Protein AF-0000000085089807 (afdb_homodimer)

Solvent-accessible surface area (backbone atoms only — not comparable to full-atom values): 51813 Å² total; per-residue (Å²): 133,79,83,72,76,74,77,79,70,80,79,82,80,72,66,80,73,72,80,72,83,68,50,27,50,45,32,58,74,70,72,46,91,51,75,65,42,81,77,52,21,71,64,30,60,76,62,73,46,77,43,44,55,76,74,77,85,78,81,83,79,72,80,76,75,83,69,82,76,78,83,87,69,85,78,72,75,79,70,80,77,78,80,74,77,82,75,76,74,80,78,74,82,78,73,84,77,73,84,73,80,85,75,74,84,70,79,74,81,76,72,76,78,72,74,70,67,74,74,74,84,68,57,71,64,60,76,78,73,49,58,75,27,42,49,63,43,50,52,50,46,66,38,41,42,56,39,34,45,59,60,40,26,51,79,35,36,54,64,66,62,46,70,92,52,68,52,70,60,37,45,52,37,48,29,40,26,29,31,59,74,58,55,45,90,76,22,37,68,59,46,51,50,49,44,51,51,50,51,52,52,59,71,70,48,82,82,60,70,48,52,69,54,33,49,39,48,48,53,23,49,50,54,53,42,37,53,21,56,66,41,86,48,65,68,35,40,52,51,34,61,71,44,46,63,55,53,52,51,48,50,52,51,34,65,74,47,44,81,73,72,58,52,73,68,68,48,58,84,57,61,62,66,69,53,51,49,76,63,45,98,88,35,75,53,60,66,62,52,36,43,47,39,52,24,48,39,36,39,54,51,48,51,39,48,51,53,49,53,50,52,53,51,50,52,52,52,49,48,51,49,40,53,71,63,41,83,82,71,89,68,77,74,80,73,83,78,72,89,74,30,71,88,37,68,90,46,96,50,52,43,74,51,22,24,50,54,74,65,35,87,43,54,59,46,31,38,48,28,65,73,71,46,78,72,37,74,33,47,54,78,45,55,62,67,44,74,72,70,57,55,58,76,36,52,37,68,50,50,48,32,53,44,18,52,71,63,20,51,66,53,48,33,50,55,23,44,77,67,74,30,74,65,79,59,70,85,80,74,106,138,80,78,71,77,76,80,81,80,78,78,77,78,72,67,83,70,71,82,71,83,68,48,26,48,45,31,56,72,67,73,46,92,52,77,68,42,82,80,51,22,70,64,32,61,76,64,74,47,78,44,41,56,72,74,75,88,74,84,82,78,76,79,78,75,84,69,82,77,78,80,86,67,85,80,70,73,78,69,79,76,77,80,76,77,82,74,76,71,78,76,72,82,78,74,81,77,72,82,73,80,83,73,74,82,72,74,76,83,74,70,76,76,71,73,71,66,73,73,74,82,68,56,71,65,62,76,79,73,49,58,74,27,43,48,65,43,51,53,50,46,65,39,40,43,55,39,34,46,57,59,41,25,54,79,34,38,55,64,67,60,46,69,93,54,68,54,70,61,37,44,52,38,48,29,40,26,29,32,60,74,58,54,46,90,75,22,37,70,59,46,52,50,49,44,51,52,52,50,52,52,58,70,69,47,83,83,62,70,47,51,68,54,33,48,38,48,49,53,24,49,50,55,53,40,36,52,20,57,66,41,87,49,65,68,35,39,51,50,34,61,70,44,46,62,55,54,51,51,47,50,51,51,33,64,74,46,44,82,73,70,58,54,72,67,67,47,59,85,58,60,61,66,69,53,52,48,75,62,44,97,89,34,75,52,60,67,62,52,35,44,46,39,51,24,46,39,37,39,54,53,48,50,38,47,52,53,48,53,49,50,54,52,51,51,54,52,49,49,51,50,41,53,71,62,40,84,79,70,89,69,79,76,78,72,83,78,74,90,76,34,69,82,41,67,92,45,94,55,51,46,73,51,23,23,51,53,74,65,35,88,44,53,58,46,30,38,48,27,65,74,72,45,78,71,37,75,33,47,63,78,46,54,63,68,43,74,73,69,56,54,58,76,36,52,36,70,49,49,48,34,53,44,19,52,72,62,22,50,66,54,47,33,50,55,25,45,76,67,73,31,74,65,78,59,70,86,78,75,108

Secondary structure (DSSP, 8-state):
---------------------PPPHHHHHTT------SSS-HHHHHHT-----------------------------------------------------S-S--------------------THHHHS-GGGHHHHHHHHTHHHHHHHHS-BTTB-TTTTTT---HHHHHHHHHHHHHHT--TTTHHHHHHHHHHHHHHHHHSPPP--HHHHHHHHHHHHHHHHHHHT-S-HHHHHHHHHHHHHHHHHHHHHHHH-PPP-HHHHTTT--HHHHHSPP-SSS--HHHHHHHHHHHHHHHHHHHHHHHHHHHHHHHHHHHHHHHH-SSS----------SSTT-TT-S-EEEE-HHHHT--SHHHHHHHHHHS--EEEETT--HHHHHH--GGG--HHHHHHHHHHH-HHHHHHHHHHTT-----SGGG-/---------------------PPPHHHHHTT------SSS-HHHHHHT-----------------------------------------------------S-STT------------------THHHHS-GGGHHHHHHHHTHHHHHHHHS-BTTB-TTTTTT---HHHHHHHHHHHHHHT--TTTHHHHHHHHHHHHHHHHHSPPP--HHHHHHHHHHHHHHHHHHHT-S-HHHHHHHHHHHHHHHHHHHHHHHH-----HHHHTTT--HHHHHSPP-SSS--HHHHHHHHHHHHHHHHHHHHHHHHHHHHHHHHHHHHHHHH-SSS----------SSTT-TT-S-EEEE-HHHHT--SHHHHHHHHHHS--EEEETT--HHHHHH--GGG--HHHHHHHHHHH-HHHHHHHHHHTT-----SGGG-

Radius of gyration: 38.04 Å; Cα contacts (8 Å, |Δi|>4): 770; chains: 2; bounding box: 127×103×102 Å

InterPro domains:
  IPR001138 Zn(2)Cys(6) fungal-type DNA-binding domain [PF00172] (23-54)
  IPR001138 Zn(2)Cys(6) fungal-type DNA-binding domain [PS00463] (23-51)
  IPR001138 Zn(2)Cys(6) fungal-type DNA-binding domain [PS50048] (23-53)
  IPR001138 Zn(2)Cys(6) fungal-type DNA-binding domain [SM00066] (18-62)
  IPR001138 Zn(2)Cys(6) fungal-type DNA-binding domain [cd00067] (21-54)
  IPR036864 Zn(2)-C6 fungal-type DNA-binding domain superfamily [G3DSA:4.10.240.10] (19-65)
  IPR036864 Zn(2)-C6 fungal-type DNA-binding domain superfamily [SSF57701] (19-56)

Sequence (860 aa):
MSAIQAPVAYKERNGPAIPRRKSCRACAKAKRRCDLILPVCSRCSQRRLNCEYPLLLEASRLPFSLGSAPDFNTFDILQPVATATLYQQPPPPIPYVSVIPSSSYRKSHRTSKKLLSPPLSVKPLFTSGMSSRLQITLDVLQNAHRTMVLENQTPWCHPLLYKNGLPRVMQDAYACCSLYMNRNATNSKTVLSIIENRVAELLAADQSSDAWDCLARLQALILHQTIRIFDDDASALVAAEVTMPALRTTLTHFVENVSLEDTLLCISGLPINRLIEDPSASSPDYWHNWIFEESARRTLFLSYLLIRIWEVSQHMNNQQNIQTAKSQRTVEKKQLTCDGRLGLSNSWWYWYLSAHLWEAPTRYDFALAYAEKNRFVIKDLDFSEFLALGQPEDVDLLGKMALSALMGNEALQEWCFERGGETLTGPASLMSAIQAPVAYKERNGPAIPRRKSCRACAKAKRRCDLILPVCSRCSQRRLNCEYPLLLEASRLPFSLGSAPDFNTFDILQPVATATLYQQPPPPIPYVSVIPSSSYRKSHRTSKKLLSPPLSVKPLFTSGMSSRLQITLDVLQNAHRTMVLENQTPWCHPLLYKNGLPRVMQDAYACCSLYMNRNATNSKTVLSIIENRVAELLAADQSSDAWDCLARLQALILHQTIRIFDDDASALVAAEVTMPALRTTLTHFVENVSLEDTLLCISGLPINRLIEDPSASSPDYWHNWIFEESARRTLFLSYLLIRIWEVSQHMNNQQNIQTAKSQRTVEKKQLTCDGRLGLSNSWWYWYLSAHLWEAPTRYDFALAYAEKNRFVIKDLDFSEFLALGQPEDVDLLGKMALSALMGNEALQEWCFERGGETLTGPASL

Foldseek 3Di:
DDPPPDPDPPDPPPPPPPPPFAFFPVCVVVVHDFPNDPPAGPVCVVVVHDGHGDPDDDPDPPPPPPDDPDPPPDPPDPPPPPPDPPPPDDPDDPDPPDPPDPPDDPDDPPPPPPVPDPPDLCQLPCPPPPDLLQVLVLLLLLCVLVCCQVPVAGPLAFNCLQVVHQDPLLVLLNVLSVLLVPDDPVCPVVSVVSLVVSVVVLLPDDQDLDLVSLLNSLVSVSSSLSCLSNDSDPVSNVVSVVCLVVSVVSLVSNVVRDDADDLLVVCVPPDLVLLQDDDDPVRDNSLNSVSSRQSSLLSSVVSLVVSVVSVVSVLVVVVVVCVVVPPDDPPPSPPPDDPLLSPCVVHPGKHKQFPQCRVQPHSNSNSCCSVPPDIDIQHSNDCPVCLV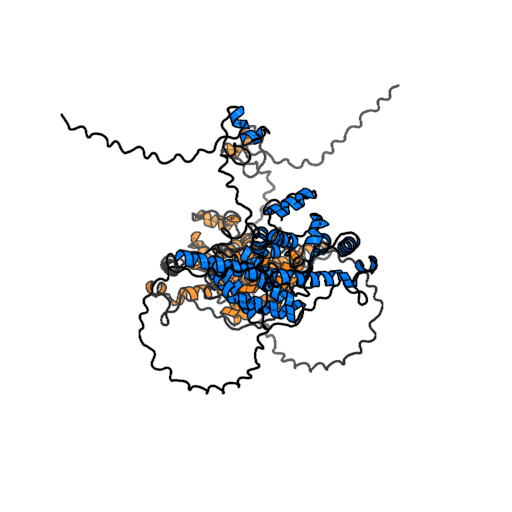DNAPNRGDSSNSSSVSNVPNLVVVQVSNVVRPHDRPDDDPVD/DCPVPDDPPPPPPPDPPPPPFAFFPVCVVVVHDFPNDPPAGPVCVVVVHDGHGPDPDDPDPPPPPPDDPPPPPDPDDPPPPPPDPPPPDDPDDPDPPDPPDPPDPPDDPPPPPPVPPPPDLCQLPCPPPPDLLQVLVLLLLLCVLVCCQVPVAGPLAFNCLQVVHQDPLLVLLNVLSVLLVPDDPVCPVVSVVSLVVSVVVLLPDDQDLDLSSLLNSLVSVSSSLSCLSNDSDPVSNVVSVVCLVVSVVSLVSNVVRHDADDLLVVCVPPDLVLLQDDDDPVRDNSLSSNSSRQSSLLSSVVSLVVSVVSVVSVLVVVVVVCVVVPPDDPPPSPPPDDPLLSPCPPHPGKHKQFPQCRVQPHSNSNSVCSVPPDIDIQHSLDCPVCLVDNAPNRGDSSNVSSVSNVPNLVVVQVSNVVRPHDRPDDDPVD

pLDDT: mean 73.2, std 28.27, range [19.7, 98.81]

Structure (mmCIF, N/CA/C/O backbone):
data_AF-0000000085089807-model_v1
#
loop_
_entity.id
_entity.type
_entity.pdbx_description
1 polymer 'C6 finger domain protein, putative'
#
loop_
_atom_site.group_PDB
_atom_site.id
_atom_site.type_symbol
_atom_site.label_atom_id
_atom_site.label_alt_id
_atom_site.label_comp_id
_atom_site.label_asym_id
_atom_site.label_entity_id
_atom_site.label_seq_id
_atom_site.pdbx_PDB_ins_code
_atom_site.Cartn_x
_atom_site.Cartn_y
_atom_site.Cartn_z
_atom_site.occupancy
_atom_site.B_iso_or_equiv
_atom_site.auth_seq_id
_atom_site.auth_comp_id
_atom_site.auth_asym_id
_atom_site.auth_atom_id
_atom_site.pdbx_PDB_model_num
ATOM 1 N N . MET A 1 1 ? 62.125 33.594 -47.469 1 24.92 1 MET A N 1
ATOM 2 C CA . MET A 1 1 ? 61.844 32.344 -48.188 1 24.92 1 MET A CA 1
ATOM 3 C C . MET A 1 1 ? 61.312 31.281 -47.281 1 24.92 1 MET A C 1
ATOM 5 O O . MET A 1 1 ? 62.062 30.531 -46.656 1 24.92 1 MET A O 1
ATOM 9 N N . SER A 1 2 ? 60.344 31.594 -46.469 1 25.78 2 SER A N 1
ATOM 10 C CA . SER A 1 2 ? 60.031 30.953 -45.188 1 25.78 2 SER A CA 1
ATOM 11 C C . SER A 1 2 ? 59.594 29.516 -45.406 1 25.78 2 SER A C 1
ATOM 13 O O . SER A 1 2 ? 59.031 29.172 -46.438 1 25.78 2 SER A O 1
ATOM 15 N N . ALA A 1 3 ? 60.219 28.594 -44.625 1 27.31 3 ALA A N 1
ATOM 16 C CA . ALA A 1 3 ? 60.312 27.141 -44.469 1 27.31 3 ALA A CA 1
ATOM 17 C C . ALA A 1 3 ? 58.906 26.547 -44.281 1 27.31 3 ALA A C 1
ATOM 19 O O . ALA A 1 3 ? 58.281 26.781 -43.25 1 27.31 3 ALA A O 1
ATOM 20 N N . ILE A 1 4 ? 58.094 26.594 -45.344 1 27.23 4 ILE A N 1
ATOM 21 C CA . ILE A 1 4 ? 56.688 26.203 -45.438 1 27.23 4 ILE A CA 1
ATOM 22 C C . ILE A 1 4 ? 56.469 24.797 -44.906 1 27.23 4 ILE A C 1
ATOM 24 O O . ILE A 1 4 ? 57.125 23.859 -45.375 1 27.23 4 ILE A O 1
ATOM 28 N N . GLN A 1 5 ? 56.156 24.734 -43.594 1 25.27 5 GLN A N 1
ATOM 29 C CA . GLN A 1 5 ? 56.062 23.562 -42.75 1 25.27 5 GLN A CA 1
ATOM 30 C C . GLN A 1 5 ? 55.25 22.469 -43.406 1 25.27 5 GLN A C 1
ATOM 32 O O . GLN A 1 5 ? 54.125 22.719 -43.875 1 25.27 5 GLN A O 1
ATOM 37 N N . ALA A 1 6 ? 55.906 21.516 -44 1 28.19 6 ALA A N 1
ATOM 38 C CA . ALA A 1 6 ? 55.438 20.406 -44.781 1 28.19 6 ALA A CA 1
ATOM 39 C C . ALA A 1 6 ? 54.312 19.656 -44.094 1 28.19 6 ALA A C 1
ATOM 41 O O . ALA A 1 6 ? 54.438 19.344 -42.875 1 28.19 6 ALA A O 1
ATOM 42 N N . PRO A 1 7 ? 53.031 19.844 -44.469 1 27.28 7 PRO A N 1
ATOM 43 C CA . PRO A 1 7 ? 51.844 19.328 -43.75 1 27.28 7 PRO A CA 1
ATOM 44 C C . PRO A 1 7 ? 51.938 17.828 -43.469 1 27.28 7 PRO A C 1
ATOM 46 O O . PRO A 1 7 ? 52.625 17.094 -44.188 1 27.28 7 PRO A O 1
ATOM 49 N N . VAL A 1 8 ? 51.906 17.359 -42.25 1 26.11 8 VAL A N 1
ATOM 50 C CA . VAL A 1 8 ? 52.062 16.062 -41.625 1 26.11 8 VAL A CA 1
ATOM 51 C C . VAL A 1 8 ? 51.125 15.047 -42.312 1 26.11 8 VAL A C 1
ATOM 53 O O . VAL A 1 8 ? 49.938 15.266 -42.406 1 26.11 8 VAL A O 1
ATOM 56 N N . ALA A 1 9 ? 51.5 14.281 -43.219 1 26.11 9 ALA A N 1
ATOM 57 C CA . ALA A 1 9 ? 50.875 13.25 -44.062 1 26.11 9 ALA A CA 1
ATOM 58 C C . ALA A 1 9 ? 50.188 12.195 -43.188 1 26.11 9 ALA A C 1
ATOM 60 O O . ALA A 1 9 ? 49.625 11.219 -43.688 1 26.11 9 ALA A O 1
ATOM 61 N N . TYR A 1 10 ? 49.625 12.453 -42 1 23.88 10 TYR A N 1
ATOM 62 C CA . TYR A 1 10 ? 49.406 11.211 -41.281 1 23.88 10 TYR A CA 1
ATOM 63 C C . TYR A 1 10 ? 48.75 10.164 -42.188 1 23.88 10 TYR A C 1
ATOM 65 O O . TYR A 1 10 ? 48.031 10.5 -43.125 1 23.88 10 TYR A O 1
ATOM 73 N N . LYS A 1 11 ? 49.094 8.805 -42.031 1 26.81 11 LYS A N 1
ATOM 74 C CA . LYS A 1 11 ? 49 7.391 -42.375 1 26.81 11 LYS A CA 1
ATOM 75 C C . LYS A 1 11 ? 47.531 6.918 -42.406 1 26.81 11 LYS A C 1
ATOM 77 O O . LYS A 1 11 ? 46.781 7.137 -41.438 1 26.81 11 LYS A O 1
ATOM 82 N N . GLU A 1 12 ? 47 6.645 -43.594 1 27.39 12 GLU A N 1
ATOM 83 C CA . GLU A 1 12 ? 45.719 6.113 -44 1 27.39 12 GLU A CA 1
ATOM 84 C C . GLU A 1 12 ? 45.375 4.84 -43.25 1 27.39 12 GLU A C 1
ATOM 86 O O . GLU A 1 12 ? 46.094 3.852 -43.312 1 27.39 12 GLU A O 1
ATOM 91 N N . ARG A 1 13 ? 45.062 4.875 -41.906 1 29.19 13 ARG A N 1
ATOM 92 C CA . ARG A 1 13 ? 44.781 3.686 -41.094 1 29.19 13 ARG A CA 1
ATOM 93 C C . ARG A 1 13 ? 43.781 2.777 -41.844 1 29.19 13 ARG A C 1
ATOM 95 O O . ARG A 1 13 ? 42.656 3.186 -42.156 1 29.19 13 ARG A O 1
ATOM 102 N N . ASN A 1 14 ? 44.219 1.908 -42.781 1 28.78 14 ASN A N 1
ATOM 103 C CA . ASN A 1 14 ? 43.562 0.88 -43.562 1 28.78 14 ASN A CA 1
ATOM 104 C C . ASN A 1 14 ? 42.688 -0.011 -42.719 1 28.78 14 ASN A C 1
ATOM 106 O O . ASN A 1 14 ? 42.688 -1.235 -42.844 1 28.78 14 ASN A O 1
ATOM 110 N N . GLY A 1 15 ? 42.344 0.353 -41.531 1 29.91 15 GLY A N 1
ATOM 111 C CA . GLY A 1 15 ? 41.719 -0.741 -40.812 1 29.91 15 GLY A CA 1
ATOM 112 C C . GLY A 1 15 ? 40.562 -1.372 -41.531 1 29.91 15 GLY A C 1
ATOM 113 O O . GLY A 1 15 ? 40.031 -0.786 -42.5 1 29.91 15 GLY A O 1
ATOM 114 N N . PRO A 1 16 ? 40.438 -2.756 -41.562 1 31.47 16 PRO A N 1
ATOM 115 C CA . PRO A 1 16 ? 39.469 -3.564 -42.312 1 31.47 16 PRO A CA 1
ATOM 116 C C . PRO A 1 16 ? 38.062 -3.01 -42.25 1 31.47 16 PRO A C 1
ATOM 118 O O . PRO A 1 16 ? 37.594 -2.58 -41.188 1 31.47 16 PRO A O 1
ATOM 121 N N . ALA A 1 17 ? 37.625 -2.348 -43.281 1 34.19 17 ALA A N 1
ATOM 122 C CA . ALA A 1 17 ? 36.281 -1.758 -43.469 1 34.19 17 ALA A CA 1
ATOM 123 C C . ALA A 1 17 ? 35.188 -2.709 -43 1 34.19 17 ALA A C 1
ATOM 125 O O . ALA A 1 17 ? 35.219 -3.895 -43.344 1 34.19 17 ALA A O 1
ATOM 126 N N . ILE A 1 18 ? 34.719 -2.574 -41.875 1 37.28 18 ILE A N 1
ATOM 127 C CA . ILE A 1 18 ? 33.562 -3.33 -41.375 1 37.28 18 ILE A CA 1
ATOM 128 C C . ILE A 1 18 ? 32.531 -3.52 -42.469 1 37.28 18 ILE A C 1
ATOM 130 O O . ILE A 1 18 ? 32.094 -2.547 -43.094 1 37.28 18 ILE A O 1
ATOM 134 N N . PRO A 1 19 ? 32.406 -4.734 -43.031 1 39.84 19 PRO A N 1
ATOM 135 C CA . PRO A 1 19 ? 31.531 -4.977 -44.156 1 39.84 19 PRO A CA 1
ATOM 136 C C . PRO A 1 19 ? 30.172 -4.281 -44 1 39.84 19 PRO A C 1
ATOM 138 O O . PRO A 1 19 ? 29.594 -4.277 -42.906 1 39.84 19 PRO A O 1
ATOM 141 N N . ARG A 1 20 ? 29.922 -3.24 -44.75 1 48.91 20 ARG A N 1
ATOM 142 C CA . ARG A 1 20 ? 28.672 -2.469 -44.812 1 48.91 20 ARG A CA 1
ATOM 143 C C . ARG A 1 20 ? 27.469 -3.377 -45.031 1 48.91 20 ARG A C 1
ATOM 145 O O . ARG A 1 20 ? 27.531 -4.305 -45.844 1 48.91 20 ARG A O 1
ATOM 152 N N . ARG A 1 21 ? 26.641 -3.443 -44.25 1 54.5 21 ARG A N 1
ATOM 153 C CA . ARG A 1 21 ? 25.391 -4.172 -44.406 1 54.5 21 ARG A CA 1
ATOM 154 C C . ARG A 1 21 ? 24.703 -3.812 -45.719 1 54.5 21 ARG A C 1
ATOM 156 O O . ARG A 1 21 ? 24.547 -2.635 -46.031 1 54.5 21 ARG A O 1
ATOM 163 N N . LYS A 1 22 ? 24.609 -4.75 -46.594 1 65.31 22 LYS A N 1
ATOM 164 C CA . LYS A 1 22 ? 24.062 -4.625 -47.938 1 65.31 22 LYS A CA 1
ATOM 165 C C . LYS A 1 22 ? 22.547 -4.406 -47.906 1 65.31 22 LYS A C 1
ATOM 167 O O . LYS A 1 22 ? 21.875 -4.82 -46.938 1 65.31 22 LYS A O 1
ATOM 172 N N . SER A 1 23 ? 21.969 -3.643 -48.781 1 74.94 23 SER A N 1
ATOM 173 C CA . SER A 1 23 ? 20.562 -3.322 -48.969 1 74.94 23 SER A CA 1
ATOM 174 C C . SER A 1 23 ? 19.734 -4.582 -49.219 1 74.94 23 SER A C 1
ATOM 176 O O . SER A 1 23 ? 20.266 -5.59 -49.688 1 74.94 23 SER A O 1
ATOM 178 N N . CYS A 1 24 ? 18.453 -4.664 -48.875 1 75.31 24 CYS A N 1
ATOM 179 C CA . CYS A 1 24 ? 17.578 -5.793 -49.156 1 75.31 24 CYS A CA 1
ATOM 180 C C . CYS A 1 24 ? 17.422 -6 -50.656 1 75.31 24 CYS A C 1
ATOM 182 O O . CYS A 1 24 ? 17.609 -5.07 -51.438 1 75.31 24 CYS A O 1
ATOM 184 N N . ARG A 1 25 ? 17.172 -7.125 -51.156 1 78.88 25 ARG A N 1
ATOM 185 C CA . ARG A 1 25 ? 17.125 -7.527 -52.531 1 78.88 25 ARG A CA 1
ATOM 186 C C . ARG A 1 25 ? 16.078 -6.719 -53.312 1 78.88 25 ARG A C 1
ATOM 188 O O . ARG A 1 25 ? 16.281 -6.355 -54.469 1 78.88 25 ARG A O 1
ATOM 195 N N . ALA A 1 26 ? 14.984 -6.355 -52.656 1 81.62 26 ALA A N 1
ATOM 196 C CA . ALA A 1 26 ? 13.898 -5.645 -53.312 1 81.62 26 ALA A CA 1
ATOM 197 C C . ALA A 1 26 ? 14.273 -4.188 -53.562 1 81.62 26 ALA A C 1
ATOM 199 O O . ALA A 1 26 ? 14.008 -3.652 -54.656 1 81.62 26 ALA A O 1
ATOM 200 N N . CYS A 1 27 ? 14.906 -3.686 -52.625 1 78.94 27 CYS A N 1
ATOM 201 C CA . CYS A 1 27 ? 15.328 -2.297 -52.781 1 78.94 27 CYS A CA 1
ATOM 202 C C . CYS A 1 27 ? 16.5 -2.188 -53.781 1 78.94 27 CYS A C 1
ATOM 204 O O . CYS A 1 27 ? 16.547 -1.261 -54.594 1 78.94 27 CYS A O 1
ATOM 206 N N . ALA A 1 28 ? 17.391 -3.197 -53.719 1 78.94 28 ALA A N 1
ATOM 207 C CA . ALA A 1 28 ? 18.516 -3.252 -54.656 1 78.94 28 ALA A CA 1
ATOM 208 C C . ALA A 1 28 ? 18.031 -3.373 -56.094 1 78.94 28 ALA A C 1
ATOM 210 O O . ALA A 1 28 ? 18.547 -2.709 -57 1 78.94 28 ALA A O 1
ATOM 211 N N . LYS A 1 29 ? 16.969 -4.176 -56.312 1 78 29 LYS A N 1
ATOM 212 C CA . LYS A 1 29 ? 16.406 -4.387 -57.625 1 78 29 LYS A CA 1
ATOM 213 C C . LYS A 1 29 ? 15.703 -3.129 -58.156 1 78 29 LYS A C 1
ATOM 215 O O . LYS A 1 29 ? 15.781 -2.803 -59.344 1 78 29 LYS A O 1
ATOM 220 N N . ALA A 1 30 ? 15.078 -2.432 -57.312 1 77.44 30 ALA A N 1
ATOM 221 C CA . ALA A 1 30 ? 14.312 -1.242 -57.656 1 77.44 30 ALA A CA 1
ATOM 222 C C . ALA A 1 30 ? 15.188 0.004 -57.656 1 77.44 30 ALA A C 1
ATOM 224 O O . ALA A 1 30 ? 14.727 1.106 -57.938 1 77.44 30 ALA A O 1
ATOM 225 N N . LYS A 1 31 ? 16.547 -0.191 -57.25 1 74.81 31 LYS A N 1
ATOM 226 C CA . LYS A 1 31 ? 17.547 0.876 -57.188 1 74.81 31 LYS A CA 1
ATOM 227 C C . LYS A 1 31 ? 17.109 1.997 -56.25 1 74.81 31 LYS A C 1
ATOM 229 O O . LYS A 1 31 ? 17.266 3.178 -56.562 1 74.81 31 LYS A O 1
ATOM 234 N N . ARG A 1 32 ? 16.422 1.646 -55.156 1 74.62 32 ARG A N 1
ATOM 235 C CA . ARG A 1 32 ? 15.984 2.609 -54.156 1 74.62 32 ARG A CA 1
ATOM 236 C C . ARG A 1 32 ? 16.875 2.547 -52.906 1 74.62 32 ARG A C 1
ATOM 238 O O . ARG A 1 32 ? 17.484 1.512 -52.625 1 74.62 32 ARG A O 1
ATOM 245 N N . ARG A 1 33 ? 17.031 3.518 -52.188 1 76.88 33 ARG A N 1
ATOM 246 C CA . ARG A 1 33 ? 17.828 3.605 -50.969 1 76.88 33 ARG A CA 1
ATOM 247 C C . ARG A 1 33 ? 17.188 2.809 -49.844 1 76.88 33 ARG A C 1
ATOM 249 O O . ARG A 1 33 ? 16.109 3.172 -49.344 1 76.88 33 ARG A O 1
ATOM 256 N N . CYS A 1 34 ? 17.719 1.622 -49.406 1 72.69 34 CYS A N 1
ATOM 257 C CA . CYS A 1 34 ? 17.266 0.752 -48.312 1 72.69 34 CYS A CA 1
ATOM 258 C C . CYS A 1 34 ? 17.703 1.293 -46.969 1 72.69 34 CYS A C 1
ATOM 260 O O . CYS A 1 34 ? 18.844 1.755 -46.812 1 72.69 34 CYS A O 1
ATOM 262 N N . ASP A 1 35 ? 16.922 1.563 -46.125 1 76.19 35 ASP A N 1
ATOM 263 C CA . ASP A 1 35 ? 17.281 2.082 -44.812 1 76.19 35 ASP A CA 1
ATOM 264 C C . ASP A 1 35 ? 17.891 0.981 -43.938 1 76.19 35 ASP A C 1
ATOM 266 O O . ASP A 1 35 ? 18.156 1.201 -42.75 1 76.19 35 ASP A O 1
ATOM 270 N N . LEU A 1 36 ? 18.047 -0.282 -44.281 1 72.44 36 LEU A N 1
ATOM 271 C CA . LEU A 1 36 ? 18.75 -1.438 -43.75 1 72.44 36 LEU A CA 1
ATOM 272 C C . LEU A 1 36 ? 18.141 -1.867 -42.406 1 72.44 36 LEU A C 1
ATOM 274 O O . LEU A 1 36 ? 18.797 -2.549 -41.625 1 72.44 36 LEU A O 1
ATOM 278 N N . ILE A 1 37 ? 16.891 -1.407 -42.344 1 72.5 37 ILE A N 1
ATOM 279 C CA . ILE A 1 37 ? 16.172 -1.831 -41.125 1 72.5 37 ILE A CA 1
ATOM 280 C C . ILE A 1 37 ? 15.789 -3.305 -41.25 1 72.5 37 ILE A C 1
ATOM 282 O O . ILE A 1 37 ? 15.344 -3.754 -42.312 1 72.5 37 ILE A O 1
ATOM 286 N N . LEU A 1 38 ? 16.125 -4.168 -40.281 1 70.88 38 LEU A N 1
ATOM 287 C CA . LEU A 1 38 ? 15.734 -5.574 -40.219 1 70.88 38 LEU A CA 1
ATOM 288 C C . LEU A 1 38 ? 14.414 -5.75 -39.469 1 70.88 38 LEU A C 1
ATOM 290 O O . LEU A 1 38 ? 14.086 -4.969 -38.594 1 70.88 38 LEU A O 1
ATOM 294 N N . PRO A 1 39 ? 13.602 -6.703 -40.094 1 72.19 39 PRO A N 1
ATOM 295 C CA . PRO A 1 39 ? 13.875 -7.645 -41.156 1 72.19 39 PRO A CA 1
ATOM 296 C C . PRO A 1 39 ? 13.438 -7.117 -42.531 1 72.19 39 PRO A C 1
ATOM 298 O O . PRO A 1 39 ? 13.867 -7.633 -43.562 1 72.19 39 PRO A O 1
ATOM 301 N N . VAL A 1 40 ? 12.531 -6.109 -42.438 1 79.62 40 VAL A N 1
ATOM 302 C CA . VAL A 1 40 ? 12.008 -5.527 -43.688 1 79.62 40 VAL A CA 1
ATOM 303 C C . VAL A 1 40 ? 12.281 -4.023 -43.688 1 79.62 40 VAL A C 1
ATOM 305 O O . VAL A 1 40 ? 11.984 -3.32 -42.719 1 79.62 40 VAL A O 1
ATOM 308 N N . CYS A 1 41 ? 12.828 -3.557 -44.625 1 75.94 41 CYS A N 1
ATOM 309 C CA . CYS A 1 41 ? 13.125 -2.133 -44.719 1 75.94 41 CYS A CA 1
ATOM 310 C C . CYS A 1 41 ? 11.852 -1.318 -44.906 1 75.94 41 CYS A C 1
ATOM 312 O O . CYS A 1 41 ? 10.836 -1.842 -45.375 1 75.94 41 CYS A O 1
ATOM 314 N N . SER A 1 42 ? 11.844 -0.085 -44.406 1 78.31 42 SER A N 1
ATOM 315 C CA . SER A 1 42 ? 10.672 0.786 -44.406 1 78.31 42 SER A CA 1
ATOM 316 C C . SER A 1 42 ? 10.086 0.93 -45.812 1 78.31 42 SER A C 1
ATOM 318 O O . SER A 1 42 ? 8.875 1.059 -45.969 1 78.31 42 SER A O 1
ATOM 320 N N . ARG A 1 43 ? 10.945 0.729 -46.75 1 77.62 43 ARG A N 1
ATOM 321 C CA . ARG A 1 43 ? 10.508 0.951 -48.125 1 77.62 43 ARG A CA 1
ATOM 322 C C . ARG A 1 43 ? 9.797 -0.275 -48.656 1 77.62 43 ARG A C 1
ATOM 324 O O . ARG A 1 43 ? 8.766 -0.15 -49.344 1 77.62 43 ARG A O 1
ATOM 331 N N . CYS A 1 44 ? 10.289 -1.444 -48.438 1 75.62 44 CYS A N 1
ATOM 332 C CA . CYS A 1 44 ? 9.664 -2.691 -48.844 1 75.62 44 CYS A CA 1
ATOM 333 C C . CYS A 1 44 ? 8.352 -2.922 -48.125 1 75.62 44 CYS A C 1
ATOM 335 O O . CYS A 1 44 ? 7.383 -3.406 -48.688 1 75.62 44 CYS A O 1
ATOM 337 N N . SER A 1 45 ? 8.281 -2.418 -46.844 1 76.5 45 SER A N 1
ATOM 338 C CA . SER A 1 45 ? 7.086 -2.512 -46.031 1 76.5 45 SER A CA 1
ATOM 339 C C . SER A 1 45 ? 5.953 -1.651 -46.562 1 76.5 45 SER A C 1
ATOM 341 O O . SER A 1 45 ? 4.805 -2.092 -46.625 1 76.5 45 SER A O 1
ATOM 343 N N . GLN A 1 46 ? 6.246 -0.537 -46.969 1 76.44 46 GLN A N 1
ATOM 344 C CA . GLN A 1 46 ? 5.242 0.391 -47.5 1 76.44 46 GLN A CA 1
ATOM 345 C C . GLN A 1 46 ? 4.684 -0.083 -48.844 1 76.44 46 GLN A C 1
ATOM 347 O O . GLN A 1 46 ? 3.506 0.119 -49.125 1 76.44 46 GLN A O 1
ATOM 352 N N . ARG A 1 47 ? 5.598 -0.843 -49.5 1 77.75 47 ARG A N 1
ATOM 353 C CA . ARG A 1 47 ? 5.203 -1.203 -50.844 1 77.75 47 ARG A CA 1
ATOM 354 C C . ARG A 1 47 ? 4.906 -2.695 -50.969 1 77.75 47 ARG A C 1
ATOM 356 O O . ARG A 1 47 ? 4.703 -3.215 -52.062 1 77.75 47 ARG A O 1
ATOM 363 N N . ARG A 1 48 ? 4.891 -3.383 -49.875 1 71.56 48 ARG A N 1
ATOM 364 C CA . ARG A 1 48 ? 4.559 -4.797 -49.75 1 71.56 48 ARG A CA 1
ATOM 365 C C . ARG A 1 48 ? 5.395 -5.648 -50.688 1 71.56 48 ARG A C 1
ATOM 367 O O . ARG A 1 48 ? 4.855 -6.492 -51.406 1 71.56 48 ARG A O 1
ATOM 374 N N . LEU A 1 49 ? 6.676 -5.246 -50.719 1 77.69 49 LEU A N 1
ATOM 375 C CA . LEU A 1 49 ? 7.602 -6.031 -51.531 1 77.69 49 LEU A CA 1
ATOM 376 C C . LEU A 1 49 ? 8.32 -7.078 -50.656 1 77.69 49 LEU A C 1
ATOM 378 O O . LEU A 1 49 ? 8.438 -6.918 -49.469 1 77.69 49 LEU A O 1
ATOM 382 N N . ASN A 1 50 ? 8.734 -8.203 -51.281 1 74.62 50 ASN A N 1
ATOM 383 C CA . ASN A 1 50 ? 9.531 -9.227 -50.594 1 74.62 50 ASN A CA 1
ATOM 384 C C . ASN A 1 50 ? 10.938 -8.727 -50.312 1 74.62 50 ASN A C 1
ATOM 386 O O . ASN A 1 50 ? 11.797 -8.703 -51.188 1 74.62 50 ASN A O 1
ATOM 390 N N . CYS A 1 51 ? 11.219 -8.266 -49 1 72.38 51 CYS A N 1
ATOM 391 C CA . CYS A 1 51 ? 12.477 -7.68 -48.531 1 72.38 51 CYS A CA 1
ATOM 392 C C . CYS A 1 51 ? 13.469 -8.766 -48.125 1 72.38 51 CYS A C 1
ATOM 394 O O . CYS A 1 51 ? 13.25 -9.469 -47.125 1 72.38 51 CYS A O 1
ATOM 396 N N . GLU A 1 52 ? 14.312 -9.211 -48.875 1 74.56 52 GLU A N 1
ATOM 397 C CA . GLU A 1 52 ? 15.336 -10.227 -48.594 1 74.56 52 GLU A CA 1
ATOM 398 C C . GLU A 1 52 ? 16.734 -9.609 -48.594 1 74.56 52 GLU A C 1
ATOM 400 O O . GLU A 1 52 ? 17.156 -9.008 -49.594 1 74.56 52 GLU A O 1
ATOM 405 N N . TYR A 1 53 ? 17.344 -9.578 -47.406 1 72.5 53 TYR A N 1
ATOM 406 C CA . TYR A 1 53 ? 18.719 -9.094 -47.344 1 72.5 53 TYR A CA 1
ATOM 407 C C . TYR A 1 53 ? 19.703 -10.188 -47.781 1 72.5 53 TYR A C 1
ATOM 409 O O . TYR A 1 53 ? 19.516 -11.359 -47.438 1 72.5 53 TYR A O 1
ATOM 417 N N . PRO A 1 54 ? 20.625 -9.977 -48.594 1 56.91 54 PRO A N 1
ATOM 418 C CA . PRO A 1 54 ? 21.562 -11.016 -49 1 56.91 54 PRO A CA 1
ATOM 419 C C . PRO A 1 54 ? 22.344 -11.609 -47.844 1 56.91 54 PRO A C 1
ATOM 421 O O . PRO A 1 54 ? 22.781 -10.867 -46.938 1 56.91 54 PRO A O 1
ATOM 424 N N . LEU A 1 55 ? 22.125 -12.891 -47.406 1 47.16 55 LEU A N 1
ATOM 425 C CA . LEU A 1 55 ? 22.906 -13.68 -46.469 1 47.16 55 LEU A CA 1
ATOM 426 C C . LEU A 1 55 ? 24.391 -13.523 -46.719 1 47.16 55 LEU A C 1
ATOM 428 O O . LEU A 1 55 ? 24.828 -13.57 -47.875 1 47.16 55 LEU A O 1
ATOM 432 N N . LEU A 1 56 ? 25.109 -12.844 -45.875 1 39.56 56 LEU A N 1
ATOM 433 C CA . LEU A 1 56 ? 26.547 -12.969 -46.031 1 39.56 56 LEU A CA 1
ATOM 434 C C . LEU A 1 56 ? 26.953 -14.422 -46.25 1 39.56 56 LEU A C 1
ATOM 436 O O . LEU A 1 56 ? 26.25 -15.344 -45.812 1 39.56 56 LEU A O 1
ATOM 440 N N . LEU A 1 57 ? 28.047 -14.758 -46.812 1 29.64 57 LEU A N 1
ATOM 441 C CA . LEU A 1 57 ? 28.641 -15.992 -47.281 1 29.64 57 LEU A CA 1
ATOM 442 C C . LEU A 1 57 ? 28.625 -17.062 -46.219 1 29.64 57 LEU A C 1
ATOM 444 O O . LEU A 1 57 ? 28.594 -16.75 -45.031 1 29.64 57 LEU A O 1
ATOM 448 N N . GLU A 1 58 ? 28.953 -18.391 -46.656 1 29.88 58 GLU A N 1
ATOM 449 C CA . GLU A 1 58 ? 29.016 -19.859 -46.656 1 29.88 58 GLU A CA 1
ATOM 450 C C . GLU A 1 58 ? 30.125 -20.375 -45.75 1 29.88 58 GLU A C 1
ATOM 452 O O . GLU A 1 58 ? 31.234 -20.625 -46.219 1 29.88 58 GLU A O 1
ATOM 457 N N . ALA A 1 59 ? 30.625 -19.844 -44.625 1 25.45 59 ALA A N 1
ATOM 458 C CA . ALA A 1 59 ? 31.859 -20.531 -44.281 1 25.45 59 ALA A CA 1
ATOM 459 C C . ALA A 1 59 ? 31.672 -22.047 -44.25 1 25.45 59 ALA A C 1
ATOM 461 O O . ALA A 1 59 ? 30.547 -22.516 -44.062 1 25.45 59 ALA A O 1
ATOM 462 N N . SER A 1 60 ? 32.812 -22.938 -44.406 1 24.41 60 SER A N 1
ATOM 463 C CA . SER A 1 60 ? 33.156 -24.328 -44.719 1 24.41 60 SER A CA 1
ATOM 464 C C . SER A 1 60 ? 32.562 -25.281 -43.688 1 24.41 60 SER A C 1
ATOM 466 O O . SER A 1 60 ? 32.75 -25.078 -42.469 1 24.41 60 SER A O 1
ATOM 468 N N . ARG A 1 61 ? 31.641 -26.125 -44.062 1 26.41 61 ARG A N 1
ATOM 469 C CA . ARG A 1 61 ? 31.047 -27.344 -43.562 1 26.41 61 ARG A CA 1
ATOM 470 C C . ARG A 1 61 ? 32.094 -28.344 -43.125 1 26.41 61 ARG A C 1
ATOM 472 O O . ARG A 1 61 ? 32.625 -29.078 -43.969 1 26.41 61 ARG A O 1
ATOM 479 N N . LEU A 1 62 ? 33.188 -28.016 -42.281 1 24.05 62 LEU A N 1
ATOM 480 C CA . LEU A 1 62 ? 34.094 -29.125 -42.031 1 24.05 62 LEU A CA 1
ATOM 481 C C . LEU A 1 62 ? 33.312 -30.375 -41.594 1 24.05 62 LEU A C 1
ATOM 483 O O . LEU A 1 62 ? 32.312 -30.266 -40.906 1 24.05 62 LEU A O 1
ATOM 487 N N . PRO A 1 63 ? 33.5 -31.578 -42.188 1 25.48 63 PRO A N 1
ATOM 488 C CA . PRO A 1 63 ? 32.844 -32.875 -42.094 1 25.48 63 PRO A CA 1
ATOM 489 C C . PRO A 1 63 ? 32.875 -33.469 -40.656 1 25.48 63 PRO A C 1
ATOM 491 O O . PRO A 1 63 ? 33.969 -33.75 -40.156 1 25.48 63 PRO A O 1
ATOM 494 N N . PHE A 1 64 ? 32.375 -32.781 -39.594 1 21.41 64 PHE A N 1
ATOM 495 C CA . PHE A 1 64 ? 32.625 -33.344 -38.281 1 21.41 64 PHE A CA 1
ATOM 496 C C . PHE A 1 64 ? 32.219 -34.812 -38.188 1 21.41 64 PHE A C 1
ATOM 498 O O . PHE A 1 64 ? 31.062 -35.125 -38.375 1 21.41 64 PHE A O 1
ATOM 505 N N . SER A 1 65 ? 33.156 -35.719 -38.5 1 21.95 65 SER A N 1
ATOM 506 C CA . SER A 1 65 ? 33.125 -37.188 -38.375 1 21.95 65 SER A CA 1
ATOM 507 C C . SER A 1 65 ? 32.531 -37.625 -37.031 1 21.95 65 SER A C 1
ATOM 509 O O . SER A 1 65 ? 32.906 -37.094 -36 1 21.95 65 SER A O 1
ATOM 511 N N . LEU A 1 66 ? 31.297 -38.156 -37.031 1 22.47 66 LEU A N 1
ATOM 512 C CA . LEU A 1 66 ? 30.406 -38.812 -36.094 1 22.47 66 LEU A CA 1
ATOM 513 C C . LEU A 1 66 ? 31.156 -39.875 -35.281 1 22.47 66 LEU A C 1
ATOM 515 O O . LEU A 1 66 ? 31.203 -41.031 -35.688 1 22.47 66 LEU A O 1
ATOM 519 N N . GLY A 1 67 ? 32.5 -39.562 -34.969 1 21.34 67 GLY A N 1
ATOM 520 C CA . GLY A 1 67 ? 33.219 -40.688 -34.406 1 21.34 67 GLY A CA 1
ATOM 521 C C . GLY A 1 67 ? 32.438 -41.344 -33.281 1 21.34 67 GLY A C 1
ATOM 522 O O . GLY A 1 67 ? 31.5 -40.781 -32.75 1 21.34 67 GLY A O 1
ATOM 523 N N . SER A 1 68 ? 32.875 -42.625 -32.844 1 22.7 68 SER A N 1
ATOM 524 C CA . SER A 1 68 ? 32.531 -43.844 -32.125 1 22.7 68 SER A CA 1
ATOM 525 C C . SER A 1 68 ? 32.344 -43.562 -30.641 1 22.7 68 SER A C 1
ATOM 527 O O . SER A 1 68 ? 33.312 -43.25 -29.938 1 22.7 68 SER A O 1
ATOM 529 N N . ALA A 1 69 ? 31.359 -42.781 -30.25 1 21.58 69 ALA A N 1
ATOM 530 C CA . ALA A 1 69 ? 31.25 -42.438 -28.844 1 21.58 69 ALA A CA 1
ATOM 531 C C . ALA A 1 69 ? 31.312 -43.688 -27.969 1 21.58 69 ALA A C 1
ATOM 533 O O . ALA A 1 69 ? 30.578 -44.656 -28.203 1 21.58 69 ALA A O 1
ATOM 534 N N . PRO A 1 70 ? 32.438 -43.938 -27.234 1 23.58 70 PRO A N 1
ATOM 535 C CA . PRO A 1 70 ? 32.688 -45.156 -26.469 1 23.58 70 PRO A CA 1
ATOM 536 C C . PRO A 1 70 ? 31.562 -45.531 -25.5 1 23.58 70 PRO A C 1
ATOM 538 O O . PRO A 1 70 ? 30.797 -44.656 -25.109 1 23.58 70 PRO A O 1
ATOM 541 N N . ASP A 1 71 ? 31.188 -46.812 -25.266 1 22.16 71 ASP A N 1
ATOM 542 C CA . ASP A 1 71 ? 30.203 -47.688 -24.641 1 22.16 71 ASP A CA 1
ATOM 543 C C . ASP A 1 71 ? 30.25 -47.562 -23.125 1 22.16 71 ASP A C 1
ATOM 545 O O . ASP A 1 71 ? 30.969 -48.344 -22.469 1 22.16 71 ASP A O 1
ATOM 549 N N . PHE A 1 72 ? 30.5 -46.344 -22.5 1 20.02 72 PHE A N 1
ATOM 550 C CA . PHE A 1 72 ? 30.891 -46.281 -21.109 1 20.02 72 PHE A CA 1
ATOM 551 C C . PHE A 1 72 ? 29.859 -46.969 -20.219 1 20.02 72 PHE A C 1
ATOM 553 O O . PHE A 1 72 ? 28.766 -46.438 -20.016 1 20.02 72 PHE A O 1
ATOM 560 N N . ASN A 1 73 ? 29.719 -48.344 -20.203 1 20.11 73 ASN A N 1
ATOM 561 C CA . ASN A 1 73 ? 28.875 -49.312 -19.516 1 20.11 73 ASN A CA 1
ATOM 562 C C . ASN A 1 73 ? 28.891 -49.094 -18 1 20.11 73 ASN A C 1
ATOM 564 O O . ASN A 1 73 ? 27.875 -49.281 -17.328 1 20.11 73 ASN A O 1
ATOM 568 N N . THR A 1 74 ? 30.109 -49.031 -17.312 1 21.47 74 THR A N 1
ATOM 569 C CA . THR A 1 74 ? 30.312 -49.812 -16.094 1 21.47 74 THR A CA 1
ATOM 570 C C . THR A 1 74 ? 29.734 -49.094 -14.883 1 21.47 74 THR A C 1
ATOM 572 O O . THR A 1 74 ? 30.312 -48.094 -14.422 1 21.47 74 THR A O 1
ATOM 575 N N . PHE A 1 75 ? 28.484 -48.844 -14.773 1 20.34 75 PHE A N 1
ATOM 576 C CA . PHE A 1 75 ? 27.766 -48.031 -13.812 1 20.34 75 PHE A CA 1
ATOM 577 C C . PHE A 1 75 ? 27.875 -48.594 -12.414 1 20.34 75 PHE A C 1
ATOM 579 O O . PHE A 1 75 ? 26.859 -48.938 -11.789 1 20.34 75 PHE A O 1
ATOM 586 N N . ASP A 1 76 ? 29 -49.344 -12 1 20.22 76 ASP A N 1
ATOM 587 C CA . ASP A 1 76 ? 28.859 -50.281 -10.891 1 20.22 76 ASP A CA 1
ATOM 588 C C . ASP A 1 76 ? 28.609 -49.531 -9.578 1 20.22 76 ASP A C 1
ATOM 590 O O . ASP A 1 76 ? 27.859 -50.031 -8.719 1 20.22 76 ASP A O 1
ATOM 594 N N . ILE A 1 77 ? 29.438 -48.5 -9.188 1 20.09 77 ILE A N 1
ATOM 595 C CA . ILE A 1 77 ? 30.094 -48.562 -7.891 1 20.09 77 ILE A CA 1
ATOM 596 C C . ILE A 1 77 ? 29.156 -48.125 -6.789 1 20.09 77 ILE A C 1
ATOM 598 O O . ILE A 1 77 ? 29.578 -47.844 -5.668 1 20.09 77 ILE A O 1
ATOM 602 N N . LEU A 1 78 ? 27.891 -47.75 -7.004 1 21.02 78 LEU A N 1
ATOM 603 C CA . LEU A 1 78 ? 27.391 -46.875 -5.945 1 21.02 78 LEU A CA 1
ATOM 604 C C . LEU A 1 78 ? 27.234 -47.656 -4.637 1 21.02 78 LEU A C 1
ATOM 606 O O . LEU A 1 78 ? 26.375 -48.531 -4.523 1 21.02 78 LEU A O 1
ATOM 610 N N . GLN A 1 79 ? 28.375 -48.094 -4.012 1 21.06 79 GLN A N 1
ATOM 611 C CA . GLN A 1 79 ? 28.141 -48.844 -2.779 1 21.06 79 GLN A CA 1
ATOM 612 C C . GLN A 1 79 ? 27.391 -48 -1.759 1 21.06 79 GLN A C 1
ATOM 614 O O . GLN A 1 79 ? 27.547 -46.781 -1.717 1 21.06 79 GLN A O 1
ATOM 619 N N . PRO A 1 80 ? 26.328 -48.5 -1.16 1 22.5 80 PRO A N 1
ATOM 620 C CA . PRO A 1 80 ? 25.406 -48 -0.147 1 22.5 80 PRO A CA 1
ATOM 621 C C . PRO A 1 80 ? 26.109 -47.562 1.138 1 22.5 80 PRO A C 1
ATOM 623 O O . PRO A 1 80 ? 26.766 -48.375 1.783 1 22.5 80 PRO A O 1
ATOM 626 N N . VAL A 1 81 ? 27 -46.5 1.097 1 20.88 81 VAL A N 1
ATOM 627 C CA . VAL A 1 81 ? 27.719 -46.25 2.336 1 20.88 81 VAL A CA 1
ATOM 628 C C . VAL A 1 81 ? 26.734 -46.156 3.5 1 20.88 81 VAL A C 1
ATOM 630 O O . VAL A 1 81 ? 25.766 -45.406 3.443 1 20.88 81 VAL A O 1
ATOM 633 N N . ALA A 1 82 ? 26.703 -47.156 4.402 1 21.78 82 ALA A N 1
ATOM 634 C CA . ALA A 1 82 ? 26.047 -47.469 5.676 1 21.78 82 ALA A CA 1
ATOM 635 C C . ALA A 1 82 ? 26.281 -46.344 6.691 1 21.78 82 ALA A C 1
ATOM 637 O O . ALA A 1 82 ? 27.422 -46.125 7.137 1 21.78 82 ALA A O 1
ATOM 638 N N . THR A 1 83 ? 25.844 -45.125 6.426 1 20.25 83 THR A N 1
ATOM 639 C CA . THR A 1 83 ? 26.062 -44 7.336 1 20.25 83 THR A CA 1
ATOM 640 C C . THR A 1 83 ? 25.719 -44.406 8.766 1 20.25 83 THR A C 1
ATOM 642 O O . THR A 1 83 ? 24.578 -44.812 9.055 1 20.25 83 THR A O 1
ATOM 645 N N . ALA A 1 84 ? 26.703 -44.938 9.516 1 19.7 84 ALA A N 1
ATOM 646 C CA . ALA A 1 84 ? 26.766 -45.281 10.93 1 19.7 84 ALA A CA 1
ATOM 647 C C . ALA A 1 84 ? 26.234 -44.156 11.812 1 19.7 84 ALA A C 1
ATOM 649 O O . ALA A 1 84 ? 26.312 -43 11.445 1 19.7 84 ALA A O 1
ATOM 650 N N . THR A 1 85 ? 25.422 -44.562 12.836 1 21.8 85 THR A N 1
ATOM 651 C CA . THR A 1 85 ? 24.547 -44.094 13.898 1 21.8 85 THR A CA 1
ATOM 652 C C . THR A 1 85 ? 25.312 -43.281 14.93 1 21.8 85 THR A C 1
ATOM 654 O O . THR A 1 85 ? 24.812 -43.031 16.031 1 21.8 85 THR A O 1
ATOM 657 N N . LEU A 1 86 ? 26.562 -42.719 14.594 1 19.92 86 LEU A N 1
ATOM 658 C CA . LEU A 1 86 ? 27.297 -42.375 15.805 1 19.92 86 LEU A CA 1
ATOM 659 C C . LEU A 1 86 ? 26.484 -41.375 16.641 1 19.92 86 LEU A C 1
ATOM 661 O O . LEU A 1 86 ? 26.109 -40.281 16.141 1 19.92 86 LEU A O 1
ATOM 665 N N . TYR A 1 87 ? 25.828 -41.812 17.75 1 20.2 87 TYR A N 1
ATOM 666 C CA . TYR A 1 87 ? 25.047 -41.25 18.859 1 20.2 87 TYR A CA 1
ATOM 667 C C . TYR A 1 87 ? 25.859 -40.219 19.641 1 20.2 87 TYR A C 1
ATOM 669 O O . TYR A 1 87 ? 26.516 -40.562 20.641 1 20.2 87 TYR A O 1
ATOM 677 N N . GLN A 1 88 ? 26.859 -39.531 18.922 1 21.22 88 GLN A N 1
ATOM 678 C CA . GLN A 1 88 ? 27.766 -38.875 19.875 1 21.22 88 GLN A CA 1
ATOM 679 C C . GLN A 1 88 ? 26.984 -38 20.859 1 21.22 88 GLN A C 1
ATOM 681 O O . GLN A 1 88 ? 25.953 -37.438 20.531 1 21.22 88 GLN A O 1
ATOM 686 N N . GLN A 1 89 ? 27.406 -38.156 22.172 1 22.2 89 GLN A N 1
ATOM 687 C CA . GLN A 1 89 ? 27 -37.719 23.5 1 22.2 89 GLN A CA 1
ATOM 688 C C . GLN A 1 89 ? 26.859 -36.188 23.578 1 22.2 89 GLN A C 1
ATOM 690 O O . GLN A 1 89 ? 27.547 -35.469 22.875 1 22.2 89 GLN A O 1
ATOM 695 N N . PRO A 1 90 ? 25.75 -35.75 24.172 1 24.47 90 PRO A N 1
ATOM 696 C CA . PRO A 1 90 ? 25.297 -34.375 24.297 1 24.47 90 PRO A CA 1
ATOM 697 C C . PRO A 1 90 ? 26.328 -33.469 24.969 1 24.47 90 PRO A C 1
ATOM 699 O O . PRO A 1 90 ? 26.828 -33.781 26.047 1 24.47 90 PRO A O 1
ATOM 702 N N . PRO A 1 91 ? 27.359 -32.906 24.188 1 25.94 91 PRO A N 1
ATOM 703 C CA . PRO A 1 91 ? 28.438 -32.25 24.953 1 25.94 91 PRO A CA 1
ATOM 704 C C . PRO A 1 91 ? 27.906 -31.422 26.125 1 25.94 91 PRO A C 1
ATOM 706 O O . PRO A 1 91 ? 26.766 -30.953 26.094 1 25.94 91 PRO A O 1
ATOM 709 N N . PRO A 1 92 ? 28.594 -31.516 27.266 1 25.73 92 PRO A N 1
ATOM 710 C CA . PRO A 1 92 ? 28.188 -31 28.578 1 25.73 92 PRO A CA 1
ATOM 711 C C . PRO A 1 92 ? 27.875 -29.5 28.547 1 25.73 92 PRO A C 1
ATOM 713 O O . PRO A 1 92 ? 28.297 -28.797 27.625 1 25.73 92 PRO A O 1
ATOM 716 N N . PRO A 1 93 ? 27.094 -29.047 29.5 1 23.47 93 PRO A N 1
ATOM 717 C CA . PRO A 1 93 ? 26.469 -27.734 29.703 1 23.47 93 PRO A CA 1
ATOM 718 C C . PRO A 1 93 ? 27.5 -26.609 29.844 1 23.47 93 PRO A C 1
ATOM 720 O O . PRO A 1 93 ? 28.453 -26.719 30.625 1 23.47 93 PRO A O 1
ATOM 723 N N . ILE A 1 94 ? 28 -26.031 28.719 1 25.64 94 ILE A N 1
ATOM 724 C CA . ILE A 1 94 ? 29.062 -25.031 28.812 1 25.64 94 ILE A CA 1
ATOM 725 C C . ILE A 1 94 ? 28.766 -24.062 29.938 1 25.64 94 ILE A C 1
ATOM 727 O O . ILE A 1 94 ? 27.656 -23.516 30.031 1 25.64 94 ILE A O 1
ATOM 731 N N . PRO A 1 95 ? 29.578 -24.078 31 1 23.33 95 PRO A N 1
ATOM 732 C CA . PRO A 1 95 ? 29.406 -23.297 32.219 1 23.33 95 PRO A CA 1
ATOM 733 C C . PRO A 1 95 ? 29.203 -21.797 31.953 1 23.33 95 PRO A C 1
ATOM 735 O O . PRO A 1 95 ? 29.578 -21.312 30.891 1 23.33 95 PRO A O 1
ATOM 738 N N . TYR A 1 96 ? 28.391 -21.125 32.812 1 21.78 96 TYR A N 1
ATOM 739 C CA . TYR A 1 96 ? 27.859 -19.766 32.938 1 21.78 96 TYR A CA 1
ATOM 740 C C . TYR A 1 96 ? 28.984 -18.75 33.031 1 21.78 96 TYR A C 1
ATOM 742 O O . TYR A 1 96 ? 29.703 -18.719 34.031 1 21.78 96 TYR A O 1
ATOM 750 N N . VAL A 1 97 ? 29.859 -18.625 31.938 1 23.72 97 VAL A N 1
ATOM 751 C CA . VAL A 1 97 ? 31 -17.719 32.062 1 23.72 97 VAL A CA 1
ATOM 752 C C . VAL A 1 97 ? 30.547 -16.391 32.656 1 23.72 97 VAL A C 1
ATOM 754 O O . VAL A 1 97 ? 29.531 -15.828 32.25 1 23.72 97 VAL A O 1
ATOM 757 N N . SER A 1 98 ? 31.109 -16.062 33.781 1 23.81 98 SER A N 1
ATOM 758 C CA . SER A 1 98 ? 31.062 -14.922 34.719 1 23.81 98 SER A CA 1
ATOM 759 C C . SER A 1 98 ? 31.188 -13.602 33.969 1 23.81 98 SER A C 1
ATOM 761 O O . SER A 1 98 ? 31.797 -13.539 32.875 1 23.81 98 SER A O 1
ATOM 763 N N . VAL A 1 99 ? 30.359 -12.648 34.344 1 24.23 99 VAL A N 1
ATOM 764 C CA . VAL A 1 99 ? 30.031 -11.273 33.969 1 24.23 99 VAL A CA 1
ATOM 765 C C . VAL A 1 99 ? 31.312 -10.422 33.969 1 24.23 99 VAL A C 1
ATOM 767 O O . VAL A 1 99 ? 31.906 -10.211 35.031 1 24.23 99 VAL A O 1
ATOM 770 N N . ILE A 1 100 ? 32.281 -10.711 33 1 25.78 100 ILE A N 1
ATOM 771 C CA . ILE A 1 100 ? 33.531 -9.953 33.125 1 25.78 100 ILE A CA 1
ATOM 772 C C . ILE A 1 100 ? 33.219 -8.461 33.125 1 25.78 100 ILE A C 1
ATOM 774 O O . ILE A 1 100 ? 32.375 -7.98 32.406 1 25.78 100 ILE A O 1
ATOM 778 N N . PRO A 1 101 ? 33.812 -7.711 34.094 1 25.86 101 PRO A N 1
ATOM 779 C CA . PRO A 1 101 ? 33.688 -6.301 34.469 1 25.86 101 PRO A CA 1
ATOM 780 C C . PRO A 1 101 ? 34.031 -5.355 33.344 1 25.86 101 PRO A C 1
ATOM 782 O O . PRO A 1 101 ? 34.844 -5.715 32.469 1 25.86 101 PRO A O 1
ATOM 785 N N . SER A 1 102 ? 33.094 -4.434 32.875 1 23.64 102 SER A N 1
ATOM 786 C CA . SER A 1 102 ? 32.906 -3.479 31.797 1 23.64 102 SER A CA 1
ATOM 787 C C . SER A 1 102 ? 34.094 -2.52 31.688 1 23.64 102 SER A C 1
ATOM 789 O O . SER A 1 102 ? 34.031 -1.521 30.969 1 23.64 102 SER A O 1
ATOM 791 N N . SER A 1 103 ? 35.125 -2.66 32.5 1 23.33 103 SER A N 1
ATOM 792 C CA . SER A 1 103 ? 35.938 -1.452 32.656 1 23.33 103 SER A CA 1
ATOM 793 C C . SER A 1 103 ? 36.594 -1.068 31.312 1 23.33 103 SER A C 1
ATOM 795 O O . SER A 1 103 ? 36.656 0.112 30.969 1 23.33 103 SER A O 1
ATOM 797 N N . SER A 1 104 ? 37.531 -1.911 30.797 1 23.17 104 SER A N 1
ATOM 798 C CA . SER A 1 104 ? 38.781 -1.394 30.234 1 23.17 104 SER A CA 1
ATOM 799 C C . SER A 1 104 ? 38.594 -0.933 28.797 1 23.17 104 SER A C 1
ATOM 801 O O . SER A 1 104 ? 39.562 -0.521 28.141 1 23.17 104 SER A O 1
ATOM 803 N N . TYR A 1 105 ? 37.688 -1.386 27.969 1 20.45 105 TYR A N 1
ATOM 804 C CA . TYR A 1 105 ? 38 -1.552 26.562 1 20.45 105 TYR A CA 1
ATOM 805 C C . TYR A 1 105 ? 38 -0.211 25.844 1 20.45 105 TYR A C 1
ATOM 807 O O . TYR A 1 105 ? 37.031 0.13 25.156 1 20.45 105 TYR A O 1
ATOM 815 N N . ARG A 1 106 ? 38.469 0.917 26.406 1 21.73 106 ARG A N 1
ATOM 816 C CA . ARG A 1 106 ? 38.438 2.199 25.703 1 21.73 106 ARG A CA 1
ATOM 817 C C . ARG A 1 106 ? 39.375 2.189 24.5 1 21.73 106 ARG A C 1
ATOM 819 O O . ARG A 1 106 ? 39.781 3.246 24.016 1 21.73 106 ARG A O 1
ATOM 826 N N . LYS A 1 107 ? 40.219 1.141 24.25 1 23.28 107 LYS A N 1
ATOM 827 C CA . LYS A 1 107 ? 41.312 1.475 23.359 1 23.28 107 LYS A CA 1
ATOM 828 C C . LYS A 1 107 ? 40.781 1.975 22.016 1 23.28 107 LYS A C 1
ATOM 830 O O . LYS A 1 107 ? 39.75 1.529 21.531 1 23.28 107 LYS A O 1
ATOM 835 N N . SER A 1 108 ? 41.469 3.068 21.344 1 24.73 108 SER A N 1
ATOM 836 C CA . SER A 1 108 ? 41.375 4.078 20.297 1 24.73 108 SER A CA 1
ATOM 837 C C . SER A 1 108 ? 41.406 3.438 18.906 1 24.73 108 SER A C 1
ATOM 839 O O . SER A 1 108 ? 41.562 4.133 17.906 1 24.73 108 SER A O 1
ATOM 841 N N . HIS A 1 109 ? 41.062 2.209 18.656 1 23 109 HIS A N 1
ATOM 842 C CA . HIS A 1 109 ? 41.406 1.735 17.328 1 23 109 HIS A CA 1
ATOM 843 C C . HIS A 1 109 ? 40.875 2.662 16.25 1 23 109 HIS A C 1
ATOM 845 O O . HIS A 1 109 ? 39.656 2.896 16.172 1 23 109 HIS A O 1
ATOM 851 N N . ARG A 1 110 ? 41.656 3.646 15.719 1 24.69 110 ARG A N 1
ATOM 852 C CA . ARG A 1 110 ? 41.562 4.492 14.531 1 24.69 110 ARG A CA 1
ATOM 853 C C . ARG A 1 110 ? 41.312 3.654 13.281 1 24.69 110 ARG A C 1
ATOM 855 O O . ARG A 1 110 ? 42.219 3.033 12.734 1 24.69 110 ARG A O 1
ATOM 862 N N . THR A 1 111 ? 40.438 2.801 13.258 1 25.58 111 THR A N 1
ATOM 863 C CA . THR A 1 111 ? 40.219 1.985 12.062 1 25.58 111 THR A CA 1
ATOM 864 C C . THR A 1 111 ? 40.125 2.865 10.82 1 25.58 111 THR A C 1
ATOM 866 O O . THR A 1 111 ? 39.375 3.848 10.812 1 25.58 111 THR A O 1
ATOM 869 N N . SER A 1 112 ? 41.094 2.926 9.961 1 27.67 112 SER A N 1
ATOM 870 C CA . SER A 1 112 ? 41.188 3.514 8.633 1 27.67 112 SER A CA 1
ATOM 871 C C . SER A 1 112 ? 39.938 3.246 7.824 1 27.67 112 SER A C 1
ATOM 873 O O . SER A 1 112 ? 39.469 2.104 7.742 1 27.67 112 SER A O 1
ATOM 875 N N . LYS A 1 113 ? 39.125 4.234 7.602 1 27.81 113 LYS A N 1
ATOM 876 C CA . LYS A 1 113 ? 37.938 4.277 6.758 1 27.81 113 LYS A CA 1
ATOM 877 C C . LYS A 1 113 ? 38.25 3.789 5.344 1 27.81 113 LYS A C 1
ATOM 879 O O . LYS A 1 113 ? 38.594 4.586 4.469 1 27.81 113 LYS A O 1
ATOM 884 N N . LYS A 1 114 ? 39.031 2.74 5.145 1 28.81 114 LYS A N 1
ATOM 885 C CA . LYS A 1 114 ? 39 2.309 3.75 1 28.81 114 LYS A CA 1
ATOM 886 C C . LYS A 1 114 ? 37.562 2.348 3.197 1 28.81 114 LYS A C 1
ATOM 888 O O . LYS A 1 114 ? 36.688 1.718 3.75 1 28.81 114 LYS A O 1
ATOM 893 N N . LEU A 1 115 ? 37.188 3.412 2.537 1 25.98 115 LEU A N 1
ATOM 894 C CA . LEU A 1 115 ? 36.031 3.656 1.674 1 25.98 115 LEU A CA 1
ATOM 895 C C . LEU A 1 115 ? 35.656 2.398 0.895 1 25.98 115 LEU A C 1
ATOM 897 O O . LEU A 1 115 ? 36.406 1.962 0.018 1 25.98 115 LEU A O 1
ATOM 901 N N . LEU A 1 116 ? 35.344 1.361 1.507 1 28.03 116 LEU A N 1
ATOM 902 C CA . LEU A 1 116 ? 34.781 0.263 0.719 1 28.03 116 LEU A CA 1
ATOM 903 C C . LEU A 1 116 ? 33.938 0.79 -0.417 1 28.03 116 LEU A C 1
ATOM 905 O O . LEU A 1 116 ? 33.031 1.613 -0.191 1 28.03 116 LEU A O 1
ATOM 909 N N . SER A 1 117 ? 34.531 0.958 -1.603 1 30.3 117 SER A N 1
ATOM 910 C CA . SER A 1 117 ? 33.875 1.274 -2.855 1 30.3 117 SER A CA 1
ATOM 911 C C . SER A 1 117 ? 32.469 0.651 -2.904 1 30.3 117 SER A C 1
ATOM 913 O O . SER A 1 117 ? 32.281 -0.468 -2.426 1 30.3 117 SER A O 1
ATOM 915 N N . PRO A 1 118 ? 31.5 1.488 -2.895 1 33.09 118 PRO A N 1
ATOM 916 C CA . PRO A 1 118 ? 30.156 0.888 -3.002 1 33.09 118 PRO A CA 1
ATOM 917 C C . PRO A 1 118 ? 30.125 -0.281 -3.982 1 33.09 118 PRO A C 1
ATOM 919 O O . PRO A 1 118 ? 30.812 -0.258 -5.008 1 33.09 118 PRO A O 1
ATOM 922 N N . PRO A 1 119 ? 30.031 -1.488 -3.557 1 33.31 119 PRO A N 1
ATOM 923 C CA . PRO A 1 119 ? 30.016 -2.529 -4.586 1 33.31 119 PRO A CA 1
ATOM 924 C C . PRO A 1 119 ? 29.266 -2.111 -5.844 1 33.31 119 PRO A C 1
ATOM 926 O O . PRO A 1 119 ? 28.391 -1.243 -5.785 1 33.31 119 PRO A O 1
ATOM 929 N N . LEU A 1 120 ? 29.844 -2.232 -7.023 1 32.84 120 LEU A N 1
ATOM 930 C CA . LEU A 1 120 ? 29.25 -2.094 -8.344 1 32.84 120 LEU A CA 1
ATOM 931 C C . LEU A 1 120 ? 27.781 -2.523 -8.328 1 32.84 120 LEU A C 1
ATOM 933 O O . LEU A 1 120 ? 27.406 -3.434 -7.59 1 32.84 120 LEU A O 1
ATOM 937 N N . SER A 1 121 ? 26.844 -1.661 -8.57 1 36.59 121 SER A N 1
ATOM 938 C CA . SER A 1 121 ? 25.422 -1.839 -8.789 1 36.59 121 SER A CA 1
ATOM 939 C C . SER A 1 121 ? 25.125 -3.17 -9.477 1 36.59 121 SER A C 1
ATOM 941 O O . SER A 1 121 ? 25.359 -3.318 -10.68 1 36.59 121 SER A O 1
ATOM 943 N N . VAL A 1 122 ? 25.531 -4.277 -8.984 1 34.28 122 VAL A N 1
ATOM 944 C CA . VAL A 1 122 ? 25.234 -5.559 -9.617 1 34.28 122 VAL A CA 1
ATOM 945 C C . VAL A 1 122 ? 23.719 -5.68 -9.844 1 34.28 122 VAL A C 1
ATOM 947 O O . VAL A 1 122 ? 22.953 -5.844 -8.891 1 34.28 122 VAL A O 1
ATOM 950 N N . LYS A 1 123 ? 23.109 -4.891 -10.734 1 43.75 123 LYS A N 1
ATOM 951 C CA . LYS A 1 123 ? 21.797 -5.34 -11.188 1 43.75 123 LYS A CA 1
ATOM 952 C C . LYS A 1 123 ? 21.766 -6.859 -11.336 1 43.75 123 LYS A C 1
ATOM 954 O O . LYS A 1 123 ? 22.688 -7.453 -11.914 1 43.75 123 LYS A O 1
ATOM 959 N N . PRO A 1 124 ? 21.125 -7.52 -10.516 1 46.88 124 PRO A N 1
ATOM 960 C CA . PRO A 1 124 ? 21.109 -8.953 -10.836 1 46.88 124 PRO A CA 1
ATOM 961 C C . PRO A 1 124 ? 21.078 -9.219 -12.336 1 46.88 124 PRO A C 1
ATOM 963 O O . PRO A 1 124 ? 20.391 -8.516 -13.078 1 46.88 124 PRO A O 1
ATOM 966 N N . LEU A 1 125 ? 22.141 -9.57 -12.969 1 46.97 125 LEU A N 1
ATOM 967 C CA . LEU A 1 125 ? 22.453 -9.945 -14.336 1 46.97 125 LEU A CA 1
ATOM 968 C C . LEU A 1 125 ? 21.344 -10.789 -14.938 1 46.97 125 LEU A C 1
ATOM 970 O O . LEU A 1 125 ? 21.562 -11.938 -15.344 1 46.97 125 LEU A O 1
ATOM 974 N N . PHE A 1 126 ? 20.047 -10.703 -14.359 1 52.91 126 PHE A N 1
ATOM 975 C CA . PHE A 1 126 ? 19.141 -11.539 -15.125 1 52.91 126 PHE A CA 1
ATOM 976 C C . PHE A 1 126 ? 19.156 -11.148 -16.594 1 52.91 126 PHE A C 1
ATOM 978 O O . PHE A 1 126 ? 18.734 -11.93 -17.453 1 52.91 126 PHE A O 1
ATOM 985 N N . THR A 1 127 ? 19.422 -9.906 -16.906 1 47.56 127 THR A N 1
ATOM 986 C CA . THR A 1 127 ? 19.188 -9.422 -18.266 1 47.56 127 THR A CA 1
ATOM 987 C C . THR A 1 127 ? 20.094 -10.156 -19.25 1 47.56 127 THR A C 1
ATOM 989 O O . THR A 1 127 ? 19.688 -10.438 -20.375 1 47.56 127 THR A O 1
ATOM 992 N N . SER A 1 128 ? 21.422 -10.109 -19.016 1 46.38 128 SER A N 1
ATOM 993 C CA . SER A 1 128 ? 22.25 -10.367 -20.188 1 46.38 128 SER A CA 1
ATOM 994 C C . SER A 1 128 ? 22.484 -11.859 -20.375 1 46.38 128 SER A C 1
ATOM 996 O O . SER A 1 128 ? 22.594 -12.344 -21.516 1 46.38 128 SER A O 1
ATOM 998 N N . GLY A 1 129 ? 22.672 -12.672 -19.312 1 48.84 129 GLY A N 1
ATOM 999 C CA . GLY A 1 129 ? 23.172 -14.023 -19.531 1 48.84 129 GLY A CA 1
ATOM 1000 C C . GLY A 1 129 ? 22.094 -15.086 -19.359 1 48.84 129 GLY A C 1
ATOM 1001 O O . GLY A 1 129 ? 22.359 -16.266 -19.562 1 48.84 129 GLY A O 1
ATOM 1002 N N . MET A 1 130 ? 21.047 -14.672 -18.719 1 55.16 130 MET A N 1
ATOM 1003 C CA . MET A 1 130 ? 20.094 -15.773 -18.531 1 55.16 130 MET A CA 1
ATOM 1004 C C . MET A 1 130 ? 19.438 -16.156 -19.844 1 55.16 130 MET A C 1
ATOM 1006 O O . MET A 1 130 ? 19.25 -15.312 -20.719 1 55.16 130 MET A O 1
ATOM 1010 N N . SER A 1 131 ? 19.328 -17.516 -20.016 1 64.19 131 SER A N 1
ATOM 1011 C CA . SER A 1 131 ? 18.781 -18.219 -21.188 1 64.19 131 SER A CA 1
ATOM 1012 C C . SER A 1 131 ? 17.453 -17.609 -21.625 1 64.19 131 SER A C 1
ATOM 1014 O O . SER A 1 131 ? 16.672 -17.125 -20.797 1 64.19 131 SER A O 1
ATOM 1016 N N . SER A 1 132 ? 17.344 -17.078 -22.828 1 76.38 132 SER A N 1
ATOM 1017 C CA . SER A 1 132 ? 16.109 -16.734 -23.5 1 76.38 132 SER A CA 1
ATOM 1018 C C . SER A 1 132 ? 14.953 -17.625 -23.047 1 76.38 132 SER A C 1
ATOM 1020 O O . SER A 1 132 ? 13.789 -17.234 -23.125 1 76.38 132 SER A O 1
ATOM 1022 N N . ARG A 1 133 ? 15.32 -18.703 -22.328 1 82.12 133 ARG A N 1
ATOM 1023 C CA . ARG A 1 133 ? 14.328 -19.688 -21.938 1 82.12 133 ARG A CA 1
ATOM 1024 C C . ARG A 1 133 ? 13.57 -19.234 -20.688 1 82.12 133 ARG A C 1
ATOM 1026 O O . ARG A 1 133 ? 12.461 -19.703 -20.438 1 82.12 133 ARG A O 1
ATOM 1033 N N . LEU A 1 134 ? 14.117 -18.266 -19.984 1 86.94 134 LEU A N 1
ATOM 1034 C CA . LEU A 1 134 ? 13.484 -17.859 -18.734 1 86.94 134 LEU A CA 1
ATOM 1035 C C . LEU A 1 134 ? 12.859 -16.469 -18.859 1 86.94 134 LEU A C 1
ATOM 1037 O O . LEU A 1 134 ? 12.352 -15.93 -17.891 1 86.94 134 LEU A O 1
ATOM 1041 N N . GLN A 1 135 ? 12.789 -16 -20.047 1 88.38 135 GLN A N 1
ATOM 1042 C CA . GLN A 1 135 ? 12.352 -14.625 -20.234 1 88.38 135 GLN A CA 1
ATOM 1043 C C . GLN A 1 135 ? 10.914 -14.43 -19.766 1 88.38 135 GLN A C 1
ATOM 1045 O O . GLN A 1 135 ? 10.617 -13.477 -19.047 1 88.38 135 GLN A O 1
ATOM 1050 N N . ILE A 1 136 ? 10.008 -15.344 -20.141 1 92.31 136 ILE A N 1
ATOM 1051 C CA . ILE A 1 136 ? 8.609 -15.242 -19.734 1 92.31 136 ILE A CA 1
ATOM 1052 C C . ILE A 1 136 ? 8.5 -15.32 -18.219 1 92.31 136 ILE A C 1
ATOM 1054 O O . ILE A 1 136 ? 7.805 -14.516 -17.594 1 92.31 136 ILE A O 1
ATOM 1058 N N . THR A 1 137 ? 9.203 -16.219 -17.688 1 93.38 137 THR A N 1
ATOM 1059 C CA . THR A 1 137 ? 9.172 -16.422 -16.25 1 93.38 137 THR A CA 1
ATOM 1060 C C . THR A 1 137 ? 9.688 -15.188 -15.508 1 93.38 137 THR A C 1
ATOM 1062 O O . THR A 1 137 ? 9.078 -14.734 -14.547 1 93.38 137 THR A O 1
ATOM 1065 N N . LEU A 1 138 ? 10.75 -14.664 -15.969 1 93 138 LEU A N 1
ATOM 1066 C CA . LEU A 1 138 ? 11.344 -13.492 -15.328 1 93 138 LEU A CA 1
ATOM 1067 C C . LEU A 1 138 ? 10.414 -12.289 -15.438 1 93 138 LEU A C 1
ATOM 1069 O O . LEU A 1 138 ? 10.266 -11.523 -14.477 1 93 138 LEU A O 1
ATOM 1073 N N . ASP A 1 139 ? 9.789 -12.188 -16.516 1 93.94 139 ASP A N 1
ATOM 1074 C CA . ASP A 1 139 ? 8.844 -11.094 -16.719 1 93.94 139 ASP A CA 1
ATOM 1075 C C . ASP A 1 139 ? 7.668 -11.211 -15.75 1 93.94 139 ASP A C 1
ATOM 1077 O O . ASP A 1 139 ? 7.238 -10.211 -15.164 1 93.94 139 ASP A O 1
ATOM 1081 N N . VAL A 1 140 ? 7.188 -12.383 -15.625 1 96.75 140 VAL A N 1
ATOM 1082 C CA . VAL A 1 140 ? 6.055 -12.625 -14.742 1 96.75 140 VAL A CA 1
ATOM 1083 C C . VAL A 1 140 ? 6.461 -12.352 -13.289 1 96.75 140 VAL A C 1
ATOM 1085 O O . VAL A 1 140 ? 5.727 -11.688 -12.555 1 96.75 140 VAL A O 1
ATOM 1088 N N . LEU A 1 141 ? 7.59 -12.797 -12.891 1 96.62 141 LEU A N 1
ATOM 1089 C CA . LEU A 1 141 ? 8.047 -12.625 -11.516 1 96.62 141 LEU A CA 1
ATOM 1090 C C . LEU A 1 141 ? 8.336 -11.164 -11.219 1 96.62 141 LEU A C 1
ATOM 1092 O O . LEU A 1 141 ? 8.016 -10.672 -10.133 1 96.62 141 LEU A O 1
ATOM 1096 N N . GLN A 1 142 ? 8.883 -10.5 -12.172 1 95.69 142 GLN A N 1
ATOM 1097 C CA . GLN A 1 142 ? 9.211 -9.086 -12.016 1 95.69 142 GLN A CA 1
ATOM 1098 C C . GLN A 1 142 ? 7.945 -8.25 -11.844 1 95.69 142 GLN A C 1
ATOM 1100 O O . GLN A 1 142 ? 7.965 -7.223 -11.164 1 95.69 142 GLN A O 1
ATOM 1105 N N . ASN A 1 143 ? 6.891 -8.734 -12.391 1 97.5 143 ASN A N 1
ATOM 1106 C CA . ASN A 1 143 ? 5.656 -7.957 -12.359 1 97.5 143 ASN A CA 1
ATOM 1107 C C . ASN A 1 143 ? 4.625 -8.578 -11.422 1 97.5 143 ASN A C 1
ATOM 1109 O O . ASN A 1 143 ? 3.453 -8.203 -11.445 1 97.5 143 ASN A O 1
ATOM 1113 N N . ALA A 1 144 ? 5.059 -9.461 -10.648 1 98.31 144 ALA A N 1
ATOM 1114 C CA . ALA A 1 144 ? 4.145 -10.172 -9.758 1 98.31 144 ALA A CA 1
ATOM 1115 C C . ALA A 1 144 ? 3.432 -9.211 -8.82 1 98.31 144 ALA A C 1
ATOM 1117 O O . ALA A 1 144 ? 2.234 -9.359 -8.555 1 98.31 144 ALA A O 1
ATOM 1118 N N . HIS A 1 145 ? 4.164 -8.172 -8.297 1 98.31 145 HIS A N 1
ATOM 1119 C CA . HIS A 1 145 ? 3.561 -7.215 -7.375 1 98.31 145 HIS A CA 1
ATOM 1120 C C . HIS A 1 145 ? 2.434 -6.438 -8.047 1 98.31 145 HIS A C 1
ATOM 1122 O O . HIS A 1 145 ? 1.376 -6.227 -7.449 1 98.31 145 HIS A O 1
ATOM 1128 N N . ARG A 1 146 ? 2.637 -6.09 -9.289 1 98.06 146 ARG A N 1
ATOM 1129 C CA . ARG A 1 146 ? 1.642 -5.332 -10.039 1 98.06 146 ARG A CA 1
ATOM 1130 C C . ARG A 1 146 ? 0.423 -6.191 -10.359 1 98.06 146 ARG A C 1
ATOM 1132 O O . ARG A 1 146 ? -0.716 -5.754 -10.18 1 98.06 146 ARG A O 1
ATOM 1139 N N . THR A 1 147 ? 0.696 -7.383 -10.836 1 98 147 THR A N 1
ATOM 1140 C CA . THR A 1 147 ? -0.388 -8.289 -11.188 1 98 147 THR A CA 1
ATOM 1141 C C . THR A 1 147 ? -1.226 -8.641 -9.961 1 98 147 THR A C 1
ATOM 1143 O O . THR A 1 147 ? -2.455 -8.703 -10.039 1 98 147 THR A O 1
ATOM 1146 N N . MET A 1 148 ? -0.582 -8.875 -8.844 1 98.44 148 MET A N 1
ATOM 1147 C CA . MET A 1 148 ? -1.292 -9.211 -7.613 1 98.44 148 MET A CA 1
ATOM 1148 C C . MET A 1 148 ? -2.248 -8.086 -7.215 1 98.44 148 MET A C 1
ATOM 1150 O O . MET A 1 148 ? -3.408 -8.336 -6.887 1 98.44 148 MET A O 1
ATOM 1154 N N . VAL A 1 149 ? -1.771 -6.855 -7.324 1 98.25 149 VAL A N 1
ATOM 1155 C CA . VAL A 1 149 ? -2.559 -5.73 -6.832 1 98.25 149 VAL A CA 1
ATOM 1156 C C . VAL A 1 149 ? -3.633 -5.363 -7.852 1 98.25 149 VAL A C 1
ATOM 1158 O O . VAL A 1 149 ? -4.801 -5.195 -7.5 1 98.25 149 VAL A O 1
ATOM 1161 N N . LEU A 1 150 ? -3.352 -5.309 -9.109 1 97.56 150 LEU A N 1
ATOM 1162 C CA . LEU A 1 150 ? -4.262 -4.785 -10.125 1 97.56 150 LEU A CA 1
ATOM 1163 C C . LEU A 1 150 ? -5.281 -5.84 -10.539 1 97.56 150 LEU A C 1
ATOM 1165 O O . LEU A 1 150 ? -6.391 -5.508 -10.953 1 97.56 150 LEU A O 1
ATOM 1169 N N . GLU A 1 151 ? -4.891 -7.16 -10.305 1 96.56 151 GLU A N 1
ATOM 1170 C CA . GLU A 1 151 ? -5.762 -8.203 -10.828 1 96.56 151 GLU A CA 1
ATOM 1171 C C . GLU A 1 151 ? -6.191 -9.164 -9.719 1 96.56 151 GLU A C 1
ATOM 1173 O O . GLU A 1 151 ? -6.996 -10.07 -9.953 1 96.56 151 GLU A O 1
ATOM 1178 N N . ASN A 1 152 ? -5.68 -9.039 -8.594 1 96.44 152 ASN A N 1
ATOM 1179 C CA . ASN A 1 152 ? -6.004 -9.891 -7.449 1 96.44 152 ASN A CA 1
ATOM 1180 C C . ASN A 1 152 ? -5.641 -11.344 -7.711 1 96.44 152 ASN A C 1
ATOM 1182 O O . ASN A 1 152 ? -6.383 -12.258 -7.336 1 96.44 152 ASN A O 1
ATOM 1186 N N . GLN A 1 153 ? -4.551 -11.516 -8.453 1 97.06 153 GLN A N 1
ATOM 1187 C CA . GLN A 1 153 ? -4.145 -12.875 -8.773 1 97.06 153 GLN A CA 1
ATOM 1188 C C . GLN A 1 153 ? -2.697 -12.914 -9.258 1 97.06 153 GLN A C 1
ATOM 1190 O O . GLN A 1 153 ? -2.113 -11.875 -9.57 1 97.06 153 GLN A O 1
ATOM 1195 N N . THR A 1 154 ? -2.154 -14.031 -9.258 1 98 154 THR A N 1
ATOM 1196 C CA . THR A 1 154 ? -0.935 -14.43 -9.945 1 98 154 THR A CA 1
ATOM 1197 C C . THR A 1 154 ? -1.117 -15.789 -10.617 1 98 154 THR A C 1
ATOM 1199 O O . THR A 1 154 ? -2.135 -16.453 -10.414 1 98 154 THR A O 1
ATOM 1202 N N . PRO A 1 155 ? -0.154 -16.188 -11.406 1 98.06 155 PRO A N 1
ATOM 1203 C CA . PRO A 1 155 ? -0.282 -17.516 -12.008 1 98.06 155 PRO A CA 1
ATOM 1204 C C . PRO A 1 155 ? -0.374 -18.625 -10.969 1 98.06 155 PRO A C 1
ATOM 1206 O O . PRO A 1 155 ? -0.816 -19.734 -11.273 1 98.06 155 PRO A O 1
ATOM 1209 N N . TRP A 1 156 ? -0.043 -18.375 -9.672 1 98.38 156 TRP A N 1
ATOM 1210 C CA . TRP A 1 156 ? -0.036 -19.422 -8.656 1 98.38 156 TRP A CA 1
ATOM 1211 C C . TRP A 1 156 ? -1.053 -19.125 -7.559 1 98.38 156 TRP A C 1
ATOM 1213 O O . TRP A 1 156 ? -1.232 -19.922 -6.637 1 98.38 156 TRP A O 1
ATOM 1223 N N . CYS A 1 157 ? -1.687 -17.984 -7.648 1 98.5 157 CYS A N 1
ATOM 1224 C CA . CYS A 1 157 ? -2.711 -17.578 -6.688 1 98.5 157 CYS A CA 1
ATOM 1225 C C . CYS A 1 157 ? -4.004 -17.203 -7.398 1 98.5 157 CYS A C 1
ATOM 1227 O O . CYS A 1 157 ? -4.086 -16.141 -8.023 1 98.5 157 CYS A O 1
ATOM 1229 N N . HIS A 1 158 ? -4.992 -18.016 -7.277 1 98.44 158 HIS A N 1
ATOM 1230 C CA . HIS A 1 158 ? -6.273 -17.797 -7.938 1 98.44 158 HIS A CA 1
ATOM 1231 C C . HIS A 1 158 ? -7 -16.594 -7.359 1 98.44 158 HIS A C 1
ATOM 1233 O O . HIS A 1 158 ? -6.969 -16.359 -6.148 1 98.44 158 HIS A O 1
ATOM 1239 N N . PRO A 1 159 ? -7.715 -15.836 -8.188 1 97.06 159 PRO A N 1
ATOM 1240 C CA . PRO A 1 159 ? -8.352 -14.609 -7.707 1 97.06 159 PRO A CA 1
ATOM 1241 C C . PRO A 1 159 ? -9.453 -14.883 -6.688 1 97.06 159 PRO A C 1
ATOM 1243 O O . PRO A 1 159 ? -9.789 -14 -5.887 1 97.06 159 PRO A O 1
ATOM 1246 N N . LEU A 1 160 ? -9.984 -16.109 -6.68 1 97 160 LEU A N 1
ATOM 1247 C CA . LEU A 1 160 ? -11.078 -16.422 -5.766 1 97 160 LEU A CA 1
ATOM 1248 C C . LEU A 1 160 ? -10.578 -17.266 -4.594 1 97 160 LEU A C 1
ATOM 1250 O O . LEU A 1 160 ? -11.375 -17.734 -3.775 1 97 160 LEU A O 1
ATOM 1254 N N . LEU A 1 161 ? -9.289 -17.453 -4.492 1 97.94 161 LEU A N 1
ATOM 1255 C CA . LEU A 1 161 ? -8.719 -18.281 -3.428 1 97.94 161 LEU A CA 1
ATOM 1256 C C . LEU A 1 161 ? -9.109 -17.734 -2.057 1 97.94 161 LEU A C 1
ATOM 1258 O O . LEU A 1 161 ? -9.57 -18.5 -1.198 1 97.94 161 LEU A O 1
ATOM 1262 N N . TYR A 1 162 ? -9.031 -16.453 -1.854 1 97.06 162 TYR A N 1
ATOM 1263 C CA . TYR A 1 162 ? -9.289 -15.828 -0.559 1 97.06 162 TYR A CA 1
ATOM 1264 C C . TYR A 1 162 ? -10.578 -15.008 -0.592 1 97.06 162 TYR A C 1
ATOM 1266 O O . TYR A 1 162 ? -10.656 -13.938 0.017 1 97.06 162 TYR A O 1
ATOM 1274 N N . LYS A 1 163 ? -11.531 -15.445 -1.331 1 92.5 163 LYS A N 1
ATOM 1275 C CA . LYS A 1 163 ? -12.797 -14.742 -1.47 1 92.5 163 LYS A CA 1
ATOM 1276 C C . LYS A 1 163 ? -13.477 -14.547 -0.115 1 92.5 163 LYS A C 1
ATOM 1278 O O . LYS A 1 163 ? -14.211 -13.586 0.087 1 92.5 163 LYS A O 1
ATOM 1283 N N . ASN A 1 164 ? -13.227 -15.445 0.854 1 91.06 164 ASN A N 1
ATOM 1284 C CA . ASN A 1 164 ? -13.844 -15.383 2.174 1 91.06 164 ASN A CA 1
ATOM 1285 C C . ASN A 1 164 ? -13.023 -14.547 3.143 1 91.06 164 ASN A C 1
ATOM 1287 O O . ASN A 1 164 ? -13.32 -14.492 4.336 1 91.06 164 ASN A O 1
ATOM 1291 N N . GLY A 1 165 ? -11.977 -13.914 2.621 1 93.31 165 GLY A N 1
ATOM 1292 C CA . GLY A 1 165 ? -11.133 -13.078 3.457 1 93.31 165 GLY A CA 1
ATOM 1293 C C . GLY A 1 165 ? -9.648 -13.305 3.223 1 93.31 165 GLY A C 1
ATOM 1294 O O . GLY A 1 165 ? -9.172 -14.445 3.281 1 93.31 165 GLY A O 1
ATOM 1295 N N . LEU A 1 166 ? -9.031 -12.32 3.002 1 96.75 166 LEU A N 1
ATOM 1296 C CA . LEU A 1 166 ? -7.59 -12.367 2.797 1 96.75 166 LEU A CA 1
ATOM 1297 C C . LEU A 1 166 ? -6.855 -12.477 4.129 1 96.75 166 LEU A C 1
ATOM 1299 O O . LEU A 1 166 ? -7.035 -11.641 5.016 1 96.75 166 LEU A O 1
ATOM 1303 N N . PRO A 1 167 ? -6.062 -13.547 4.312 1 96.94 167 PRO A N 1
ATOM 1304 C CA . PRO A 1 167 ? -5.32 -13.688 5.566 1 96.94 167 PRO A CA 1
ATOM 1305 C C . PRO A 1 167 ? -4.414 -12.492 5.852 1 96.94 167 PRO A C 1
ATOM 1307 O O . PRO A 1 167 ? -3.953 -11.828 4.922 1 96.94 167 PRO A O 1
ATOM 1310 N N . ARG A 1 168 ? -4.09 -12.242 7.102 1 96.44 168 ARG A N 1
ATOM 1311 C CA . ARG A 1 168 ? -3.357 -11.062 7.539 1 96.44 168 ARG A CA 1
ATOM 1312 C C . ARG A 1 168 ? -2.008 -10.961 6.836 1 96.44 168 ARG A C 1
ATOM 1314 O O . ARG A 1 168 ? -1.61 -9.875 6.395 1 96.44 168 ARG A O 1
ATOM 1321 N N . VAL A 1 169 ? -1.295 -12.078 6.719 1 97.69 169 VAL A N 1
ATOM 1322 C CA . VAL A 1 169 ? 0.027 -12.086 6.102 1 97.69 169 VAL A CA 1
ATOM 1323 C C . VAL A 1 169 ? -0.091 -11.703 4.629 1 97.69 169 VAL A C 1
ATOM 1325 O O . VAL A 1 169 ? 0.78 -11.023 4.086 1 97.69 169 VAL A O 1
ATOM 1328 N N . MET A 1 170 ? -1.186 -12.125 3.99 1 98.31 170 MET A N 1
ATOM 1329 C CA . MET A 1 170 ? -1.401 -11.789 2.584 1 98.31 170 MET A CA 1
ATOM 1330 C C . MET A 1 170 ? -1.852 -10.336 2.434 1 98.31 170 MET A C 1
ATOM 1332 O O . MET A 1 170 ? -1.532 -9.688 1.439 1 98.31 170 MET A O 1
ATOM 1336 N N . GLN A 1 171 ? -2.611 -9.844 3.441 1 98.31 171 GLN A N 1
ATOM 1337 C CA . GLN A 1 171 ? -2.947 -8.422 3.434 1 98.31 171 GLN A CA 1
ATOM 1338 C C . GLN A 1 171 ? -1.689 -7.559 3.441 1 98.31 171 GLN A C 1
ATOM 1340 O O . GLN A 1 171 ? -1.585 -6.594 2.68 1 98.31 171 GLN A O 1
ATOM 1345 N N . ASP A 1 172 ? -0.801 -7.918 4.27 1 98.25 172 ASP A N 1
ATOM 1346 C CA . ASP A 1 172 ? 0.451 -7.176 4.375 1 98.25 172 ASP A CA 1
ATOM 1347 C C . ASP A 1 172 ? 1.257 -7.277 3.08 1 98.25 172 ASP A C 1
ATOM 1349 O O . ASP A 1 172 ? 1.819 -6.285 2.615 1 98.25 172 ASP A O 1
ATOM 1353 N N . ALA A 1 173 ? 1.339 -8.484 2.539 1 98.75 173 ALA A N 1
ATOM 1354 C CA . ALA A 1 173 ? 2.064 -8.664 1.284 1 98.75 173 ALA A CA 1
ATOM 1355 C C . ALA A 1 173 ? 1.417 -7.859 0.16 1 98.75 173 ALA A C 1
ATOM 1357 O O . ALA A 1 173 ? 2.111 -7.223 -0.639 1 98.75 173 ALA A O 1
ATOM 1358 N N . TYR A 1 174 ? 0.1 -7.945 0.123 1 98.69 174 TYR A N 1
ATOM 1359 C CA . TYR A 1 174 ? -0.684 -7.18 -0.84 1 98.69 174 TYR A CA 1
ATOM 1360 C C . TYR A 1 174 ? -0.4 -5.688 -0.712 1 98.69 174 TYR A C 1
ATOM 1362 O O . TYR A 1 174 ? -0.18 -5.004 -1.714 1 98.69 174 TYR A O 1
ATOM 1370 N N . ALA A 1 175 ? -0.364 -5.23 0.476 1 98.75 175 ALA A N 1
ATOM 1371 C CA . ALA A 1 175 ? -0.073 -3.824 0.751 1 98.75 175 ALA A CA 1
ATOM 1372 C C . ALA A 1 175 ? 1.354 -3.471 0.344 1 98.75 175 ALA A C 1
ATOM 1374 O O . ALA A 1 175 ? 1.601 -2.395 -0.207 1 98.75 175 ALA A O 1
ATOM 1375 N N . CYS A 1 176 ? 2.258 -4.301 0.611 1 98.69 176 CYS A N 1
ATOM 1376 C CA . CYS A 1 176 ? 3.648 -4.074 0.238 1 98.69 176 CYS A CA 1
ATOM 1377 C C . CYS A 1 176 ? 3.803 -4.008 -1.277 1 98.69 176 CYS A C 1
ATOM 1379 O O . CYS A 1 176 ? 4.566 -3.189 -1.793 1 98.69 176 CYS A O 1
ATOM 1381 N N . CYS A 1 177 ? 3.094 -4.918 -1.948 1 98.81 177 CYS A N 1
ATOM 1382 C CA . CYS A 1 177 ? 3.088 -4.855 -3.406 1 98.81 177 CYS A CA 1
ATOM 1383 C C . CYS A 1 177 ? 2.6 -3.494 -3.891 1 98.81 177 CYS A C 1
ATOM 1385 O O . CYS A 1 177 ? 3.199 -2.898 -4.789 1 98.81 177 CYS A O 1
ATOM 1387 N N . SER A 1 178 ? 1.585 -3.033 -3.285 1 98.75 178 SER A N 1
ATOM 1388 C CA . SER A 1 178 ? 1.027 -1.731 -3.641 1 98.75 178 SER A CA 1
ATOM 1389 C C . SER A 1 178 ? 2.018 -0.608 -3.352 1 98.75 178 SER A C 1
ATOM 1391 O O . SER A 1 178 ? 2.168 0.315 -4.152 1 98.75 178 SER A O 1
ATOM 1393 N N . LEU A 1 179 ? 2.633 -0.624 -2.174 1 98.62 179 LEU A N 1
ATOM 1394 C CA . LEU A 1 179 ? 3.654 0.354 -1.818 1 98.62 179 LEU A CA 1
ATOM 1395 C C . LEU A 1 179 ? 4.754 0.397 -2.873 1 98.62 179 LEU A C 1
ATOM 1397 O O . LEU A 1 179 ? 5.121 1.473 -3.35 1 98.62 179 LEU A O 1
ATOM 1401 N N . TYR A 1 180 ? 5.199 -0.758 -3.232 1 98.38 180 TYR A N 1
ATOM 1402 C CA . TYR A 1 180 ? 6.293 -0.843 -4.195 1 98.38 180 TYR A CA 1
ATOM 1403 C C . TYR A 1 180 ? 5.883 -0.246 -5.539 1 98.38 180 TYR A C 1
ATOM 1405 O O . TYR A 1 180 ? 6.703 0.359 -6.23 1 98.38 180 TYR A O 1
ATOM 1413 N N . MET A 1 181 ? 4.648 -0.426 -5.953 1 98 181 MET A N 1
ATOM 1414 C CA . MET A 1 181 ? 4.129 0.115 -7.203 1 98 181 MET A CA 1
ATOM 1415 C C . MET A 1 181 ? 4.172 1.64 -7.199 1 98 181 MET A C 1
ATOM 1417 O O . MET A 1 181 ? 4.27 2.266 -8.258 1 98 181 MET A O 1
ATOM 1421 N N . ASN A 1 182 ? 4.094 2.242 -6 1 97.75 182 ASN A N 1
ATOM 1422 C CA . ASN A 1 182 ? 4.027 3.695 -5.887 1 97.75 182 ASN A CA 1
ATOM 1423 C C . ASN A 1 182 ? 5.375 4.289 -5.484 1 97.75 182 ASN A C 1
ATOM 1425 O O . ASN A 1 182 ? 5.461 5.473 -5.152 1 97.75 182 ASN A O 1
ATOM 1429 N N . ARG A 1 183 ? 6.391 3.488 -5.504 1 97 183 ARG A N 1
ATOM 1430 C CA . ARG A 1 183 ? 7.73 3.93 -5.133 1 97 183 ARG A CA 1
ATOM 1431 C C . ARG A 1 183 ? 8.258 4.969 -6.113 1 97 183 ARG A C 1
ATOM 1433 O O . ARG A 1 183 ? 8.094 4.824 -7.328 1 97 183 ARG A O 1
ATOM 1440 N N . ASN A 1 184 ? 8.836 6.016 -5.66 1 95.62 184 ASN A N 1
ATOM 1441 C CA . ASN A 1 184 ? 9.492 7.059 -6.441 1 95.62 184 ASN A CA 1
ATOM 1442 C C . ASN A 1 184 ? 10.75 7.566 -5.754 1 95.62 184 ASN A C 1
ATOM 1444 O O . ASN A 1 184 ? 11.203 6.984 -4.766 1 95.62 184 ASN A O 1
ATOM 1448 N N . ALA A 1 185 ? 11.398 8.539 -6.223 1 94.25 185 ALA A N 1
ATOM 1449 C CA . ALA A 1 185 ? 12.672 9.031 -5.707 1 94.25 185 ALA A CA 1
ATOM 1450 C C . ALA A 1 185 ? 12.508 9.609 -4.305 1 94.25 185 ALA A C 1
ATOM 1452 O O . ALA A 1 185 ? 13.398 9.453 -3.457 1 94.25 185 ALA A O 1
ATOM 1453 N N . THR A 1 186 ? 11.359 10.141 -3.98 1 94.62 186 THR A N 1
ATOM 1454 C CA . THR A 1 186 ? 11.125 10.836 -2.721 1 94.62 186 THR A CA 1
ATOM 1455 C C . THR A 1 186 ? 10.797 9.844 -1.607 1 94.62 186 THR A C 1
ATOM 1457 O O . THR A 1 186 ? 11.242 10.016 -0.469 1 94.62 186 THR A O 1
ATOM 1460 N N . ASN A 1 187 ? 10.094 8.766 -1.958 1 96.06 187 ASN A N 1
ATOM 1461 C CA . ASN A 1 187 ? 9.562 7.914 -0.898 1 96.06 187 ASN A CA 1
ATOM 1462 C C . ASN A 1 187 ? 10.281 6.566 -0.857 1 96.06 187 ASN A C 1
ATOM 1464 O O . ASN A 1 187 ? 9.922 5.691 -0.064 1 96.06 187 ASN A O 1
ATOM 1468 N N . SER A 1 188 ? 11.281 6.363 -1.62 1 95 188 SER A N 1
ATOM 1469 C CA . SER A 1 188 ? 11.945 5.074 -1.799 1 95 188 SER A CA 1
ATOM 1470 C C . SER A 1 188 ? 12.43 4.512 -0.466 1 95 188 SER A C 1
ATOM 1472 O O . SER A 1 188 ? 12.164 3.35 -0.146 1 95 188 SER A O 1
ATOM 1474 N N . LYS A 1 189 ? 13.062 5.324 0.313 1 94 189 LYS A N 1
ATOM 1475 C CA . LYS A 1 189 ? 13.594 4.867 1.596 1 94 189 LYS A CA 1
ATOM 1476 C C . LYS A 1 189 ? 12.469 4.43 2.531 1 94 189 LYS A C 1
ATOM 1478 O O . LYS A 1 189 ? 12.562 3.383 3.172 1 94 189 LYS A O 1
ATOM 1483 N N . THR A 1 190 ? 11.422 5.211 2.535 1 96.44 190 THR A N 1
ATOM 1484 C CA . THR A 1 190 ? 10.289 4.91 3.4 1 96.44 190 THR A CA 1
ATOM 1485 C C . THR A 1 190 ? 9.586 3.629 2.955 1 96.44 190 THR A C 1
ATOM 1487 O O . THR A 1 190 ? 9.312 2.75 3.773 1 96.44 190 THR A O 1
ATOM 1490 N N . VAL A 1 191 ? 9.336 3.477 1.704 1 96.62 191 VAL A N 1
ATOM 1491 C CA . VAL A 1 191 ? 8.641 2.322 1.138 1 96.62 191 VAL A CA 1
ATOM 1492 C C . VAL A 1 191 ? 9.438 1.052 1.424 1 96.62 191 VAL A C 1
ATOM 1494 O O . VAL A 1 191 ? 8.891 0.07 1.933 1 96.62 191 VAL A O 1
ATOM 1497 N N . LEU A 1 192 ? 10.703 1.091 1.162 1 95.12 192 LEU A N 1
ATOM 1498 C CA . LEU A 1 192 ? 11.531 -0.092 1.353 1 95.12 192 LEU A CA 1
ATOM 1499 C C . LEU A 1 192 ? 11.656 -0.441 2.832 1 95.12 192 LEU A C 1
ATOM 1501 O O . LEU A 1 192 ? 11.664 -1.618 3.199 1 95.12 192 LEU A O 1
ATOM 1505 N N . SER A 1 193 ? 11.719 0.571 3.631 1 95.69 193 SER A N 1
ATOM 1506 C CA . SER A 1 193 ? 11.773 0.33 5.07 1 95.69 193 SER A CA 1
ATOM 1507 C C . SER A 1 193 ? 10.508 -0.351 5.566 1 95.69 193 SER A C 1
ATOM 1509 O O . SER A 1 193 ? 10.57 -1.263 6.395 1 95.69 193 SER A O 1
ATOM 1511 N N . ILE A 1 194 ? 9.391 0.08 5.09 1 97.44 194 ILE A N 1
ATOM 1512 C CA . ILE A 1 194 ? 8.125 -0.517 5.5 1 97.44 194 ILE A CA 1
ATOM 1513 C C . ILE A 1 194 ? 8.07 -1.975 5.051 1 97.44 194 ILE A C 1
ATOM 1515 O O . ILE A 1 194 ? 7.668 -2.854 5.816 1 97.44 194 ILE A O 1
ATOM 1519 N N . ILE A 1 195 ? 8.453 -2.246 3.861 1 97.06 195 ILE A N 1
ATOM 1520 C CA . ILE A 1 195 ? 8.438 -3.602 3.322 1 97.06 195 ILE A CA 1
ATOM 1521 C C . ILE A 1 195 ? 9.344 -4.5 4.16 1 97.06 195 ILE A C 1
ATOM 1523 O O . ILE A 1 195 ? 8.961 -5.605 4.539 1 97.06 195 ILE A O 1
ATOM 1527 N N . GLU A 1 196 ? 10.531 -4.004 4.488 1 96.25 196 GLU A N 1
ATOM 1528 C CA . GLU A 1 196 ? 11.469 -4.793 5.281 1 96.25 196 GLU A CA 1
ATOM 1529 C C . GLU A 1 196 ? 10.922 -5.062 6.68 1 96.25 196 GLU A C 1
ATOM 1531 O O . GLU A 1 196 ? 11.117 -6.148 7.23 1 96.25 196 GLU A O 1
ATOM 1536 N N . ASN A 1 197 ? 10.281 -4.086 7.207 1 96.75 197 ASN A N 1
ATOM 1537 C CA . ASN A 1 197 ? 9.672 -4.273 8.516 1 96.75 197 ASN A CA 1
ATOM 1538 C C . ASN A 1 197 ? 8.578 -5.34 8.477 1 96.75 197 ASN A C 1
ATOM 1540 O O . ASN A 1 197 ? 8.461 -6.145 9.406 1 96.75 197 ASN A O 1
ATOM 1544 N N . ARG A 1 198 ? 7.828 -5.375 7.43 1 97.56 198 ARG A N 1
ATOM 1545 C CA . ARG A 1 198 ? 6.766 -6.363 7.297 1 97.56 198 ARG A CA 1
ATOM 1546 C C . ARG A 1 198 ? 7.34 -7.77 7.137 1 97.56 198 ARG A C 1
ATOM 1548 O O . ARG A 1 198 ? 6.801 -8.734 7.684 1 97.56 198 ARG A O 1
ATOM 1555 N N . VAL A 1 199 ? 8.391 -7.879 6.379 1 97.38 199 VAL A N 1
ATOM 1556 C CA . VAL A 1 199 ? 9.031 -9.18 6.195 1 97.38 199 VAL A CA 1
ATOM 1557 C C . VAL A 1 199 ? 9.602 -9.664 7.523 1 97.38 199 VAL A C 1
ATOM 1559 O O . VAL A 1 199 ? 9.469 -10.836 7.871 1 97.38 199 VAL A O 1
ATOM 1562 N N . ALA A 1 200 ? 10.242 -8.75 8.242 1 96.75 200 ALA A N 1
ATOM 1563 C CA . ALA A 1 200 ? 10.797 -9.109 9.539 1 96.75 200 ALA A CA 1
ATOM 1564 C C . ALA A 1 200 ? 9.711 -9.617 10.484 1 96.75 200 ALA A C 1
ATOM 1566 O O . ALA A 1 200 ? 9.914 -10.609 11.195 1 96.75 200 ALA A O 1
ATOM 1567 N N . GLU A 1 201 ? 8.562 -8.969 10.453 1 96.94 201 GLU A N 1
ATOM 1568 C CA . GLU A 1 201 ? 7.438 -9.398 11.273 1 96.94 201 GLU A CA 1
ATOM 1569 C C . GLU A 1 201 ? 6.934 -10.773 10.852 1 96.94 201 GLU A C 1
ATOM 1571 O O . GLU A 1 201 ? 6.617 -11.617 11.695 1 96.94 201 GLU A O 1
ATOM 1576 N N . LEU A 1 202 ? 6.867 -11 9.57 1 97.44 202 LEU A N 1
ATOM 1577 C CA . LEU A 1 202 ? 6.422 -12.281 9.016 1 97.44 202 LEU A CA 1
ATOM 1578 C C . LEU A 1 202 ? 7.348 -13.414 9.445 1 97.44 202 LEU A C 1
ATOM 1580 O O . LEU A 1 202 ? 6.879 -14.477 9.859 1 97.44 202 LEU A O 1
ATOM 1584 N N . LEU A 1 203 ? 8.602 -13.156 9.422 1 96.81 203 LEU A N 1
ATOM 1585 C CA . LEU A 1 203 ? 9.594 -14.188 9.727 1 96.81 203 LEU A CA 1
ATOM 1586 C C . LEU A 1 203 ? 9.68 -14.438 11.227 1 96.81 203 LEU A C 1
ATOM 1588 O O . LEU A 1 203 ? 10.062 -15.531 11.656 1 96.81 203 LEU A O 1
ATOM 1592 N N . ALA A 1 204 ? 9.32 -13.406 12.016 1 95.88 204 ALA A N 1
ATOM 1593 C CA . ALA A 1 204 ? 9.359 -13.531 13.469 1 95.88 204 ALA A CA 1
ATOM 1594 C C . ALA A 1 204 ? 8.141 -14.289 13.992 1 95.88 204 ALA A C 1
ATOM 1596 O O . ALA A 1 204 ? 8.172 -14.844 15.094 1 95.88 204 ALA A O 1
ATOM 1597 N N . ALA A 1 205 ? 7.09 -14.312 13.219 1 95.19 205 ALA A N 1
ATOM 1598 C CA . ALA A 1 205 ? 5.844 -14.953 13.648 1 95.19 205 ALA A CA 1
ATOM 1599 C C . ALA A 1 205 ? 5.965 -16.469 13.609 1 95.19 205 ALA A C 1
ATOM 1601 O O . ALA A 1 205 ? 6.652 -17.031 12.75 1 95.19 205 ALA A O 1
ATOM 1602 N N . ASP A 1 206 ? 5.184 -17.125 14.445 1 94.44 206 ASP A N 1
ATOM 1603 C CA . ASP A 1 206 ? 5.176 -18.578 14.477 1 94.44 206 ASP A CA 1
ATOM 1604 C C . ASP A 1 206 ? 4.492 -19.141 13.234 1 94.44 206 ASP A C 1
ATOM 1606 O O . ASP A 1 206 ? 3.562 -18.547 12.695 1 94.44 206 ASP A O 1
ATOM 1610 N N . GLN A 1 207 ? 4.977 -20.328 12.898 1 93.5 207 GLN A N 1
ATOM 1611 C CA . GLN A 1 207 ? 4.387 -20.984 11.742 1 93.5 207 GLN A CA 1
ATOM 1612 C C . GLN A 1 207 ? 3.209 -21.875 12.148 1 93.5 207 GLN A C 1
ATOM 1614 O O . GLN A 1 207 ? 3.338 -22.719 13.039 1 93.5 207 GLN A O 1
ATOM 1619 N N . SER A 1 208 ? 2.191 -21.625 11.547 1 95.06 208 SER A N 1
ATOM 1620 C CA . SER A 1 208 ? 0.988 -22.422 11.766 1 95.06 208 SER A CA 1
ATOM 1621 C C . SER A 1 208 ? 1.041 -23.734 10.992 1 95.06 208 SER A C 1
ATOM 1623 O O . SER A 1 208 ? 1.725 -23.828 9.969 1 95.06 208 SER A O 1
ATOM 1625 N N . SER A 1 209 ? 0.323 -24.766 11.453 1 95 209 SER A N 1
ATOM 1626 C CA . SER A 1 209 ? 0.206 -26.031 10.727 1 95 209 SER A CA 1
ATOM 1627 C C . SER A 1 209 ? -1.094 -26.094 9.93 1 95 209 SER A C 1
ATOM 1629 O O . SER A 1 209 ? -1.344 -27.062 9.211 1 95 209 SER A O 1
ATOM 1631 N N . ASP A 1 210 ? -1.846 -24.984 10.062 1 96.5 210 ASP A N 1
ATOM 1632 C CA . ASP A 1 210 ? -3.064 -24.906 9.266 1 96.5 210 ASP A CA 1
ATOM 1633 C C . ASP A 1 210 ? -2.742 -24.734 7.781 1 96.5 210 ASP A C 1
ATOM 1635 O O . ASP A 1 210 ? -1.904 -23.906 7.422 1 96.5 210 ASP A O 1
ATOM 1639 N N . ALA A 1 211 ? -3.391 -25.484 6.922 1 96.62 211 ALA A N 1
ATOM 1640 C CA . ALA A 1 211 ? -3.07 -25.531 5.496 1 96.62 211 ALA A CA 1
ATOM 1641 C C . ALA A 1 211 ? -3.227 -24.156 4.844 1 96.62 211 ALA A C 1
ATOM 1643 O O . ALA A 1 211 ? -2.396 -23.75 4.027 1 96.62 211 ALA A O 1
ATOM 1644 N N . TRP A 1 212 ? -4.309 -23.469 5.234 1 97 212 TRP A N 1
ATOM 1645 C CA . TRP A 1 212 ? -4.566 -22.156 4.648 1 97 212 TRP A CA 1
ATOM 1646 C C . TRP A 1 212 ? -3.504 -21.141 5.078 1 97 212 TRP A C 1
ATOM 1648 O O . TRP A 1 212 ? -3.02 -20.359 4.262 1 97 212 TRP A O 1
ATOM 1658 N N . ASP A 1 213 ? -3.119 -21.234 6.305 1 97.56 213 ASP A N 1
ATOM 1659 C CA . ASP A 1 213 ? -2.096 -20.328 6.832 1 97.56 213 ASP A CA 1
ATOM 1660 C C . ASP A 1 213 ? -0.735 -20.625 6.203 1 97.56 213 ASP A C 1
ATOM 1662 O O . ASP A 1 213 ? 0.034 -19.703 5.922 1 97.56 213 ASP A O 1
ATOM 1666 N N . CYS A 1 214 ? -0.5 -21.859 5.996 1 98.19 214 CYS A N 1
ATOM 1667 C CA . CYS A 1 214 ? 0.758 -22.25 5.367 1 98.19 214 CYS A CA 1
ATOM 1668 C C . CYS A 1 214 ? 0.85 -21.719 3.945 1 98.19 214 CYS A C 1
ATOM 1670 O O . CYS A 1 214 ? 1.879 -21.156 3.551 1 98.19 214 CYS A O 1
ATOM 1672 N N . LEU A 1 215 ? -0.22 -21.875 3.234 1 98.5 215 LEU A N 1
ATOM 1673 C CA . LEU A 1 215 ? -0.246 -21.406 1.853 1 98.5 215 LEU A CA 1
ATOM 1674 C C . LEU A 1 215 ? -0.093 -19.891 1.787 1 98.5 215 LEU A C 1
ATOM 1676 O O . LEU A 1 215 ? 0.703 -19.375 0.999 1 98.5 215 LEU A O 1
ATOM 1680 N N . ALA A 1 216 ? -0.803 -19.219 2.658 1 98.56 216 ALA A N 1
ATOM 1681 C CA . ALA A 1 216 ? -0.762 -17.766 2.686 1 98.56 216 ALA A CA 1
ATOM 1682 C C . ALA A 1 216 ? 0.643 -17.266 3.004 1 98.56 216 ALA A C 1
ATOM 1684 O O . ALA A 1 216 ? 1.133 -16.328 2.367 1 98.56 216 ALA A O 1
ATOM 1685 N N . ARG A 1 217 ? 1.262 -17.875 3.959 1 98.5 217 ARG A N 1
ATOM 1686 C CA . ARG A 1 217 ? 2.607 -17.484 4.355 1 98.5 217 ARG A CA 1
ATOM 1687 C C . ARG A 1 217 ? 3.598 -17.672 3.215 1 98.5 217 ARG A C 1
ATOM 1689 O O . ARG A 1 217 ? 4.426 -16.797 2.949 1 98.5 217 ARG A O 1
ATOM 1696 N N . LEU A 1 218 ? 3.492 -18.781 2.604 1 98.56 218 LEU A N 1
ATOM 1697 C CA . LEU A 1 218 ? 4.391 -19.078 1.494 1 98.56 218 LEU A CA 1
ATOM 1698 C C . LEU A 1 218 ? 4.172 -18.109 0.339 1 98.56 218 LEU A C 1
ATOM 1700 O O . LEU A 1 218 ? 5.137 -17.578 -0.221 1 98.56 218 LEU A O 1
ATOM 1704 N N . GLN A 1 219 ? 2.92 -17.875 0.011 1 98.69 219 GLN A N 1
ATOM 1705 C CA . GLN A 1 219 ? 2.596 -16.953 -1.065 1 98.69 219 GLN A CA 1
ATOM 1706 C C . GLN A 1 219 ? 3.068 -15.539 -0.732 1 98.69 219 GLN A C 1
ATOM 1708 O O . GLN A 1 219 ? 3.586 -14.828 -1.598 1 98.69 219 GLN A O 1
ATOM 1713 N N . ALA A 1 220 ? 2.896 -15.148 0.508 1 98.69 220 ALA A N 1
ATOM 1714 C CA . ALA A 1 220 ? 3.363 -13.836 0.946 1 98.69 220 ALA A CA 1
ATOM 1715 C C . ALA A 1 220 ? 4.875 -13.711 0.789 1 98.69 220 ALA A C 1
ATOM 1717 O O . ALA A 1 220 ? 5.371 -12.703 0.284 1 98.69 220 ALA A O 1
ATOM 1718 N N . LEU A 1 221 ? 5.582 -14.719 1.177 1 98.44 221 LEU A N 1
ATOM 1719 C CA . LEU A 1 221 ? 7.039 -14.688 1.102 1 98.44 221 LEU A CA 1
ATOM 1720 C C . LEU A 1 221 ? 7.508 -14.617 -0.348 1 98.44 221 LEU A C 1
ATOM 1722 O O . LEU A 1 221 ? 8.492 -13.945 -0.656 1 98.44 221 LEU A O 1
ATOM 1726 N N . ILE A 1 222 ? 6.809 -15.32 -1.196 1 98.44 222 ILE A N 1
ATOM 1727 C CA . ILE A 1 222 ? 7.145 -15.289 -2.615 1 98.44 222 ILE A CA 1
ATOM 1728 C C . ILE A 1 222 ? 7.012 -13.859 -3.146 1 98.44 222 ILE A C 1
ATOM 1730 O O . ILE A 1 222 ? 7.898 -13.367 -3.846 1 98.44 222 ILE A O 1
ATOM 1734 N N . LEU A 1 223 ? 5.922 -13.195 -2.801 1 98.69 223 LEU A N 1
ATOM 1735 C CA . LEU A 1 223 ? 5.703 -11.828 -3.264 1 98.69 223 LEU A CA 1
ATOM 1736 C C . LEU A 1 223 ? 6.785 -10.898 -2.74 1 98.69 223 LEU A C 1
ATOM 1738 O O . LEU A 1 223 ? 7.324 -10.078 -3.49 1 98.69 223 LEU A O 1
ATOM 1742 N N . HIS A 1 224 ? 7.117 -11.031 -1.475 1 98.31 224 HIS A N 1
ATOM 1743 C CA . HIS A 1 224 ? 8.172 -10.203 -0.904 1 98.31 224 HIS A CA 1
ATOM 1744 C C . HIS A 1 224 ? 9.508 -10.469 -1.593 1 98.31 224 HIS A C 1
ATOM 1746 O O . HIS A 1 224 ? 10.242 -9.523 -1.918 1 98.31 224 HIS A O 1
ATOM 1752 N N . GLN A 1 225 ? 9.828 -11.711 -1.815 1 97.62 225 GLN A N 1
ATOM 1753 C CA . GLN A 1 225 ? 11.102 -12.078 -2.42 1 97.62 225 GLN A CA 1
ATOM 1754 C C . GLN A 1 225 ? 11.203 -11.562 -3.854 1 97.62 225 GLN A C 1
ATOM 1756 O O . GLN A 1 225 ? 12.273 -11.141 -4.293 1 97.62 225 GLN A O 1
ATOM 1761 N N . THR A 1 226 ? 10.086 -11.648 -4.559 1 97.38 226 THR A N 1
ATOM 1762 C CA . THR A 1 226 ? 10.117 -11.172 -5.938 1 97.38 226 THR A CA 1
ATOM 1763 C C . THR A 1 226 ? 10.367 -9.664 -5.98 1 97.38 226 THR A C 1
ATOM 1765 O O . THR A 1 226 ? 11.086 -9.18 -6.859 1 97.38 226 THR A O 1
ATOM 1768 N N . ILE A 1 227 ? 9.828 -8.922 -5.055 1 97.25 227 ILE A N 1
ATOM 1769 C CA . ILE A 1 227 ? 10.086 -7.484 -4.969 1 97.25 227 ILE A CA 1
ATOM 1770 C C . ILE A 1 227 ? 11.57 -7.242 -4.727 1 97.25 227 ILE A C 1
ATOM 1772 O O . ILE A 1 227 ? 12.188 -6.414 -5.398 1 97.25 227 ILE A O 1
ATOM 1776 N N . ARG A 1 228 ? 12.148 -7.996 -3.852 1 95.88 228 ARG A N 1
ATOM 1777 C CA . ARG A 1 228 ? 13.523 -7.793 -3.422 1 95.88 228 ARG A CA 1
ATOM 1778 C C . ARG A 1 228 ? 14.508 -8.203 -4.516 1 95.88 228 ARG A C 1
ATOM 1780 O O . ARG A 1 228 ? 15.469 -7.492 -4.797 1 95.88 228 ARG A O 1
ATOM 1787 N N . ILE A 1 229 ? 14.273 -9.312 -5.117 1 94 229 ILE A N 1
ATOM 1788 C CA . ILE A 1 229 ? 15.172 -9.898 -6.102 1 94 229 ILE A CA 1
ATOM 1789 C C . ILE A 1 229 ? 15.273 -8.977 -7.316 1 94 229 ILE A C 1
ATOM 1791 O O . ILE A 1 229 ? 16.344 -8.828 -7.898 1 94 229 ILE A O 1
ATOM 1795 N N . PHE A 1 230 ? 14.211 -8.328 -7.672 1 92.31 230 PHE A N 1
ATOM 1796 C CA . PHE A 1 230 ? 14.188 -7.594 -8.93 1 92.31 230 PHE A CA 1
ATOM 1797 C C . PHE A 1 230 ? 14.305 -6.094 -8.688 1 92.31 230 PHE A C 1
ATOM 1799 O O . PHE A 1 230 ? 14.18 -5.293 -9.617 1 92.31 230 PHE A O 1
ATOM 1806 N N . ASP A 1 231 ? 14.469 -5.723 -7.445 1 91.19 231 ASP A N 1
ATOM 1807 C CA . ASP A 1 231 ? 14.648 -4.312 -7.117 1 91.19 231 ASP A CA 1
ATOM 1808 C C . ASP A 1 231 ? 16.016 -3.809 -7.582 1 91.19 231 ASP A C 1
ATOM 1810 O O . ASP A 1 231 ? 16.969 -4.582 -7.668 1 91.19 231 ASP A O 1
ATOM 1814 N N . ASP A 1 232 ? 16.156 -2.553 -7.84 1 87.19 232 ASP A N 1
ATOM 1815 C CA . ASP A 1 232 ? 17.391 -1.958 -8.312 1 87.19 232 ASP A CA 1
ATOM 1816 C C . ASP A 1 232 ? 18.297 -1.562 -7.148 1 87.19 232 ASP A C 1
ATOM 1818 O O . ASP A 1 232 ? 19.469 -1.263 -7.344 1 87.19 232 ASP A O 1
ATOM 1822 N N . ASP A 1 233 ? 17.781 -1.619 -5.992 1 85.38 233 ASP A N 1
ATOM 1823 C CA . ASP A 1 233 ? 18.547 -1.271 -4.801 1 85.38 233 ASP A CA 1
ATOM 1824 C C . ASP A 1 233 ? 19.359 -2.465 -4.301 1 85.38 233 ASP A C 1
ATOM 1826 O O . ASP A 1 233 ? 18.797 -3.535 -4.043 1 85.38 233 ASP A O 1
ATOM 1830 N N . ALA A 1 234 ? 20.656 -2.299 -4.098 1 85.06 234 ALA A N 1
ATOM 1831 C CA . ALA A 1 234 ? 21.547 -3.363 -3.666 1 85.06 234 ALA A CA 1
ATOM 1832 C C . ALA A 1 234 ? 21.141 -3.908 -2.299 1 85.06 234 ALA A C 1
ATOM 1834 O O . ALA A 1 234 ? 21.297 -5.105 -2.033 1 85.06 234 ALA A O 1
ATOM 1835 N N . SER A 1 235 ? 20.672 -3.021 -1.505 1 88.5 235 SER A N 1
ATOM 1836 C CA . SER A 1 235 ? 20.281 -3.455 -0.168 1 88.5 235 SER A CA 1
ATOM 1837 C C . SER A 1 235 ? 19.125 -4.449 -0.227 1 88.5 235 SER A C 1
ATOM 1839 O O . SER A 1 235 ? 19.031 -5.344 0.616 1 88.5 235 SER A O 1
ATOM 1841 N N . ALA A 1 236 ? 18.328 -4.289 -1.236 1 89.88 236 ALA A N 1
ATOM 1842 C CA . ALA A 1 236 ? 17.219 -5.207 -1.411 1 89.88 236 ALA A CA 1
ATOM 1843 C C . ALA A 1 236 ? 17.703 -6.594 -1.815 1 89.88 236 ALA A C 1
ATOM 1845 O O . ALA A 1 236 ? 17.156 -7.605 -1.364 1 89.88 236 ALA A O 1
ATOM 1846 N N . LEU A 1 237 ? 18.672 -6.676 -2.607 1 88.12 237 LEU A N 1
ATOM 1847 C CA . LEU A 1 237 ? 19.234 -7.949 -3.041 1 88.12 237 LEU A CA 1
ATOM 1848 C C . LEU A 1 237 ? 19.875 -8.688 -1.873 1 88.12 237 LEU A C 1
ATOM 1850 O O . LEU A 1 237 ? 19.75 -9.906 -1.757 1 88.12 237 LEU A O 1
ATOM 1854 N N . VAL A 1 238 ? 20.562 -7.93 -1.073 1 90.69 238 VAL A N 1
ATOM 1855 C CA . VAL A 1 238 ? 21.172 -8.516 0.115 1 90.69 238 VAL A CA 1
ATOM 1856 C C . VAL A 1 238 ? 20.094 -9.078 1.032 1 90.69 238 VAL A C 1
ATOM 1858 O O . VAL A 1 238 ? 20.234 -10.172 1.573 1 90.69 238 VAL A O 1
ATOM 1861 N N . ALA A 1 239 ? 19.047 -8.312 1.16 1 93.19 239 ALA A N 1
ATOM 1862 C CA . ALA A 1 239 ? 17.938 -8.773 1.982 1 93.19 239 ALA A CA 1
ATOM 1863 C C . ALA A 1 239 ? 17.328 -10.062 1.431 1 93.19 239 ALA A C 1
ATOM 1865 O O . ALA A 1 239 ? 16.969 -10.961 2.193 1 93.19 239 ALA A O 1
ATOM 1866 N N . ALA A 1 240 ? 17.234 -10.18 0.12 1 93.5 240 ALA A N 1
ATOM 1867 C CA . ALA A 1 240 ? 16.734 -11.391 -0.522 1 93.5 240 ALA A CA 1
ATOM 1868 C C . ALA A 1 240 ? 17.625 -12.586 -0.203 1 93.5 240 ALA A C 1
ATOM 1870 O O . ALA A 1 240 ? 17.141 -13.68 0.085 1 93.5 240 ALA A O 1
ATOM 1871 N N . GLU A 1 241 ? 18.875 -12.375 -0.216 1 92.12 241 GLU A N 1
ATOM 1872 C CA . GLU A 1 241 ? 19.844 -13.43 0.058 1 92.12 241 GLU A CA 1
ATOM 1873 C C . GLU A 1 241 ? 19.734 -13.922 1.498 1 92.12 241 GLU A C 1
ATOM 1875 O O . GLU A 1 241 ? 19.703 -15.125 1.745 1 92.12 241 GLU A O 1
ATOM 1880 N N . VAL A 1 242 ? 19.578 -12.969 2.34 1 93.19 242 VAL A N 1
ATOM 1881 C CA . VAL A 1 242 ? 19.578 -13.289 3.766 1 93.19 242 VAL A CA 1
ATOM 1882 C C . VAL A 1 242 ? 18.281 -14.016 4.125 1 93.19 242 VAL A C 1
ATOM 1884 O O . VAL A 1 242 ? 18.266 -14.852 5.031 1 93.19 242 VAL A O 1
ATOM 1887 N N . THR A 1 243 ? 17.266 -13.82 3.357 1 95.12 243 THR A N 1
ATOM 1888 C CA . THR A 1 243 ? 15.977 -14.375 3.734 1 95.12 243 THR A CA 1
ATOM 1889 C C . THR A 1 243 ? 15.648 -15.609 2.896 1 95.12 243 THR A C 1
ATOM 1891 O O . THR A 1 243 ? 14.633 -16.266 3.123 1 95.12 243 THR A O 1
ATOM 1894 N N . MET A 1 244 ? 16.5 -16.016 1.955 1 95.25 244 MET A N 1
ATOM 1895 C CA . MET A 1 244 ? 16.25 -17.172 1.093 1 95.25 244 MET A CA 1
ATOM 1896 C C . MET A 1 244 ? 16.156 -18.453 1.911 1 95.25 244 MET A C 1
ATOM 1898 O O . MET A 1 244 ? 15.312 -19.297 1.649 1 95.25 244 MET A O 1
ATOM 1902 N N . PRO A 1 245 ? 16.984 -18.594 2.992 1 95.75 245 PRO A N 1
ATOM 1903 C CA . PRO A 1 245 ? 16.844 -19.781 3.836 1 95.75 245 PRO A CA 1
ATOM 1904 C C . PRO A 1 245 ? 15.477 -19.859 4.516 1 95.75 245 PRO A C 1
ATOM 1906 O O . PRO A 1 245 ? 14.93 -20.953 4.684 1 95.75 245 PRO A O 1
ATOM 1909 N N . ALA A 1 246 ? 14.961 -18.688 4.844 1 96.81 246 ALA A N 1
ATOM 1910 C CA . ALA A 1 246 ? 13.641 -18.656 5.465 1 96.81 246 ALA A CA 1
ATOM 1911 C C . ALA A 1 246 ? 12.562 -19.125 4.488 1 96.81 246 ALA A C 1
ATOM 1913 O O . ALA A 1 246 ? 11.609 -19.797 4.879 1 96.81 246 ALA A O 1
ATOM 1914 N N . LEU A 1 247 ? 12.664 -18.766 3.221 1 97.25 247 LEU A N 1
ATOM 1915 C CA . LEU A 1 247 ? 11.734 -19.234 2.201 1 97.25 247 LEU A CA 1
ATOM 1916 C C . LEU A 1 247 ? 11.805 -20.75 2.062 1 97.25 247 LEU A C 1
ATOM 1918 O O . LEU A 1 247 ? 10.773 -21.422 1.988 1 97.25 247 LEU A O 1
ATOM 1922 N N . ARG A 1 248 ? 13 -21.312 2.137 1 96.31 248 ARG A N 1
ATOM 1923 C CA . ARG A 1 248 ? 13.195 -22.766 2.039 1 96.31 248 ARG A CA 1
ATOM 1924 C C . ARG A 1 248 ? 12.57 -23.469 3.232 1 96.31 248 ARG A C 1
ATOM 1926 O O . ARG A 1 248 ? 11.922 -24.516 3.07 1 96.31 248 ARG A O 1
ATOM 1933 N N . THR A 1 249 ? 12.82 -22.875 4.367 1 96.94 249 THR A N 1
ATOM 1934 C CA . THR A 1 249 ? 12.266 -23.469 5.582 1 96.94 249 THR A CA 1
ATOM 1935 C C . THR A 1 249 ? 10.734 -23.438 5.547 1 96.94 249 THR A C 1
ATOM 1937 O O . THR A 1 249 ? 10.086 -24.406 5.941 1 96.94 249 THR A O 1
ATOM 1940 N N . THR A 1 250 ? 10.211 -22.344 5.082 1 97.56 250 THR A N 1
ATOM 1941 C CA . THR A 1 250 ? 8.766 -22.203 4.973 1 97.56 250 THR A CA 1
ATOM 1942 C C . THR A 1 250 ? 8.211 -23.203 3.955 1 97.56 250 THR A C 1
ATOM 1944 O O . THR A 1 250 ? 7.137 -23.781 4.16 1 97.56 250 THR A O 1
ATOM 1947 N N . LEU A 1 251 ? 8.922 -23.375 2.865 1 96.31 251 LEU A N 1
ATOM 1948 C CA . LEU A 1 251 ? 8.531 -24.344 1.844 1 96.31 251 LEU A CA 1
ATOM 1949 C C . LEU A 1 251 ? 8.531 -25.766 2.41 1 96.31 251 LEU A C 1
ATOM 1951 O O . LEU A 1 251 ? 7.598 -26.531 2.174 1 96.31 251 LEU A O 1
ATOM 1955 N N . THR A 1 252 ? 9.555 -26.109 3.172 1 95.5 252 THR A N 1
ATOM 1956 C CA . THR A 1 252 ? 9.625 -27.422 3.807 1 95.5 252 THR A CA 1
ATOM 1957 C C . THR A 1 252 ? 8.461 -27.609 4.77 1 95.5 252 THR A C 1
ATOM 1959 O O . THR A 1 252 ? 7.828 -28.672 4.773 1 95.5 252 THR A O 1
ATOM 1962 N N . HIS A 1 253 ? 8.211 -26.594 5.555 1 96.44 253 HIS A N 1
ATOM 1963 C CA . HIS A 1 253 ? 7.086 -26.641 6.477 1 96.44 253 HIS A CA 1
ATOM 1964 C C . HIS A 1 253 ? 5.77 -26.828 5.73 1 96.44 253 HIS A C 1
ATOM 1966 O O . HIS A 1 253 ? 4.902 -27.578 6.18 1 96.44 253 HIS A O 1
ATOM 1972 N N . PHE A 1 254 ? 5.652 -26.203 4.641 1 96.19 254 PHE A N 1
ATOM 1973 C CA . PHE A 1 254 ? 4.465 -26.312 3.803 1 96.19 254 PHE A CA 1
ATOM 1974 C C . PHE A 1 254 ? 4.277 -27.734 3.316 1 96.19 254 PHE A C 1
ATOM 1976 O O . PHE A 1 254 ? 3.186 -28.297 3.439 1 96.19 254 PHE A O 1
ATOM 1983 N N . VAL A 1 255 ? 5.297 -28.359 2.805 1 93.25 255 VAL A N 1
ATOM 1984 C CA . VAL A 1 255 ? 5.246 -29.703 2.248 1 93.25 255 VAL A CA 1
ATOM 1985 C C . VAL A 1 255 ? 4.914 -30.703 3.354 1 93.25 255 VAL A C 1
ATOM 1987 O O . VAL A 1 255 ? 4.172 -31.672 3.127 1 93.25 255 VAL A O 1
ATOM 1990 N N . GLU A 1 256 ? 5.348 -30.422 4.535 1 93.25 256 GLU A N 1
ATOM 1991 C CA . GLU A 1 256 ? 5.172 -31.344 5.652 1 93.25 256 GLU A CA 1
ATOM 1992 C C . GLU A 1 256 ? 3.766 -31.25 6.234 1 93.25 256 GLU A C 1
ATOM 1994 O O . GLU A 1 256 ? 3.254 -32.219 6.793 1 93.25 256 GLU A O 1
ATOM 1999 N N . ASN A 1 257 ? 3.115 -30.094 6.027 1 94.12 257 ASN A N 1
ATOM 2000 C CA . ASN A 1 257 ? 1.883 -29.891 6.777 1 94.12 257 ASN A CA 1
ATOM 2001 C C . ASN A 1 257 ? 0.672 -29.797 5.855 1 94.12 257 ASN A C 1
ATOM 2003 O O . ASN A 1 257 ? -0.47 -29.891 6.309 1 94.12 257 ASN A O 1
ATOM 2007 N N . VAL A 1 258 ? 0.888 -29.625 4.605 1 92.88 258 VAL A N 1
ATOM 2008 C CA . VAL A 1 258 ? -0.234 -29.453 3.689 1 92.88 258 VAL A CA 1
ATOM 2009 C C . VAL A 1 258 ? -0.419 -30.703 2.852 1 92.88 258 VAL A C 1
ATOM 2011 O O . VAL A 1 258 ? 0.44 -31.047 2.037 1 92.88 258 VAL A O 1
ATOM 2014 N N . SER A 1 259 ? -1.543 -31.359 3.145 1 89.75 259 SER A N 1
ATOM 2015 C CA . SER A 1 259 ? -1.932 -32.5 2.344 1 89.75 259 SER A CA 1
ATOM 2016 C C . SER A 1 259 ? -2.967 -32.125 1.29 1 89.75 259 SER A C 1
ATOM 2018 O O . SER A 1 259 ? -4.023 -31.594 1.618 1 89.75 259 SER A O 1
ATOM 2020 N N . LEU A 1 260 ? -2.586 -32.312 0.089 1 88 260 LEU A N 1
ATOM 2021 C CA . LEU A 1 260 ? -3.484 -31.953 -0.998 1 88 260 LEU A CA 1
ATOM 2022 C C . LEU A 1 260 ? -4.266 -33.156 -1.497 1 88 260 LEU A C 1
ATOM 2024 O O . LEU A 1 260 ? -3.68 -34.188 -1.833 1 88 260 LEU A O 1
ATOM 2028 N N . GLU A 1 261 ? -5.512 -33.031 -1.318 1 86.31 261 GLU A N 1
ATOM 2029 C CA . GLU A 1 261 ? -6.387 -34 -1.954 1 86.31 261 GLU A CA 1
ATOM 2030 C C . GLU A 1 261 ? -6.547 -33.719 -3.445 1 86.31 261 GLU A C 1
ATOM 2032 O O . GLU A 1 261 ? -5.941 -32.781 -3.969 1 86.31 261 GLU A O 1
ATOM 2037 N N . ASP A 1 262 ? -7.125 -34.625 -4.211 1 90.81 262 ASP A N 1
ATOM 2038 C CA . ASP A 1 262 ? -7.438 -34.406 -5.621 1 90.81 262 ASP A CA 1
ATOM 2039 C C . ASP A 1 262 ? -8.945 -34.375 -5.852 1 90.81 262 ASP A C 1
ATOM 2041 O O . ASP A 1 262 ? -9.547 -35.375 -6.219 1 90.81 262 ASP A O 1
ATOM 2045 N N . THR A 1 263 ? -9.406 -33.125 -5.715 1 92.12 263 THR A N 1
ATOM 2046 C CA . THR A 1 263 ? -10.844 -32.906 -5.852 1 92.12 263 THR A CA 1
ATOM 2047 C C . THR A 1 263 ? -11.328 -33.375 -7.23 1 92.12 263 THR A C 1
ATOM 2049 O O . THR A 1 263 ? -12.422 -33.906 -7.363 1 92.12 263 THR A O 1
ATOM 2052 N N . LEU A 1 264 ? -10.539 -33.094 -8.273 1 92.19 264 LEU A N 1
ATOM 2053 C CA . LEU A 1 264 ? -10.969 -33.469 -9.625 1 92.19 264 LEU A CA 1
ATOM 2054 C C . LEU A 1 264 ? -11.117 -34.969 -9.766 1 92.19 264 LEU A C 1
ATOM 2056 O O . LEU A 1 264 ? -11.992 -35.438 -10.5 1 92.19 264 LEU A O 1
ATOM 2060 N N . LEU A 1 265 ? -10.266 -35.688 -9.07 1 89.62 265 LEU A N 1
ATOM 2061 C CA . LEU A 1 265 ? -10.398 -37.125 -9.07 1 89.62 265 LEU A CA 1
ATOM 2062 C C . LEU A 1 265 ? -11.633 -37.562 -8.289 1 89.62 265 LEU A C 1
ATOM 2064 O O . LEU A 1 265 ? -12.32 -38.5 -8.68 1 89.62 265 LEU A O 1
ATOM 2068 N N . CYS A 1 266 ? -11.914 -36.844 -7.23 1 88.56 266 CYS A N 1
ATOM 2069 C CA . CYS A 1 266 ? -13.016 -37.188 -6.344 1 88.56 266 CYS A CA 1
ATOM 2070 C C . CYS A 1 266 ? -14.359 -36.938 -7.016 1 88.56 266 CYS A C 1
ATOM 2072 O O . CYS A 1 266 ? -15.344 -37.625 -6.742 1 88.56 266 CYS A O 1
ATOM 2074 N N . ILE A 1 267 ? -14.352 -36 -7.875 1 89.25 267 ILE A N 1
ATOM 2075 C CA . ILE A 1 267 ? -15.641 -35.625 -8.453 1 89.25 267 ILE A CA 1
ATOM 2076 C C . ILE A 1 267 ? -15.859 -36.375 -9.766 1 89.25 267 ILE A C 1
ATOM 2078 O O . ILE A 1 267 ? -16.875 -36.188 -10.438 1 89.25 267 ILE A O 1
ATOM 2082 N N . SER A 1 268 ? -14.867 -37.219 -9.898 1 88.06 268 SER A N 1
ATOM 2083 C CA . SER A 1 268 ? -15.016 -38 -11.109 1 88.06 268 SER A CA 1
ATOM 2084 C C . SER A 1 268 ? -16.297 -38.844 -11.07 1 88.06 268 SER A C 1
ATOM 2086 O O . SER A 1 268 ? -16.547 -39.562 -10.094 1 88.06 268 SER A O 1
ATOM 2088 N N . GLY A 1 269 ? -17.281 -38.625 -11.867 1 85.62 269 GLY A N 1
ATOM 2089 C CA . GLY A 1 269 ? -18.516 -39.406 -11.93 1 85.62 269 GLY A CA 1
ATOM 2090 C C . GLY A 1 269 ? -19.719 -38.656 -11.391 1 85.62 269 GLY A C 1
ATOM 2091 O O . GLY A 1 269 ? -20.844 -39.156 -11.492 1 85.62 269 GLY A O 1
ATOM 2092 N N . LEU A 1 270 ? -19.422 -37.688 -10.711 1 88.38 270 LEU A N 1
ATOM 2093 C CA . LEU A 1 270 ? -20.531 -36.875 -10.203 1 88.38 270 LEU A CA 1
ATOM 2094 C C . LEU A 1 270 ? -21.266 -36.188 -11.344 1 88.38 270 LEU A C 1
ATOM 2096 O O . LEU A 1 270 ? -20.641 -35.75 -12.305 1 88.38 270 LEU A O 1
ATOM 2100 N N . PRO A 1 271 ? -22.578 -36.156 -11.195 1 89.06 271 PRO A N 1
ATOM 2101 C CA . PRO A 1 271 ? -23.312 -35.375 -12.188 1 89.06 271 PRO A CA 1
ATOM 2102 C C . PRO A 1 271 ? -22.969 -33.906 -12.156 1 89.06 271 PRO A C 1
ATOM 2104 O O . PRO A 1 271 ? -22.672 -33.344 -11.094 1 89.06 271 PRO A O 1
ATOM 2107 N N . ILE A 1 272 ? -23.016 -33.25 -13.305 1 89.25 272 ILE A N 1
ATOM 2108 C CA . ILE A 1 272 ? -22.625 -31.875 -13.484 1 89.25 272 ILE A CA 1
ATOM 2109 C C . ILE A 1 272 ? -23.469 -30.969 -12.602 1 89.25 272 ILE A C 1
ATOM 2111 O O . ILE A 1 272 ? -23.016 -29.938 -12.117 1 89.25 272 ILE A O 1
ATOM 2115 N N . ASN A 1 273 ? -24.703 -31.359 -12.367 1 88.12 273 ASN A N 1
ATOM 2116 C CA . ASN A 1 273 ? -25.625 -30.578 -11.555 1 88.12 273 ASN A CA 1
ATOM 2117 C C . ASN A 1 273 ? -25.109 -30.406 -10.125 1 88.12 273 ASN A C 1
ATOM 2119 O O . ASN A 1 273 ? -25.344 -29.391 -9.492 1 88.12 273 ASN A O 1
ATOM 2123 N N . ARG A 1 274 ? -24.391 -31.406 -9.688 1 88.06 274 ARG A N 1
ATOM 2124 C CA . ARG A 1 274 ? -23.828 -31.344 -8.336 1 88.06 274 ARG A CA 1
ATOM 2125 C C . ARG A 1 274 ? -22.703 -30.328 -8.242 1 88.06 274 ARG A C 1
ATOM 2127 O O . ARG A 1 274 ? -22.453 -29.766 -7.176 1 88.06 274 ARG A O 1
ATOM 2134 N N . LEU A 1 275 ? -22.109 -30.031 -9.367 1 90.62 275 LEU A N 1
ATOM 2135 C CA . LEU A 1 275 ? -20.984 -29.109 -9.398 1 90.62 275 LEU A CA 1
ATOM 2136 C C . LEU A 1 275 ? -21.469 -27.672 -9.469 1 90.62 275 LEU A C 1
ATOM 2138 O O . LEU A 1 275 ? -20.781 -26.75 -9.031 1 90.62 275 LEU A O 1
ATOM 2142 N N . ILE A 1 276 ? -22.688 -27.547 -9.961 1 90.69 276 ILE A N 1
ATOM 2143 C CA . ILE A 1 276 ? -23.219 -26.203 -10.195 1 90.69 276 ILE A CA 1
ATOM 2144 C C . ILE A 1 276 ? -24.016 -25.75 -8.977 1 90.69 276 ILE A C 1
ATOM 2146 O O . ILE A 1 276 ? -24.125 -24.547 -8.711 1 90.69 276 ILE A O 1
ATOM 2150 N N . GLU A 1 277 ? -24.406 -26.609 -8.172 1 86.5 277 GLU A N 1
ATOM 2151 C CA . GLU A 1 277 ? -25.25 -26.297 -7.016 1 86.5 277 GLU A CA 1
ATOM 2152 C C . GLU A 1 277 ? -24.453 -25.562 -5.945 1 86.5 277 GLU A C 1
ATOM 2154 O O . GLU A 1 277 ? -23.25 -25.797 -5.773 1 86.5 277 GLU A O 1
ATOM 2159 N N . ASP A 1 278 ? -25.219 -24.703 -5.309 1 88.12 278 ASP A N 1
ATOM 2160 C CA . ASP A 1 278 ? -24.609 -23.969 -4.211 1 88.12 278 ASP A CA 1
ATOM 2161 C C . ASP A 1 278 ? -24.188 -24.906 -3.078 1 88.12 278 ASP A C 1
ATOM 2163 O O . ASP A 1 278 ? -24.922 -25.844 -2.75 1 88.12 278 ASP A O 1
ATOM 2167 N N . PRO A 1 279 ? -23.078 -24.516 -2.613 1 87.25 279 PRO A N 1
ATOM 2168 C CA . PRO A 1 279 ? -22.609 -25.359 -1.512 1 87.25 279 PRO A CA 1
ATOM 2169 C C . PRO A 1 279 ? -23.531 -25.328 -0.303 1 87.25 279 PRO A C 1
ATOM 2171 O O . PRO A 1 279 ? -24.156 -24.297 -0.025 1 87.25 279 PRO A O 1
ATOM 2174 N N . SER A 1 280 ? -23.766 -26.453 0.219 1 84.81 280 SER A N 1
ATOM 2175 C CA . SER A 1 280 ? -24.547 -26.641 1.432 1 84.81 280 SER A CA 1
ATOM 2176 C C . SER A 1 280 ? -23.844 -27.562 2.418 1 84.81 280 SER A C 1
ATOM 2178 O O . SER A 1 280 ? -22.719 -27.984 2.178 1 84.81 280 SER A O 1
ATOM 2180 N N . ALA A 1 281 ? -24.469 -27.688 3.543 1 79.31 281 ALA A N 1
ATOM 2181 C CA . ALA A 1 281 ? -23.906 -28.578 4.555 1 79.31 281 ALA A CA 1
ATOM 2182 C C . ALA A 1 281 ? -23.703 -29.984 3.996 1 79.31 281 ALA A C 1
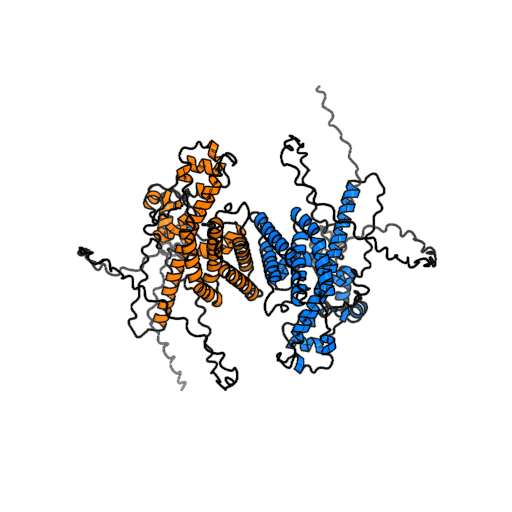ATOM 2184 O O . ALA A 1 281 ? -22.734 -30.672 4.352 1 79.31 281 ALA A O 1
ATOM 2185 N N . SER A 1 282 ? -24.484 -30.375 3.096 1 79.06 282 SER A N 1
ATOM 2186 C CA . SER A 1 282 ? -24.422 -31.734 2.564 1 79.06 282 SER A CA 1
ATOM 2187 C C . SER A 1 282 ? -23.656 -31.781 1.247 1 79.06 282 SER A C 1
ATOM 2189 O O . SER A 1 282 ? -23.297 -32.844 0.776 1 79.06 282 SER A O 1
ATOM 2191 N N . SER A 1 283 ? -23.328 -30.641 0.732 1 83.88 283 SER A N 1
ATOM 2192 C CA . SER A 1 283 ? -22.641 -30.578 -0.55 1 83.88 283 SER A CA 1
ATOM 2193 C C . SER A 1 283 ? -21.406 -29.672 -0.473 1 83.88 283 SER A C 1
ATOM 2195 O O . SER A 1 283 ? -21.531 -28.453 -0.461 1 83.88 283 SER A O 1
ATOM 2197 N N . PRO A 1 284 ? -20.281 -30.375 -0.492 1 87.81 284 PRO A N 1
ATOM 2198 C CA . PRO A 1 284 ? -19.047 -29.578 -0.402 1 87.81 284 PRO A CA 1
ATOM 2199 C C . PRO A 1 284 ? -18.875 -28.641 -1.592 1 87.81 284 PRO A C 1
ATOM 2201 O O . PRO A 1 284 ? -19.438 -28.875 -2.662 1 87.81 284 PRO A O 1
ATOM 2204 N N . ASP A 1 285 ? -18.141 -27.531 -1.396 1 92.5 285 ASP A N 1
ATOM 2205 C CA . ASP A 1 285 ? -17.797 -26.609 -2.469 1 92.5 285 ASP A CA 1
ATOM 2206 C C . ASP A 1 285 ? -16.609 -27.141 -3.285 1 92.5 285 ASP A C 1
ATOM 2208 O O . ASP A 1 285 ? -15.477 -26.719 -3.078 1 92.5 285 ASP A O 1
ATOM 2212 N N . TYR A 1 286 ? -16.859 -27.984 -4.227 1 93.88 286 TYR A N 1
ATOM 2213 C CA . TYR A 1 286 ? -15.836 -28.656 -5.004 1 93.88 286 TYR A CA 1
ATOM 2214 C C . TYR A 1 286 ? -14.977 -27.656 -5.762 1 93.88 286 TYR A C 1
ATOM 2216 O O . TYR A 1 286 ? -13.758 -27.844 -5.887 1 93.88 286 TYR A O 1
ATOM 2224 N N . TRP A 1 287 ? -15.602 -26.625 -6.25 1 95.69 287 TRP A N 1
ATOM 2225 C CA . TRP A 1 287 ? -14.852 -25.641 -7.02 1 95.69 287 TRP A CA 1
ATOM 2226 C C . TRP A 1 287 ? -13.844 -24.922 -6.137 1 95.69 287 TRP A C 1
ATOM 2228 O O . TRP A 1 287 ? -12.664 -24.828 -6.48 1 95.69 287 TRP A O 1
ATOM 2238 N N . HIS A 1 288 ? -14.266 -24.438 -4.996 1 95.69 288 HIS A N 1
ATOM 2239 C CA . HIS A 1 288 ? -13.367 -23.719 -4.105 1 95.69 288 HIS A CA 1
ATOM 2240 C C . HIS A 1 288 ? -12.297 -24.625 -3.531 1 95.69 288 HIS A C 1
ATOM 2242 O O . HIS A 1 288 ? -11.156 -24.203 -3.324 1 95.69 288 HIS A O 1
ATOM 2248 N N . ASN A 1 289 ? -12.703 -25.875 -3.281 1 95.12 289 ASN A N 1
ATOM 2249 C CA . ASN A 1 289 ? -11.703 -26.844 -2.844 1 95.12 289 ASN A CA 1
ATOM 2250 C C . ASN A 1 289 ? -10.617 -27.062 -3.898 1 95.12 289 ASN A C 1
ATOM 2252 O O . ASN A 1 289 ? -9.438 -27.125 -3.57 1 95.12 289 ASN A O 1
ATOM 2256 N N . TRP A 1 290 ? -11.062 -27.156 -5.074 1 96.81 290 TRP A N 1
ATOM 2257 C CA . TRP A 1 290 ? -10.102 -27.328 -6.16 1 96.81 290 TRP A CA 1
ATOM 2258 C C . TRP A 1 290 ? -9.211 -26.094 -6.293 1 96.81 290 TRP A C 1
ATOM 2260 O O . TRP A 1 290 ? -8 -26.219 -6.52 1 96.81 290 TRP A O 1
ATOM 2270 N N . ILE A 1 291 ? -9.758 -24.906 -6.188 1 97.62 291 ILE A N 1
ATOM 2271 C CA . ILE A 1 291 ? -9 -23.656 -6.262 1 97.62 291 ILE A CA 1
ATOM 2272 C C . ILE A 1 291 ? -7.887 -23.672 -5.215 1 97.62 291 ILE A C 1
ATOM 2274 O O . ILE A 1 291 ? -6.746 -23.312 -5.508 1 97.62 291 ILE A O 1
ATOM 2278 N N . PHE A 1 292 ? -8.289 -24.109 -4.051 1 97.81 292 PHE A N 1
ATOM 2279 C CA . PHE A 1 292 ? -7.289 -24.188 -2.988 1 97.81 292 PHE A CA 1
ATOM 2280 C C . PHE A 1 292 ? -6.184 -25.172 -3.35 1 97.81 292 PHE A C 1
ATOM 2282 O O . PHE A 1 292 ? -5 -24.844 -3.262 1 97.81 292 PHE A O 1
ATOM 2289 N N . GLU A 1 293 ? -6.555 -26.297 -3.729 1 97 293 GLU A N 1
ATOM 2290 C CA . GLU A 1 293 ? -5.598 -27.344 -4.023 1 97 293 GLU A CA 1
ATOM 2291 C C . GLU A 1 293 ? -4.664 -26.953 -5.164 1 97 293 GLU A C 1
ATOM 2293 O O . GLU A 1 293 ? -3.447 -27.109 -5.066 1 97 293 GLU A O 1
ATOM 2298 N N . GLU A 1 294 ? -5.312 -26.438 -6.188 1 97.75 294 GLU A N 1
ATOM 2299 C CA . GLU A 1 294 ? -4.512 -26.078 -7.359 1 97.75 294 GLU A CA 1
ATOM 2300 C C . GLU A 1 294 ? -3.611 -24.891 -7.078 1 97.75 294 GLU A C 1
ATOM 2302 O O . GLU A 1 294 ? -2.48 -24.828 -7.566 1 97.75 294 GLU A O 1
ATOM 2307 N N . SER A 1 295 ? -4.09 -23.891 -6.316 1 98.31 295 SER A N 1
ATOM 2308 C CA . SER A 1 295 ? -3.232 -22.781 -5.902 1 98.31 295 SER A CA 1
ATOM 2309 C C . SER A 1 295 ? -2.049 -23.281 -5.082 1 98.31 295 SER A C 1
ATOM 2311 O O . SER A 1 295 ? -0.933 -22.781 -5.223 1 98.31 295 SER A O 1
ATOM 2313 N N . ALA A 1 296 ? -2.311 -24.219 -4.246 1 97.69 296 ALA A N 1
ATOM 2314 C CA . ALA A 1 296 ? -1.248 -24.797 -3.432 1 97.69 296 ALA A CA 1
ATOM 2315 C C . ALA A 1 296 ? -0.216 -25.516 -4.305 1 97.69 296 ALA A C 1
ATOM 2317 O O . ALA A 1 296 ? 0.99 -25.328 -4.121 1 97.69 296 ALA A O 1
ATOM 2318 N N . ARG A 1 297 ? -0.657 -26.297 -5.234 1 95.81 297 ARG A N 1
ATOM 2319 C CA . ARG A 1 297 ? 0.243 -27.016 -6.137 1 95.81 297 ARG A CA 1
ATOM 2320 C C . ARG A 1 297 ? 1.093 -26.047 -6.945 1 95.81 297 ARG A C 1
ATOM 2322 O O . ARG A 1 297 ? 2.309 -26.219 -7.055 1 95.81 297 ARG A O 1
ATOM 2329 N N . ARG A 1 298 ? 0.452 -25.062 -7.453 1 96.88 298 ARG A N 1
ATOM 2330 C CA . ARG A 1 298 ? 1.131 -24.078 -8.281 1 96.88 298 ARG A CA 1
ATOM 2331 C C . ARG A 1 298 ? 2.137 -23.266 -7.461 1 96.88 298 ARG A C 1
ATOM 2333 O O . ARG A 1 298 ? 3.227 -22.953 -7.941 1 96.88 298 ARG A O 1
ATOM 2340 N N . THR A 1 299 ? 1.72 -22.938 -6.25 1 97.69 299 THR A N 1
ATOM 2341 C CA . THR A 1 299 ? 2.613 -22.203 -5.367 1 97.69 299 THR A CA 1
ATOM 2342 C C . THR A 1 299 ? 3.854 -23.031 -5.039 1 97.69 299 THR A C 1
ATOM 2344 O O . THR A 1 299 ? 4.965 -22.484 -4.98 1 97.69 299 THR A O 1
ATOM 2347 N N . LEU A 1 300 ? 3.664 -24.266 -4.809 1 94.56 300 LEU A N 1
ATOM 2348 C CA . LEU A 1 300 ? 4.781 -25.156 -4.547 1 94.56 300 LEU A CA 1
ATOM 2349 C C . LEU A 1 300 ? 5.762 -25.172 -5.715 1 94.56 300 LEU A C 1
ATOM 2351 O O . LEU A 1 300 ? 6.965 -24.984 -5.52 1 94.56 300 LEU A O 1
ATOM 2355 N N . PHE A 1 301 ? 5.25 -25.328 -6.848 1 93.62 301 PHE A N 1
ATOM 2356 C CA . PHE A 1 301 ? 6.07 -25.312 -8.055 1 93.62 301 PHE A CA 1
ATOM 2357 C C . PHE A 1 301 ? 6.828 -24 -8.18 1 93.62 301 PHE A C 1
ATOM 2359 O O . PHE A 1 301 ? 8.031 -23.984 -8.438 1 93.62 301 PHE A O 1
ATOM 2366 N N . LEU A 1 302 ? 6.094 -22.938 -8.031 1 95.44 302 LEU A N 1
ATOM 2367 C CA . LEU A 1 302 ? 6.688 -21.609 -8.195 1 95.44 302 LEU A CA 1
ATOM 2368 C C . LEU A 1 302 ? 7.789 -21.375 -7.164 1 95.44 302 LEU A C 1
ATOM 2370 O O . LEU A 1 302 ? 8.781 -20.703 -7.449 1 95.44 302 LEU A O 1
ATOM 2374 N N . SER A 1 303 ? 7.59 -21.844 -5.957 1 95.56 303 SER A N 1
ATOM 2375 C CA . SER A 1 303 ? 8.594 -21.688 -4.914 1 95.56 303 SER A CA 1
ATOM 2376 C C . SER A 1 303 ? 9.906 -22.359 -5.312 1 95.56 303 SER A C 1
ATOM 2378 O O . SER A 1 303 ? 10.977 -21.766 -5.207 1 95.56 303 SER A O 1
ATOM 2380 N N . TYR A 1 304 ? 9.781 -23.531 -5.773 1 91.81 304 TYR A N 1
ATOM 2381 C CA . TYR A 1 304 ? 10.977 -24.234 -6.219 1 91.81 304 TYR A CA 1
ATOM 2382 C C . TYR A 1 304 ? 11.625 -23.531 -7.398 1 91.81 304 TYR A C 1
ATOM 2384 O O . TYR A 1 304 ? 12.852 -23.391 -7.457 1 91.81 304 TYR A O 1
ATOM 2392 N N . LEU A 1 305 ? 10.797 -23.141 -8.289 1 91.38 305 LEU A N 1
ATOM 2393 C CA . LEU A 1 305 ? 11.289 -22.438 -9.461 1 91.38 305 LEU A CA 1
ATOM 2394 C C . LEU A 1 305 ? 12.039 -21.172 -9.07 1 91.38 305 LEU A C 1
ATOM 2396 O O . LEU A 1 305 ? 13.133 -20.906 -9.57 1 91.38 305 LEU A O 1
ATOM 2400 N N . LEU A 1 306 ? 11.453 -20.391 -8.172 1 93.81 306 LEU A N 1
ATOM 2401 C CA . LEU A 1 306 ? 12.062 -19.141 -7.719 1 93.81 306 LEU A CA 1
ATOM 2402 C C . LEU A 1 306 ? 13.398 -19.406 -7.031 1 93.81 306 LEU A C 1
ATOM 2404 O O . LEU A 1 306 ? 14.375 -18.688 -7.285 1 93.81 306 LEU A O 1
ATOM 2408 N N . ILE A 1 307 ? 13.445 -20.359 -6.195 1 92.5 307 ILE A N 1
ATOM 2409 C CA . ILE A 1 307 ? 14.664 -20.719 -5.477 1 92.5 307 ILE A CA 1
ATOM 2410 C C . ILE A 1 307 ? 15.75 -21.141 -6.473 1 92.5 307 ILE A C 1
ATOM 2412 O O . ILE A 1 307 ? 16.906 -20.719 -6.355 1 92.5 307 ILE A O 1
ATOM 2416 N N . ARG A 1 308 ? 15.383 -21.859 -7.469 1 88.38 308 ARG A N 1
ATOM 2417 C CA . ARG A 1 308 ? 16.344 -22.312 -8.469 1 88.38 308 ARG A CA 1
ATOM 2418 C C . ARG A 1 308 ? 16.859 -21.156 -9.305 1 88.38 308 ARG A C 1
ATOM 2420 O O . ARG A 1 308 ? 18.047 -21.109 -9.633 1 88.38 308 ARG A O 1
ATOM 2427 N N . ILE A 1 309 ? 15.953 -20.391 -9.719 1 86.81 309 ILE A N 1
ATOM 2428 C CA . ILE A 1 309 ? 16.359 -19.219 -10.492 1 86.81 309 ILE A CA 1
ATOM 2429 C C . ILE A 1 309 ? 17.344 -18.391 -9.68 1 86.81 309 ILE A C 1
ATOM 2431 O O . ILE A 1 309 ? 18.344 -17.906 -10.219 1 86.81 309 ILE A O 1
ATOM 2435 N N . TRP A 1 310 ? 17.078 -18.203 -8.438 1 89.56 310 TRP A N 1
ATOM 2436 C CA . TRP A 1 310 ? 17.953 -17.453 -7.547 1 89.56 310 TRP A CA 1
ATOM 2437 C C . TRP A 1 310 ? 19.328 -18.109 -7.473 1 89.56 310 TRP A C 1
ATOM 2439 O O . TRP A 1 310 ? 20.359 -17.438 -7.582 1 89.56 310 TRP A O 1
ATOM 2449 N N . GLU A 1 311 ? 19.391 -19.375 -7.371 1 85.88 311 GLU A N 1
ATOM 2450 C CA . GLU A 1 311 ? 20.641 -20.109 -7.266 1 85.88 311 GLU A CA 1
ATOM 2451 C C . GLU A 1 311 ? 21.469 -19.984 -8.547 1 85.88 311 GLU A C 1
ATOM 2453 O O . GLU A 1 311 ? 22.688 -19.781 -8.492 1 85.88 311 GLU A O 1
ATOM 2458 N N . VAL A 1 312 ? 20.812 -20.078 -9.594 1 80.81 312 VAL A N 1
ATOM 2459 C CA . VAL A 1 312 ? 21.484 -19.953 -10.875 1 80.81 312 VAL A CA 1
ATOM 2460 C C . VAL A 1 312 ? 22.047 -18.547 -11.023 1 80.81 312 VAL A C 1
ATOM 2462 O O . VAL A 1 312 ? 23.172 -18.359 -11.5 1 80.81 312 VAL A O 1
ATOM 2465 N N . SER A 1 313 ? 21.266 -17.609 -10.625 1 80.25 313 SER A N 1
ATOM 2466 C CA . SER A 1 313 ? 21.703 -16.219 -10.727 1 80.25 313 SER A CA 1
ATOM 2467 C C . SER A 1 313 ? 22.922 -15.945 -9.844 1 80.25 313 SER A C 1
ATOM 2469 O O . SER A 1 313 ? 23.828 -15.219 -10.234 1 80.25 313 SER A O 1
ATOM 2471 N N . GLN A 1 314 ? 22.938 -16.5 -8.727 1 81.5 314 GLN A N 1
ATOM 2472 C CA . GLN A 1 314 ? 24.062 -16.328 -7.816 1 81.5 314 GLN A CA 1
ATOM 2473 C C . GLN A 1 314 ? 25.328 -16.969 -8.367 1 81.5 314 GLN A C 1
ATOM 2475 O O . GLN A 1 314 ? 26.438 -16.422 -8.219 1 81.5 314 GLN A O 1
ATOM 2480 N N . HIS A 1 315 ? 25.141 -18.047 -8.922 1 76.94 315 HIS A N 1
ATOM 2481 C CA . HIS A 1 315 ? 26.281 -18.75 -9.516 1 76.94 315 HIS A CA 1
ATOM 2482 C C . HIS A 1 315 ? 26.875 -17.953 -10.664 1 76.94 315 HIS A C 1
ATOM 2484 O O . HIS A 1 315 ? 28.109 -17.844 -10.781 1 76.94 315 HIS A O 1
ATOM 2490 N N . MET A 1 316 ? 26.047 -17.438 -11.422 1 73.5 316 MET A N 1
ATOM 2491 C CA . MET A 1 316 ? 26.5 -16.641 -12.57 1 73.5 316 MET A CA 1
ATOM 2492 C C . MET A 1 316 ? 27.234 -15.383 -12.117 1 73.5 316 MET A C 1
ATOM 2494 O O . MET A 1 316 ? 28.234 -14.992 -12.711 1 73.5 316 MET A O 1
ATOM 2498 N N . ASN A 1 317 ? 26.719 -14.82 -11.133 1 72.44 317 ASN A N 1
ATOM 2499 C CA . ASN A 1 317 ? 27.344 -13.625 -10.594 1 72.44 317 ASN A CA 1
ATOM 2500 C C . ASN A 1 317 ? 28.703 -13.922 -9.984 1 72.44 317 ASN A C 1
ATOM 2502 O O . ASN A 1 317 ? 29.641 -13.133 -10.125 1 72.44 317 ASN A O 1
ATOM 2506 N N . ASN A 1 318 ? 28.797 -14.977 -9.328 1 71.5 318 ASN A N 1
ATOM 2507 C CA . ASN A 1 318 ? 30.078 -15.383 -8.742 1 71.5 318 ASN A CA 1
ATOM 2508 C C . ASN A 1 318 ? 31.109 -15.703 -9.82 1 71.5 318 ASN A C 1
ATOM 2510 O O . ASN A 1 318 ? 32.281 -15.375 -9.664 1 71.5 318 ASN A O 1
ATOM 2514 N N . GLN A 1 319 ? 30.688 -16.312 -10.812 1 65.5 319 GLN A N 1
ATOM 2515 C CA . GLN A 1 319 ? 31.594 -16.625 -11.906 1 65.5 319 GLN A CA 1
ATOM 2516 C C . GLN A 1 319 ? 32.094 -15.359 -12.586 1 65.5 319 GLN A C 1
ATOM 2518 O O . GLN A 1 319 ? 33.281 -15.266 -12.945 1 65.5 319 GLN A O 1
ATOM 2523 N N . GLN A 1 320 ? 31.25 -14.445 -12.688 1 62.72 320 GLN A N 1
ATOM 2524 C CA . GLN A 1 320 ? 31.641 -13.172 -13.289 1 62.72 320 GLN A CA 1
ATOM 2525 C C . GLN A 1 320 ? 32.656 -12.438 -12.406 1 62.72 320 GLN A C 1
ATOM 2527 O O . GLN A 1 320 ? 33.594 -11.844 -12.914 1 62.72 320 GLN A O 1
ATOM 2532 N N . ASN A 1 321 ? 32.406 -12.578 -11.172 1 60.69 321 ASN A N 1
ATOM 2533 C CA . ASN A 1 321 ? 33.344 -11.938 -10.234 1 60.69 321 ASN A CA 1
ATOM 2534 C C . ASN A 1 321 ? 34.688 -12.633 -10.211 1 60.69 321 ASN A C 1
ATOM 2536 O O . ASN A 1 321 ? 35.719 -11.984 -10.086 1 60.69 321 ASN A O 1
ATOM 2540 N N . ILE A 1 322 ? 34.625 -14 -10.273 1 57.41 322 ILE A N 1
ATOM 2541 C CA . ILE A 1 322 ? 35.844 -14.773 -10.312 1 57.41 322 ILE A CA 1
ATOM 2542 C C . ILE A 1 322 ? 36.594 -14.5 -11.617 1 57.41 322 ILE A C 1
ATOM 2544 O O . ILE A 1 322 ? 37.812 -14.359 -11.633 1 57.41 322 ILE A O 1
ATOM 2548 N N . GLN A 1 323 ? 35.844 -14.508 -12.648 1 54.34 323 GLN A N 1
ATOM 2549 C CA . GLN A 1 323 ? 36.469 -14.227 -13.922 1 54.34 323 GLN A CA 1
ATOM 2550 C C . GLN A 1 323 ? 37.094 -12.82 -13.938 1 54.34 323 GLN A C 1
ATOM 2552 O O . GLN A 1 323 ? 38.156 -12.609 -14.5 1 54.34 323 GLN A O 1
ATOM 2557 N N . THR A 1 324 ? 36.375 -11.875 -13.273 1 49.56 324 THR A N 1
ATOM 2558 C CA . THR A 1 324 ? 36.938 -10.539 -13.172 1 49.56 324 THR A CA 1
ATOM 2559 C C . THR A 1 324 ? 38.125 -10.539 -12.203 1 49.56 324 THR A C 1
ATOM 2561 O O . THR A 1 324 ? 39.062 -9.75 -12.359 1 49.56 324 THR A O 1
ATOM 2564 N N . ALA A 1 325 ? 37.906 -11.406 -11.273 1 43.69 325 ALA A N 1
ATOM 2565 C CA . ALA A 1 325 ? 39.062 -11.516 -10.367 1 43.69 325 ALA A CA 1
ATOM 2566 C C . ALA A 1 325 ? 40.094 -12.484 -10.922 1 43.69 325 ALA A C 1
ATOM 2568 O O . ALA A 1 325 ? 41.312 -12.305 -10.688 1 43.69 325 ALA A O 1
ATOM 2569 N N . LYS A 1 326 ? 39.812 -13.773 -11.305 1 46.69 326 LYS A N 1
ATOM 2570 C CA . LYS A 1 326 ? 40.75 -14.805 -11.734 1 46.69 326 LYS A CA 1
ATOM 2571 C C . LYS A 1 326 ? 41.219 -14.57 -13.172 1 46.69 326 LYS A C 1
ATOM 2573 O O . LYS A 1 326 ? 40.5 -14.859 -14.117 1 46.69 326 LYS A O 1
ATOM 2578 N N . SER A 1 327 ? 41.875 -13.672 -13.727 1 41.25 327 SER A N 1
ATOM 2579 C CA . SER A 1 327 ? 42.875 -14.047 -14.711 1 41.25 327 SER A CA 1
ATOM 2580 C C . SER A 1 327 ? 43.594 -15.328 -14.297 1 41.25 327 SER A C 1
ATOM 2582 O O . SER A 1 327 ? 44.25 -15.969 -15.125 1 41.25 327 SER A O 1
ATOM 2584 N N . GLN A 1 328 ? 44.188 -15.586 -12.914 1 37.81 328 GLN A N 1
ATOM 2585 C CA . GLN A 1 328 ? 45.219 -16.578 -12.672 1 37.81 328 GLN A CA 1
ATOM 2586 C C . GLN A 1 328 ? 44.625 -17.984 -12.555 1 37.81 328 GLN A C 1
ATOM 2588 O O . GLN A 1 328 ? 45.312 -18.969 -12.766 1 37.81 328 GLN A O 1
ATOM 2593 N N . ARG A 1 329 ? 43.844 -18.594 -11.266 1 35.84 329 ARG A N 1
ATOM 2594 C CA . ARG A 1 329 ? 43.781 -20.016 -10.945 1 35.84 329 ARG A CA 1
ATOM 2595 C C . ARG A 1 329 ? 42.5 -20.641 -11.523 1 35.84 329 ARG A C 1
ATOM 2597 O O . ARG A 1 329 ? 41.469 -20 -11.57 1 35.84 329 ARG A O 1
ATOM 2604 N N . THR A 1 330 ? 42.531 -21.766 -12.273 1 37.62 330 THR A N 1
ATOM 2605 C CA . THR A 1 330 ? 41.594 -22.703 -12.867 1 37.62 330 THR A CA 1
ATOM 2606 C C . THR A 1 330 ? 40.438 -22.984 -11.914 1 37.62 330 THR A C 1
ATOM 2608 O O . THR A 1 330 ? 40.562 -23.844 -11.023 1 37.62 330 THR A O 1
ATOM 2611 N N . VAL A 1 331 ? 39.812 -22.078 -11.328 1 39.72 331 VAL A N 1
ATOM 2612 C CA . VAL A 1 331 ? 38.75 -22.5 -10.414 1 39.72 331 VAL A CA 1
ATOM 2613 C C . VAL A 1 331 ? 37.719 -23.328 -11.164 1 39.72 331 VAL A C 1
ATOM 2615 O O . VAL A 1 331 ? 37.281 -22.969 -12.266 1 39.72 331 VAL A O 1
ATOM 2618 N N . GLU A 1 332 ? 37.531 -24.609 -10.805 1 38.5 332 GLU A N 1
ATOM 2619 C CA . GLU A 1 332 ? 36.531 -25.578 -11.258 1 38.5 332 GLU A CA 1
ATOM 2620 C C . GLU A 1 332 ? 35.125 -24.953 -11.328 1 38.5 332 GLU A C 1
ATOM 2622 O O . GLU A 1 332 ? 34.656 -24.422 -10.336 1 38.5 332 GLU A O 1
ATOM 2627 N N . LYS A 1 333 ? 34.812 -24.562 -12.43 1 44.44 333 LYS A N 1
ATOM 2628 C CA . LYS A 1 333 ? 33.469 -24.172 -12.797 1 44.44 333 LYS A CA 1
ATOM 2629 C C . LYS A 1 333 ? 32.438 -25.109 -12.164 1 44.44 333 LYS A C 1
ATOM 2631 O O . LYS A 1 333 ? 32.25 -26.25 -12.617 1 44.44 333 LYS A O 1
ATOM 2636 N N . LYS A 1 334 ? 32.219 -25.094 -10.922 1 47.06 334 LYS A N 1
ATOM 2637 C CA . LYS A 1 334 ? 31.094 -25.875 -10.406 1 47.06 334 LYS A CA 1
ATOM 2638 C C . LYS A 1 334 ? 29.859 -25.672 -11.266 1 47.06 334 LYS A C 1
ATOM 2640 O O . LYS A 1 334 ? 29.203 -24.625 -11.203 1 47.06 334 LYS A O 1
ATOM 2645 N N . GLN A 1 335 ? 29.609 -26.484 -12.367 1 44.91 335 GLN A N 1
ATOM 2646 C CA . GLN A 1 335 ? 28.469 -26.469 -13.266 1 44.91 335 GLN A CA 1
ATOM 2647 C C . GLN A 1 335 ? 27.188 -26.812 -12.523 1 44.91 335 GLN A C 1
ATOM 2649 O O . GLN A 1 335 ? 27.078 -27.875 -11.906 1 44.91 335 GLN A O 1
ATOM 2654 N N . LEU A 1 336 ? 26.406 -25.906 -12.008 1 53.12 336 LEU A N 1
ATOM 2655 C CA . LEU A 1 336 ? 25.078 -26.141 -11.422 1 53.12 336 LEU A CA 1
ATOM 2656 C C . LEU A 1 336 ? 24.203 -26.953 -12.375 1 53.12 336 LEU A C 1
ATOM 2658 O O . LEU A 1 336 ? 23.984 -26.547 -13.516 1 53.12 336 LEU A O 1
ATOM 2662 N N . THR A 1 337 ? 24.188 -28.391 -12.234 1 50.97 337 THR A N 1
ATOM 2663 C CA . THR A 1 337 ? 23.359 -29.266 -13.055 1 50.97 337 THR A CA 1
ATOM 2664 C C . THR A 1 337 ? 21.906 -29.188 -12.609 1 50.97 337 THR A C 1
ATOM 2666 O O . THR A 1 337 ? 21.609 -29.156 -11.406 1 50.97 337 THR A O 1
ATOM 2669 N N . CYS A 1 338 ? 21.047 -28.594 -13.398 1 57.5 338 CYS A N 1
ATOM 2670 C CA . CYS A 1 338 ? 19.609 -28.625 -13.164 1 57.5 338 CYS A CA 1
ATOM 2671 C C . CYS A 1 338 ? 18.984 -29.906 -13.688 1 57.5 338 CYS A C 1
ATOM 2673 O O . CYS A 1 338 ? 19.188 -30.266 -14.844 1 57.5 338 CYS A O 1
ATOM 2675 N N . ASP A 1 339 ? 18.688 -30.953 -12.703 1 53.41 339 ASP A N 1
ATOM 2676 C CA . ASP A 1 339 ? 18.078 -32.188 -13.141 1 53.41 339 ASP A CA 1
ATOM 2677 C C . ASP A 1 339 ? 16.781 -31.938 -13.914 1 53.41 339 ASP A C 1
ATOM 2679 O O . ASP A 1 339 ? 16.141 -32.875 -14.375 1 53.41 339 ASP A O 1
ATOM 2683 N N . GLY A 1 340 ? 16.516 -30.734 -14.25 1 55.59 340 GLY A N 1
ATOM 2684 C CA . GLY A 1 340 ? 15.359 -30.344 -15.031 1 55.59 340 GLY A CA 1
ATOM 2685 C C . GLY A 1 340 ? 14.047 -30.531 -14.289 1 55.59 340 GLY A C 1
ATOM 2686 O O . GLY A 1 340 ? 12.977 -30.312 -14.852 1 55.59 340 GLY A O 1
ATOM 2687 N N . ARG A 1 341 ? 14.055 -31.094 -13.078 1 59.88 341 ARG A N 1
ATOM 2688 C CA . ARG A 1 341 ? 12.828 -31.406 -12.367 1 59.88 341 ARG A CA 1
ATOM 2689 C C . ARG A 1 341 ? 12.672 -30.531 -11.133 1 59.88 341 ARG A C 1
ATOM 2691 O O . ARG A 1 341 ? 11.773 -30.75 -10.312 1 59.88 341 ARG A O 1
ATOM 2698 N N . LEU A 1 342 ? 13.359 -29.484 -11.117 1 59.72 342 LEU A N 1
ATOM 2699 C CA . LEU A 1 342 ? 13.305 -28.469 -10.078 1 59.72 342 LEU A CA 1
ATOM 2700 C C . LEU A 1 342 ? 13.195 -29.094 -8.695 1 59.72 342 LEU A C 1
ATOM 2702 O O . LEU A 1 342 ? 12.492 -28.578 -7.828 1 59.72 342 LEU A O 1
ATOM 2706 N N . GLY A 1 343 ? 13.852 -30.359 -8.555 1 57.75 343 GLY A N 1
ATOM 2707 C CA . GLY A 1 343 ? 13.789 -31.031 -7.266 1 57.75 343 GLY A CA 1
ATOM 2708 C C . GLY A 1 343 ? 12.438 -31.672 -6.992 1 57.75 343 GLY A C 1
ATOM 2709 O O . GLY A 1 343 ? 12.188 -32.156 -5.891 1 57.75 343 GLY A O 1
ATOM 2710 N N . LEU A 1 344 ? 11.578 -31.625 -8.047 1 59.97 344 LEU A N 1
ATOM 2711 C CA . LEU A 1 344 ? 10.227 -32.156 -7.883 1 59.97 344 LEU A CA 1
ATOM 2712 C C . LEU A 1 344 ? 10.18 -33.625 -8.227 1 59.97 344 LEU A C 1
ATOM 2714 O O . LEU A 1 344 ? 9.094 -34.219 -8.367 1 59.97 344 LEU A O 1
ATOM 2718 N N . SER A 1 345 ? 11.219 -34.562 -8.664 1 53.94 345 SER A N 1
ATOM 2719 C CA . SER A 1 345 ? 11.32 -35.906 -9.258 1 53.94 345 SER A CA 1
ATOM 2720 C C . SER A 1 345 ? 10.539 -36.938 -8.453 1 53.94 345 SER A C 1
ATOM 2722 O O . SER A 1 345 ? 9.938 -37.844 -9.023 1 53.94 345 SER A O 1
ATOM 2724 N N . ASN A 1 346 ? 10.727 -37.188 -7.316 1 52.09 346 ASN A N 1
ATOM 2725 C CA . ASN A 1 346 ? 10.117 -38.281 -6.574 1 52.09 346 ASN A CA 1
ATOM 2726 C C . ASN A 1 346 ? 8.727 -37.906 -6.062 1 52.09 346 ASN A C 1
ATOM 2728 O O . ASN A 1 346 ? 8.219 -38.531 -5.133 1 52.09 346 ASN A O 1
ATOM 2732 N N . SER A 1 347 ? 8.055 -36.875 -6.762 1 57.69 347 SER A N 1
ATOM 2733 C CA . SER A 1 347 ? 7.238 -36.062 -5.859 1 57.69 347 SER A CA 1
ATOM 2734 C C . SER A 1 347 ? 5.754 -36.219 -6.168 1 57.69 347 SER A C 1
ATOM 2736 O O . SER A 1 347 ? 5.379 -36.562 -7.285 1 57.69 347 SER A O 1
ATOM 2738 N N . TRP A 1 348 ? 5.043 -36.719 -5.293 1 68 348 TRP A N 1
ATOM 2739 C CA . TRP A 1 348 ? 3.596 -36.719 -5.098 1 68 348 TRP A CA 1
ATOM 2740 C C . TRP A 1 348 ? 2.982 -35.438 -5.684 1 68 348 TRP A C 1
ATOM 2742 O O . TRP A 1 348 ? 1.761 -35.344 -5.82 1 68 348 TRP A O 1
ATOM 2752 N N . TRP A 1 349 ? 3.924 -34.75 -6.465 1 84.31 349 TRP A N 1
ATOM 2753 C CA . TRP A 1 349 ? 3.408 -33.406 -6.832 1 84.31 349 TRP A CA 1
ATOM 2754 C C . TRP A 1 349 ? 3.037 -33.375 -8.312 1 84.31 349 TRP A C 1
ATOM 2756 O O . TRP A 1 349 ? 3.752 -33.938 -9.156 1 84.31 349 TRP A O 1
ATOM 2766 N N . TYR A 1 350 ? 2.02 -32.906 -8.609 1 91 350 TYR A N 1
ATOM 2767 C CA . TYR A 1 350 ? 1.534 -32.656 -9.961 1 91 350 TYR A CA 1
ATOM 2768 C C . TYR A 1 350 ? 0.593 -31.453 -9.969 1 91 350 TYR A C 1
ATOM 2770 O O . TYR A 1 350 ? 0.172 -30.969 -8.914 1 91 350 TYR A O 1
ATOM 2778 N N . TRP A 1 351 ? 0.421 -30.859 -11.094 1 92.56 351 TRP A N 1
ATOM 2779 C CA . TRP A 1 351 ? -0.628 -29.859 -11.242 1 92.56 351 TRP A CA 1
ATOM 2780 C C . TRP A 1 351 ? -1.408 -30.078 -12.539 1 92.56 351 TRP A C 1
ATOM 2782 O O . TRP A 1 351 ? -1.019 -30.891 -13.375 1 92.56 351 TRP A O 1
ATOM 2792 N N . TYR A 1 352 ? -2.568 -29.484 -12.617 1 95.94 352 TYR A N 1
ATOM 2793 C CA . TYR A 1 352 ? -3.426 -29.609 -13.789 1 95.94 352 TYR A CA 1
ATOM 2794 C C . TYR A 1 352 ? -3.184 -28.453 -14.766 1 95.94 352 TYR A C 1
ATOM 2796 O O . TYR A 1 352 ? -3.387 -27.297 -14.422 1 95.94 352 TYR A O 1
ATOM 2804 N N . LEU A 1 353 ? -2.697 -28.812 -15.906 1 97.25 353 LEU A N 1
ATOM 2805 C CA . LEU A 1 353 ? -2.598 -27.859 -16.984 1 97.25 353 LEU A CA 1
ATOM 2806 C C . LEU A 1 353 ? -3.924 -27.734 -17.734 1 97.25 353 LEU A C 1
ATOM 2808 O O . LEU A 1 353 ? -4.223 -28.562 -18.609 1 97.25 353 LEU A O 1
ATOM 2812 N N . SER A 1 354 ? -4.688 -26.781 -17.391 1 97.06 354 SER A N 1
ATOM 2813 C CA . SER A 1 354 ? -5.984 -26.453 -17.969 1 97.06 354 SER A CA 1
ATOM 2814 C C . SER A 1 354 ? -6.352 -25 -17.75 1 97.06 354 SER A C 1
ATOM 2816 O O . SER A 1 354 ? -6.891 -24.641 -16.703 1 97.06 354 SER A O 1
ATOM 2818 N N . ALA A 1 355 ? -6.168 -24.203 -18.797 1 97.75 355 ALA A N 1
ATOM 2819 C CA . ALA A 1 355 ? -6.516 -22.781 -18.719 1 97.75 355 ALA A CA 1
ATOM 2820 C C . ALA A 1 355 ? -8.008 -22.609 -18.469 1 97.75 355 ALA A C 1
ATOM 2822 O O . ALA A 1 355 ? -8.414 -21.688 -17.734 1 97.75 355 ALA A O 1
ATOM 2823 N N . HIS A 1 356 ? -8.797 -23.5 -19 1 97.38 356 HIS A N 1
ATOM 2824 C CA . HIS A 1 356 ? -10.25 -23.406 -18.891 1 97.38 356 HIS A CA 1
ATOM 2825 C C . HIS A 1 356 ? -10.703 -23.609 -17.438 1 97.38 356 HIS A C 1
ATOM 2827 O O . HIS A 1 356 ? -11.609 -22.906 -16.969 1 97.38 356 HIS A O 1
ATOM 2833 N N . LEU A 1 357 ? -10.078 -24.516 -16.75 1 97.81 357 LEU A N 1
ATOM 2834 C CA . LEU A 1 357 ? -10.43 -24.766 -15.359 1 97.81 357 LEU A CA 1
ATOM 2835 C C . LEU A 1 357 ? -9.906 -23.641 -14.469 1 97.81 357 LEU A C 1
ATOM 2837 O O . LEU A 1 357 ? -10.648 -23.094 -13.641 1 97.81 357 LEU A O 1
ATOM 2841 N N . TRP A 1 358 ? -8.695 -23.219 -14.648 1 98.25 358 TRP A N 1
ATOM 2842 C CA . TRP A 1 358 ? -8.039 -22.234 -13.789 1 98.25 358 TRP A CA 1
ATOM 2843 C C . TRP A 1 358 ? -8.68 -20.859 -13.945 1 98.25 358 TRP A C 1
ATOM 2845 O O . TRP A 1 358 ? -8.812 -20.125 -12.969 1 98.25 358 TRP A O 1
ATOM 2855 N N . GLU A 1 359 ? -9.094 -20.562 -15.141 1 97.56 359 GLU A N 1
ATOM 2856 C CA . GLU A 1 359 ? -9.562 -19.219 -15.438 1 97.56 359 GLU A CA 1
ATOM 2857 C C . GLU A 1 359 ? -11.094 -19.156 -15.43 1 97.56 359 GLU A C 1
ATOM 2859 O O . GLU A 1 359 ? -11.68 -18.125 -15.789 1 97.56 359 GLU A O 1
ATOM 2864 N N . ALA A 1 360 ? -11.727 -20.266 -14.984 1 97.25 360 ALA A N 1
ATOM 2865 C CA . ALA A 1 360 ? -13.18 -20.25 -14.898 1 97.25 360 ALA A CA 1
ATOM 2866 C C . ALA A 1 360 ? -13.664 -19.141 -13.953 1 97.25 360 ALA A C 1
ATOM 2868 O O . ALA A 1 360 ? -13.266 -19.109 -12.781 1 97.25 360 ALA A O 1
ATOM 2869 N N . PRO A 1 361 ? -14.562 -18.312 -14.375 1 94.69 361 PRO A N 1
ATOM 2870 C CA . PRO A 1 361 ? -14.969 -17.188 -13.539 1 94.69 361 PRO A CA 1
ATOM 2871 C C . PRO A 1 361 ? -16.094 -17.531 -12.57 1 94.69 361 PRO A C 1
ATOM 2873 O O . PRO A 1 361 ? -16.312 -16.828 -11.586 1 94.69 361 PRO A O 1
ATOM 2876 N N . THR A 1 362 ? -16.891 -18.609 -12.961 1 95.31 362 THR A N 1
ATOM 2877 C CA . THR A 1 362 ? -18.016 -19.031 -12.125 1 95.31 362 THR A CA 1
ATOM 2878 C C . THR A 1 362 ? -18.016 -20.547 -11.938 1 95.31 362 THR A C 1
ATOM 2880 O O . THR A 1 362 ? -17.312 -21.266 -12.641 1 95.31 362 THR A O 1
ATOM 2883 N N . ARG A 1 363 ? -18.844 -20.906 -11.031 1 94.69 363 ARG A N 1
ATOM 2884 C CA . ARG A 1 363 ? -19.031 -22.344 -10.766 1 94.69 363 ARG A CA 1
ATOM 2885 C C . ARG A 1 363 ? -19.562 -23.062 -12 1 94.69 363 ARG A C 1
ATOM 2887 O O . ARG A 1 363 ? -19.188 -24.188 -12.273 1 94.69 363 ARG A O 1
ATOM 2894 N N . TYR A 1 364 ? -20.422 -22.406 -12.672 1 95.31 364 TYR A N 1
ATOM 2895 C CA . TYR A 1 364 ? -21 -22.953 -13.898 1 95.31 364 TYR A CA 1
ATOM 2896 C C . TYR A 1 364 ? -19.906 -23.172 -14.945 1 95.31 364 TYR A C 1
ATOM 2898 O O . TYR A 1 364 ? -19.844 -24.25 -15.562 1 95.31 364 TYR A O 1
ATOM 2906 N N . ASP A 1 365 ? -19.047 -22.219 -15.117 1 96.81 365 ASP A N 1
ATOM 2907 C CA . ASP A 1 365 ? -17.969 -22.328 -16.094 1 96.81 365 ASP A CA 1
ATOM 2908 C C . ASP A 1 365 ? -16.984 -23.422 -15.727 1 96.81 365 ASP A C 1
ATOM 2910 O O . ASP A 1 365 ? -16.453 -24.125 -16.594 1 96.81 365 ASP A O 1
ATOM 2914 N N . PHE A 1 366 ? -16.812 -23.562 -14.43 1 97.25 366 PHE A N 1
ATOM 2915 C CA . PHE A 1 366 ? -15.945 -24.625 -13.938 1 97.25 366 PHE A CA 1
ATOM 2916 C C . PHE A 1 366 ? -16.516 -25.984 -14.273 1 97.25 366 PHE A C 1
ATOM 2918 O O . PHE A 1 366 ? -15.805 -26.859 -14.781 1 97.25 366 PHE A O 1
ATOM 2925 N N . ALA A 1 367 ? -17.75 -26.188 -14.031 1 95.44 367 ALA A N 1
ATOM 2926 C CA . ALA A 1 367 ? -18.422 -27.453 -14.297 1 95.44 367 ALA A CA 1
ATOM 2927 C C . ALA A 1 367 ? -18.406 -27.781 -15.789 1 95.44 367 ALA A C 1
ATOM 2929 O O . ALA A 1 367 ? -18.156 -28.922 -16.188 1 95.44 367 ALA A O 1
ATOM 2930 N N . LEU A 1 368 ? -18.609 -26.797 -16.562 1 95.56 368 LEU A N 1
ATOM 2931 C CA . LEU A 1 368 ? -18.609 -26.984 -18.016 1 95.56 368 LEU A CA 1
ATOM 2932 C C . LEU A 1 368 ? -17.219 -27.328 -18.516 1 95.56 368 LEU A C 1
ATOM 2934 O O . LEU A 1 368 ? -17.062 -28.219 -19.375 1 95.56 368 LEU A O 1
ATOM 2938 N N . ALA A 1 369 ? -16.25 -26.609 -18.031 1 96.44 369 ALA A N 1
ATOM 2939 C CA . ALA A 1 369 ? -14.875 -26.891 -18.422 1 96.44 369 ALA A CA 1
ATOM 2940 C C . ALA A 1 369 ? -14.453 -28.297 -18 1 96.44 369 ALA A C 1
ATOM 2942 O O . ALA A 1 369 ? -13.781 -29.016 -18.75 1 96.44 369 ALA A O 1
ATOM 2943 N N . TYR A 1 370 ? -14.875 -28.672 -16.875 1 95.81 370 TYR A N 1
ATOM 2944 C CA . TYR A 1 370 ? -14.547 -30 -16.375 1 95.81 370 TYR A CA 1
ATOM 2945 C C . TYR A 1 370 ? -15.164 -31.094 -17.234 1 95.81 370 TYR A C 1
ATOM 2947 O O . TYR A 1 370 ? -14.547 -32.125 -17.484 1 95.81 370 TYR A O 1
ATOM 2955 N N . ALA A 1 371 ? -16.312 -30.844 -17.734 1 93.56 371 ALA A N 1
ATOM 2956 C CA . ALA A 1 371 ? -17.062 -31.828 -18.5 1 93.56 371 ALA A CA 1
ATOM 2957 C C . ALA A 1 371 ? -16.609 -31.859 -19.953 1 93.56 371 ALA A C 1
ATOM 2959 O O . ALA A 1 371 ? -16.562 -32.938 -20.578 1 93.56 371 ALA A O 1
ATOM 2960 N N . GLU A 1 372 ? -16.156 -30.719 -20.469 1 92.81 372 GLU A N 1
ATOM 2961 C CA . GLU A 1 372 ? -16.062 -30.625 -21.922 1 92.81 372 GLU A CA 1
ATOM 2962 C C . GLU A 1 372 ? -14.609 -30.406 -22.375 1 92.81 372 GLU A C 1
ATOM 2964 O O . GLU A 1 372 ? -14.273 -30.672 -23.531 1 92.81 372 GLU A O 1
ATOM 2969 N N . LYS A 1 373 ? -13.852 -29.844 -21.469 1 94.38 373 LYS A N 1
ATOM 2970 C CA . LYS A 1 373 ? -12.516 -29.453 -21.906 1 94.38 373 LYS A CA 1
ATOM 2971 C C . LYS A 1 373 ? -11.461 -30.453 -21.438 1 94.38 373 LYS A C 1
ATOM 2973 O O . LYS A 1 373 ? -11.672 -31.172 -20.453 1 94.38 373 LYS A O 1
ATOM 2978 N N . ASN A 1 374 ? -10.375 -30.469 -22.109 1 91.5 374 ASN A N 1
ATOM 2979 C CA . ASN A 1 374 ? -9.258 -31.312 -21.75 1 91.5 374 ASN A CA 1
ATOM 2980 C C . ASN A 1 374 ? -8.516 -30.781 -20.516 1 91.5 374 ASN A C 1
ATOM 2982 O O . ASN A 1 374 ? -8.5 -29.562 -20.281 1 91.5 374 ASN A O 1
ATOM 2986 N N . ARG A 1 375 ? -8.047 -31.672 -19.75 1 94.12 375 ARG A N 1
ATOM 2987 C CA . ARG A 1 375 ? -7.152 -31.375 -18.641 1 94.12 375 ARG A CA 1
ATOM 2988 C C . ARG A 1 375 ? -5.949 -32.312 -18.641 1 94.12 375 ARG A C 1
ATOM 2990 O O . ARG A 1 375 ? -6.086 -33.5 -18.891 1 94.12 375 ARG A O 1
ATOM 2997 N N . PHE A 1 376 ? -4.77 -31.734 -18.469 1 96.12 376 PHE A N 1
ATOM 2998 C CA . PHE A 1 376 ? -3.547 -32.531 -18.531 1 96.12 376 PHE A CA 1
ATOM 2999 C C . PHE A 1 376 ? -2.842 -32.531 -17.188 1 96.12 376 PHE A C 1
ATOM 3001 O O . PHE A 1 376 ? -2.588 -31.469 -16.609 1 96.12 376 PHE A O 1
ATOM 3008 N N . VAL A 1 377 ? -2.588 -33.688 -16.672 1 94.25 377 VAL A N 1
ATOM 3009 C CA . VAL A 1 377 ? -1.839 -33.812 -15.43 1 94.25 377 VAL A CA 1
ATOM 3010 C C . VAL A 1 377 ? -0.341 -33.75 -15.719 1 94.25 377 VAL A C 1
ATOM 3012 O O . VAL A 1 377 ? 0.179 -34.594 -16.469 1 94.25 377 VAL A O 1
ATOM 3015 N N . ILE A 1 378 ? 0.305 -32.75 -15.211 1 93.75 378 ILE A N 1
ATOM 3016 C CA . ILE A 1 378 ? 1.748 -32.594 -15.375 1 93.75 378 ILE A CA 1
ATOM 3017 C C . ILE A 1 378 ? 2.463 -33.094 -14.125 1 93.75 378 ILE A C 1
ATOM 3019 O O . ILE A 1 378 ? 2.467 -32.438 -13.094 1 93.75 378 ILE A O 1
ATOM 3023 N N . LYS A 1 379 ? 3.02 -34.219 -14.25 1 88.5 379 LYS A N 1
ATOM 3024 C CA . LYS A 1 379 ? 3.809 -34.844 -13.195 1 88.5 379 LYS A CA 1
ATOM 3025 C C . LYS A 1 379 ? 5.289 -34.875 -13.562 1 88.5 379 LYS A C 1
ATOM 3027 O O . LYS A 1 379 ? 5.641 -35.188 -14.703 1 88.5 379 LYS A O 1
ATOM 3032 N N . ASP A 1 380 ? 6.18 -34.406 -12.648 1 82.38 380 ASP A N 1
ATOM 3033 C CA . ASP A 1 380 ? 7.621 -34.375 -12.867 1 82.38 380 ASP A CA 1
ATOM 3034 C C . ASP A 1 380 ? 7.984 -33.531 -14.078 1 82.38 380 ASP A C 1
ATOM 3036 O O . ASP A 1 380 ? 8.875 -33.875 -14.859 1 82.38 380 ASP A O 1
ATOM 3040 N N . LEU A 1 381 ? 7.125 -32.625 -14.383 1 87.44 381 LEU A N 1
ATOM 3041 C CA . LEU A 1 381 ? 7.32 -31.656 -15.469 1 87.44 381 LEU A CA 1
ATOM 3042 C C . LEU A 1 381 ? 7.352 -32.344 -16.812 1 87.44 381 LEU A C 1
ATOM 3044 O O . LEU A 1 381 ? 8.094 -31.953 -17.719 1 87.44 381 LEU A O 1
ATOM 3048 N N . ASP A 1 382 ? 6.668 -33.469 -16.844 1 89.94 382 ASP A N 1
ATOM 3049 C CA . ASP A 1 382 ? 6.512 -34.156 -18.109 1 89.94 382 ASP A CA 1
ATOM 3050 C C . ASP A 1 382 ? 5.34 -33.594 -18.922 1 89.94 382 ASP A C 1
ATOM 3052 O O . ASP A 1 382 ? 4.18 -33.781 -18.547 1 89.94 382 ASP A O 1
ATOM 3056 N N . PHE A 1 383 ? 5.641 -33 -20.094 1 93.81 383 PHE A N 1
ATOM 3057 C CA . PHE A 1 383 ? 4.633 -32.312 -20.906 1 93.81 383 PHE A CA 1
ATOM 3058 C C . PHE A 1 383 ? 4.359 -33.125 -22.172 1 93.81 383 PHE A C 1
ATOM 3060 O O . PHE A 1 383 ? 3.736 -32.594 -23.109 1 93.81 383 PHE A O 1
ATOM 3067 N N . SER A 1 384 ? 4.77 -34.312 -22.234 1 94.12 384 SER A N 1
ATOM 3068 C CA . SER A 1 384 ? 4.707 -35.125 -23.469 1 94.12 384 SER A CA 1
ATOM 3069 C C . SER A 1 384 ? 3.268 -35.281 -23.953 1 94.12 384 SER A C 1
ATOM 3071 O O . SER A 1 384 ? 2.969 -35.031 -25.125 1 94.12 384 SER A O 1
ATOM 3073 N N . GLU A 1 385 ? 2.428 -35.688 -23.031 1 95.19 385 GLU A N 1
ATOM 3074 C CA . GLU A 1 385 ? 1.028 -35.875 -23.391 1 95.19 385 GLU A CA 1
ATOM 3075 C C . GLU A 1 385 ? 0.398 -34.594 -23.875 1 95.19 385 GLU A C 1
ATOM 3077 O O . GLU A 1 385 ? -0.324 -34.562 -24.875 1 95.19 385 GLU A O 1
ATOM 3082 N N . PHE A 1 386 ? 0.667 -33.531 -23.219 1 96.06 386 PHE A N 1
ATOM 3083 C CA . PHE A 1 386 ? 0.117 -32.219 -23.578 1 96.06 386 PHE A CA 1
ATOM 3084 C C . PHE A 1 386 ? 0.634 -31.781 -24.938 1 96.06 386 PHE A C 1
ATOM 3086 O O . PHE A 1 386 ? -0.131 -31.281 -25.766 1 96.06 386 PHE A O 1
ATOM 3093 N N . LEU A 1 387 ? 1.919 -31.922 -25.172 1 94.88 387 LEU A N 1
ATOM 3094 C CA . LEU A 1 387 ? 2.518 -31.469 -26.422 1 94.88 387 LEU A CA 1
ATOM 3095 C C . LEU A 1 387 ? 1.97 -32.25 -27.594 1 94.88 387 LEU A C 1
ATOM 3097 O O . LEU A 1 387 ? 1.884 -31.734 -28.719 1 94.88 387 LEU A O 1
ATOM 3101 N N . ALA A 1 388 ? 1.516 -33.469 -27.297 1 95 388 ALA A N 1
ATOM 3102 C CA . ALA A 1 388 ? 0.979 -34.312 -28.359 1 95 388 ALA A CA 1
ATOM 3103 C C . ALA A 1 388 ? -0.49 -34 -28.625 1 95 388 ALA A C 1
ATOM 3105 O O . ALA A 1 388 ? -0.926 -33.969 -29.781 1 95 388 ALA A O 1
ATOM 3106 N N . LEU A 1 389 ? -1.215 -33.688 -27.547 1 94.94 389 LEU A N 1
ATOM 3107 C CA . LEU A 1 389 ? -2.666 -33.719 -27.703 1 94.94 389 LEU A CA 1
ATOM 3108 C C . LEU A 1 389 ? -3.254 -32.344 -27.406 1 94.94 389 LEU A C 1
ATOM 3110 O O . LEU A 1 389 ? -4.402 -32.062 -27.75 1 94.94 389 LEU A O 1
ATOM 3114 N N . GLY A 1 390 ? -2.518 -31.5 -26.766 1 95.25 390 GLY A N 1
ATOM 3115 C CA . GLY A 1 390 ? -3.061 -30.25 -26.266 1 95.25 390 GLY A CA 1
ATOM 3116 C C . GLY A 1 390 ? -3.186 -29.188 -27.344 1 95.25 390 GLY A C 1
ATOM 3117 O O . GLY A 1 390 ? -2.695 -29.375 -28.469 1 95.25 390 GLY A O 1
ATOM 3118 N N . GLN A 1 391 ? -3.949 -28.156 -27.016 1 94.69 391 GLN A N 1
ATOM 3119 C CA . GLN A 1 391 ? -4.125 -26.953 -27.844 1 94.69 391 GLN A CA 1
ATOM 3120 C C . GLN A 1 391 ? -3.604 -25.719 -27.141 1 94.69 391 GLN A C 1
ATOM 3122 O O . GLN A 1 391 ? -3.5 -25.688 -25.906 1 94.69 391 GLN A O 1
ATOM 3127 N N . PRO A 1 392 ? -3.279 -24.688 -27.875 1 94 392 PRO A N 1
ATOM 3128 C CA . PRO A 1 392 ? -2.764 -23.469 -27.25 1 94 392 PRO A CA 1
ATOM 3129 C C . PRO A 1 392 ? -3.734 -22.859 -26.234 1 94 392 PRO A C 1
ATOM 3131 O O . PRO A 1 392 ? -3.305 -22.234 -25.266 1 94 392 PRO A O 1
ATOM 3134 N N . GLU A 1 393 ? -4.98 -23.078 -26.359 1 93.69 393 GLU A N 1
ATOM 3135 C CA . GLU A 1 393 ? -5.988 -22.5 -25.469 1 93.69 393 GLU A CA 1
ATOM 3136 C C . GLU A 1 393 ? -6.031 -23.25 -24.141 1 93.69 393 GLU A C 1
ATOM 3138 O O . GLU A 1 393 ? -6.621 -22.75 -23.172 1 93.69 393 GLU A O 1
ATOM 3143 N N . ASP A 1 394 ? -5.375 -24.344 -24.109 1 95.44 394 ASP A N 1
ATOM 3144 C CA . ASP A 1 394 ? -5.352 -25.141 -22.891 1 95.44 394 ASP A CA 1
ATOM 3145 C C . ASP A 1 394 ? -4.289 -24.641 -21.922 1 95.44 394 ASP A C 1
ATOM 3147 O O . ASP A 1 394 ? -4.293 -25 -20.75 1 95.44 394 ASP A O 1
ATOM 3151 N N . VAL A 1 395 ? -3.4 -23.781 -22.391 1 95.88 395 VAL A N 1
ATOM 3152 C CA . VAL A 1 395 ? -2.236 -23.406 -21.594 1 95.88 395 VAL A CA 1
ATOM 3153 C C . VAL A 1 395 ? -2.467 -22.047 -20.953 1 95.88 395 VAL A C 1
ATOM 3155 O O . VAL A 1 395 ? -2.803 -21.078 -21.641 1 95.88 395 VAL A O 1
ATOM 3158 N N . ASP A 1 396 ? -2.393 -22.016 -19.672 1 96 396 ASP A N 1
ATOM 3159 C CA . ASP A 1 396 ? -2.449 -20.75 -18.953 1 96 396 ASP A CA 1
ATOM 3160 C C . ASP A 1 396 ? -1.052 -20.172 -18.75 1 96 396 ASP A C 1
ATOM 3162 O O . ASP A 1 396 ? -0.072 -20.703 -19.281 1 96 396 ASP A O 1
ATOM 3166 N N . LEU A 1 397 ? -0.908 -19.125 -18.047 1 96.81 397 LEU A N 1
ATOM 3167 C CA . LEU A 1 397 ? 0.354 -18.391 -17.922 1 96.81 397 LEU A CA 1
ATOM 3168 C C . LEU A 1 397 ? 1.401 -19.25 -17.219 1 96.81 397 LEU A C 1
ATOM 3170 O O . LEU A 1 397 ? 2.574 -19.234 -17.594 1 96.81 397 LEU A O 1
ATOM 3174 N N . LEU A 1 398 ? 1.003 -19.969 -16.172 1 97.25 398 LEU A N 1
ATOM 3175 C CA . LEU A 1 398 ? 1.952 -20.828 -15.484 1 97.25 398 LEU A CA 1
ATOM 3176 C C . LEU A 1 398 ? 2.482 -21.906 -16.438 1 97.25 398 LEU A C 1
ATOM 3178 O O . LEU A 1 398 ? 3.67 -22.234 -16.391 1 97.25 398 LEU A O 1
ATOM 3182 N N . GLY A 1 399 ? 1.579 -22.469 -17.172 1 96.12 399 GLY A N 1
ATOM 3183 C CA . GLY A 1 399 ? 1.998 -23.422 -18.188 1 96.12 399 GLY A CA 1
ATOM 3184 C C . GLY A 1 399 ? 2.982 -22.844 -19.188 1 96.12 399 GLY A C 1
ATOM 3185 O O . GLY A 1 399 ? 3.957 -23.5 -19.562 1 96.12 399 GLY A O 1
ATOM 3186 N N . LYS A 1 400 ? 2.742 -21.688 -19.625 1 95 400 LYS A N 1
ATOM 3187 C CA . LYS A 1 400 ? 3.648 -21.016 -20.562 1 95 400 LYS A CA 1
ATOM 3188 C C . LYS A 1 400 ? 5.023 -20.797 -19.922 1 95 400 LYS A C 1
ATOM 3190 O O . LYS A 1 400 ? 6.047 -20.953 -20.594 1 95 400 LYS A O 1
ATOM 3195 N N . MET A 1 401 ? 5.004 -20.406 -18.672 1 94.25 401 MET A N 1
ATOM 3196 C CA . MET A 1 401 ? 6.258 -20.25 -17.938 1 94.25 401 MET A CA 1
ATOM 3197 C C . MET A 1 401 ? 7.059 -21.547 -17.938 1 94.25 401 MET A C 1
ATOM 3199 O O . MET A 1 401 ? 8.242 -21.547 -18.281 1 94.25 401 MET A O 1
ATOM 3203 N N . ALA A 1 402 ? 6.387 -22.609 -17.625 1 93.12 402 ALA A N 1
ATOM 3204 C CA . ALA A 1 402 ? 7.039 -23.906 -17.516 1 93.12 402 ALA A CA 1
ATOM 3205 C C . ALA A 1 402 ? 7.512 -24.406 -18.891 1 93.12 402 ALA A C 1
ATOM 3207 O O . ALA A 1 402 ? 8.641 -24.875 -19.031 1 93.12 402 ALA A O 1
ATOM 3208 N N . LEU A 1 403 ? 6.676 -24.234 -19.875 1 93.06 403 LEU A N 1
ATOM 3209 C CA . LEU A 1 403 ? 6.984 -24.734 -21.203 1 93.06 403 LEU A CA 1
ATOM 3210 C C . LEU A 1 403 ? 8.117 -23.922 -21.828 1 93.06 403 LEU A C 1
ATOM 3212 O O . LEU A 1 403 ? 8.992 -24.484 -22.5 1 93.06 403 LEU A O 1
ATOM 3216 N N . SER A 1 404 ? 8.023 -22.641 -21.641 1 90.88 404 SER A N 1
ATOM 3217 C CA . SER A 1 404 ? 9.102 -21.797 -22.156 1 90.88 404 SER A CA 1
ATOM 3218 C C . SER A 1 404 ? 10.445 -22.172 -21.547 1 90.88 404 SER A C 1
ATOM 3220 O O . SER A 1 404 ? 11.469 -22.188 -22.234 1 90.88 404 SER A O 1
ATOM 3222 N N . ALA A 1 405 ? 10.422 -22.438 -20.281 1 86.44 405 ALA A N 1
ATOM 3223 C CA . ALA A 1 405 ? 11.641 -22.844 -19.594 1 86.44 405 ALA A CA 1
ATOM 3224 C C . ALA A 1 405 ? 12.133 -24.188 -20.109 1 86.44 405 ALA A C 1
ATOM 3226 O O . ALA A 1 405 ? 13.344 -24.438 -20.172 1 86.44 405 ALA A O 1
ATOM 3227 N N . LEU A 1 406 ? 11.227 -25.047 -20.438 1 86.31 406 LEU A N 1
ATOM 3228 C CA . LEU A 1 406 ? 11.555 -26.406 -20.844 1 86.31 406 LEU A CA 1
ATOM 3229 C C . LEU A 1 406 ? 12.062 -26.422 -22.281 1 86.31 406 LEU A C 1
ATOM 3231 O O . LEU A 1 406 ? 13.086 -27.047 -22.578 1 86.31 406 LEU A O 1
ATOM 3235 N N . MET A 1 407 ? 11.359 -25.734 -23.234 1 88.75 407 MET A N 1
ATOM 3236 C CA . MET A 1 407 ? 11.656 -25.953 -24.641 1 88.75 407 MET A CA 1
ATOM 3237 C C . MET A 1 407 ? 12.102 -24.656 -25.312 1 88.75 407 MET A C 1
ATOM 3239 O O . MET A 1 407 ? 12.531 -24.656 -26.469 1 88.75 407 MET A O 1
ATOM 3243 N N . GLY A 1 408 ? 12.016 -23.531 -24.594 1 87.5 408 GLY A N 1
ATOM 3244 C CA . GLY A 1 408 ? 12.375 -22.25 -25.156 1 87.5 408 GLY A CA 1
ATOM 3245 C C . GLY A 1 408 ? 11.188 -21.516 -25.766 1 87.5 408 GLY A C 1
ATOM 3246 O O . GLY A 1 408 ? 10.195 -22.141 -26.141 1 87.5 408 GLY A O 1
ATOM 3247 N N . ASN A 1 409 ? 11.383 -20.281 -25.875 1 88.94 409 ASN A N 1
ATOM 3248 C CA . ASN A 1 409 ? 10.297 -19.438 -26.359 1 88.94 409 ASN A CA 1
ATOM 3249 C C . ASN A 1 409 ? 10 -19.688 -27.828 1 88.94 409 ASN A C 1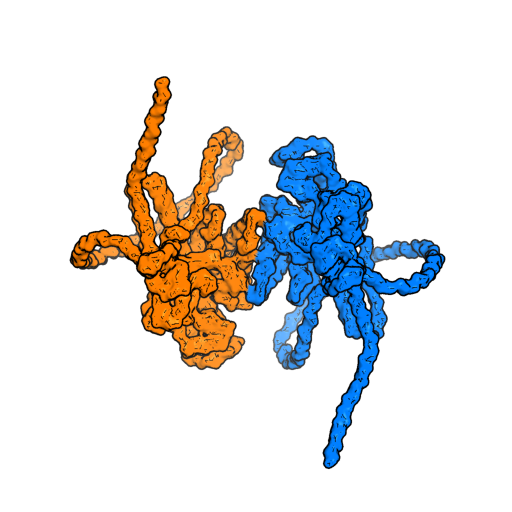
ATOM 3251 O O . ASN A 1 409 ? 8.844 -19.703 -28.25 1 88.94 409 ASN A O 1
ATOM 3255 N N . GLU A 1 410 ? 10.992 -19.828 -28.578 1 88.38 410 GLU A N 1
ATOM 3256 C CA . GLU A 1 410 ? 10.812 -20.031 -30.016 1 88.38 410 GLU A CA 1
ATOM 3257 C C . GLU A 1 410 ? 10.078 -21.344 -30.297 1 88.38 410 GLU A C 1
ATOM 3259 O O . GLU A 1 410 ? 9.141 -21.375 -31.094 1 88.38 410 GLU A O 1
ATOM 3264 N N . ALA A 1 411 ? 10.539 -22.359 -29.641 1 90.44 411 ALA A N 1
ATOM 3265 C CA . ALA A 1 411 ? 9.898 -23.672 -29.812 1 90.44 411 ALA A CA 1
ATOM 3266 C C . ALA A 1 411 ? 8.445 -23.625 -29.359 1 90.44 411 ALA A C 1
ATOM 3268 O O . ALA A 1 411 ? 7.578 -24.25 -29.984 1 90.44 411 ALA A O 1
ATOM 3269 N N . LEU A 1 412 ? 8.18 -22.969 -28.312 1 92.88 412 LEU A N 1
ATOM 3270 C CA . LEU A 1 412 ? 6.816 -22.828 -27.812 1 92.88 412 LEU A CA 1
ATOM 3271 C C . LEU A 1 412 ? 5.953 -22.062 -28.812 1 92.88 412 LEU A C 1
ATOM 3273 O O . LEU A 1 412 ? 4.809 -22.438 -29.062 1 92.88 412 LEU A O 1
ATOM 3277 N N . GLN A 1 413 ? 6.484 -21.062 -29.422 1 90.69 413 GLN A N 1
ATOM 3278 C CA . GLN A 1 413 ? 5.762 -20.281 -30.422 1 90.69 413 GLN A CA 1
ATOM 3279 C C . GLN A 1 413 ? 5.469 -21.109 -31.656 1 90.69 413 GLN A C 1
ATOM 3281 O O . GLN A 1 413 ? 4.387 -21.016 -32.25 1 90.69 413 GLN A O 1
ATOM 3286 N N . GLU A 1 414 ? 6.43 -21.812 -32 1 92.44 414 GLU A N 1
ATOM 3287 C CA . GLU A 1 414 ? 6.246 -22.703 -33.156 1 92.44 414 GLU A CA 1
ATOM 3288 C C . GLU A 1 414 ? 5.145 -23.719 -32.875 1 92.44 414 GLU A C 1
ATOM 3290 O O . GLU A 1 414 ? 4.316 -24 -33.75 1 92.44 414 GLU A O 1
ATOM 3295 N N . TRP A 1 415 ? 5.195 -24.266 -31.734 1 94.12 415 TRP A N 1
ATOM 3296 C CA . TRP A 1 415 ? 4.168 -25.234 -31.344 1 94.12 415 TRP A CA 1
ATOM 3297 C C . TRP A 1 415 ? 2.781 -24.594 -31.406 1 94.12 415 TRP A C 1
ATOM 3299 O O . TRP A 1 415 ? 1.838 -25.219 -31.922 1 94.12 415 TRP A O 1
ATOM 3309 N N . CYS A 1 416 ? 2.631 -23.438 -30.906 1 91.81 416 CYS A N 1
ATOM 3310 C CA . CYS A 1 416 ? 1.354 -22.734 -30.922 1 91.81 416 CYS A CA 1
ATOM 3311 C C . CYS A 1 416 ? 0.917 -22.438 -32.344 1 91.81 416 CYS A C 1
ATOM 3313 O O . CYS A 1 416 ? -0.26 -22.562 -32.688 1 91.81 416 CYS A O 1
ATOM 3315 N N . PHE A 1 417 ? 1.845 -22.062 -33.188 1 89.81 417 PHE A N 1
ATOM 3316 C CA . PHE A 1 417 ? 1.56 -21.719 -34.562 1 89.81 417 PHE A CA 1
ATOM 3317 C C . PHE A 1 417 ? 1.072 -22.938 -35.344 1 89.81 417 PHE A C 1
ATOM 3319 O O . PHE A 1 417 ? 0.121 -22.844 -36.125 1 89.81 417 PHE A O 1
ATOM 3326 N N . GLU A 1 418 ? 1.686 -23.984 -35.125 1 91.5 418 GLU A N 1
ATOM 3327 C CA . GLU A 1 418 ? 1.333 -25.219 -35.812 1 91.5 418 GLU A CA 1
ATOM 3328 C C . GLU A 1 418 ? -0.086 -25.656 -35.469 1 91.5 418 GLU A C 1
ATOM 3330 O O . GLU A 1 418 ? -0.745 -26.328 -36.281 1 91.5 418 GLU A O 1
ATOM 3335 N N . ARG A 1 419 ? -0.524 -25.266 -34.406 1 90.25 419 ARG A N 1
ATOM 3336 C CA . ARG A 1 419 ? -1.827 -25.719 -33.938 1 90.25 419 ARG A CA 1
ATOM 3337 C C . ARG A 1 419 ? -2.863 -24.609 -34.031 1 90.25 419 ARG A C 1
ATOM 3339 O O . ARG A 1 419 ? -3.934 -24.688 -33.438 1 90.25 419 ARG A O 1
ATOM 3346 N N . GLY A 1 420 ? -2.572 -23.531 -34.781 1 76.94 420 GLY A N 1
ATOM 3347 C CA . GLY A 1 420 ? -3.518 -22.469 -35.094 1 76.94 420 GLY A CA 1
ATOM 3348 C C . GLY A 1 420 ? -3.586 -21.391 -34.031 1 76.94 420 GLY A C 1
ATOM 3349 O O . GLY A 1 420 ? -4.539 -20.609 -33.969 1 76.94 420 GLY A O 1
ATOM 3350 N N . GLY A 1 421 ? -2.703 -21.469 -33.031 1 66.94 421 GLY A N 1
ATOM 3351 C CA . GLY A 1 421 ? -2.744 -20.469 -31.984 1 66.94 421 GLY A CA 1
ATOM 3352 C C . GLY A 1 421 ? -2.002 -19.188 -32.344 1 66.94 421 GLY A C 1
ATOM 3353 O O . GLY A 1 421 ? -1.272 -19.156 -33.344 1 66.94 421 GLY A O 1
ATOM 3354 N N . GLU A 1 422 ? -2.518 -18.047 -31.719 1 58.12 422 GLU A N 1
ATOM 3355 C CA . GLU A 1 422 ? -1.846 -16.766 -31.938 1 58.12 422 GLU A CA 1
ATOM 3356 C C . GLU A 1 422 ? -0.426 -16.781 -31.375 1 58.12 422 GLU A C 1
ATOM 3358 O O . GLU A 1 422 ? -0.153 -17.469 -30.391 1 58.12 422 GLU A O 1
ATOM 3363 N N . THR A 1 423 ? 0.455 -16.391 -32.125 1 50.19 423 THR A N 1
ATOM 3364 C CA . THR A 1 423 ? 1.858 -16.25 -31.75 1 50.19 423 THR A CA 1
ATOM 3365 C C . THR A 1 423 ? 1.993 -15.547 -30.406 1 50.19 423 THR A C 1
ATOM 3367 O O . THR A 1 423 ? 1.243 -14.617 -30.109 1 50.19 423 THR A O 1
ATOM 3370 N N . LEU A 1 424 ? 2.465 -16.297 -29.344 1 49.91 424 LEU A N 1
ATOM 3371 C CA . LEU A 1 424 ? 2.766 -15.75 -28.016 1 49.91 424 LEU A CA 1
ATOM 3372 C C . LEU A 1 424 ? 3.566 -14.453 -28.156 1 49.91 424 LEU A C 1
ATOM 3374 O O . LEU A 1 424 ? 4.797 -14.484 -28.172 1 49.91 424 LEU A O 1
ATOM 3378 N N . THR A 1 425 ? 3.193 -13.562 -28.938 1 43.91 425 THR A N 1
ATOM 3379 C CA . THR A 1 425 ? 4.031 -12.375 -29.078 1 43.91 425 THR A CA 1
ATOM 3380 C C . THR A 1 425 ? 4.348 -11.781 -27.703 1 43.91 425 THR A C 1
ATOM 3382 O O . THR A 1 425 ? 3.703 -12.125 -26.703 1 43.91 425 THR A O 1
ATOM 3385 N N . GLY A 1 426 ? 5.102 -10.523 -27.625 1 37.78 426 GLY A N 1
ATOM 3386 C CA . GLY A 1 426 ? 5.82 -9.734 -26.641 1 37.78 426 GLY A CA 1
ATOM 3387 C C . GLY A 1 426 ? 5.023 -9.5 -25.375 1 37.78 426 GLY A C 1
ATOM 3388 O O . GLY A 1 426 ? 3.875 -9.93 -25.266 1 37.78 426 GLY A O 1
ATOM 3389 N N . PRO A 1 427 ? 5.555 -8.555 -24.391 1 36.62 427 PRO A N 1
ATOM 3390 C CA . PRO A 1 427 ? 5.227 -8.266 -23 1 36.62 427 PRO A CA 1
ATOM 3391 C C . PRO A 1 427 ? 3.73 -8.078 -22.766 1 36.62 427 PRO A C 1
ATOM 3393 O O . PRO A 1 427 ? 3.234 -8.328 -21.656 1 36.62 427 PRO A O 1
ATOM 3396 N N . ALA A 1 428 ? 3.049 -7.375 -23.609 1 36.47 428 ALA A N 1
ATOM 3397 C CA . ALA A 1 428 ? 1.687 -6.891 -23.406 1 36.47 428 ALA A CA 1
ATOM 3398 C C . ALA A 1 428 ? 0.669 -8.016 -23.594 1 36.47 428 ALA A C 1
ATOM 3400 O O . ALA A 1 428 ? -0.521 -7.828 -23.328 1 36.47 428 ALA A O 1
ATOM 3401 N N . SER A 1 429 ? 0.884 -9.008 -24.375 1 33.25 429 SER A N 1
ATOM 3402 C CA . SER A 1 429 ? -0.116 -10.039 -24.625 1 33.25 429 SER A CA 1
ATOM 3403 C C . SER A 1 429 ? -0.219 -11 -23.453 1 33.25 429 SER A C 1
ATOM 3405 O O . SER A 1 429 ? -0.772 -12.094 -23.578 1 33.25 429 SER A O 1
ATOM 3407 N N . LEU A 1 430 ? 0.631 -10.898 -22.516 1 29.39 430 LEU A N 1
ATOM 3408 C CA . LEU A 1 430 ? 0.329 -11.695 -21.344 1 29.39 430 LEU A CA 1
ATOM 3409 C C . LEU A 1 430 ? -0.777 -11.047 -20.516 1 29.39 430 LEU A C 1
ATOM 3411 O O . LEU A 1 430 ? -0.747 -9.844 -20.266 1 29.39 430 LEU A O 1
ATOM 3415 N N . MET B 1 1 ? -64.688 17.828 -57.906 1 24.92 1 MET B N 1
ATOM 3416 C CA . MET B 1 1 ? -64.812 18.891 -56.906 1 24.92 1 MET B CA 1
ATOM 3417 C C . MET B 1 1 ? -63.906 18.641 -55.719 1 24.92 1 MET B C 1
ATOM 3419 O O . MET B 1 1 ? -64.062 17.641 -55 1 24.92 1 MET B O 1
ATOM 3423 N N . SER B 1 2 ? -62.594 19.031 -55.844 1 25.48 2 SER B N 1
ATOM 3424 C CA . SER B 1 2 ? -61.25 18.75 -55.375 1 25.48 2 SER B CA 1
ATOM 3425 C C . SER B 1 2 ? -61 19.359 -54 1 25.48 2 SER B C 1
ATOM 3427 O O . SER B 1 2 ? -60.719 20.562 -53.906 1 25.48 2 SER B O 1
ATOM 3429 N N . ALA B 1 3 ? -61.875 18.938 -53.062 1 27.28 3 ALA B N 1
ATOM 3430 C CA . ALA B 1 3 ? -62 19.625 -51.781 1 27.28 3 ALA B CA 1
ATOM 3431 C C . ALA B 1 3 ? -60.656 19.766 -51.094 1 27.28 3 ALA B C 1
ATOM 3433 O O . ALA B 1 3 ? -60.062 18.766 -50.656 1 27.28 3 ALA B O 1
ATOM 3434 N N . ILE B 1 4 ? -59.781 20.688 -51.562 1 26.67 4 ILE B N 1
ATOM 3435 C CA . ILE B 1 4 ? -58.406 20.984 -51.25 1 26.67 4 ILE B CA 1
ATOM 3436 C C . ILE B 1 4 ? -58.281 21.438 -49.781 1 26.67 4 ILE B C 1
ATOM 3438 O O . ILE B 1 4 ? -58.844 22.484 -49.438 1 26.67 4 ILE B O 1
ATOM 3442 N N . GLN B 1 5 ? -58.594 20.469 -48.875 1 25.91 5 GLN B N 1
ATOM 3443 C CA . GLN B 1 5 ? -58.75 20.891 -47.5 1 25.91 5 GLN B CA 1
ATOM 3444 C C . GLN B 1 5 ? -57.562 21.75 -47.062 1 25.91 5 GLN B C 1
ATOM 3446 O O . GLN B 1 5 ? -56.406 21.484 -47.438 1 25.91 5 GLN B O 1
ATOM 3451 N N . ALA B 1 6 ? -57.844 23.016 -46.688 1 27.52 6 ALA B N 1
ATOM 3452 C CA . ALA B 1 6 ? -57.031 24.156 -46.312 1 27.52 6 ALA B CA 1
ATOM 3453 C C . ALA B 1 6 ? -56.031 23.797 -45.219 1 27.52 6 ALA B C 1
ATOM 3455 O O . ALA B 1 6 ? -56.344 22.984 -44.344 1 27.52 6 ALA B O 1
ATOM 3456 N N . PRO B 1 7 ? -54.656 24.188 -45.281 1 27.17 7 PRO B N 1
ATOM 3457 C CA . PRO B 1 7 ? -53.469 23.859 -44.531 1 27.17 7 PRO B CA 1
ATOM 3458 C C . PRO B 1 7 ? -53.531 24.359 -43.062 1 27.17 7 PRO B C 1
ATOM 3460 O O . PRO B 1 7 ? -54.031 25.469 -42.844 1 27.17 7 PRO B O 1
ATOM 3463 N N . VAL B 1 8 ? -53.938 23.594 -42.125 1 28.53 8 VAL B N 1
ATOM 3464 C CA . VAL B 1 8 ? -54.156 23.953 -40.719 1 28.53 8 VAL B CA 1
ATOM 3465 C C . VAL B 1 8 ? -52.938 24.766 -40.219 1 28.53 8 VAL B C 1
ATOM 3467 O O . VAL B 1 8 ? -51.781 24.359 -40.438 1 28.53 8 VAL B O 1
ATOM 3470 N N . ALA B 1 9 ? -53.094 26.078 -39.969 1 27.28 9 ALA B N 1
ATOM 3471 C CA . ALA B 1 9 ? -52.25 27.156 -39.438 1 27.28 9 ALA B CA 1
ATOM 3472 C C . ALA B 1 9 ? -51.562 26.703 -38.156 1 27.28 9 ALA B C 1
ATOM 3474 O O . ALA B 1 9 ? -52.188 26.172 -37.219 1 27.28 9 ALA B O 1
ATOM 3475 N N . TYR B 1 10 ? -50.25 26.297 -38.188 1 23.75 10 TYR B N 1
ATOM 3476 C CA . TYR B 1 10 ? -49.312 25.906 -37.188 1 23.75 10 TYR B CA 1
ATOM 3477 C C . TYR B 1 10 ? -49.219 26.938 -36.062 1 23.75 10 TYR B C 1
ATOM 3479 O O . TYR B 1 10 ? -48.906 28.109 -36.312 1 23.75 10 TYR B O 1
ATOM 3487 N N . LYS B 1 11 ? -50.156 26.953 -35.125 1 27.8 11 LYS B N 1
ATOM 3488 C CA . LYS B 1 11 ? -50.188 27.828 -33.969 1 27.8 11 LYS B CA 1
ATOM 3489 C C . LYS B 1 11 ? -48.812 28.031 -33.344 1 27.8 11 LYS B C 1
ATOM 3491 O O . LYS B 1 11 ? -48.125 27.062 -33 1 27.8 11 LYS B O 1
ATOM 3496 N N . GLU B 1 12 ? -48.125 29.219 -33.688 1 27.42 12 GLU B N 1
ATOM 3497 C CA . GLU B 1 12 ? -46.875 29.781 -33.219 1 27.42 12 GLU B CA 1
ATOM 3498 C C . GLU B 1 12 ? -46.75 29.797 -31.719 1 27.42 12 GLU B C 1
ATOM 3500 O O . GLU B 1 12 ? -47.594 30.406 -31.031 1 27.42 12 GLU B O 1
ATOM 3505 N N . ARG B 1 13 ? -46.656 28.672 -31 1 29.89 13 ARG B N 1
ATOM 3506 C CA . ARG B 1 13 ? -46.531 28.656 -29.547 1 29.89 13 ARG B CA 1
ATOM 3507 C C . ARG B 1 13 ? -45.562 29.719 -29.062 1 29.89 13 ARG B C 1
ATOM 3509 O O . ARG B 1 13 ? -44.406 29.719 -29.438 1 29.89 13 ARG B O 1
ATOM 3516 N N . ASN B 1 14 ? -45.969 30.984 -28.828 1 28.95 14 ASN B N 1
ATOM 3517 C CA . ASN B 1 14 ? -45.375 32.188 -28.297 1 28.95 14 ASN B CA 1
ATOM 3518 C C . ASN B 1 14 ? -44.594 31.922 -27 1 28.95 14 ASN B C 1
ATOM 3520 O O . ASN B 1 14 ? -44.438 32.812 -26.172 1 28.95 14 ASN B O 1
ATOM 3524 N N . GLY B 1 15 ? -44.312 30.734 -26.641 1 30.95 15 GLY B N 1
ATOM 3525 C CA . GLY B 1 15 ? -43.781 30.734 -25.281 1 30.95 15 GLY B CA 1
ATOM 3526 C C . GLY B 1 15 ? -42.625 31.672 -25.078 1 30.95 15 GLY B C 1
ATOM 3527 O O . GLY B 1 15 ? -42 32.125 -26.047 1 30.95 15 GLY B O 1
ATOM 3528 N N . PRO B 1 16 ? -42.531 32.469 -23.938 1 31.81 16 PRO B N 1
ATOM 3529 C CA . PRO B 1 16 ? -41.562 33.562 -23.672 1 31.81 16 PRO B CA 1
ATOM 3530 C C . PRO B 1 16 ? -40.125 33.156 -24.031 1 31.81 16 PRO B C 1
ATOM 3532 O O . PRO B 1 16 ? -39.688 32.031 -23.734 1 31.81 16 PRO B O 1
ATOM 3535 N N . ALA B 1 17 ? -39.625 33.656 -25.141 1 33.41 17 ALA B N 1
ATOM 3536 C CA . ALA B 1 17 ? -38.281 33.5 -25.688 1 33.41 17 ALA B CA 1
ATOM 3537 C C . ALA B 1 17 ? -37.219 33.688 -24.609 1 33.41 17 ALA B C 1
ATOM 3539 O O . ALA B 1 17 ? -37.281 34.625 -23.828 1 33.41 17 ALA B O 1
ATOM 3540 N N . ILE B 1 18 ? -36.75 32.688 -24.109 1 37.78 18 ILE B N 1
ATOM 3541 C CA . ILE B 1 18 ? -35.594 32.75 -23.188 1 37.78 18 ILE B CA 1
ATOM 3542 C C . ILE B 1 18 ? -34.594 33.781 -23.672 1 37.78 18 ILE B C 1
ATOM 3544 O O . ILE B 1 18 ? -34.156 33.75 -24.828 1 37.78 18 ILE B O 1
ATOM 3548 N N . PRO B 1 19 ? -34.5 34.938 -22.984 1 40 19 PRO B N 1
ATOM 3549 C CA . PRO B 1 19 ? -33.656 36.031 -23.453 1 40 19 PRO B CA 1
ATOM 3550 C C . PRO B 1 19 ? -32.281 35.531 -23.953 1 40 19 PRO B C 1
ATOM 3552 O O . PRO B 1 19 ? -31.656 34.688 -23.297 1 40 19 PRO B O 1
ATOM 3555 N N . ARG B 1 20 ? -32.031 35.5 -25.234 1 49.34 20 ARG B N 1
ATOM 3556 C CA . ARG B 1 20 ? -30.797 35.125 -25.891 1 49.34 20 ARG B CA 1
ATOM 3557 C C . ARG B 1 20 ? -29.625 35.938 -25.344 1 49.34 20 ARG B C 1
ATOM 3559 O O . ARG B 1 20 ? -29.75 37.156 -25.109 1 49.34 20 ARG B O 1
ATOM 3566 N N . ARG B 1 21 ? -28.75 35.406 -24.844 1 54.97 21 ARG B N 1
ATOM 3567 C CA . ARG B 1 21 ? -27.516 36.031 -24.406 1 54.97 21 ARG B CA 1
ATOM 3568 C C . ARG B 1 21 ? -26.906 36.875 -25.516 1 54.97 21 ARG B C 1
ATOM 3570 O O . ARG B 1 21 ? -26.766 36.438 -26.656 1 54.97 21 ARG B O 1
ATOM 3577 N N . LYS B 1 22 ? -26.859 38.125 -25.312 1 65.5 22 LYS B N 1
ATOM 3578 C CA . LYS B 1 22 ? -26.422 39.156 -26.281 1 65.5 22 LYS B CA 1
ATOM 3579 C C . LYS B 1 22 ? -24.906 39.094 -26.484 1 65.5 22 LYS B C 1
ATOM 3581 O O . LYS B 1 22 ? -24.172 38.656 -25.578 1 65.5 22 LYS B O 1
ATOM 3586 N N . SER B 1 23 ? -24.375 39.281 -27.641 1 74.56 23 SER B N 1
ATOM 3587 C CA . SER B 1 23 ? -22.984 39.344 -28.062 1 74.56 23 SER B CA 1
ATOM 3588 C C . SER B 1 23 ? -22.203 40.406 -27.281 1 74.56 23 SER B C 1
ATOM 3590 O O . SER B 1 23 ? -22.797 41.344 -26.766 1 74.56 23 SER B O 1
ATOM 3592 N N . CYS B 1 24 ? -20.891 40.25 -27.047 1 75.5 24 CYS B N 1
ATOM 3593 C CA . CYS B 1 24 ? -20.062 41.219 -26.375 1 75.5 24 CYS B CA 1
ATOM 3594 C C . CYS B 1 24 ? -20.016 42.531 -27.141 1 75.5 24 CYS B C 1
ATOM 3596 O O . CYS B 1 24 ? -20.266 42.562 -28.359 1 75.5 24 CYS B O 1
ATOM 3598 N N . ARG B 1 25 ? -19.859 43.625 -26.547 1 78.81 25 ARG B N 1
ATOM 3599 C CA . ARG B 1 25 ? -19.922 44.969 -27.109 1 78.81 25 ARG B CA 1
ATOM 3600 C C . ARG B 1 25 ? -18.938 45.125 -28.266 1 78.81 25 ARG B C 1
ATOM 3602 O O . ARG B 1 25 ? -19.234 45.812 -29.266 1 78.81 25 ARG B O 1
ATOM 3609 N N . ALA B 1 26 ? -17.781 44.5 -28.188 1 81.5 26 ALA B N 1
ATOM 3610 C CA . ALA B 1 26 ? -16.75 44.656 -29.219 1 81.5 26 ALA B CA 1
ATOM 3611 C C . ALA B 1 26 ? -17.125 43.938 -30.5 1 81.5 26 ALA B C 1
ATOM 3613 O O . ALA B 1 26 ? -16.953 44.438 -31.594 1 81.5 26 ALA B O 1
ATOM 3614 N N . CYS B 1 27 ? -17.688 42.844 -30.266 1 78.75 27 CYS B N 1
ATOM 3615 C CA . CYS B 1 27 ? -18.125 42.062 -31.422 1 78.75 27 CYS B CA 1
ATOM 3616 C C . CYS B 1 27 ? -19.375 42.656 -32.062 1 78.75 27 CYS B C 1
ATOM 3618 O O . CYS B 1 27 ? -19.484 42.719 -33.281 1 78.75 27 CYS B O 1
ATOM 3620 N N . ALA B 1 28 ? -20.25 43.188 -31.203 1 78.88 28 ALA B N 1
ATOM 3621 C CA . ALA B 1 28 ? -21.453 43.844 -31.688 1 78.88 28 ALA B CA 1
ATOM 3622 C C . ALA B 1 28 ? -21.094 45.094 -32.5 1 78.88 28 ALA B C 1
ATOM 3624 O O . ALA B 1 28 ? -21.688 45.344 -33.562 1 78.88 28 ALA B O 1
ATOM 3625 N N . LYS B 1 29 ? -20.078 45.781 -32.062 1 78.25 29 LYS B N 1
ATOM 3626 C CA . LYS B 1 29 ? -19.641 47 -32.75 1 78.25 29 LYS B CA 1
ATOM 3627 C C . LYS B 1 29 ? -18.969 46.656 -34.062 1 78.25 29 LYS B C 1
ATOM 3629 O O . LYS B 1 29 ? -19.141 47.375 -35.062 1 78.25 29 LYS B O 1
ATOM 3634 N N . ALA B 1 30 ? -18.266 45.656 -34.125 1 77.38 30 ALA B N 1
ATOM 3635 C CA . ALA B 1 30 ? -17.531 45.25 -35.312 1 77.38 30 ALA B CA 1
ATOM 3636 C C . ALA B 1 30 ? -18.406 44.406 -36.25 1 77.38 30 ALA B C 1
ATOM 3638 O O . ALA B 1 30 ? -17.969 43.969 -37.312 1 77.38 30 ALA B O 1
ATOM 3639 N N . LYS B 1 31 ? -19.703 44.125 -35.781 1 74.94 31 LYS B N 1
ATOM 3640 C CA . LYS B 1 31 ? -20.703 43.375 -36.531 1 74.94 31 LYS B CA 1
ATOM 3641 C C . LYS B 1 31 ? -20.172 41.969 -36.875 1 74.94 31 LYS B C 1
ATOM 3643 O O . LYS B 1 31 ? -20.359 41.469 -37.969 1 74.94 31 LYS B O 1
ATOM 3648 N N . ARG B 1 32 ? -19.422 41.375 -35.969 1 73.94 32 ARG B N 1
ATOM 3649 C CA . ARG B 1 32 ? -18.891 40.031 -36.125 1 73.94 32 ARG B CA 1
ATOM 3650 C C . ARG B 1 32 ? -19.641 39.031 -35.25 1 73.94 32 ARG B C 1
ATOM 3652 O O . ARG B 1 32 ? -20.219 39.406 -34.219 1 73.94 32 ARG B O 1
ATOM 3659 N N . ARG B 1 33 ? -19.75 37.812 -35.562 1 76.56 33 ARG B N 1
ATOM 3660 C CA . ARG B 1 33 ? -20.406 36.75 -34.812 1 76.56 33 ARG B CA 1
ATOM 3661 C C . ARG B 1 33 ? -19.672 36.438 -33.531 1 76.56 33 ARG B C 1
ATOM 3663 O O . ARG B 1 33 ? -18.531 35.969 -33.562 1 76.56 33 ARG B O 1
ATOM 3670 N N . CYS B 1 34 ? -20.141 36.781 -32.281 1 72.25 34 CYS B N 1
ATOM 3671 C CA . CYS B 1 34 ? -19.594 36.5 -30.953 1 72.25 34 CYS B CA 1
ATOM 3672 C C . CYS B 1 34 ? -19.922 35.094 -30.516 1 72.25 34 CYS B C 1
ATOM 3674 O O . CYS B 1 34 ? -21.031 34.594 -30.719 1 72.25 34 CYS B O 1
ATOM 3676 N N . ASP B 1 35 ? -19.047 34.312 -30.25 1 75.88 35 ASP B N 1
ATOM 3677 C CA . ASP B 1 35 ? -19.297 32.938 -29.812 1 75.88 35 ASP B CA 1
ATOM 3678 C C . ASP B 1 35 ? -19.828 32.906 -28.375 1 75.88 35 ASP B C 1
ATOM 3680 O O . ASP B 1 35 ? -20 31.844 -27.797 1 75.88 35 ASP B O 1
ATOM 3684 N N . LEU B 1 36 ? -20.047 33.969 -27.594 1 72.56 36 LEU B N 1
ATOM 3685 C CA . LEU B 1 36 ? -20.703 34.219 -26.312 1 72.56 36 LEU B CA 1
ATOM 3686 C C . LEU B 1 36 ? -19.984 33.5 -25.188 1 72.56 36 LEU B C 1
ATOM 3688 O O . LEU B 1 36 ? -20.562 33.25 -24.125 1 72.56 36 LEU B O 1
ATOM 3692 N N . ILE B 1 37 ? -18.703 33.219 -25.547 1 72.5 37 ILE B N 1
ATOM 3693 C CA . ILE B 1 37 ? -17.891 32.594 -24.5 1 72.5 37 ILE B CA 1
ATOM 3694 C C . ILE B 1 37 ? -17.547 33.625 -23.453 1 72.5 37 ILE B C 1
ATOM 3696 O O . ILE B 1 37 ? -17.203 34.781 -23.781 1 72.5 37 ILE B O 1
ATOM 3700 N N . LEU B 1 38 ? -17.781 33.375 -22.125 1 71.19 38 LEU B N 1
ATOM 3701 C CA . LEU B 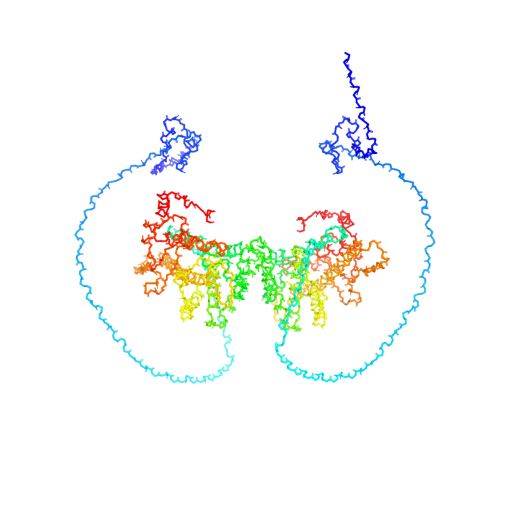1 38 ? -17.406 34.25 -21.016 1 71.19 38 LEU B CA 1
ATOM 3702 C C . LEU B 1 38 ? -16.016 33.906 -20.5 1 71.19 38 LEU B C 1
ATOM 3704 O O . LEU B 1 38 ? -15.609 32.75 -20.562 1 71.19 38 LEU B O 1
ATOM 3708 N N . PRO B 1 39 ? -15.281 35 -20.125 1 71.88 39 PRO B N 1
ATOM 3709 C CA . PRO B 1 39 ? -15.656 36.406 -20.047 1 71.88 39 PRO B CA 1
ATOM 3710 C C . PRO B 1 39 ? -15.336 37.188 -21.312 1 71.88 39 PRO B C 1
ATOM 3712 O O . PRO B 1 39 ? -15.859 38.281 -21.531 1 71.88 39 PRO B O 1
ATOM 3715 N N . VAL B 1 40 ? -14.43 36.562 -22.094 1 79.5 40 VAL B N 1
ATOM 3716 C CA . VAL B 1 40 ? -14.008 37.188 -23.344 1 79.5 40 VAL B CA 1
ATOM 3717 C C . VAL B 1 40 ? -14.266 36.25 -24.516 1 79.5 40 VAL B C 1
ATOM 3719 O O . VAL B 1 40 ? -13.875 35.094 -24.484 1 79.5 40 VAL B O 1
ATOM 3722 N N . CYS B 1 41 ? -14.898 36.656 -25.438 1 75.56 41 CYS B N 1
ATOM 3723 C CA . CYS B 1 41 ? -15.188 35.844 -26.609 1 75.56 41 CYS B CA 1
ATOM 3724 C C . CYS B 1 41 ? -13.922 35.562 -27.422 1 75.56 41 CYS B C 1
ATOM 3726 O O . CYS B 1 41 ? -12.961 36.312 -27.344 1 75.56 41 CYS B O 1
ATOM 3728 N N . SER B 1 42 ? -13.859 34.406 -28.078 1 78.31 42 SER B N 1
ATOM 3729 C CA . SER B 1 42 ? -12.688 33.938 -28.812 1 78.31 42 SER B CA 1
ATOM 3730 C C . SER B 1 42 ? -12.211 34.969 -29.812 1 78.31 42 SER B C 1
ATOM 3732 O O . SER B 1 42 ? -11.016 35.125 -30.062 1 78.31 42 SER B O 1
ATOM 3734 N N . ARG B 1 43 ? -13.133 35.75 -30.188 1 76.94 43 ARG B N 1
ATOM 3735 C CA . ARG B 1 43 ? -12.812 36.719 -31.234 1 76.94 43 ARG B CA 1
ATOM 3736 C C . ARG B 1 43 ? -12.164 37.969 -30.641 1 76.94 43 ARG B C 1
ATOM 3738 O O . ARG B 1 43 ? -11.188 38.469 -31.203 1 76.94 43 ARG B O 1
ATOM 3745 N N . CYS B 1 44 ? -12.664 38.469 -29.594 1 75.75 44 CYS B N 1
ATOM 3746 C CA . CYS B 1 44 ? -12.094 39.625 -28.906 1 75.75 44 CYS B CA 1
ATOM 3747 C C . CYS B 1 44 ? -10.734 39.312 -28.312 1 75.75 44 CYS B C 1
ATOM 3749 O O . CYS B 1 44 ? -9.82 40.125 -28.328 1 75.75 44 CYS B O 1
ATOM 3751 N N . SER B 1 45 ? -10.539 38.031 -27.938 1 76.75 45 SER B N 1
ATOM 3752 C CA . SER B 1 45 ? -9.281 37.531 -27.391 1 76.75 45 SER B CA 1
ATOM 3753 C C . SER B 1 45 ? -8.195 37.5 -28.453 1 76.75 45 SER B C 1
ATOM 3755 O O . SER B 1 45 ? -7.059 37.906 -28.203 1 76.75 45 SER B O 1
ATOM 3757 N N . GLN B 1 46 ? -8.508 37.094 -29.578 1 76.5 46 GLN B N 1
ATOM 3758 C CA . GLN B 1 46 ? -7.539 37 -30.672 1 76.5 46 GLN B CA 1
ATOM 3759 C C . GLN B 1 46 ? -7.109 38.375 -31.156 1 76.5 46 GLN B C 1
ATOM 3761 O O . GLN B 1 46 ? -5.957 38.562 -31.562 1 76.5 46 GLN B O 1
ATOM 3766 N N . ARG B 1 47 ? -8.102 39.281 -30.953 1 77.69 47 ARG B N 1
ATOM 3767 C CA . ARG B 1 47 ? -7.832 40.594 -31.547 1 77.69 47 ARG B CA 1
ATOM 3768 C C . ARG B 1 47 ? -7.551 41.625 -30.469 1 77.69 47 ARG B C 1
ATOM 3770 O O . ARG B 1 47 ? -7.445 42.844 -30.75 1 77.69 47 ARG B O 1
ATOM 3777 N N . ARG B 1 48 ? -7.434 41.219 -29.25 1 72.06 48 ARG B N 1
ATOM 3778 C CA . ARG B 1 48 ? -7.102 42.031 -28.078 1 72.06 48 ARG B CA 1
ATOM 3779 C C . ARG B 1 48 ? -8.023 43.25 -27.984 1 72.06 48 ARG B C 1
ATOM 3781 O O . ARG B 1 48 ? -7.559 44.375 -27.812 1 72.06 48 ARG B O 1
ATOM 3788 N N . LEU B 1 49 ? -9.312 42.938 -28.266 1 77.56 49 LEU B N 1
ATOM 3789 C CA . LEU B 1 49 ? -10.312 44 -28.109 1 77.56 49 LEU B CA 1
ATOM 3790 C C . LEU B 1 49 ? -10.953 43.938 -26.734 1 77.56 49 LEU B C 1
ATOM 3792 O O . LEU B 1 49 ? -10.969 42.875 -26.078 1 77.56 49 LEU B O 1
ATOM 3796 N N . ASN B 1 50 ? -11.43 45.062 -26.203 1 74.88 50 ASN B N 1
ATOM 3797 C CA . ASN B 1 50 ? -12.18 45.125 -24.953 1 74.88 50 ASN B CA 1
ATOM 3798 C C . ASN B 1 50 ? -13.547 44.469 -25.078 1 74.88 50 ASN B C 1
ATOM 3800 O O . ASN B 1 50 ? -14.477 45.062 -25.625 1 74.88 50 ASN B O 1
ATOM 3804 N N . CYS B 1 51 ? -13.711 43.156 -24.641 1 72.12 51 CYS B N 1
ATOM 3805 C CA . CYS B 1 51 ? -14.914 42.344 -24.75 1 72.12 51 CYS B CA 1
ATOM 3806 C C . CYS B 1 51 ? -15.875 42.625 -23.609 1 72.12 51 CYS B C 1
ATOM 3808 O O . CYS B 1 51 ? -15.586 42.312 -22.453 1 72.12 51 CYS B O 1
ATOM 3810 N N . GLU B 1 52 ? -16.797 43.406 -23.688 1 74.62 52 GLU B N 1
ATOM 3811 C CA . GLU B 1 52 ? -17.797 43.75 -22.688 1 74.62 52 GLU B CA 1
ATOM 3812 C C . GLU B 1 52 ? -19.188 43.25 -23.125 1 74.62 52 GLU B C 1
ATOM 3814 O O . GLU B 1 52 ? -19.672 43.625 -24.203 1 74.62 52 GLU B O 1
ATOM 3819 N N . TYR B 1 53 ? -19.703 42.281 -22.406 1 72.5 53 TYR B N 1
ATOM 3820 C CA . TYR B 1 53 ? -21.062 41.844 -22.703 1 72.5 53 TYR B CA 1
ATOM 3821 C C . TYR B 1 53 ? -22.094 42.781 -22.078 1 72.5 53 TYR B C 1
ATOM 3823 O O . TYR B 1 53 ? -21.906 43.25 -20.953 1 72.5 53 TYR B O 1
ATOM 3831 N N . PRO B 1 54 ? -23.047 43.219 -22.797 1 57.28 54 PRO B N 1
ATOM 3832 C CA . PRO B 1 54 ? -24.047 44.125 -22.234 1 57.28 54 PRO B CA 1
ATOM 3833 C C . PRO B 1 54 ? -24.75 43.531 -21 1 57.28 54 PRO B C 1
ATOM 3835 O O . PRO B 1 54 ? -25.062 42.344 -20.984 1 57.28 54 PRO B O 1
ATOM 3838 N N . LEU B 1 55 ? -24.531 44.062 -19.766 1 47.66 55 LEU B N 1
ATOM 3839 C CA . LEU B 1 55 ? -25.25 43.75 -18.547 1 47.66 55 LEU B CA 1
ATOM 3840 C C . LEU B 1 55 ? -26.766 43.75 -18.781 1 47.66 55 LEU B C 1
ATOM 3842 O O . LEU B 1 55 ? -27.297 44.625 -19.438 1 47.66 55 LEU B O 1
ATOM 3846 N N . LEU B 1 56 ? -27.375 42.625 -18.844 1 39.19 56 LEU B N 1
ATOM 3847 C CA . LEU B 1 56 ? -28.844 42.688 -18.828 1 39.19 56 LEU B CA 1
ATOM 3848 C C . LEU B 1 56 ? -29.312 43.75 -17.828 1 39.19 56 LEU B C 1
ATOM 3850 O O . LEU B 1 56 ? -28.625 44.031 -16.844 1 39.19 56 LEU B O 1
ATOM 3854 N N . LEU B 1 57 ? -30.469 44.25 -17.922 1 29.8 57 LEU B N 1
ATOM 3855 C CA . LEU B 1 57 ? -31.109 45.406 -17.281 1 29.8 57 LEU B CA 1
ATOM 3856 C C . LEU B 1 57 ? -30.953 45.344 -15.766 1 29.8 57 LEU B C 1
ATOM 3858 O O . LEU B 1 57 ? -30.688 44.281 -15.211 1 29.8 57 LEU B O 1
ATOM 3862 N N . GLU B 1 58 ? -31.672 46.406 -15.039 1 29.27 58 GLU B N 1
ATOM 3863 C CA . GLU B 1 58 ? -31.922 47.5 -14.109 1 29.27 58 GLU B CA 1
ATOM 3864 C C . GLU B 1 58 ? -32.688 47 -12.875 1 29.27 58 GLU B C 1
ATOM 3866 O O . GLU B 1 58 ? -33.875 47.312 -12.719 1 29.27 58 GLU B O 1
ATOM 3871 N N . ALA B 1 59 ? -32.969 45.781 -12.445 1 25.38 59 ALA B N 1
ATOM 3872 C CA . ALA B 1 59 ? -34.062 45.844 -11.477 1 25.38 59 ALA B CA 1
ATOM 3873 C C . ALA B 1 59 ? -33.812 46.906 -10.422 1 25.38 59 ALA B C 1
ATOM 3875 O O . ALA B 1 59 ? -32.656 47.25 -10.117 1 25.38 59 ALA B O 1
ATOM 3876 N N . SER B 1 60 ? -34.969 47.531 -9.758 1 24.88 60 SER B N 1
ATOM 3877 C CA . SER B 1 60 ? -35.281 48.688 -8.922 1 24.88 60 SER B CA 1
ATOM 3878 C C . SER B 1 60 ? -34.438 48.719 -7.668 1 24.88 60 SER B C 1
ATOM 3880 O O . SER B 1 60 ? -34.094 47.688 -7.105 1 24.88 60 SER B O 1
ATOM 3882 N N . ARG B 1 61 ? -33.906 49.938 -7.301 1 27.16 61 ARG B N 1
ATOM 3883 C CA . ARG B 1 61 ? -33.188 50.656 -6.242 1 27.16 61 ARG B CA 1
ATOM 3884 C C . ARG B 1 61 ? -33.938 50.531 -4.914 1 27.16 61 ARG B C 1
ATOM 3886 O O . ARG B 1 61 ? -34.625 51.469 -4.52 1 27.16 61 ARG B O 1
ATOM 3893 N N . LEU B 1 62 ? -34.844 49.5 -4.512 1 24.59 62 LEU B N 1
ATOM 3894 C CA . LEU B 1 62 ? -35.562 49.938 -3.328 1 24.59 62 LEU B CA 1
ATOM 3895 C C . LEU B 1 62 ? -34.625 50.469 -2.252 1 24.59 62 LEU B C 1
ATOM 3897 O O . LEU B 1 62 ? -33.5 49.938 -2.109 1 24.59 62 LEU B O 1
ATOM 3901 N N . PRO B 1 63 ? -34.812 51.688 -1.642 1 25.62 63 PRO B N 1
ATOM 3902 C CA . PRO B 1 63 ? -34.031 52.469 -0.714 1 25.62 63 PRO B CA 1
ATOM 3903 C C . PRO B 1 63 ? -33.688 51.75 0.576 1 25.62 63 PRO B C 1
ATOM 3905 O O . PRO B 1 63 ? -34.594 51.375 1.329 1 25.62 63 PRO B O 1
ATOM 3908 N N . PHE B 1 64 ? -33.062 50.594 0.558 1 21.7 64 P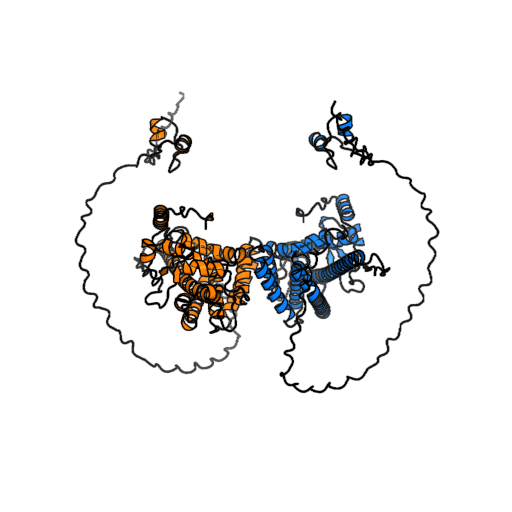HE B N 1
ATOM 3909 C CA . PHE B 1 64 ? -32.938 49.875 1.834 1 21.7 64 PHE B CA 1
ATOM 3910 C C . PHE B 1 64 ? -32.375 50.812 2.906 1 21.7 64 PHE B C 1
ATOM 3912 O O . PHE B 1 64 ? -31.25 51.281 2.799 1 21.7 64 PHE B O 1
ATOM 3919 N N . SER B 1 65 ? -33.281 51.625 3.566 1 22.03 65 SER B N 1
ATOM 3920 C CA . SER B 1 65 ? -33.031 52.469 4.73 1 22.03 65 SER B CA 1
ATOM 3921 C C . SER B 1 65 ? -32.156 51.75 5.754 1 22.03 65 SER B C 1
ATOM 3923 O O . SER B 1 65 ? -32.375 50.562 6.051 1 22.03 65 SER B O 1
ATOM 3925 N N . LEU B 1 66 ? -30.938 52.188 6.012 1 23.2 66 LEU B N 1
ATOM 3926 C CA . LEU B 1 66 ? -29.828 51.938 6.926 1 23.2 66 LEU B CA 1
ATOM 3927 C C . LEU B 1 66 ? -30.312 51.844 8.367 1 23.2 66 LEU B C 1
ATOM 3929 O O . LEU B 1 66 ? -30.188 52.812 9.133 1 23.2 66 LEU B O 1
ATOM 3933 N N . GLY B 1 67 ? -31.719 51.469 8.531 1 21.83 67 GLY B N 1
ATOM 3934 C CA . GLY B 1 67 ? -32.188 51.75 9.875 1 21.83 67 GLY B CA 1
ATOM 3935 C C . GLY B 1 67 ? -31.234 51.281 10.961 1 21.83 67 GLY B C 1
ATOM 3936 O O . GLY B 1 67 ? -30.297 50.531 10.68 1 21.83 67 GLY B O 1
ATOM 3937 N N . SER B 1 68 ? -31.672 51.531 12.297 1 23.44 68 SER B N 1
ATOM 3938 C CA . SER B 1 68 ? -31.25 51.688 13.688 1 23.44 68 SER B CA 1
ATOM 3939 C C . SER B 1 68 ? -30.734 50.375 14.266 1 23.44 68 SER B C 1
ATOM 3941 O O . SER B 1 68 ? -31.406 49.375 14.195 1 23.44 68 SER B O 1
ATOM 3943 N N . ALA B 1 69 ? -29.484 50.188 14.188 1 23.06 69 ALA B N 1
ATOM 3944 C CA . ALA B 1 69 ? -28.688 49.094 14.688 1 23.06 69 ALA B CA 1
ATOM 3945 C C . ALA B 1 69 ? -29.031 48.75 16.125 1 23.06 69 ALA B C 1
ATOM 3947 O O . ALA B 1 69 ? -28.844 49.562 17.031 1 23.06 69 ALA B O 1
ATOM 3948 N N . PRO B 1 70 ? -30.281 48.094 16.438 1 24.22 70 PRO B N 1
ATOM 3949 C CA . PRO B 1 70 ? -30.703 48.031 17.844 1 24.22 70 PRO B CA 1
ATOM 3950 C C . PRO B 1 70 ? -29.578 47.562 18.766 1 24.22 70 PRO B C 1
ATOM 3952 O O . PRO B 1 70 ? -28.641 46.906 18.328 1 24.22 70 PRO B O 1
ATOM 3955 N N . ASP B 1 71 ? -29.344 48.219 19.953 1 23.23 71 ASP B N 1
ATOM 3956 C CA . ASP B 1 71 ? -28.406 48.281 21.062 1 23.23 71 ASP B CA 1
ATOM 3957 C C . ASP B 1 71 ? -28.453 46.969 21.859 1 23.23 71 ASP B C 1
ATOM 3959 O O . ASP B 1 71 ? -29.328 46.781 22.703 1 23.23 71 ASP B O 1
ATOM 3963 N N . PHE B 1 72 ? -28.531 45.781 21.234 1 20.53 72 PHE B N 1
ATOM 3964 C CA . PHE B 1 72 ? -28.812 44.531 21.922 1 20.53 72 PHE B CA 1
ATOM 3965 C C . PHE B 1 72 ? -27.891 44.344 23.109 1 20.53 72 PHE B C 1
ATOM 3967 O O . PHE B 1 72 ? -26.703 44.031 22.922 1 20.53 72 PHE B O 1
ATOM 3974 N N . ASN B 1 73 ? -28 45.156 24.203 1 20.39 73 ASN B N 1
ATOM 3975 C CA . ASN B 1 73 ? -27.312 45.281 25.484 1 20.39 73 ASN B CA 1
ATOM 3976 C C . ASN B 1 73 ? -27.234 43.938 26.203 1 20.39 73 ASN B C 1
ATOM 3978 O O . ASN B 1 73 ? -26.141 43.531 26.641 1 20.39 73 ASN B O 1
ATOM 3982 N N . THR B 1 74 ? -28.359 43.438 26.906 1 21.7 74 THR B N 1
ATOM 3983 C CA . THR B 1 74 ? -28.312 43 28.297 1 21.7 74 THR B CA 1
ATOM 3984 C C . THR B 1 74 ? -27.953 41.531 28.391 1 21.7 74 THR B C 1
ATOM 3986 O O . THR B 1 74 ? -28.734 40.688 27.938 1 21.7 74 THR B O 1
ATOM 3989 N N . PHE B 1 75 ? -26.797 41.125 28.219 1 21.14 75 PHE B N 1
ATOM 3990 C CA . PHE B 1 75 ? -26.188 39.812 28.141 1 21.14 75 PHE B CA 1
ATOM 3991 C C . PHE B 1 75 ? -26.375 39.062 29.453 1 21.14 75 PHE B C 1
ATOM 3993 O O . PHE B 1 75 ? -25.422 38.906 30.219 1 21.14 75 PHE B O 1
ATOM 4000 N N . ASP B 1 76 ? -27.531 39.188 30.234 1 21.14 76 ASP B N 1
ATOM 4001 C CA . ASP B 1 76 ? -27.469 38.844 31.656 1 21.14 76 ASP B CA 1
ATOM 4002 C C . ASP B 1 76 ? -27.312 37.344 31.844 1 21.14 76 ASP B C 1
ATOM 4004 O O . ASP B 1 76 ? -27.047 36.875 32.938 1 21.14 76 ASP B O 1
ATOM 4008 N N . ILE B 1 77 ? -27.75 36.5 30.875 1 20.8 77 ILE B N 1
ATOM 4009 C CA . ILE B 1 77 ? -28.469 35.344 31.422 1 20.8 77 ILE B CA 1
ATOM 4010 C C . ILE B 1 77 ? -27.484 34.375 32.094 1 20.8 77 ILE B C 1
ATOM 4012 O O . ILE B 1 77 ? -27.859 33.281 32.531 1 20.8 77 ILE B O 1
ATOM 4016 N N . LEU B 1 78 ? -26.141 34.531 31.938 1 22.06 78 LEU B N 1
ATOM 4017 C CA . LEU B 1 78 ? -25.469 33.25 32.031 1 22.06 78 LEU B CA 1
ATOM 4018 C C . LEU B 1 78 ? -25.531 32.719 33.469 1 22.06 78 LEU B C 1
ATOM 4020 O O . LEU B 1 78 ? -24.859 33.219 34.375 1 22.06 78 LEU B O 1
ATOM 4024 N N . GLN B 1 79 ? -26.734 32.5 34.062 1 21.31 79 GLN B N 1
ATOM 4025 C CA . GLN B 1 79 ? -26.594 32 35.438 1 21.31 79 GLN B CA 1
ATOM 4026 C C . GLN B 1 79 ? -25.781 30.703 35.469 1 21.31 79 GLN B C 1
ATOM 4028 O O . GLN B 1 79 ? -25.844 29.891 34.531 1 21.31 79 GLN B O 1
ATOM 4033 N N . PRO B 1 80 ? -24.75 30.594 36.312 1 23.3 80 PRO B N 1
ATOM 4034 C CA . PRO B 1 80 ? -23.828 29.5 36.625 1 23.3 80 PRO B CA 1
ATOM 4035 C C . PRO B 1 80 ? -24.547 28.234 37.062 1 23.3 80 PRO B C 1
ATOM 4037 O O . PRO B 1 80 ? -25.281 28.234 38.031 1 23.3 80 PRO B O 1
ATOM 4040 N N . VAL B 1 81 ? -25.391 27.594 36.188 1 21.34 81 VAL B N 1
ATOM 4041 C CA . VAL B 1 81 ? -26.109 26.469 36.781 1 21.34 81 VAL B CA 1
ATOM 4042 C C . VAL B 1 81 ? -25.125 25.531 37.5 1 21.34 81 VAL B C 1
ATOM 4044 O O . VAL B 1 81 ? -24.141 25.109 36.875 1 21.34 81 VAL B O 1
ATOM 4047 N N . ALA B 1 82 ? -25.047 25.516 38.844 1 22.02 82 ALA B N 1
ATOM 4048 C CA . ALA B 1 82 ? -24.406 24.719 39.875 1 22.02 82 ALA B CA 1
ATOM 4049 C C . ALA B 1 82 ? -24.672 23.234 39.688 1 22.02 82 ALA B C 1
ATOM 4051 O O . ALA B 1 82 ? -25.797 22.766 39.906 1 22.02 82 ALA B O 1
ATOM 4052 N N . THR B 1 83 ? -24.469 22.656 38.5 1 21.19 83 THR B N 1
ATOM 4053 C CA . THR B 1 83 ? -24.828 21.266 38.344 1 21.19 83 THR B CA 1
ATOM 4054 C C . THR B 1 83 ? -24.312 20.406 39.469 1 21.19 83 THR B C 1
ATOM 4056 O O . THR B 1 83 ? -23.109 20.422 39.781 1 21.19 83 THR B O 1
ATOM 4059 N N . ALA B 1 84 ? -25.156 20.094 40.5 1 20.11 84 ALA B N 1
ATOM 4060 C CA . ALA B 1 84 ? -25.156 19.25 41.688 1 20.11 84 ALA B CA 1
ATOM 4061 C C . ALA B 1 84 ? -24.594 17.875 41.375 1 20.11 84 ALA B C 1
ATOM 4063 O O . ALA B 1 84 ? -24.672 17.391 40.25 1 20.11 84 ALA B O 1
ATOM 4064 N N . THR B 1 85 ? -23.766 17.359 42.344 1 22.06 85 THR B N 1
ATOM 4065 C CA . THR B 1 85 ? -22.844 16.281 42.656 1 22.06 85 THR B CA 1
ATOM 4066 C C . THR B 1 85 ? -23.578 14.938 42.688 1 22.06 85 THR B C 1
ATOM 4068 O O . THR B 1 85 ? -23.047 13.945 43.188 1 22.06 85 THR B O 1
ATOM 4071 N N . LEU B 1 86 ? -24.844 14.805 42.125 1 20.28 86 LEU B N 1
ATOM 4072 C CA . LEU B 1 86 ? -25.516 13.617 42.625 1 20.28 86 LEU B CA 1
ATOM 4073 C C . LEU B 1 86 ? -24.688 12.367 42.375 1 20.28 86 LEU B C 1
ATOM 4075 O O . LEU B 1 86 ? -24.312 12.062 41.25 1 20.28 86 LEU B O 1
ATOM 4079 N N . TYR B 1 87 ? -23.984 11.82 43.438 1 20.56 87 TYR B N 1
ATOM 4080 C CA . TYR B 1 87 ? -23.172 10.641 43.688 1 20.56 87 TYR B CA 1
ATOM 4081 C C . TYR B 1 87 ? -23.938 9.367 43.375 1 20.56 87 TYR B C 1
ATOM 4083 O O . TYR B 1 87 ? -24.562 8.773 44.281 1 20.56 87 TYR B O 1
ATOM 4091 N N . GLN B 1 88 ? -24.984 9.445 42.438 1 21.5 88 GLN B N 1
ATOM 4092 C CA . GLN B 1 88 ? -25.859 8.281 42.562 1 21.5 88 GLN B CA 1
ATOM 4093 C C . GLN B 1 88 ? -25.047 6.984 42.5 1 21.5 88 GLN B C 1
ATOM 4095 O O . GLN B 1 88 ? -24.031 6.922 41.781 1 21.5 88 GLN B O 1
ATOM 4100 N N . GLN B 1 89 ? -25.391 6.051 43.438 1 22.77 89 GLN B N 1
ATOM 4101 C CA . GLN B 1 89 ? -24.938 4.75 43.906 1 22.77 89 GLN B CA 1
ATOM 4102 C C . GLN B 1 89 ? -24.797 3.766 42.75 1 22.77 89 GLN B C 1
ATOM 4104 O O . GLN B 1 89 ? -25.484 3.887 41.75 1 22.77 89 GLN B O 1
ATOM 4109 N N . PRO B 1 90 ? -23.688 3.014 42.781 1 24.66 90 PRO B N 1
ATOM 4110 C CA . PRO B 1 90 ? -23.25 2.08 41.75 1 24.66 90 PRO B CA 1
ATOM 4111 C C . PRO B 1 90 ? -24.312 1.028 41.406 1 24.66 90 PRO B C 1
ATOM 4113 O O . PRO B 1 90 ? -24.844 0.379 42.312 1 24.66 90 PRO B O 1
ATOM 4116 N N . PRO B 1 91 ? -25.328 1.318 40.531 1 26.14 91 PRO B N 1
ATOM 4117 C CA . PRO B 1 91 ? -26.422 0.339 40.5 1 26.14 91 PRO B CA 1
ATOM 4118 C C . PRO B 1 91 ? -25.922 -1.102 40.562 1 26.14 91 PRO B C 1
ATOM 4120 O O . PRO B 1 91 ? -24.781 -1.381 40.188 1 26.14 91 PRO B O 1
ATOM 4123 N N . PRO B 1 92 ? -26.531 -1.913 41.406 1 26.42 92 PRO B N 1
ATOM 4124 C CA . PRO B 1 92 ? -26.094 -3.266 41.781 1 26.42 92 PRO B CA 1
ATOM 4125 C C . PRO B 1 92 ? -25.844 -4.148 40.562 1 26.42 92 PRO B C 1
ATOM 4127 O O . PRO B 1 92 ? -26.328 -3.855 39.469 1 26.42 92 PRO B O 1
ATOM 4130 N N . PRO B 1 93 ? -24.984 -5.164 40.75 1 22.84 93 PRO B N 1
ATOM 4131 C CA . PRO B 1 93 ? -24.453 -6.082 39.719 1 22.84 93 PRO B CA 1
ATOM 4132 C C . PRO B 1 93 ? -25.547 -6.844 38.969 1 22.84 93 PRO B C 1
ATOM 4134 O O . PRO B 1 93 ? -26.5 -7.316 39.594 1 22.84 93 PRO B O 1
ATOM 4137 N N . ILE B 1 94 ? -26.078 -6.301 37.906 1 25.69 94 ILE B N 1
ATOM 4138 C CA . ILE B 1 94 ? -27.188 -6.957 37.188 1 25.69 94 ILE B CA 1
ATOM 4139 C C . ILE B 1 94 ? -26.922 -8.461 37.125 1 25.69 94 ILE B C 1
ATOM 4141 O O . ILE B 1 94 ? -25.844 -8.891 36.719 1 25.69 94 ILE B O 1
ATOM 4145 N N . PRO B 1 95 ? -27.688 -9.25 37.906 1 23.66 95 PRO B N 1
ATOM 4146 C CA . PRO B 1 95 ? -27.516 -10.703 38 1 23.66 95 PRO B CA 1
ATOM 4147 C C . PRO B 1 95 ? -27.375 -11.375 36.625 1 23.66 95 PRO B C 1
ATOM 4149 O O . PRO B 1 95 ? -27.797 -10.82 35.625 1 23.66 95 PRO B O 1
ATOM 4152 N N . TYR B 1 96 ? -26.484 -12.414 36.562 1 21.72 96 TYR B N 1
ATOM 4153 C CA . TYR B 1 96 ? -26.031 -13.297 35.5 1 21.72 96 TYR B CA 1
ATOM 4154 C C . TYR B 1 96 ? -27.219 -14 34.844 1 21.72 96 TYR B C 1
ATOM 4156 O O . TYR B 1 96 ? -27.891 -14.812 35.469 1 21.72 96 TYR B O 1
ATOM 4164 N N . VAL B 1 97 ? -28.141 -13.242 34.125 1 23.77 97 VAL B N 1
ATOM 4165 C CA . VAL B 1 97 ? -29.297 -13.906 33.531 1 23.77 97 VAL B CA 1
ATOM 4166 C C . VAL B 1 97 ? -28.875 -15.219 32.875 1 23.77 97 VAL B C 1
ATOM 4168 O O . VAL B 1 97 ? -27.891 -15.258 32.125 1 23.77 97 VAL B O 1
ATOM 4171 N N . SER B 1 98 ? -29.375 -16.297 33.375 1 23.56 98 SER B N 1
ATOM 4172 C CA . SER B 1 98 ? -29.328 -17.719 33.062 1 23.56 98 SER B CA 1
ATOM 4173 C C . SER B 1 98 ? -29.516 -17.953 31.562 1 23.56 98 SER B C 1
ATOM 4175 O O . SER B 1 98 ? -30.156 -17.141 30.891 1 23.56 98 SER B O 1
ATOM 4177 N N . VAL B 1 99 ? -28.672 -18.844 31.016 1 24.41 99 VAL B N 1
ATOM 4178 C CA . VAL B 1 99 ? -28.438 -19.391 29.688 1 24.41 99 VAL B CA 1
ATOM 4179 C C . VAL B 1 99 ? -29.75 -19.938 29.125 1 24.41 99 VAL B C 1
ATOM 4181 O O . VAL B 1 99 ? -30.328 -20.891 29.672 1 24.41 99 VAL B O 1
ATOM 4184 N N . ILE B 1 100 ? -30.766 -19.047 28.812 1 26.05 100 ILE B N 1
ATOM 4185 C CA . ILE B 1 100 ? -32.031 -19.609 28.328 1 26.05 100 ILE B CA 1
ATOM 4186 C C . ILE B 1 100 ? -31.75 -20.609 27.203 1 26.05 100 ILE B C 1
ATOM 4188 O O . ILE B 1 100 ? -30.906 -20.359 26.328 1 26.05 100 ILE B O 1
ATOM 4192 N N . PRO B 1 101 ? -32.281 -21.844 27.281 1 25.52 101 PRO B N 1
ATOM 4193 C CA . PRO B 1 101 ? -32.156 -23.016 26.422 1 25.52 101 PRO B CA 1
ATOM 4194 C C . PRO B 1 101 ? -32.531 -22.734 24.969 1 25.52 101 PRO B C 1
ATOM 4196 O O . PRO B 1 101 ? -33.312 -21.828 24.703 1 25.52 101 PRO B O 1
ATOM 4199 N N . SER B 1 102 ? -31.609 -23.031 23.984 1 24.06 102 SER B N 1
ATOM 4200 C CA . SER B 1 102 ? -31.453 -22.844 22.547 1 24.06 102 SER B CA 1
ATOM 4201 C C . SER B 1 102 ? -32.656 -23.344 21.781 1 24.06 102 SER B C 1
ATOM 4203 O O . SER B 1 102 ? -32.656 -23.422 20.562 1 24.06 102 SER B O 1
ATOM 4205 N N . SER B 1 103 ? -33.656 -23.938 22.484 1 23.7 103 SER B N 1
ATOM 4206 C CA . SER B 1 103 ? -34.469 -24.828 21.641 1 23.7 103 SER B CA 1
ATOM 4207 C C . SER B 1 103 ? -35.156 -24.047 20.531 1 23.7 103 SER B C 1
ATOM 4209 O O . SER B 1 103 ? -35.25 -24.531 19.406 1 23.7 103 SER B O 1
ATOM 4211 N N . SER B 1 104 ? -36.094 -23.094 20.938 1 23.86 104 SER B N 1
ATOM 4212 C CA . SER B 1 104 ? -37.344 -22.984 20.219 1 23.86 104 SER B CA 1
ATOM 4213 C C . SER B 1 104 ? -37.188 -22.188 18.938 1 23.86 104 SER B C 1
ATOM 4215 O O . SER B 1 104 ? -38.188 -21.891 18.25 1 23.86 104 SER B O 1
ATOM 4217 N N . TYR B 1 105 ? -36.219 -21.297 18.766 1 21.05 105 TYR B N 1
ATOM 4218 C CA . TYR B 1 105 ? -36.531 -20.141 17.938 1 21.05 105 TYR B CA 1
ATOM 4219 C C . TYR B 1 105 ? -36.594 -20.516 16.469 1 21.05 105 TYR B C 1
ATOM 4221 O O . TYR B 1 105 ? -35.688 -20.234 15.711 1 21.05 105 TYR B O 1
ATOM 4229 N N . ARG B 1 106 ? -37 -21.703 16.062 1 22.42 106 ARG B N 1
ATOM 4230 C CA . ARG B 1 106 ? -36.969 -22.109 14.664 1 22.42 106 ARG B CA 1
ATOM 4231 C C . ARG B 1 106 ? -37.938 -21.25 13.828 1 22.42 106 ARG B C 1
ATOM 4233 O O . ARG B 1 106 ? -38.094 -21.5 12.633 1 22.42 106 ARG B O 1
ATOM 4240 N N . LYS B 1 107 ? -38.969 -20.625 14.5 1 22.39 107 LYS B N 1
ATOM 4241 C CA . LYS B 1 107 ? -40.125 -20.422 13.633 1 22.39 107 LYS B CA 1
ATOM 4242 C C . LYS B 1 107 ? -39.75 -19.562 12.43 1 22.39 107 LYS B C 1
ATOM 4244 O O . LYS B 1 107 ? -38.75 -18.844 12.453 1 22.39 107 LYS B O 1
ATOM 4249 N N . SER B 1 108 ? -40.875 -19.203 11.531 1 24.53 108 SER B N 1
ATOM 4250 C CA . SER B 1 108 ? -41.281 -18.969 10.148 1 24.53 108 SER B CA 1
ATOM 4251 C C . SER B 1 108 ? -41 -17.516 9.734 1 24.53 108 SER B C 1
ATOM 4253 O O . SER B 1 108 ? -41.438 -17.078 8.664 1 24.53 108 SER B O 1
ATOM 4255 N N . HIS B 1 109 ? -40.469 -16.625 10.547 1 23.23 109 HIS B N 1
ATOM 4256 C CA . HIS B 1 109 ? -40.75 -15.266 10.117 1 23.23 109 HIS B CA 1
ATOM 4257 C C . HIS B 1 109 ? -40.219 -15.023 8.703 1 23.23 109 HIS B C 1
ATOM 4259 O O . HIS B 1 109 ? -39.031 -15.156 8.445 1 23.23 109 HIS B O 1
ATOM 4265 N N . ARG B 1 110 ? -41.031 -15.25 7.621 1 24.42 110 ARG B N 1
ATOM 4266 C CA . ARG B 1 110 ? -40.969 -14.859 6.215 1 24.42 110 ARG B CA 1
ATOM 4267 C C . ARG B 1 110 ? -40.688 -13.359 6.082 1 24.42 110 ARG B C 1
ATOM 4269 O O . ARG B 1 110 ? -41.594 -12.547 6.242 1 24.42 110 ARG B O 1
ATOM 4276 N N . THR B 1 111 ? -39.844 -12.82 6.766 1 25.91 111 THR B N 1
ATOM 4277 C CA . THR B 1 111 ? -39.688 -11.375 6.637 1 25.91 111 THR B CA 1
ATOM 4278 C C . THR B 1 111 ? -39.594 -10.969 5.168 1 25.91 111 THR B C 1
ATOM 4280 O O . THR B 1 111 ? -38.844 -11.578 4.391 1 25.91 111 THR B O 1
ATOM 4283 N N . SER B 1 112 ? -40.594 -10.336 4.617 1 27.3 112 SER B N 1
ATOM 4284 C CA . SER B 1 112 ? -40.719 -9.672 3.328 1 27.3 112 SER B CA 1
ATOM 4285 C C . SER B 1 112 ? -39.438 -8.875 3.012 1 27.3 112 SER B C 1
ATOM 4287 O O . SER B 1 112 ? -38.969 -8.094 3.838 1 27.3 112 SER B O 1
ATOM 4289 N N . LYS B 1 113 ? -38.625 -9.375 2.16 1 27.69 113 LYS B N 1
ATOM 4290 C CA . LYS B 1 113 ? -37.469 -8.727 1.565 1 27.69 113 LYS B CA 1
ATOM 4291 C C . LYS B 1 113 ? -37.812 -7.328 1.055 1 27.69 113 LYS B C 1
ATOM 4293 O O . LYS B 1 113 ? -38.219 -7.168 -0.096 1 27.69 113 LYS B O 1
ATOM 4298 N N . LYS B 1 114 ? -38.594 -6.52 1.781 1 28.27 114 LYS B N 1
ATOM 4299 C CA . LYS B 1 114 ? -38.594 -5.164 1.231 1 28.27 114 LYS B CA 1
ATOM 4300 C C . LYS B 1 114 ? -37.188 -4.762 0.802 1 28.27 114 LYS B C 1
ATOM 4302 O O . LYS B 1 114 ? -36.25 -4.801 1.604 1 28.27 114 LYS B O 1
ATOM 4307 N N . LEU B 1 115 ? -36.844 -4.918 -0.441 1 26.02 115 LEU B N 1
ATOM 4308 C CA . LEU B 1 115 ? -35.719 -4.367 -1.21 1 26.02 115 LEU B CA 1
ATOM 4309 C C . LEU B 1 115 ? -35.344 -2.979 -0.706 1 26.02 115 LEU B C 1
ATOM 4311 O O . LEU B 1 115 ? -36.125 -2.027 -0.869 1 26.02 115 LEU B O 1
ATOM 4315 N N . LEU B 1 116 ? -35 -2.836 0.492 1 28.38 116 LEU B N 1
ATOM 4316 C CA . LEU B 1 116 ? -34.438 -1.531 0.828 1 28.38 116 LEU B CA 1
ATOM 4317 C C . LEU B 1 116 ? -33.656 -0.962 -0.342 1 28.38 116 LEU B C 1
ATOM 4319 O O . LEU B 1 116 ? -32.781 -1.646 -0.905 1 28.38 116 LEU B O 1
ATOM 4323 N N . SER B 1 117 ? -34.312 -0.133 -1.167 1 30.08 117 SER B N 1
ATOM 4324 C CA . SER B 1 117 ? -33.688 0.657 -2.225 1 30.08 117 SER B CA 1
ATOM 4325 C C . SER B 1 117 ? -32.281 1.071 -1.847 1 30.08 117 SER B C 1
ATOM 4327 O O . SER B 1 117 ? -32 1.384 -0.686 1 30.08 117 SER B O 1
ATOM 4329 N N . PRO B 1 118 ? -31.344 0.539 -2.551 1 33.03 118 PRO B N 1
ATOM 4330 C CA . PRO B 1 118 ? -29.984 0.997 -2.229 1 33.03 118 PRO B CA 1
ATOM 4331 C C . PRO B 1 118 ? -29.938 2.482 -1.883 1 33.03 118 PRO B C 1
ATOM 4333 O O . PRO B 1 118 ? -30.672 3.283 -2.465 1 33.03 118 PRO B O 1
ATOM 4336 N N . PRO B 1 119 ? -29.766 2.859 -0.658 1 33.44 119 PRO B N 1
ATOM 4337 C CA . PRO B 1 119 ? -29.75 4.312 -0.464 1 33.44 119 PRO B CA 1
ATOM 4338 C C . PRO B 1 119 ? -29.094 5.055 -1.621 1 33.44 119 PRO B C 1
ATOM 4340 O O . PRO B 1 119 ? -28.266 4.484 -2.336 1 33.44 119 PRO B O 1
ATOM 4343 N N . LEU B 1 120 ? -29.75 6.02 -2.225 1 32.56 120 LEU B N 1
ATOM 4344 C CA . LEU B 1 120 ? -29.203 6.988 -3.178 1 32.56 120 LEU B CA 1
ATOM 4345 C C . LEU B 1 120 ? -27.734 7.266 -2.898 1 32.56 120 LEU B C 1
ATOM 4347 O O . LEU B 1 120 ? -27.312 7.266 -1.742 1 32.56 120 LEU B O 1
ATOM 4351 N N . SER B 1 121 ? -26.844 6.91 -3.74 1 36.62 121 SER B N 1
ATOM 4352 C CA . SER B 1 121 ? -25.406 7.219 -3.795 1 36.62 121 SER B CA 1
ATOM 4353 C C . SER B 1 121 ? -25.125 8.602 -3.207 1 36.62 121 SER B C 1
ATOM 4355 O O . SER B 1 121 ? -25.391 9.617 -3.842 1 36.62 121 SER B O 1
ATOM 4357 N N . VAL B 1 122 ? -25.516 8.906 -2.01 1 35 122 VAL B N 1
ATOM 4358 C CA . VAL B 1 122 ? -25.219 10.211 -1.438 1 35 122 VAL B CA 1
ATOM 4359 C C . VAL B 1 122 ? -23.719 10.484 -1.531 1 35 122 VAL B C 1
ATOM 4361 O O . VAL B 1 122 ? -22.922 9.867 -0.821 1 35 122 VAL B O 1
ATOM 4364 N N . LYS B 1 123 ? -23.125 10.68 -2.721 1 44.81 123 LYS B N 1
ATOM 4365 C CA . LYS B 1 123 ? -21.828 11.328 -2.693 1 44.81 123 LYS B CA 1
ATOM 4366 C C . LYS B 1 123 ? -21.781 12.43 -1.631 1 44.81 123 LYS B C 1
ATOM 4368 O O . LYS B 1 123 ? -22.703 13.227 -1.521 1 44.81 123 LYS B O 1
ATOM 4373 N N . PRO B 1 124 ? -21.172 12.211 -0.598 1 47.03 124 PRO B N 1
ATOM 4374 C CA . PRO B 1 124 ? -21.156 13.375 0.286 1 47.03 124 PRO B CA 1
ATOM 4375 C C . PRO B 1 124 ? -21.141 14.695 -0.48 1 47.03 124 PRO B C 1
ATOM 4377 O O . PRO B 1 124 ? -20.469 14.812 -1.509 1 47.03 124 PRO B O 1
ATOM 4380 N N . LEU B 1 125 ? -22.188 15.406 -0.601 1 47.22 125 LEU B N 1
ATOM 4381 C CA . LEU B 1 125 ? -22.516 16.703 -1.19 1 47.22 125 LEU B CA 1
ATOM 4382 C C . LEU B 1 125 ? -21.391 17.703 -0.961 1 47.22 125 LEU B C 1
ATOM 4384 O O . LEU B 1 125 ? -21.594 18.75 -0.341 1 47.22 125 LEU B O 1
ATOM 4388 N N . PHE B 1 126 ? -20.094 17.188 -0.671 1 52.97 126 PHE B N 1
ATOM 4389 C CA . PHE B 1 126 ? -19.172 18.312 -0.549 1 52.97 126 PHE B CA 1
ATOM 4390 C C . PHE B 1 126 ? -19.203 19.188 -1.798 1 52.97 126 PHE B C 1
ATOM 4392 O O . PHE B 1 126 ? -18.797 20.344 -1.764 1 52.97 126 PHE B O 1
ATOM 4399 N N . THR B 1 127 ? -19.516 18.625 -2.928 1 47.81 127 THR B N 1
ATOM 4400 C CA . THR B 1 127 ? -19.297 19.344 -4.176 1 47.81 127 THR B CA 1
ATOM 4401 C C . THR B 1 127 ? -20.203 20.562 -4.254 1 47.81 127 THR B C 1
ATOM 4403 O O . THR B 1 127 ? -19.797 21.609 -4.785 1 47.81 127 THR B O 1
ATOM 4406 N N . SER B 1 128 ? -21.516 20.344 -4.117 1 46.25 128 SER B N 1
ATOM 4407 C CA . SER B 1 128 ? -22.359 21.406 -4.664 1 46.25 128 SER B CA 1
ATOM 4408 C C . SER B 1 128 ? -22.578 22.516 -3.645 1 46.25 128 SER B C 1
ATOM 4410 O O . SER B 1 128 ? -22.703 23.688 -4.012 1 46.25 128 SER B O 1
ATOM 4412 N N . GLY B 1 129 ? -22.766 22.234 -2.348 1 48.72 129 GLY B N 1
ATOM 4413 C CA . GLY B 1 129 ? -23.25 23.266 -1.454 1 48.72 129 GLY B CA 1
ATOM 4414 C C . GLY B 1 129 ? -22.172 23.828 -0.545 1 48.72 129 GLY B C 1
ATOM 4415 O O . GLY B 1 129 ? -22.438 24.75 0.233 1 48.72 129 GLY B O 1
ATOM 4416 N N . MET B 1 130 ? -21.125 23.078 -0.458 1 55.28 130 MET B N 1
ATOM 4417 C CA . MET B 1 130 ? -20.172 23.656 0.486 1 55.28 130 MET B CA 1
ATOM 4418 C C . MET B 1 130 ? -19.531 24.906 -0.085 1 55.28 130 MET B C 1
ATOM 4420 O O . MET B 1 130 ? -19.375 25.047 -1.301 1 55.28 130 MET B O 1
ATOM 4424 N N . SER B 1 131 ? -19.406 25.938 0.823 1 64.12 131 SER B N 1
ATOM 4425 C CA . SER B 1 131 ? -18.891 27.281 0.596 1 64.12 131 SER B CA 1
ATOM 4426 C C . SER B 1 131 ? -17.594 27.234 -0.197 1 64.12 131 SER B C 1
ATOM 4428 O O . SER B 1 131 ? -16.797 26.312 -0.053 1 64.12 131 SER B O 1
ATOM 4430 N N . SER B 1 132 ? -17.531 27.797 -1.36 1 76.12 132 SER B N 1
ATOM 4431 C CA . SER B 1 132 ? -16.312 28.109 -2.098 1 76.12 132 SER B CA 1
ATOM 4432 C C . SER B 1 132 ? -15.141 28.344 -1.152 1 76.12 132 SER B C 1
ATOM 4434 O O . SER B 1 132 ? -13.977 28.172 -1.535 1 76.12 132 SER B O 1
ATOM 4436 N N . ARG B 1 133 ? -15.469 28.5 0.14 1 81.88 133 ARG B N 1
ATOM 4437 C CA . ARG B 1 133 ? -14.461 28.844 1.135 1 81.88 133 ARG B CA 1
ATOM 4438 C C . ARG B 1 133 ? -13.672 27.609 1.56 1 81.88 133 ARG B C 1
ATOM 4440 O O . ARG B 1 133 ? -12.555 27.719 2.059 1 81.88 133 ARG B O 1
ATOM 4447 N N . LEU B 1 134 ? -14.219 26.438 1.295 1 86.94 134 LEU B N 1
ATOM 4448 C CA . LEU B 1 134 ? -13.562 25.234 1.773 1 86.94 134 LEU B CA 1
ATOM 4449 C C . LEU B 1 134 ? -12.961 24.438 0.614 1 86.94 134 LEU B C 1
ATOM 4451 O O . LEU B 1 134 ? -12.43 23.344 0.81 1 86.94 134 LEU B O 1
ATOM 4455 N N . GLN B 1 135 ? -12.93 25.047 -0.506 1 88.31 135 GLN B N 1
ATOM 4456 C CA . GLN B 1 135 ? -12.516 24.312 -1.7 1 88.31 135 GLN B CA 1
ATOM 4457 C C . GLN B 1 135 ? -11.07 23.844 -1.582 1 88.31 135 GLN B C 1
ATOM 4459 O O . GLN B 1 135 ? -10.766 22.688 -1.865 1 88.31 135 GLN B O 1
ATOM 4464 N N . ILE B 1 136 ? -10.156 24.719 -1.155 1 92.25 136 ILE B N 1
ATOM 4465 C CA . ILE B 1 136 ? -8.75 24.359 -1.011 1 92.25 136 ILE B CA 1
ATOM 4466 C C . ILE B 1 136 ? -8.609 23.25 0.026 1 92.25 136 ILE B C 1
ATOM 4468 O O . ILE B 1 136 ? -7.906 22.266 -0.208 1 92.25 136 ILE B O 1
ATOM 4472 N N . THR B 1 137 ? -9.281 23.422 1.065 1 93.31 137 THR B N 1
ATOM 4473 C CA . THR B 1 137 ? -9.211 22.453 2.152 1 93.31 137 THR B CA 1
ATOM 4474 C C . THR B 1 137 ? -9.727 21.094 1.695 1 93.31 137 THR B C 1
ATOM 4476 O O . THR B 1 137 ? -9.094 20.062 1.947 1 93.31 137 THR B O 1
ATOM 4479 N N . LEU B 1 138 ? -10.805 21.094 1.025 1 92.94 138 LEU B N 1
ATOM 4480 C CA . LEU B 1 138 ? -11.391 19.844 0.558 1 92.94 138 LEU B CA 1
ATOM 4481 C C . LEU B 1 138 ? -10.484 19.156 -0.459 1 92.94 138 LEU B C 1
ATOM 4483 O O . LEU B 1 138 ? -10.32 17.938 -0.429 1 92.94 138 LEU B O 1
ATOM 4487 N N . ASP B 1 139 ? -9.898 19.938 -1.255 1 93.88 139 ASP B N 1
ATOM 4488 C CA . ASP B 1 139 ? -8.969 19.375 -2.24 1 93.88 139 ASP B CA 1
ATOM 4489 C C . ASP B 1 139 ? -7.766 18.734 -1.562 1 93.88 139 ASP B C 1
ATOM 4491 O O . ASP B 1 139 ? -7.336 17.641 -1.957 1 93.88 139 ASP B O 1
ATOM 4495 N N . VAL B 1 140 ? -7.266 19.391 -0.594 1 96.75 140 VAL B N 1
ATOM 4496 C CA . VAL B 1 140 ? -6.105 18.891 0.135 1 96.75 140 VAL B CA 1
ATOM 4497 C C . VAL B 1 140 ? -6.48 17.594 0.863 1 96.75 140 VAL B C 1
ATOM 4499 O O . VAL B 1 140 ? -5.738 16.609 0.814 1 96.75 140 VAL B O 1
ATOM 4502 N N . LEU B 1 141 ? -7.59 17.562 1.492 1 96.62 141 LEU B N 1
ATOM 4503 C CA . LEU B 1 141 ? -8.016 16.391 2.262 1 96.62 141 LEU B CA 1
ATOM 4504 C C . LEU B 1 141 ? -8.32 15.219 1.341 1 96.62 141 LEU B C 1
ATOM 4506 O O . LEU B 1 141 ? -7.984 14.078 1.655 1 96.62 141 LEU B O 1
ATOM 4510 N N . GLN B 1 142 ? -8.898 15.523 0.234 1 95.56 142 GLN B N 1
ATOM 4511 C CA . GLN B 1 142 ? -9.242 14.484 -0.733 1 95.56 142 GLN B CA 1
ATOM 4512 C C . GLN B 1 142 ? -7.984 13.828 -1.299 1 95.56 142 GLN B C 1
ATOM 4514 O O . GLN B 1 142 ? -8 12.648 -1.647 1 95.56 142 GLN B O 1
ATOM 4519 N N . ASN B 1 143 ? -6.945 14.562 -1.312 1 97.44 143 ASN B N 1
ATOM 4520 C CA . ASN B 1 143 ? -5.719 14.055 -1.918 1 97.44 143 ASN B CA 1
ATOM 4521 C C . ASN B 1 143 ? -4.656 13.742 -0.865 1 97.44 143 ASN B C 1
ATOM 4523 O O . ASN B 1 143 ? -3.49 13.531 -1.197 1 97.44 143 ASN B O 1
ATOM 4527 N N . ALA B 1 144 ? -5.051 13.727 0.321 1 98.31 144 ALA B N 1
ATOM 4528 C CA . ALA B 1 144 ? -4.109 13.516 1.415 1 98.31 144 ALA B CA 1
ATOM 4529 C C . ALA B 1 144 ? -3.383 12.18 1.268 1 98.31 144 ALA B C 1
ATOM 4531 O O . ALA B 1 144 ? -2.18 12.094 1.522 1 98.31 144 ALA B O 1
ATOM 4532 N N . HIS B 1 145 ? -4.113 11.109 0.821 1 98.31 145 HIS B N 1
ATOM 4533 C CA . HIS B 1 145 ? -3.5 9.797 0.664 1 98.31 145 HIS B CA 1
ATOM 4534 C C . HIS B 1 145 ? -2.398 9.828 -0.391 1 98.31 145 HIS B C 1
ATOM 4536 O O . HIS B 1 145 ? -1.33 9.242 -0.195 1 98.31 145 HIS B O 1
ATOM 4542 N N . ARG B 1 146 ? -2.639 10.547 -1.448 1 98.06 146 ARG B N 1
ATOM 4543 C CA . ARG B 1 146 ? -1.669 10.641 -2.535 1 98.06 146 ARG B CA 1
ATOM 4544 C C . ARG B 1 146 ? -0.45 11.453 -2.109 1 98.06 146 ARG B C 1
ATOM 4546 O O . ARG B 1 146 ? 0.688 11.055 -2.357 1 98.06 146 ARG B O 1
ATOM 4553 N N . THR B 1 147 ? -0.718 12.578 -1.495 1 98 147 THR B N 1
ATOM 4554 C CA . THR B 1 147 ? 0.366 13.453 -1.052 1 98 147 THR B CA 1
ATOM 4555 C C . THR B 1 147 ? 1.239 12.742 -0.019 1 98 147 THR B C 1
ATOM 4557 O O . THR B 1 147 ? 2.467 12.852 -0.057 1 98 147 THR B O 1
ATOM 4560 N N . MET B 1 148 ? 0.63 12.031 0.896 1 98.44 148 MET B N 1
ATOM 4561 C CA . MET B 1 148 ? 1.374 11.305 1.921 1 98.44 148 MET B CA 1
ATOM 4562 C C . MET B 1 148 ? 2.32 10.289 1.289 1 98.44 148 MET B C 1
ATOM 4564 O O . MET B 1 148 ? 3.494 10.211 1.659 1 98.44 148 MET B O 1
ATOM 4568 N N . VAL B 1 149 ? 1.824 9.57 0.296 1 98.25 149 VAL B N 1
ATOM 4569 C CA . VAL B 1 149 ? 2.605 8.477 -0.273 1 98.25 149 VAL B CA 1
ATOM 4570 C C . VAL B 1 149 ? 3.65 9.039 -1.236 1 98.25 149 VAL B C 1
ATOM 4572 O O . VAL B 1 149 ? 4.824 8.664 -1.171 1 98.25 149 VAL B O 1
ATOM 4575 N N . LEU B 1 150 ? 3.34 9.969 -2.07 1 97.56 150 LEU B N 1
ATOM 4576 C CA . LEU B 1 150 ? 4.219 10.414 -3.145 1 97.56 150 LEU B CA 1
ATOM 4577 C C . LEU B 1 150 ? 5.242 11.422 -2.627 1 97.56 150 LEU B C 1
ATOM 4579 O O . LEU B 1 150 ? 6.336 11.539 -3.178 1 97.56 150 LEU B O 1
ATOM 4583 N N . GLU B 1 151 ? 4.875 12.086 -1.46 1 96.62 151 GLU B N 1
ATOM 4584 C CA . GLU B 1 151 ? 5.75 13.172 -1.013 1 96.62 151 GLU B CA 1
ATOM 4585 C C . GLU B 1 151 ? 6.223 12.938 0.42 1 96.62 151 GLU B C 1
ATOM 4587 O O . GLU B 1 151 ? 7.035 13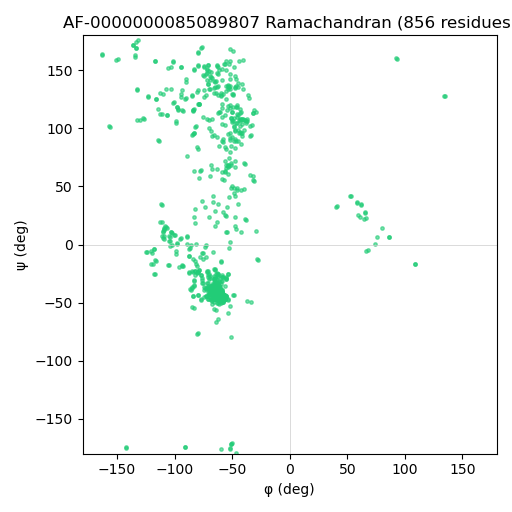.703 0.941 1 96.62 151 GLU B O 1
ATOM 4592 N N . ASN B 1 152 ? 5.742 11.977 1.062 1 96.5 152 ASN B N 1
ATOM 4593 C CA . ASN B 1 152 ? 6.105 11.648 2.436 1 96.5 152 ASN B CA 1
ATOM 4594 C C . ASN B 1 152 ? 5.754 12.781 3.395 1 96.5 152 ASN B C 1
ATOM 4596 O O . ASN B 1 152 ? 6.516 13.086 4.312 1 96.5 152 ASN B O 1
ATOM 4600 N N . GLN B 1 153 ? 4.648 13.453 3.076 1 97.06 153 GLN B N 1
ATOM 4601 C CA . GLN B 1 153 ? 4.246 14.57 3.924 1 97.06 153 GLN B CA 1
ATOM 4602 C C . GLN B 1 153 ? 2.791 14.953 3.672 1 97.06 153 GLN B C 1
ATOM 4604 O O . GLN B 1 153 ? 2.188 14.508 2.691 1 97.06 153 GLN B O 1
ATOM 4609 N N . THR B 1 154 ? 2.258 15.656 4.535 1 98 154 THR B N 1
ATOM 4610 C CA . THR B 1 154 ? 1.026 16.438 4.426 1 98 154 THR B CA 1
ATOM 4611 C C . THR B 1 154 ? 1.205 17.812 5.035 1 98 154 THR B C 1
ATOM 4613 O O . THR B 1 154 ? 2.234 18.109 5.648 1 98 154 THR B O 1
ATOM 4616 N N . PRO B 1 155 ? 0.231 18.672 4.855 1 98.12 155 PRO B N 1
ATOM 4617 C CA . PRO B 1 155 ? 0.358 20 5.484 1 98.12 155 PRO B CA 1
ATOM 4618 C C . PRO B 1 155 ? 0.49 19.922 7 1 98.12 155 PRO B C 1
ATOM 4620 O O . PRO B 1 155 ? 0.935 20.875 7.637 1 98.12 155 PRO B O 1
ATOM 4623 N N . TRP B 1 156 ? 0.183 18.75 7.648 1 98.38 156 TRP B N 1
ATOM 4624 C CA . TRP B 1 156 ? 0.213 18.641 9.102 1 98.38 156 TRP B CA 1
ATOM 4625 C C . TRP B 1 156 ? 1.252 17.625 9.555 1 98.38 156 TRP B C 1
ATOM 4627 O O . TRP B 1 156 ? 1.456 17.422 10.758 1 98.38 156 TRP B O 1
ATOM 4637 N N . CYS B 1 157 ? 1.876 16.969 8.602 1 98.5 157 CYS B N 1
ATOM 4638 C CA . CYS B 1 157 ? 2.918 15.992 8.891 1 98.5 157 CYS B CA 1
ATOM 4639 C C . CYS B 1 157 ? 4.188 16.297 8.109 1 98.5 157 CYS B C 1
ATOM 4641 O O . CYS B 1 157 ? 4.242 16.109 6.895 1 98.5 157 CYS B O 1
ATOM 4643 N N . HIS B 1 158 ? 5.199 16.75 8.789 1 98.44 158 HIS B N 1
ATOM 4644 C CA . HIS B 1 158 ? 6.461 17.125 8.172 1 98.44 158 HIS B CA 1
ATOM 4645 C C . HIS B 1 158 ? 7.188 15.914 7.598 1 98.44 158 HIS B C 1
ATOM 4647 O O . HIS B 1 158 ? 7.18 14.844 8.203 1 98.44 158 HIS B O 1
ATOM 4653 N N . PRO B 1 159 ? 7.852 16.062 6.469 1 97.12 159 PRO B N 1
ATOM 4654 C CA . PRO B 1 159 ? 8.484 14.914 5.824 1 97.12 159 PRO B CA 1
ATOM 4655 C C . PRO B 1 159 ? 9.617 14.32 6.66 1 97.12 159 PRO B C 1
ATOM 4657 O O . PRO B 1 159 ? 9.961 13.148 6.496 1 97.12 159 PRO B O 1
ATOM 4660 N N . LEU B 1 160 ? 10.164 15.117 7.594 1 97.06 160 LEU B N 1
ATOM 4661 C CA . LEU B 1 160 ? 11.281 14.633 8.398 1 97.06 160 LEU B CA 1
ATOM 4662 C C . LEU B 1 160 ? 10.82 14.266 9.805 1 97.06 160 LEU B C 1
ATOM 4664 O O . LEU B 1 160 ? 11.641 13.945 10.664 1 97.06 160 LEU B O 1
ATOM 4668 N N . LEU B 1 161 ? 9.531 14.297 10.039 1 98 161 LEU B N 1
ATOM 4669 C CA . LEU B 1 161 ? 8.992 14 11.367 1 98 161 LEU B CA 1
ATOM 4670 C C . LEU B 1 161 ? 9.414 12.609 11.828 1 98 161 LEU B C 1
ATOM 4672 O O . LEU B 1 161 ? 9.898 12.445 12.953 1 98 161 LEU B O 1
ATOM 4676 N N . TYR B 1 162 ? 9.344 11.633 10.969 1 97.06 162 TYR B N 1
ATOM 4677 C CA . TYR B 1 162 ? 9.625 10.242 11.32 1 97.06 162 TYR B CA 1
ATOM 4678 C C . TYR B 1 162 ? 10.898 9.758 10.641 1 97.06 162 TYR B C 1
ATOM 4680 O O . TYR B 1 162 ? 10.977 8.602 10.211 1 97.06 162 TYR B O 1
ATOM 4688 N N . LYS B 1 163 ? 11.836 10.617 10.492 1 92.5 163 LYS B N 1
ATOM 4689 C CA . LYS B 1 163 ? 13.094 10.281 9.836 1 92.5 163 LYS B CA 1
ATOM 4690 C C . LYS B 1 163 ? 13.797 9.133 10.547 1 92.5 163 LYS B C 1
ATOM 4692 O O . LYS B 1 163 ? 14.531 8.359 9.922 1 92.5 163 LYS B O 1
ATOM 4697 N N . ASN B 1 164 ? 13.586 8.961 11.859 1 91.06 164 ASN B N 1
ATOM 4698 C CA . ASN B 1 164 ? 14.234 7.918 12.648 1 91.06 164 ASN B CA 1
ATOM 4699 C C . ASN B 1 164 ? 13.422 6.629 12.648 1 91.06 164 ASN B C 1
ATOM 4701 O O . ASN B 1 164 ? 13.734 5.691 13.383 1 91.06 164 ASN B O 1
ATOM 4705 N N . GLY B 1 165 ? 12.367 6.602 11.844 1 93.38 165 GLY B N 1
ATOM 4706 C CA . GLY B 1 165 ? 11.531 5.414 11.758 1 93.38 165 GLY B CA 1
ATOM 4707 C C . GLY B 1 165 ? 10.047 5.723 11.82 1 93.38 165 GLY B C 1
ATOM 4708 O O . GLY B 1 165 ? 9.586 6.402 12.742 1 93.38 165 GLY B O 1
ATOM 4709 N N . LEU B 1 166 ? 9.414 5.25 10.93 1 96.75 166 LEU B N 1
ATOM 4710 C CA . LEU B 1 166 ? 7.969 5.418 10.875 1 96.75 166 LEU B CA 1
ATOM 4711 C C . LEU B 1 166 ? 7.266 4.461 11.828 1 96.75 166 LEU B C 1
ATOM 4713 O O . LEU B 1 166 ? 7.461 3.246 11.75 1 96.75 166 LEU B O 1
ATOM 4717 N N . PRO B 1 167 ? 6.492 5.008 12.797 1 97 167 PRO B N 1
ATOM 4718 C CA . PRO B 1 167 ? 5.781 4.129 13.727 1 97 167 PRO B CA 1
ATOM 4719 C C . PRO B 1 167 ? 4.867 3.131 13.016 1 97 167 PRO B C 1
ATOM 4721 O O . PRO B 1 167 ? 4.379 3.408 11.922 1 97 167 PRO B O 1
ATOM 4724 N N . ARG B 1 168 ? 4.566 2.002 13.633 1 96.44 168 ARG B N 1
ATOM 4725 C CA . ARG B 1 168 ? 3.832 0.897 13.023 1 96.44 168 ARG B CA 1
ATOM 4726 C C . ARG B 1 168 ? 2.465 1.355 12.531 1 96.44 168 ARG B C 1
ATOM 4728 O O . ARG B 1 168 ? 2.047 0.994 11.43 1 96.44 168 ARG B O 1
ATOM 4735 N N . VAL B 1 169 ? 1.77 2.154 13.328 1 97.69 169 VAL B N 1
ATOM 4736 C CA . VAL B 1 169 ? 0.432 2.611 12.961 1 97.69 169 VAL B CA 1
ATOM 4737 C C . VAL B 1 169 ? 0.51 3.5 11.719 1 97.69 169 VAL B C 1
ATOM 4739 O O . VAL B 1 169 ? -0.38 3.465 10.867 1 97.69 169 VAL B O 1
ATOM 4742 N N . MET B 1 170 ? 1.585 4.277 11.609 1 98.31 170 MET B N 1
ATOM 4743 C CA . MET B 1 170 ? 1.761 5.141 10.445 1 98.31 170 MET B CA 1
ATOM 4744 C C . MET B 1 170 ? 2.189 4.328 9.227 1 98.31 170 MET B C 1
ATOM 4746 O O . MET B 1 170 ? 1.833 4.664 8.094 1 98.31 170 MET B O 1
ATOM 4750 N N . GLN B 1 171 ? 2.971 3.246 9.469 1 98.31 171 GLN B N 1
ATOM 4751 C CA . GLN B 1 171 ? 3.289 2.346 8.367 1 98.31 171 GLN B CA 1
ATOM 4752 C C . GLN B 1 171 ? 2.021 1.769 7.742 1 98.31 171 GLN B C 1
ATOM 4754 O O . GLN B 1 171 ? 1.887 1.735 6.516 1 98.31 171 GLN B O 1
ATOM 4759 N N . ASP B 1 172 ? 1.158 1.351 8.578 1 98.25 172 ASP B N 1
ATOM 4760 C CA . ASP B 1 172 ? -0.099 0.779 8.102 1 98.25 172 ASP B CA 1
ATOM 4761 C C . ASP B 1 172 ? -0.936 1.825 7.371 1 98.25 172 ASP B C 1
ATOM 4763 O O . ASP B 1 172 ? -1.522 1.537 6.328 1 98.25 172 ASP B O 1
ATOM 4767 N N . ALA B 1 173 ? -1.017 3.016 7.949 1 98.75 173 ALA B N 1
ATOM 4768 C CA . ALA B 1 173 ? -1.771 4.082 7.297 1 98.75 173 ALA B CA 1
ATOM 4769 C C . ALA B 1 173 ? -1.161 4.438 5.945 1 98.75 173 ALA B C 1
ATOM 4771 O O . ALA B 1 173 ? -1.883 4.637 4.965 1 98.75 173 ALA B O 1
ATOM 4772 N N . TYR B 1 174 ? 0.158 4.555 5.957 1 98.69 174 TYR B N 1
ATOM 4773 C CA . TYR B 1 174 ? 0.907 4.809 4.73 1 98.69 174 TYR B CA 1
ATOM 4774 C C . TYR B 1 174 ? 0.609 3.748 3.678 1 98.69 174 TYR B C 1
ATOM 4776 O O . TYR B 1 174 ? 0.359 4.074 2.514 1 98.69 174 TYR B O 1
ATOM 4784 N N . ALA B 1 175 ? 0.593 2.533 4.086 1 98.75 175 ALA B N 1
ATOM 4785 C CA . ALA B 1 175 ? 0.292 1.416 3.193 1 98.75 175 ALA B CA 1
ATOM 4786 C C . ALA B 1 175 ? -1.149 1.484 2.697 1 98.75 175 ALA B C 1
ATOM 4788 O O . ALA B 1 175 ? -1.423 1.214 1.525 1 98.75 175 ALA B O 1
ATOM 4789 N N . CYS B 1 176 ? -2.033 1.802 3.531 1 98.69 176 CYS B N 1
ATOM 4790 C CA . CYS B 1 176 ? -3.436 1.924 3.148 1 98.69 176 CYS B CA 1
ATOM 4791 C C . CYS B 1 176 ? -3.627 3.039 2.127 1 98.69 176 CYS B C 1
ATOM 4793 O O . CYS B 1 176 ? -4.41 2.896 1.186 1 98.69 176 CYS B O 1
ATOM 4795 N N . CYS B 1 177 ? -2.922 4.152 2.385 1 98.81 177 CYS B N 1
ATOM 4796 C CA . CYS B 1 177 ? -2.953 5.227 1.4 1 98.81 177 CYS B CA 1
ATOM 4797 C C . CYS B 1 177 ? -2.492 4.73 0.035 1 98.81 177 CYS B C 1
ATOM 4799 O O . CYS B 1 177 ? -3.119 5.031 -0.983 1 98.81 177 CYS B O 1
ATOM 4801 N N . SER B 1 178 ? -1.468 3.982 0.044 1 98.75 178 SER B N 1
ATOM 4802 C CA . SER B 1 178 ? -0.934 3.426 -1.194 1 98.75 178 SER B CA 1
ATOM 4803 C C . SER B 1 178 ? -1.93 2.473 -1.847 1 98.75 178 SER B C 1
ATOM 4805 O O . SER B 1 178 ? -2.111 2.494 -3.064 1 98.75 178 SER B O 1
ATOM 4807 N N . LEU B 1 179 ? -2.523 1.565 -1.063 1 98.62 179 LEU B N 1
ATOM 4808 C CA . LEU B 1 179 ? -3.547 0.652 -1.562 1 98.62 179 LEU B CA 1
ATOM 4809 C C . LEU B 1 179 ? -4.676 1.419 -2.244 1 98.62 179 LEU B C 1
ATOM 4811 O O . LEU B 1 179 ? -5.066 1.09 -3.365 1 98.62 179 LEU B O 1
ATOM 4815 N N . TYR B 1 180 ? -5.109 2.436 -1.583 1 98.38 180 TYR B N 1
ATOM 4816 C CA . TYR B 1 180 ? -6.223 3.219 -2.111 1 98.38 180 TYR B CA 1
ATOM 4817 C C . TYR B 1 180 ? -5.852 3.865 -3.439 1 98.38 180 TYR B C 1
ATOM 4819 O O . TYR B 1 180 ? -6.695 4 -4.328 1 98.38 180 TYR B O 1
ATOM 4827 N N . MET B 1 181 ? -4.629 4.316 -3.596 1 98 181 MET B N 1
ATOM 4828 C CA . MET B 1 181 ? -4.148 4.934 -4.828 1 98 181 MET B CA 1
ATOM 4829 C C . MET B 1 181 ? -4.211 3.951 -5.988 1 98 181 MET B C 1
ATOM 4831 O O . MET B 1 181 ? -4.34 4.355 -7.145 1 98 181 MET B O 1
ATOM 4835 N N . ASN B 1 182 ? -4.121 2.641 -5.688 1 97.75 182 ASN B N 1
ATOM 4836 C CA . ASN B 1 182 ? -4.07 1.622 -6.73 1 97.75 182 ASN B CA 1
ATOM 4837 C C . ASN B 1 182 ? -5.414 0.913 -6.887 1 97.75 182 ASN B C 1
ATOM 4839 O O . ASN B 1 182 ? -5.508 -0.107 -7.57 1 97.75 182 ASN B O 1
ATOM 4843 N N . ARG B 1 183 ? -6.41 1.433 -6.266 1 96.94 183 ARG B N 1
ATOM 4844 C CA . ARG B 1 183 ? -7.746 0.848 -6.328 1 96.94 183 ARG B CA 1
ATOM 4845 C C . ARG B 1 183 ? -8.312 0.925 -7.742 1 96.94 183 ARG B C 1
ATOM 4847 O O . ARG B 1 183 ? -8.18 1.948 -8.414 1 96.94 183 ARG B O 1
ATOM 4854 N N . ASN B 1 184 ? -8.891 -0.1 -8.242 1 95.62 184 ASN B N 1
ATOM 4855 C CA . ASN B 1 184 ? -9.578 -0.18 -9.523 1 95.62 184 ASN B CA 1
ATOM 4856 C C . ASN B 1 184 ? -10.82 -1.054 -9.438 1 95.62 184 ASN B C 1
ATOM 4858 O O . ASN B 1 184 ? -11.242 -1.441 -8.344 1 95.62 184 ASN B O 1
ATOM 4862 N N . ALA B 1 185 ? -11.492 -1.323 -10.461 1 94.31 185 ALA B N 1
ATOM 4863 C CA . ALA B 1 185 ? -12.758 -2.049 -10.477 1 94.31 185 ALA B CA 1
ATOM 4864 C C . ALA B 1 185 ? -12.57 -3.492 -10.023 1 94.31 185 ALA B C 1
ATOM 4866 O O . ALA B 1 185 ? -13.43 -4.051 -9.328 1 94.31 185 ALA B O 1
ATOM 4867 N N . THR B 1 186 ? -11.414 -4.074 -10.25 1 94.69 186 THR B N 1
ATOM 4868 C CA . THR B 1 186 ? -11.156 -5.484 -9.984 1 94.69 186 THR B CA 1
ATOM 4869 C C . THR B 1 186 ? -10.789 -5.695 -8.516 1 94.69 186 THR B C 1
ATOM 4871 O O . THR B 1 186 ? -11.195 -6.68 -7.902 1 94.69 186 THR B O 1
ATOM 4874 N N . ASN B 1 187 ? -10.07 -4.73 -7.938 1 96.06 187 ASN B N 1
ATOM 4875 C CA . ASN B 1 187 ? -9.5 -4.984 -6.617 1 96.06 187 ASN B CA 1
ATOM 4876 C C . ASN B 1 187 ? -10.203 -4.16 -5.539 1 96.06 187 ASN B C 1
ATOM 4878 O O . ASN B 1 187 ? -9.82 -4.203 -4.371 1 96.06 187 ASN B O 1
ATOM 4882 N N . SER B 1 188 ? -11.227 -3.451 -5.852 1 94.94 188 SER B N 1
ATOM 4883 C CA . SER B 1 188 ? -11.883 -2.494 -4.965 1 94.94 188 SER B CA 1
ATOM 4884 C C . SER B 1 188 ? -12.32 -3.154 -3.662 1 94.94 188 SER B C 1
ATOM 4886 O O . SER B 1 188 ? -12.039 -2.648 -2.576 1 94.94 188 SER B O 1
ATOM 4888 N N . LYS B 1 189 ? -12.953 -4.293 -3.762 1 94 189 LYS B N 1
ATOM 4889 C CA . LYS B 1 189 ? -13.445 -4.984 -2.574 1 94 189 LYS B CA 1
ATOM 4890 C C . LYS B 1 189 ? -12.289 -5.406 -1.668 1 94 189 LYS B C 1
ATOM 4892 O O . LYS B 1 189 ? -12.352 -5.223 -0.45 1 94 189 LYS B O 1
ATOM 4897 N N . THR B 1 190 ? -11.25 -5.902 -2.289 1 96.44 190 THR B N 1
ATOM 4898 C CA . THR B 1 190 ? -10.094 -6.359 -1.533 1 96.44 190 THR B CA 1
ATOM 4899 C C . THR B 1 190 ? -9.391 -5.184 -0.857 1 96.44 190 THR B C 1
ATOM 4901 O O . THR B 1 190 ? -9.078 -5.242 0.335 1 96.44 190 THR B O 1
ATOM 4904 N N . VAL B 1 191 ? -9.164 -4.129 -1.557 1 96.62 191 VAL B N 1
ATOM 4905 C CA . VAL B 1 191 ? -8.477 -2.945 -1.057 1 96.62 191 VAL B CA 1
ATOM 4906 C C . VAL B 1 191 ? -9.25 -2.354 0.121 1 96.62 191 VAL B C 1
ATOM 4908 O O . VAL B 1 191 ? -8.68 -2.105 1.186 1 96.62 191 VAL B O 1
ATOM 4911 N N . LEU B 1 192 ? -10.523 -2.193 -0.029 1 95 192 LEU B N 1
ATOM 4912 C CA . LEU B 1 192 ? -11.328 -1.585 1.021 1 95 192 LEU B CA 1
ATOM 4913 C C . LEU B 1 192 ? -11.414 -2.496 2.242 1 95 192 LEU B C 1
ATOM 4915 O O . LEU B 1 192 ? -11.398 -2.02 3.379 1 95 192 LEU B O 1
ATOM 4919 N N . SER B 1 193 ? -11.461 -3.76 1.977 1 95.69 193 SER B N 1
ATOM 4920 C CA . SER B 1 193 ? -11.484 -4.707 3.088 1 95.69 193 SER B CA 1
ATOM 4921 C C . SER B 1 193 ? -10.195 -4.637 3.9 1 95.69 193 SER B C 1
ATOM 4923 O O . SER B 1 193 ? -10.227 -4.684 5.133 1 95.69 193 SER B O 1
ATOM 4925 N N . ILE B 1 194 ? -9.102 -4.535 3.232 1 97.38 194 ILE B N 1
ATOM 4926 C CA . ILE B 1 194 ? -7.812 -4.445 3.92 1 97.38 194 ILE B CA 1
ATOM 4927 C C . ILE B 1 194 ? -7.762 -3.164 4.746 1 97.38 194 ILE B C 1
ATOM 4929 O O . ILE B 1 194 ? -7.332 -3.182 5.902 1 97.38 194 ILE B O 1
ATOM 4933 N N . ILE B 1 195 ? -8.172 -2.088 4.203 1 97 195 ILE B N 1
ATOM 4934 C CA . ILE B 1 195 ? -8.156 -0.801 4.891 1 97 195 ILE B CA 1
ATOM 4935 C C . ILE B 1 195 ? -9.031 -0.875 6.141 1 97 195 ILE B C 1
ATOM 4937 O O . ILE B 1 195 ? -8.617 -0.451 7.223 1 97 195 ILE B O 1
ATOM 4941 N N . GLU B 1 196 ? -10.211 -1.463 6 1 96.19 196 GLU B N 1
ATOM 4942 C CA . GLU B 1 196 ? -11.117 -1.568 7.137 1 96.19 196 GLU B CA 1
ATOM 4943 C C . GLU B 1 196 ? -10.531 -2.459 8.227 1 96.19 196 GLU B C 1
ATOM 4945 O O . GLU B 1 196 ? -10.703 -2.184 9.422 1 96.19 196 GLU B O 1
ATOM 4950 N N . ASN B 1 197 ? -9.891 -3.48 7.801 1 96.69 197 ASN B N 1
ATOM 4951 C CA . ASN B 1 197 ? -9.242 -4.355 8.773 1 96.69 197 ASN B CA 1
ATOM 4952 C C . ASN B 1 197 ? -8.141 -3.629 9.539 1 96.69 197 ASN B C 1
ATOM 4954 O O . ASN B 1 197 ? -7.992 -3.814 10.75 1 96.69 197 ASN B O 1
ATOM 4958 N N . ARG B 1 198 ? -7.414 -2.801 8.867 1 97.56 198 ARG B N 1
ATOM 4959 C CA . ARG B 1 198 ? -6.344 -2.049 9.516 1 97.56 198 ARG B CA 1
ATOM 4960 C C . ARG B 1 198 ? -6.906 -1.028 10.5 1 97.56 198 ARG B C 1
ATOM 4962 O O . ARG B 1 198 ? -6.344 -0.82 11.578 1 97.56 198 ARG B O 1
ATOM 4969 N N . VAL B 1 199 ? -7.973 -0.387 10.133 1 97.38 199 VAL B N 1
ATOM 4970 C CA . VAL B 1 199 ? -8.602 0.581 11.023 1 97.38 199 VAL B CA 1
ATOM 4971 C C . VAL B 1 199 ? -9.141 -0.13 12.266 1 97.38 199 VAL B C 1
ATOM 4973 O O . VAL B 1 199 ? -8.984 0.363 13.383 1 97.38 199 VAL B O 1
ATOM 4976 N N . ALA B 1 200 ? -9.773 -1.268 12.039 1 96.75 200 ALA B N 1
ATOM 4977 C CA . ALA B 1 200 ? -10.297 -2.037 13.164 1 96.75 200 ALA B CA 1
ATOM 4978 C C . ALA B 1 200 ? -9.18 -2.422 14.133 1 96.75 200 ALA B C 1
ATOM 4980 O O . ALA B 1 200 ? -9.352 -2.336 15.352 1 96.75 200 ALA B O 1
ATOM 4981 N N . GLU B 1 201 ? -8.031 -2.811 13.578 1 96.94 201 GLU B N 1
ATOM 4982 C CA . GLU B 1 201 ? -6.887 -3.154 14.414 1 96.94 201 GLU B CA 1
ATOM 4983 C C . GLU B 1 201 ? -6.379 -1.938 15.18 1 96.94 201 GLU B C 1
ATOM 4985 O O . GLU B 1 201 ? -6.031 -2.043 16.359 1 96.94 201 GLU B O 1
ATOM 4990 N N . LEU B 1 202 ? -6.34 -0.803 14.531 1 97.44 202 LEU B N 1
ATOM 4991 C CA . LEU B 1 202 ? -5.891 0.445 15.141 1 97.44 202 LEU B CA 1
ATOM 4992 C C . LEU B 1 202 ? -6.789 0.833 16.312 1 97.44 202 LEU B C 1
ATOM 4994 O O . LEU B 1 202 ? -6.297 1.206 17.375 1 97.44 202 LEU B O 1
ATOM 4998 N N . LEU B 1 203 ? -8.047 0.667 16.125 1 96.81 203 LEU B N 1
ATOM 4999 C CA . LEU B 1 203 ? -9.016 1.09 17.141 1 96.81 203 LEU B CA 1
ATOM 5000 C C . LEU B 1 203 ? -9.062 0.099 18.297 1 96.81 203 LEU B C 1
ATOM 5002 O O . LEU B 1 203 ? -9.422 0.466 19.422 1 96.81 203 LEU B O 1
ATOM 5006 N N . ALA B 1 204 ? -8.703 -1.163 18 1 95.94 204 ALA B N 1
ATOM 5007 C CA . ALA B 1 204 ? -8.703 -2.195 19.047 1 95.94 204 ALA B CA 1
ATOM 5008 C C . ALA B 1 204 ? -7.465 -2.094 19.922 1 95.94 204 ALA B C 1
ATOM 5010 O O . ALA B 1 204 ? -7.461 -2.572 21.062 1 95.94 204 ALA B O 1
ATOM 5011 N N . ALA B 1 205 ? -6.434 -1.48 19.422 1 95.19 205 ALA B N 1
ATOM 5012 C CA . ALA B 1 205 ? -5.172 -1.382 20.156 1 95.19 205 ALA B CA 1
ATOM 5013 C C . ALA B 1 205 ? -5.273 -0.373 21.281 1 95.19 205 ALA B C 1
ATOM 5015 O O . ALA B 1 205 ? -5.98 0.631 21.172 1 95.19 205 ALA B O 1
ATOM 5016 N N . ASP B 1 206 ? -4.465 -0.585 22.297 1 94.5 206 ASP B N 1
ATOM 5017 C CA . ASP B 1 206 ? -4.441 0.332 23.438 1 94.5 206 ASP B CA 1
ATOM 5018 C C . ASP B 1 206 ? -3.785 1.657 23.062 1 94.5 206 ASP B C 1
ATOM 5020 O O . ASP B 1 206 ? -2.875 1.69 22.234 1 94.5 206 ASP B O 1
ATOM 5024 N N . GLN B 1 207 ? -4.25 2.658 23.766 1 93.62 207 GLN B N 1
ATOM 5025 C CA . GLN B 1 207 ? -3.686 3.979 23.516 1 93.62 207 GLN B CA 1
ATOM 5026 C C . GLN B 1 207 ? -2.488 4.25 24.422 1 93.62 207 GLN B C 1
ATOM 5028 O O . GLN B 1 207 ? -2.584 4.105 25.641 1 93.62 207 GLN B O 1
ATOM 5033 N N . SER B 1 208 ? -1.489 4.566 23.812 1 95.06 208 SER B N 1
ATOM 5034 C CA . SER B 1 208 ? -0.271 4.922 24.531 1 95.06 208 SER B CA 1
ATOM 5035 C C . SER B 1 208 ? -0.329 6.359 25.047 1 95.06 208 SER B C 1
ATOM 5037 O O . SER B 1 208 ? -1.03 7.195 24.469 1 95.06 208 SER B O 1
ATOM 5039 N N . SER B 1 209 ? 0.398 6.676 26.125 1 94.94 209 SER B N 1
ATOM 5040 C CA . SER B 1 209 ? 0.509 8.047 26.609 1 94.94 209 SER B CA 1
ATOM 5041 C C . SER B 1 209 ? 1.791 8.711 26.125 1 94.94 209 SER B C 1
ATOM 5043 O O . SER B 1 209 ? 2.033 9.883 26.391 1 94.94 209 SER B O 1
ATOM 5045 N N . ASP B 1 210 ? 2.541 7.922 25.344 1 96.5 210 ASP B N 1
ATOM 5046 C CA . ASP B 1 210 ? 3.74 8.492 24.734 1 96.5 210 ASP B CA 1
ATOM 5047 C C . ASP B 1 210 ? 3.379 9.516 23.656 1 96.5 210 ASP B C 1
ATOM 5049 O O . ASP B 1 210 ? 2.525 9.25 22.797 1 96.5 210 ASP B O 1
ATOM 5053 N N . ALA B 1 211 ? 4.012 10.656 23.656 1 96.56 211 ALA B N 1
ATOM 5054 C CA . ALA B 1 211 ? 3.658 11.773 22.797 1 96.56 211 ALA B CA 1
ATOM 5055 C C . ALA B 1 211 ? 3.783 11.391 21.328 1 96.56 211 ALA B C 1
ATOM 5057 O O . ALA B 1 211 ? 2.932 11.75 20.5 1 96.56 211 ALA B O 1
ATOM 5058 N N . TRP B 1 212 ? 4.871 10.656 21.016 1 96.94 212 TRP B N 1
ATOM 5059 C CA . TRP B 1 212 ? 5.102 10.266 19.641 1 96.94 212 TRP B CA 1
ATOM 5060 C C . TRP B 1 212 ? 4.035 9.273 19.172 1 96.94 212 TRP B C 1
ATOM 5062 O O . TRP B 1 212 ? 3.525 9.391 18.047 1 96.94 212 TRP B O 1
ATOM 5072 N N . ASP B 1 213 ? 3.678 8.391 20.031 1 97.62 213 ASP B N 1
ATOM 5073 C CA . ASP B 1 213 ? 2.656 7.398 19.703 1 97.62 213 ASP B CA 1
ATOM 5074 C C . ASP B 1 213 ? 1.283 8.055 19.562 1 97.62 213 ASP B C 1
ATOM 5076 O O . ASP B 1 213 ? 0.498 7.672 18.688 1 97.62 213 ASP B O 1
ATOM 5080 N N . CYS B 1 214 ? 1.064 9 20.375 1 98.19 214 CYS B N 1
ATOM 5081 C CA . CYS B 1 214 ? -0.203 9.719 20.312 1 98.19 214 CYS B CA 1
ATOM 5082 C C . CYS B 1 214 ? -0.335 10.461 18.984 1 98.19 214 CYS B C 1
ATOM 5084 O O . CYS B 1 214 ? -1.381 10.398 18.328 1 98.19 214 CYS B O 1
ATOM 5086 N N . LEU B 1 215 ? 0.714 11.133 18.625 1 98.5 215 LEU B N 1
ATOM 5087 C CA . LEU B 1 215 ? 0.703 11.891 17.375 1 98.5 215 LEU B CA 1
ATOM 5088 C C . LEU B 1 215 ? 0.53 10.961 16.172 1 98.5 215 LEU B C 1
ATOM 5090 O O . LEU B 1 215 ? -0.288 11.227 15.297 1 98.5 215 LEU B O 1
ATOM 5094 N N . ALA B 1 216 ? 1.255 9.859 16.203 1 98.56 216 ALA B N 1
ATOM 5095 C CA . ALA B 1 216 ? 1.195 8.898 15.102 1 98.56 216 ALA B CA 1
ATOM 5096 C C . ALA B 1 216 ? -0.208 8.32 14.961 1 98.56 216 ALA B C 1
ATOM 5098 O O . ALA B 1 216 ? -0.725 8.195 13.844 1 98.56 216 ALA B O 1
ATOM 5099 N N . ARG B 1 217 ? -0.793 7.973 16.062 1 98.5 217 ARG B N 1
ATOM 5100 C CA . ARG B 1 217 ? -2.133 7.395 16.047 1 98.5 217 ARG B CA 1
ATOM 5101 C C . ARG B 1 217 ? -3.148 8.383 15.477 1 98.5 217 ARG B C 1
ATOM 5103 O O . ARG B 1 217 ? -3.992 8.016 14.656 1 98.5 217 ARG B O 1
ATOM 5110 N N . LEU B 1 218 ? -3.041 9.57 15.938 1 98.56 218 LEU B N 1
ATOM 5111 C CA . LEU B 1 218 ? -3.961 10.602 15.477 1 98.56 218 LEU B CA 1
ATOM 5112 C C . LEU B 1 218 ? -3.783 10.867 13.984 1 98.56 218 LEU B C 1
ATOM 5114 O O . LEU B 1 218 ? -4.762 10.945 13.242 1 98.56 218 LEU B O 1
ATOM 5118 N N . GLN B 1 219 ? -2.545 10.992 13.562 1 98.69 219 GLN B N 1
ATOM 5119 C CA . GLN B 1 219 ? -2.26 11.219 12.148 1 98.69 219 GLN B CA 1
ATOM 5120 C C . GLN B 1 219 ? -2.74 10.055 11.289 1 98.69 219 GLN B C 1
ATOM 5122 O O . GLN B 1 219 ? -3.287 10.25 10.203 1 98.69 219 GLN B O 1
ATOM 5127 N N . ALA B 1 220 ? -2.539 8.852 11.789 1 98.69 220 ALA B N 1
ATOM 5128 C CA . ALA B 1 220 ? -3.014 7.668 11.078 1 98.69 220 ALA B CA 1
ATOM 5129 C C . ALA B 1 220 ? -4.531 7.691 10.922 1 98.69 220 ALA B C 1
ATOM 5131 O O . ALA B 1 220 ? -5.051 7.426 9.836 1 98.69 220 ALA B O 1
ATOM 5132 N N . LEU B 1 221 ? -5.215 8.031 11.961 1 98.38 221 LEU B N 1
ATOM 5133 C CA . LEU B 1 221 ? -6.672 8.055 11.922 1 98.38 221 LEU B CA 1
ATOM 5134 C C . LEU B 1 221 ? -7.176 9.117 10.953 1 98.38 221 LEU B C 1
ATOM 5136 O O . LEU B 1 221 ? -8.172 8.906 10.258 1 98.38 221 LEU B O 1
ATOM 5140 N N . ILE B 1 222 ? -6.492 10.227 10.93 1 98.44 222 ILE B N 1
ATOM 5141 C CA . ILE B 1 222 ? -6.863 11.289 10 1 98.44 222 ILE B CA 1
ATOM 5142 C C . ILE B 1 222 ? -6.762 10.781 8.562 1 98.44 222 ILE B C 1
ATOM 5144 O O . ILE B 1 222 ? -7.672 10.992 7.758 1 98.44 222 ILE B O 1
ATOM 5148 N N . LEU B 1 223 ? -5.676 10.102 8.242 1 98.69 223 LEU B N 1
ATOM 5149 C CA . LEU B 1 223 ? -5.484 9.578 6.895 1 98.69 223 LEU B CA 1
ATOM 5150 C C . LEU B 1 223 ? -6.566 8.562 6.543 1 98.69 223 LEU B C 1
ATOM 5152 O O . LEU B 1 223 ? -7.141 8.617 5.453 1 98.69 223 LEU B O 1
ATOM 5156 N N . HIS B 1 224 ? -6.863 7.672 7.469 1 98.31 224 HIS B N 1
ATOM 5157 C CA . HIS B 1 224 ? -7.918 6.695 7.23 1 98.31 224 HIS B CA 1
ATOM 5158 C C . HIS B 1 224 ? -9.266 7.379 7.02 1 98.31 224 HIS B C 1
ATOM 5160 O O . HIS B 1 224 ? -10.016 7.016 6.109 1 98.31 224 HIS B O 1
ATOM 5166 N N . GLN B 1 225 ? -9.562 8.344 7.844 1 97.56 225 GLN B N 1
ATOM 5167 C CA . GLN B 1 225 ? -10.852 9.031 7.77 1 97.56 225 GLN B CA 1
ATOM 5168 C C . GLN B 1 225 ? -10.992 9.797 6.453 1 97.56 225 GLN B C 1
ATOM 5170 O O . GLN B 1 225 ? -12.078 9.844 5.875 1 97.56 225 GLN B O 1
ATOM 5175 N N . THR B 1 226 ? -9.898 10.414 6.043 1 97.31 226 THR B N 1
ATOM 5176 C CA . THR B 1 226 ? -9.969 11.156 4.793 1 97.31 226 THR B CA 1
ATOM 5177 C C . THR B 1 226 ? -10.242 10.227 3.619 1 97.31 226 THR B C 1
ATOM 5179 O O . THR B 1 226 ? -10.984 10.578 2.697 1 97.31 226 THR B O 1
ATOM 5182 N N . ILE B 1 227 ? -9.68 9.031 3.629 1 97.25 227 ILE B N 1
ATOM 5183 C CA . ILE B 1 227 ? -9.953 8.039 2.59 1 97.25 227 ILE B CA 1
ATOM 5184 C C . ILE B 1 227 ? -11.438 7.684 2.596 1 97.25 227 ILE B C 1
ATOM 5186 O O . ILE B 1 227 ? -12.078 7.656 1.543 1 97.25 227 ILE B O 1
ATOM 5190 N N . ARG B 1 228 ? -11.984 7.484 3.742 1 95.75 228 ARG B N 1
ATOM 5191 C CA . ARG B 1 228 ? -13.359 7.016 3.893 1 95.75 228 ARG B CA 1
ATOM 5192 C C . ARG B 1 228 ? -14.352 8.109 3.531 1 95.75 228 ARG B C 1
ATOM 5194 O O . ARG B 1 228 ? -15.328 7.855 2.822 1 95.75 228 ARG B O 1
ATOM 5201 N N . ILE B 1 229 ? -14.109 9.289 3.996 1 94 229 ILE B N 1
ATOM 5202 C CA . ILE B 1 229 ? -15.031 10.406 3.832 1 94 229 ILE B CA 1
ATOM 5203 C C . ILE B 1 229 ? -15.172 10.75 2.352 1 94 229 ILE B C 1
ATOM 5205 O O . ILE B 1 229 ? -16.266 11.086 1.885 1 94 229 ILE B O 1
ATOM 5209 N N . PHE B 1 230 ? -14.125 10.625 1.602 1 92.25 230 PHE B N 1
ATOM 5210 C CA . PHE B 1 230 ? -14.141 11.117 0.229 1 92.25 230 PHE B CA 1
ATOM 5211 C C . PHE B 1 230 ? -14.273 9.969 -0.759 1 92.25 230 PHE B C 1
ATOM 5213 O O . PHE B 1 230 ? -14.172 10.164 -1.971 1 92.25 230 PHE B O 1
ATOM 5220 N N . ASP B 1 231 ? -14.414 8.773 -0.241 1 91.19 231 ASP B N 1
ATOM 5221 C CA . ASP B 1 231 ? -14.602 7.617 -1.107 1 91.19 231 ASP B CA 1
ATOM 5222 C C . ASP B 1 231 ? -15.984 7.637 -1.754 1 91.19 231 ASP B C 1
ATOM 5224 O O . ASP B 1 231 ? -16.938 8.195 -1.192 1 91.19 231 ASP B O 1
ATOM 5228 N N . ASP B 1 232 ? -16.141 7.027 -2.879 1 86.94 232 ASP B N 1
ATOM 5229 C CA . ASP B 1 232 ? -17.406 7 -3.611 1 86.94 232 ASP B CA 1
ATOM 5230 C C . ASP B 1 232 ? -18.297 5.844 -3.145 1 86.94 232 ASP B C 1
ATOM 5232 O O . ASP B 1 232 ? -19.484 5.789 -3.475 1 86.94 232 ASP B O 1
ATOM 5236 N N . ASP B 1 233 ? -17.75 4.996 -2.367 1 85.19 233 ASP B N 1
ATOM 5237 C CA . ASP B 1 233 ? -18.5 3.854 -1.854 1 85.19 233 ASP B CA 1
ATOM 5238 C C . ASP B 1 233 ? -19.281 4.227 -0.597 1 85.19 233 ASP B C 1
ATOM 5240 O O . ASP B 1 233 ? -18.703 4.723 0.373 1 85.19 233 ASP B O 1
ATOM 5244 N N . ALA B 1 234 ? -20.562 3.947 -0.556 1 84.81 234 ALA B N 1
ATOM 5245 C CA . ALA B 1 234 ? -21.453 4.289 0.56 1 84.81 234 ALA B CA 1
ATOM 5246 C C . ALA B 1 234 ? -21 3.596 1.844 1 84.81 234 ALA B C 1
ATOM 5248 O O . ALA B 1 234 ? -21.125 4.156 2.936 1 84.81 234 ALA B O 1
ATOM 5249 N N . SER B 1 235 ? -20.516 2.428 1.66 1 88.44 235 SER B N 1
ATOM 5250 C CA . SER B 1 235 ? -20.094 1.684 2.84 1 88.44 235 SER B CA 1
ATOM 5251 C C . SER B 1 235 ? -18.922 2.377 3.531 1 88.44 235 SER B C 1
ATOM 5253 O O . SER B 1 235 ? -18.781 2.303 4.754 1 88.44 235 SER B O 1
ATOM 5255 N N . ALA B 1 236 ? -18.156 3.049 2.736 1 89.69 236 ALA B N 1
ATOM 5256 C CA . ALA B 1 236 ? -17.031 3.783 3.297 1 89.69 236 ALA B CA 1
ATOM 5257 C C . ALA B 1 236 ? -17.5 4.98 4.113 1 89.69 236 ALA B C 1
ATOM 5259 O O . ALA B 1 236 ? -16.938 5.289 5.164 1 89.69 236 ALA B O 1
ATOM 5260 N N . LEU B 1 237 ? -18.5 5.629 3.701 1 87.94 237 LEU B N 1
ATOM 5261 C CA . LEU B 1 237 ? -19.047 6.773 4.414 1 87.94 237 LEU B CA 1
ATOM 5262 C C . LEU B 1 237 ? -19.656 6.344 5.746 1 87.94 237 LEU B C 1
ATOM 5264 O O . LEU B 1 237 ? -19.516 7.039 6.754 1 87.94 237 LEU B O 1
ATOM 5268 N N . VAL B 1 238 ? -20.344 5.242 5.699 1 90.5 238 VAL B N 1
ATOM 5269 C CA . VAL B 1 238 ? -20.906 4.703 6.926 1 90.5 238 VAL B CA 1
ATOM 5270 C C . VAL B 1 238 ? -19.797 4.371 7.914 1 90.5 238 VAL B C 1
ATOM 5272 O O . VAL B 1 238 ? -19.906 4.656 9.109 1 90.5 238 VAL B O 1
ATOM 5275 N N . ALA B 1 239 ? -18.766 3.789 7.379 1 93.19 239 ALA B N 1
ATOM 5276 C CA . ALA B 1 239 ? -17.625 3.463 8.227 1 93.19 239 ALA B CA 1
ATOM 5277 C C . ALA B 1 239 ? -17.016 4.723 8.852 1 93.19 239 ALA B C 1
ATOM 5279 O O . ALA B 1 239 ? -16.625 4.719 10.016 1 93.19 239 ALA B O 1
ATOM 5280 N N . ALA B 1 240 ? -16.953 5.805 8.094 1 93.44 240 ALA B N 1
ATOM 5281 C CA . ALA B 1 240 ? -16.453 7.082 8.594 1 93.44 240 ALA B CA 1
ATOM 5282 C C . ALA B 1 240 ? -17.312 7.598 9.734 1 93.44 240 ALA B C 1
ATOM 5284 O O . ALA B 1 240 ? -16.812 8.086 10.75 1 93.44 240 ALA B O 1
ATOM 5285 N N . GLU B 1 241 ? -18.562 7.441 9.609 1 92.12 241 GLU B N 1
ATOM 5286 C CA . GLU B 1 241 ? -19.516 7.902 10.617 1 92.12 241 GLU B CA 1
ATOM 5287 C C . GLU B 1 241 ? -19.359 7.117 11.914 1 92.12 241 GLU B C 1
ATOM 5289 O O . GLU B 1 241 ? -19.312 7.703 13 1 92.12 241 GLU B O 1
ATOM 5294 N N . VAL B 1 242 ? -19.203 5.879 11.719 1 93.12 242 VAL B N 1
ATOM 5295 C CA . VAL B 1 242 ? -19.156 4.988 12.875 1 93.12 242 VAL B CA 1
ATOM 5296 C C . VAL B 1 242 ? -17.844 5.199 13.633 1 93.12 242 VAL B C 1
ATOM 5298 O O . VAL B 1 242 ? -17.797 5.043 14.852 1 93.12 242 VAL B O 1
ATOM 5301 N N . THR B 1 243 ? -16.844 5.645 12.961 1 95.12 243 THR B N 1
ATOM 5302 C CA . THR B 1 243 ? -15.531 5.73 13.594 1 95.12 243 THR B CA 1
ATOM 5303 C C . THR B 1 243 ? -15.219 7.168 13.992 1 95.12 243 THR B C 1
ATOM 5305 O O . THR B 1 243 ? -14.188 7.43 14.617 1 95.12 243 THR B O 1
ATOM 5308 N N . MET B 1 244 ? -16.094 8.156 13.734 1 95.25 244 MET B N 1
ATOM 5309 C CA . MET B 1 244 ? -15.859 9.555 14.062 1 95.25 244 MET B CA 1
ATOM 5310 C C . MET B 1 244 ? -15.734 9.75 15.57 1 95.25 244 MET B C 1
ATOM 5312 O O . MET B 1 244 ? -14.883 10.508 16.031 1 95.25 244 MET B O 1
ATOM 5316 N N . PRO B 1 245 ? -16.531 8.992 16.391 1 95.75 245 PRO B N 1
ATOM 5317 C CA . PRO B 1 245 ? -16.344 9.109 17.844 1 95.75 245 PRO B CA 1
ATOM 5318 C C . PRO B 1 245 ? -14.961 8.656 18.297 1 95.75 245 PRO B C 1
ATOM 5320 O O . PRO B 1 245 ? -14.391 9.234 19.219 1 95.75 245 PRO B O 1
ATOM 5323 N N . ALA B 1 246 ? -14.453 7.66 17.594 1 96.81 246 ALA B N 1
ATOM 5324 C CA . ALA B 1 246 ? -13.117 7.184 17.938 1 96.81 246 ALA B CA 1
ATOM 5325 C C . ALA B 1 246 ? -12.062 8.242 17.641 1 96.81 246 ALA B C 1
ATOM 5327 O O . ALA B 1 246 ? -11.086 8.391 18.375 1 96.81 246 ALA B O 1
ATOM 5328 N N . LEU B 1 247 ? -12.195 8.977 16.547 1 97.25 247 LEU B N 1
ATOM 5329 C CA . LEU B 1 247 ? -11.289 10.078 16.234 1 97.25 247 LEU B CA 1
ATOM 5330 C C . LEU B 1 247 ? -11.344 11.156 17.297 1 97.25 247 LEU B C 1
ATOM 5332 O O . LEU B 1 247 ? -10.305 11.648 17.734 1 97.25 247 LEU B O 1
ATOM 5336 N N . ARG B 1 248 ? -12.531 11.445 17.812 1 96.25 248 ARG B N 1
ATOM 5337 C CA . ARG B 1 248 ? -12.703 12.445 18.859 1 96.25 248 ARG B CA 1
ATOM 5338 C C . ARG B 1 248 ? -12.039 12 20.156 1 96.25 248 ARG B C 1
ATOM 5340 O O . ARG B 1 248 ? -11.383 12.797 20.828 1 96.25 248 ARG B O 1
ATOM 5347 N N . THR B 1 249 ? -12.266 10.742 20.438 1 96.88 249 THR B N 1
ATOM 5348 C CA . THR B 1 249 ? -11.672 10.203 21.656 1 96.88 249 THR B CA 1
ATOM 5349 C C . THR B 1 249 ? -10.148 10.219 21.578 1 96.88 249 THR B C 1
ATOM 5351 O O . THR B 1 249 ? -9.477 10.555 22.547 1 96.88 249 THR B O 1
ATOM 5354 N N . THR B 1 250 ? -9.656 9.875 20.422 1 97.56 250 THR B N 1
ATOM 5355 C CA . THR B 1 250 ? -8.211 9.898 20.219 1 97.56 250 THR B CA 1
ATOM 5356 C C . THR B 1 250 ? -7.672 11.32 20.312 1 97.56 250 THR B C 1
ATOM 5358 O O . THR B 1 250 ? -6.586 11.547 20.844 1 97.56 250 THR B O 1
ATOM 5361 N N . LEU B 1 251 ? -8.406 12.266 19.75 1 96.38 251 LEU B N 1
ATOM 5362 C CA . LEU B 1 251 ? -8.039 13.672 19.828 1 96.38 251 LEU B CA 1
ATOM 5363 C C . LEU B 1 251 ? -8.008 14.148 21.281 1 96.38 251 LEU B C 1
ATOM 5365 O O . LEU B 1 251 ? -7.074 14.836 21.688 1 96.38 251 LEU B O 1
ATOM 5369 N N . THR B 1 252 ? -9 13.766 22.047 1 95.5 252 THR B N 1
ATOM 5370 C CA . THR B 1 252 ? -9.047 14.117 23.469 1 95.5 252 THR B CA 1
ATOM 5371 C C . THR B 1 252 ? -7.852 13.523 24.203 1 95.5 252 THR B C 1
ATOM 5373 O O . THR B 1 252 ? -7.207 14.211 25.016 1 95.5 252 THR B O 1
ATOM 5376 N N . HIS B 1 253 ? -7.602 12.273 23.922 1 96.5 253 HIS B N 1
ATOM 5377 C CA . HIS B 1 253 ? -6.449 11.609 24.531 1 96.5 253 HIS B CA 1
ATOM 5378 C C . HIS B 1 253 ? -5.152 12.32 24.156 1 96.5 253 HIS B C 1
ATOM 5380 O O . HIS B 1 253 ? -4.266 12.469 25 1 96.5 253 HIS B O 1
ATOM 5386 N N . PHE B 1 254 ? -5.066 12.75 22.969 1 96.31 254 PHE B N 1
ATOM 5387 C CA . PHE B 1 254 ? -3.9 13.477 22.484 1 96.31 254 PHE B CA 1
ATOM 5388 C C . PHE B 1 254 ? -3.709 14.773 23.266 1 96.31 254 PHE B C 1
ATOM 5390 O O . PHE B 1 254 ? -2.609 15.055 23.75 1 96.31 254 PHE B O 1
ATOM 5397 N N . VAL B 1 255 ? -4.738 15.547 23.438 1 93.44 255 VAL B N 1
ATOM 5398 C CA . VAL B 1 255 ? -4.688 16.844 24.125 1 93.44 255 VAL B CA 1
ATOM 5399 C C . VAL B 1 255 ? -4.312 16.641 25.578 1 93.44 255 VAL B C 1
ATOM 5401 O O . VAL B 1 255 ? -3.572 17.438 26.156 1 93.44 255 VAL B O 1
ATOM 5404 N N . GLU B 1 256 ? -4.723 15.547 26.141 1 93.25 256 GLU B N 1
ATOM 5405 C CA . GLU B 1 256 ? -4.508 15.289 27.547 1 93.25 256 GLU B CA 1
ATOM 5406 C C . GLU B 1 256 ? -3.09 14.797 27.812 1 93.25 256 GLU B C 1
ATOM 5408 O O . GLU B 1 256 ? -2.551 15 28.906 1 93.25 256 GLU B O 1
ATOM 5413 N N . ASN B 1 257 ? -2.457 14.227 26.781 1 94.25 257 ASN B N 1
ATOM 5414 C CA . ASN B 1 257 ? -1.21 13.531 27.078 1 94.25 257 ASN B CA 1
ATOM 5415 C C . ASN B 1 257 ? -0.024 14.18 26.375 1 94.25 257 ASN B C 1
ATOM 5417 O O . ASN B 1 257 ? 1.13 13.898 26.703 1 94.25 257 ASN B O 1
ATOM 5421 N N . VAL B 1 258 ? -0.272 15.031 25.438 1 93 258 VAL B N 1
ATOM 5422 C CA . VAL B 1 258 ? 0.824 15.633 24.688 1 93 258 VAL B CA 1
ATOM 5423 C C . VAL B 1 258 ? 1.004 17.094 25.109 1 93 258 VAL B C 1
ATOM 5425 O O . VAL B 1 258 ? 0.129 17.922 24.875 1 93 258 VAL B O 1
ATOM 5428 N N . SER B 1 259 ? 2.141 17.297 25.781 1 89.88 259 SER B N 1
ATOM 5429 C CA . SER B 1 259 ? 2.52 18.656 26.141 1 89.88 259 SER B CA 1
ATOM 5430 C C . SER B 1 259 ? 3.516 19.234 25.141 1 89.88 259 SER B C 1
ATOM 5432 O O . SER B 1 259 ? 4.582 18.656 24.906 1 89.88 259 SER B O 1
ATOM 5434 N N . LEU B 1 260 ? 3.096 20.281 24.516 1 88 260 LEU B 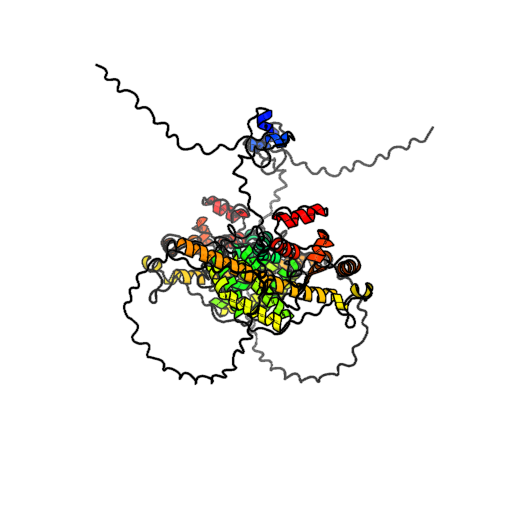N 1
ATOM 5435 C CA . LEU B 1 260 ? 3.951 20.891 23.5 1 88 260 LEU B CA 1
ATOM 5436 C C . LEU B 1 260 ? 4.738 22.062 24.094 1 88 260 LEU B C 1
ATOM 5438 O O . LEU B 1 260 ? 4.156 22.969 24.672 1 88 260 LEU B O 1
ATOM 5442 N N . GLU B 1 261 ? 5.988 21.859 24.094 1 86.44 261 GLU B N 1
ATOM 5443 C CA . GLU B 1 261 ? 6.859 22.984 24.406 1 86.44 261 GLU B CA 1
ATOM 5444 C C . GLU B 1 261 ? 6.984 23.938 23.234 1 86.44 261 GLU B C 1
ATOM 5446 O O . GLU B 1 261 ? 6.344 23.75 22.188 1 86.44 261 GLU B O 1
ATOM 5451 N N . ASP B 1 262 ? 7.578 25.109 23.422 1 90.94 262 ASP B N 1
ATOM 5452 C CA . ASP B 1 262 ? 7.855 26.047 22.328 1 90.94 262 ASP B CA 1
ATOM 5453 C C . ASP B 1 262 ? 9.359 26.203 22.125 1 90.94 262 ASP B C 1
ATOM 5455 O O . ASP B 1 262 ? 9.961 27.156 22.625 1 90.94 262 ASP B O 1
ATOM 5459 N N . THR B 1 263 ? 9.82 25.312 21.266 1 92.19 263 THR B N 1
ATOM 5460 C CA . THR B 1 263 ? 11.25 25.297 20.969 1 92.19 263 THR B CA 1
ATOM 5461 C C . THR B 1 263 ? 11.703 26.641 20.406 1 92.19 263 THR B C 1
ATOM 5463 O O . THR B 1 263 ? 12.805 27.094 20.719 1 92.19 263 THR B O 1
ATOM 5466 N N . LEU B 1 264 ? 10.883 27.266 19.562 1 92.25 264 LEU B N 1
ATOM 5467 C CA . LEU B 1 264 ? 11.281 28.531 18.953 1 92.25 264 LEU B CA 1
ATOM 5468 C C . LEU B 1 264 ? 11.445 29.625 20 1 92.25 264 LEU B C 1
ATOM 5470 O O . LEU B 1 264 ? 12.305 30.484 19.875 1 92.25 264 LEU B O 1
ATOM 5474 N N . LEU B 1 265 ? 10.633 29.531 21.016 1 89.62 265 LEU B N 1
ATOM 5475 C CA . LEU B 1 265 ? 10.781 30.469 22.125 1 89.62 265 LEU B CA 1
ATOM 5476 C C . LEU B 1 265 ? 12.039 30.172 22.922 1 89.62 265 LEU B C 1
ATOM 5478 O O . LEU B 1 265 ? 12.719 31.078 23.391 1 89.62 265 LEU B O 1
ATOM 5482 N N . CYS B 1 266 ? 12.328 28.891 23.047 1 88.5 266 CYS B N 1
ATOM 5483 C CA . CYS B 1 266 ? 13.461 28.453 23.859 1 88.5 266 CYS B CA 1
ATOM 5484 C C . CYS B 1 266 ? 14.781 28.812 23.188 1 88.5 266 CYS B C 1
ATOM 5486 O O . CYS B 1 266 ? 15.781 29.062 23.875 1 88.5 266 CYS B O 1
ATOM 5488 N N . ILE B 1 267 ? 14.742 28.875 21.938 1 89.25 267 ILE B N 1
ATOM 5489 C CA . ILE B 1 267 ? 16.016 29.078 21.25 1 89.25 267 ILE B CA 1
ATOM 5490 C C . ILE B 1 267 ? 16.203 30.578 20.984 1 89.25 267 ILE B C 1
ATOM 5492 O O . ILE B 1 267 ? 17.203 30.969 20.375 1 89.25 267 ILE B O 1
ATOM 5496 N N . SER B 1 268 ? 15.211 31.203 21.547 1 87.94 268 SER B N 1
ATOM 5497 C CA . SER B 1 268 ? 15.344 32.656 21.375 1 87.94 268 SER B CA 1
ATOM 5498 C C . SER B 1 268 ? 16.625 33.156 22.016 1 87.94 268 SER B C 1
ATOM 5500 O O . SER B 1 268 ? 16.906 32.875 23.188 1 87.94 268 SER B O 1
ATOM 5502 N N . GLY B 1 269 ? 17.609 33.656 21.312 1 85.56 269 GLY B N 1
ATOM 5503 C CA . GLY B 1 269 ? 18.844 34.219 21.859 1 85.56 269 GLY B CA 1
ATOM 5504 C C . GLY B 1 269 ? 20.062 33.344 21.609 1 85.56 269 GLY B C 1
ATOM 5505 O O . GLY B 1 269 ? 21.188 33.75 21.891 1 85.56 269 GLY B O 1
ATOM 5506 N N . LEU B 1 270 ? 19.75 32.156 21.281 1 88.25 270 LEU B N 1
ATOM 5507 C CA . LEU B 1 270 ? 20.875 31.281 20.984 1 88.25 270 LEU B CA 1
ATOM 5508 C C . LEU B 1 270 ? 21.562 31.703 19.688 1 88.25 270 LEU B C 1
ATOM 5510 O O . LEU B 1 270 ? 20.906 32.156 18.75 1 88.25 270 LEU B O 1
ATOM 5514 N N . PRO B 1 271 ? 22.875 31.594 19.75 1 89.06 271 PRO B N 1
ATOM 5515 C CA . PRO B 1 271 ? 23.594 31.859 18.5 1 89.06 271 PRO B CA 1
ATOM 5516 C C . PRO B 1 271 ? 23.219 30.875 17.391 1 89.06 271 PRO B C 1
ATOM 5518 O O . PRO B 1 271 ? 22.953 29.703 17.672 1 89.06 271 PRO B O 1
ATOM 5521 N N . ILE B 1 272 ? 23.219 31.359 16.156 1 89.12 272 ILE B N 1
ATOM 5522 C CA . ILE B 1 272 ? 22.812 30.594 14.984 1 89.12 272 ILE B CA 1
ATOM 5523 C C . ILE B 1 272 ? 23.688 29.344 14.844 1 89.12 272 ILE B C 1
ATOM 5525 O O . ILE B 1 272 ? 23.219 28.312 14.375 1 89.12 272 ILE B O 1
ATOM 5529 N N . ASN B 1 273 ? 24.906 29.438 15.273 1 88 273 ASN B N 1
ATOM 5530 C CA . ASN B 1 273 ? 25.844 28.328 15.172 1 88 273 ASN B CA 1
ATOM 5531 C C . ASN B 1 273 ? 25.359 27.109 15.969 1 88 273 ASN B C 1
ATOM 5533 O O . ASN B 1 273 ? 25.609 25.969 15.586 1 88 273 ASN B O 1
ATOM 5537 N N . ARG B 1 274 ? 24.672 27.406 17.016 1 87.94 274 ARG B N 1
ATOM 5538 C CA . ARG B 1 274 ? 24.156 26.328 17.859 1 87.94 274 ARG B CA 1
ATOM 5539 C C . ARG B 1 274 ? 23.016 25.594 17.172 1 87.94 274 ARG B C 1
ATOM 5541 O O . ARG B 1 274 ? 22.781 24.406 17.438 1 87.94 274 ARG B O 1
ATOM 5548 N N . LEU B 1 275 ? 22.375 26.25 16.234 1 90.69 275 LEU B N 1
ATOM 5549 C CA . LEU B 1 275 ? 21.25 25.656 15.531 1 90.69 275 LEU B CA 1
ATOM 5550 C C . LEU B 1 275 ? 21.719 24.781 14.367 1 90.69 275 LEU B C 1
ATOM 5552 O O . LEU B 1 275 ? 21.031 23.859 13.961 1 90.69 275 LEU B O 1
ATOM 5556 N N . ILE B 1 276 ? 22.922 25.109 13.93 1 90.62 276 ILE B N 1
ATOM 5557 C CA . ILE B 1 276 ? 23.422 24.422 12.742 1 90.62 276 ILE B CA 1
ATOM 5558 C C . ILE B 1 276 ? 24.25 23.219 13.156 1 90.62 276 ILE B C 1
ATOM 5560 O O . ILE B 1 276 ? 24.359 22.234 12.406 1 90.62 276 ILE B O 1
ATOM 5564 N N . GLU B 1 277 ? 24.672 23.156 14.336 1 86.5 277 GLU B N 1
ATOM 5565 C CA . GLU B 1 277 ? 25.531 22.078 14.82 1 86.5 277 GLU B CA 1
ATOM 5566 C C . GLU B 1 277 ? 24.75 20.766 14.953 1 86.5 277 GLU B C 1
ATOM 5568 O O . GLU B 1 277 ? 23.562 20.781 15.273 1 86.5 277 GLU B O 1
ATOM 5573 N N . ASP B 1 278 ? 25.516 19.75 14.703 1 88.12 278 ASP B N 1
ATOM 5574 C CA . ASP B 1 278 ? 24.922 18.422 14.8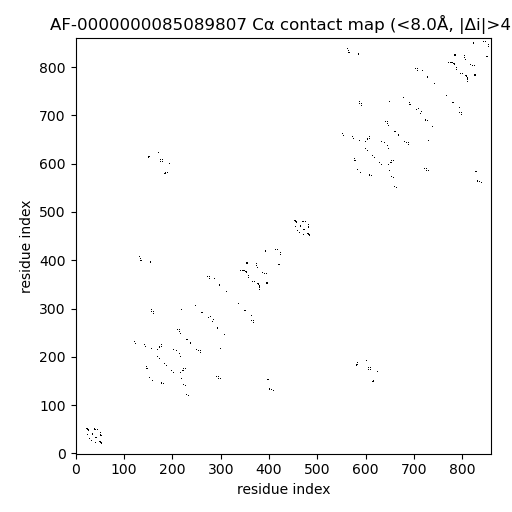59 1 88.12 278 ASP B CA 1
ATOM 5575 C C . ASP B 1 278 ? 24.547 18.156 16.312 1 88.12 278 ASP B C 1
ATOM 5577 O O . ASP B 1 278 ? 25.297 18.516 17.234 1 88.12 278 ASP B O 1
ATOM 5581 N N . PRO B 1 279 ? 23.438 17.547 16.328 1 87.31 279 PRO B N 1
ATOM 5582 C CA . PRO B 1 279 ? 23 17.234 17.703 1 87.31 279 PRO B CA 1
ATOM 5583 C C . PRO B 1 279 ? 23.969 16.297 18.438 1 87.31 279 PRO B C 1
ATOM 5585 O O . PRO B 1 279 ? 24.578 15.43 17.812 1 87.31 279 PRO B O 1
ATOM 5588 N N . SER B 1 280 ? 24.203 16.641 19.641 1 84.81 280 SER B N 1
ATOM 5589 C CA . SER B 1 280 ? 25.031 15.852 20.547 1 84.81 280 SER B CA 1
ATOM 5590 C C . SER B 1 280 ? 24.359 15.695 21.906 1 84.81 280 SER B C 1
ATOM 5592 O O . SER B 1 280 ? 23.234 16.156 22.109 1 84.81 280 SER B O 1
ATOM 5594 N N . ALA B 1 281 ? 25 14.898 22.703 1 79 281 ALA B N 1
ATOM 5595 C CA . ALA B 1 281 ? 24.453 14.703 24.047 1 79 281 ALA B CA 1
ATOM 5596 C C . ALA B 1 281 ? 24.266 16.031 24.766 1 79 281 ALA B C 1
ATOM 5598 O O . ALA B 1 281 ? 23.312 16.203 25.531 1 79 281 ALA B O 1
ATOM 5599 N N . SER B 1 282 ? 25.047 16.984 24.469 1 79.19 282 SER B N 1
ATOM 5600 C CA . SER B 1 282 ? 25 18.266 25.156 1 79.19 282 SER B CA 1
ATOM 5601 C C . SER B 1 282 ? 24.219 19.297 24.359 1 79.19 282 SER B C 1
ATOM 5603 O O . SER B 1 282 ? 23.859 20.359 24.891 1 79.19 282 SER B O 1
ATOM 5605 N N . SER B 1 283 ? 23.828 18.938 23.172 1 83.94 283 SER B N 1
ATOM 5606 C CA . SER B 1 283 ? 23.109 19.859 22.312 1 83.94 283 SER B CA 1
ATOM 5607 C C . SER B 1 283 ? 21.875 19.203 21.703 1 83.94 283 SER B C 1
ATOM 5609 O O . SER B 1 283 ? 22 18.406 20.766 1 83.94 283 SER B O 1
ATOM 5611 N N . PRO B 1 284 ? 20.766 19.656 22.25 1 87.81 284 PRO B N 1
ATOM 5612 C CA . PRO B 1 284 ? 19.531 19.062 21.734 1 87.81 284 PRO B CA 1
ATOM 5613 C C . PRO B 1 284 ? 19.312 19.359 20.25 1 87.81 284 PRO B C 1
ATOM 5615 O O . PRO B 1 284 ? 19.859 20.344 19.734 1 87.81 284 PRO B O 1
ATOM 5618 N N . ASP B 1 285 ? 18.578 18.5 19.562 1 92.5 285 ASP B N 1
ATOM 5619 C CA . ASP B 1 285 ? 18.188 18.719 18.172 1 92.5 285 ASP B CA 1
ATOM 5620 C C . ASP B 1 285 ? 17 19.672 18.062 1 92.5 285 ASP B C 1
ATOM 5622 O O . ASP B 1 285 ? 15.859 19.234 17.906 1 92.5 285 ASP B O 1
ATOM 5626 N N . TYR B 1 286 ? 17.25 20.953 18.109 1 93.88 286 TYR B N 1
ATOM 5627 C CA . TYR B 1 286 ? 16.219 21.969 18.156 1 93.88 286 TYR B CA 1
ATOM 5628 C C . TYR B 1 286 ? 15.32 21.906 16.922 1 93.88 286 TYR B C 1
ATOM 5630 O O . TYR B 1 286 ? 14.109 22.109 17.016 1 93.88 286 TYR B O 1
ATOM 5638 N N . TRP B 1 287 ? 15.914 21.609 15.805 1 95.69 287 TRP B N 1
ATOM 5639 C CA . TRP B 1 287 ? 15.133 21.562 14.57 1 95.69 287 TRP B CA 1
ATOM 5640 C C . TRP B 1 287 ? 14.141 20.406 14.609 1 95.69 287 TRP B C 1
ATOM 5642 O O . TRP B 1 287 ? 12.953 20.594 14.336 1 95.69 287 TRP B O 1
ATOM 5652 N N . HIS B 1 288 ? 14.594 19.219 14.961 1 95.69 288 HIS B N 1
ATOM 5653 C CA . HIS B 1 288 ? 13.703 18.062 14.992 1 95.69 288 HIS B CA 1
ATOM 5654 C C . HIS B 1 288 ? 12.656 18.203 16.094 1 95.69 288 HIS B C 1
ATOM 5656 O O . HIS B 1 288 ? 11.516 17.766 15.93 1 95.69 288 HIS B O 1
ATOM 5662 N N . ASN B 1 289 ? 13.086 18.828 17.203 1 95.06 289 ASN B N 1
ATOM 5663 C CA . ASN B 1 289 ? 12.109 19.109 18.25 1 95.06 289 ASN B CA 1
ATOM 5664 C C . ASN B 1 289 ? 11 20.031 17.75 1 95.06 289 ASN B C 1
ATOM 5666 O O . ASN B 1 289 ? 9.828 19.812 18.047 1 95.06 289 ASN B O 1
ATOM 5670 N N . TRP B 1 290 ? 11.422 21 17.062 1 96.81 290 TRP B N 1
ATOM 5671 C CA . TRP B 1 290 ? 10.438 21.938 16.516 1 96.81 290 TRP B CA 1
ATOM 5672 C C . TRP B 1 290 ? 9.523 21.234 15.508 1 96.81 290 TRP B C 1
ATOM 5674 O O . TRP B 1 290 ? 8.32 21.469 15.484 1 96.81 290 TRP B O 1
ATOM 5684 N N . ILE B 1 291 ? 10.062 20.391 14.656 1 97.62 291 ILE B N 1
ATOM 5685 C CA . ILE B 1 291 ? 9.289 19.625 13.68 1 97.62 291 ILE B CA 1
ATOM 5686 C C . ILE B 1 291 ? 8.203 18.828 14.383 1 97.62 291 ILE B C 1
ATOM 5688 O O . ILE B 1 291 ? 7.055 18.797 13.945 1 97.62 291 ILE B O 1
ATOM 5692 N N . PHE B 1 292 ? 8.633 18.219 15.461 1 97.81 292 PHE B N 1
ATOM 5693 C CA . PHE B 1 292 ? 7.66 17.438 16.219 1 97.81 292 PHE B CA 1
ATOM 5694 C C . PHE B 1 292 ? 6.559 18.344 16.766 1 97.81 292 PHE B C 1
ATOM 5696 O O . PHE B 1 292 ? 5.375 18.047 16.594 1 97.81 292 PHE B O 1
ATOM 5703 N N . GLU B 1 293 ? 6.934 19.359 17.375 1 97.12 293 GLU B N 1
ATOM 5704 C CA . GLU B 1 293 ? 5.977 20.25 18.031 1 97.12 293 GLU B CA 1
ATOM 5705 C C . GLU B 1 293 ? 5.016 20.859 17 1 97.12 293 GLU B C 1
ATOM 5707 O O . GLU B 1 293 ? 3.805 20.891 17.219 1 97.12 293 GLU B O 1
ATOM 5712 N N . GLU B 1 294 ? 5.633 21.328 15.938 1 97.81 294 GLU B N 1
ATOM 5713 C CA . GLU B 1 294 ? 4.801 22 14.938 1 97.81 294 GLU B CA 1
ATOM 5714 C C . GLU B 1 294 ? 3.895 21 14.219 1 97.81 294 GLU B C 1
ATOM 5716 O O . GLU B 1 294 ? 2.752 21.312 13.891 1 97.81 294 GLU B O 1
ATOM 5721 N N . SER B 1 295 ? 4.383 19.781 13.93 1 98.38 295 SER B N 1
ATOM 5722 C CA . SER B 1 295 ? 3.521 18.75 13.367 1 98.38 295 SER B CA 1
ATOM 5723 C C . SER B 1 295 ? 2.361 18.422 14.305 1 98.38 295 SER B C 1
ATOM 5725 O O . SER B 1 295 ? 1.238 18.188 13.852 1 98.38 295 SER B O 1
ATOM 5727 N N . ALA B 1 296 ? 2.656 18.375 15.555 1 97.81 296 ALA B N 1
ATOM 5728 C CA . ALA B 1 296 ? 1.618 18.109 16.547 1 97.81 296 ALA B CA 1
ATOM 5729 C C . ALA B 1 296 ? 0.574 19.234 16.562 1 97.81 296 ALA B C 1
ATOM 5731 O O . ALA B 1 296 ? -0.629 18.953 16.562 1 97.81 296 ALA B O 1
ATOM 5732 N N . ARG B 1 297 ? 1.006 20.453 16.562 1 95.94 297 ARG B N 1
ATOM 5733 C CA . ARG B 1 297 ? 0.094 21.594 16.547 1 95.94 297 ARG B CA 1
ATOM 5734 C C . ARG B 1 297 ? -0.786 21.578 15.312 1 95.94 297 ARG B C 1
ATOM 5736 O O . ARG B 1 297 ? -2.002 21.766 15.398 1 95.94 297 ARG B O 1
ATOM 5743 N N . ARG B 1 298 ? -0.175 21.344 14.211 1 97 298 ARG B N 1
ATOM 5744 C CA . ARG B 1 298 ? -0.884 21.344 12.938 1 97 298 ARG B CA 1
ATOM 5745 C C . ARG B 1 298 ? -1.877 20.188 12.875 1 97 298 ARG B C 1
ATOM 5747 O O . ARG B 1 298 ? -2.982 20.328 12.352 1 97 298 ARG B O 1
ATOM 5754 N N . THR B 1 299 ? -1.435 19.047 13.383 1 97.81 299 THR B N 1
ATOM 5755 C CA . THR B 1 299 ? -2.312 17.875 13.406 1 97.81 299 THR B CA 1
ATOM 5756 C C . THR B 1 299 ? -3.537 18.141 14.273 1 97.81 299 THR B C 1
ATOM 5758 O O . THR B 1 299 ? -4.652 17.734 13.93 1 97.81 299 THR B O 1
ATOM 5761 N N . LEU B 1 300 ? -3.326 18.766 15.367 1 94.75 300 LEU B N 1
ATOM 5762 C CA . LEU B 1 300 ? -4.43 19.125 16.25 1 94.75 300 LEU B CA 1
ATOM 5763 C C . LEU B 1 300 ? -5.434 20.016 15.531 1 94.75 300 LEU B C 1
ATOM 5765 O O . LEU B 1 300 ? -6.637 19.734 15.547 1 94.75 300 LEU B O 1
ATOM 5769 N N . PHE B 1 301 ? -4.945 21 14.922 1 93.88 301 PHE B N 1
ATOM 5770 C CA . PHE B 1 301 ? -5.793 21.906 14.156 1 93.88 301 PHE B CA 1
ATOM 5771 C C . PHE B 1 301 ? -6.566 21.156 13.086 1 93.88 301 PHE B C 1
ATOM 5773 O O . PHE B 1 301 ? -7.777 21.328 12.945 1 93.88 301 PHE B O 1
ATOM 5780 N N . LEU B 1 302 ? -5.848 20.359 12.336 1 95.56 302 LEU B N 1
ATOM 5781 C CA . LEU B 1 302 ? -6.461 19.625 11.234 1 95.56 302 LEU B CA 1
ATOM 5782 C C . LEU B 1 302 ? -7.539 18.672 11.742 1 95.56 302 LEU B C 1
ATOM 5784 O O . LEU B 1 302 ? -8.547 18.453 11.07 1 95.56 302 LEU B O 1
ATOM 5788 N N . SER B 1 303 ? -7.305 18.047 12.875 1 95.56 303 SER B N 1
ATOM 5789 C CA . SER B 1 303 ? -8.289 17.141 13.453 1 95.56 303 SER B CA 1
ATOM 5790 C C . SER B 1 303 ? -9.602 17.859 13.742 1 95.56 303 SER B C 1
ATOM 5792 O O . SER B 1 303 ? -10.672 17.375 13.375 1 95.56 303 SER B O 1
ATOM 5794 N N . TYR B 1 304 ? -9.477 18.969 14.336 1 91.81 304 TYR B N 1
ATOM 5795 C CA . TYR B 1 304 ? -10.672 19.75 14.625 1 91.81 304 TYR B CA 1
ATOM 5796 C C . TYR B 1 304 ? -11.359 20.188 13.336 1 91.81 304 TYR B C 1
ATOM 5798 O O . TYR B 1 304 ? -12.586 20.141 13.227 1 91.81 304 TYR B O 1
ATOM 5806 N N . LEU B 1 305 ? -10.555 20.641 12.445 1 91.38 305 LEU B N 1
ATOM 5807 C CA . LEU B 1 305 ? -11.086 21.094 11.164 1 91.38 305 LEU B CA 1
ATOM 5808 C C . LEU B 1 305 ? -11.844 19.953 10.469 1 91.38 305 LEU B C 1
ATOM 5810 O O . LEU B 1 305 ? -12.953 20.172 9.969 1 91.38 305 LEU B O 1
ATOM 5814 N N . LEU B 1 306 ? -11.25 18.766 10.422 1 93.69 306 LEU B N 1
ATOM 5815 C CA . LEU B 1 306 ? -11.859 17.625 9.773 1 93.69 306 LEU B CA 1
ATOM 5816 C C . LEU B 1 306 ? -13.172 17.25 10.445 1 93.69 306 LEU B C 1
ATOM 5818 O O . LEU B 1 306 ? -14.164 16.969 9.773 1 93.69 306 LEU B O 1
ATOM 5822 N N . ILE B 1 307 ? -13.195 17.219 11.719 1 92.44 307 ILE B N 1
ATOM 5823 C CA . ILE B 1 307 ? -14.391 16.891 12.484 1 92.44 307 ILE B CA 1
ATOM 5824 C C . ILE B 1 307 ? -15.492 17.906 12.195 1 92.44 307 ILE B C 1
ATOM 5826 O O . ILE B 1 307 ? -16.641 17.531 11.984 1 92.44 307 ILE B O 1
ATOM 5830 N N . ARG B 1 308 ? -15.133 19.141 12.102 1 88.31 308 ARG B N 1
ATOM 5831 C CA . ARG B 1 308 ? -16.109 20.188 11.836 1 88.31 308 ARG B CA 1
ATOM 5832 C C . ARG B 1 308 ? -16.672 20.078 10.422 1 88.31 308 ARG B C 1
ATOM 5834 O O . ARG B 1 308 ? -17.859 20.281 10.195 1 88.31 308 ARG B O 1
ATOM 5841 N N . ILE B 1 309 ? -15.781 19.922 9.555 1 86.75 309 ILE B N 1
ATOM 5842 C CA . ILE B 1 309 ? -16.219 19.75 8.172 1 86.75 309 ILE B CA 1
ATOM 5843 C C . ILE B 1 309 ? -17.188 18.594 8.078 1 86.75 309 ILE B C 1
ATOM 5845 O O . ILE B 1 309 ? -18.219 18.672 7.387 1 86.75 309 ILE B O 1
ATOM 5849 N N . TRP B 1 310 ? -16.891 17.516 8.719 1 89.5 310 TRP B N 1
ATOM 5850 C CA . TRP B 1 310 ? -17.766 16.344 8.75 1 89.5 310 TRP B CA 1
ATOM 5851 C C . TRP B 1 310 ? -19.125 16.688 9.328 1 89.5 310 TRP B C 1
ATOM 5853 O O . TRP B 1 310 ? -20.156 16.328 8.766 1 89.5 310 TRP B O 1
ATOM 5863 N N . GLU B 1 311 ? -19.172 17.422 10.367 1 85.88 311 GLU B N 1
ATOM 5864 C CA . GLU B 1 311 ? -20.422 17.797 11.031 1 85.88 311 GLU B CA 1
ATOM 5865 C C . GLU B 1 311 ? -21.281 18.672 10.133 1 85.88 311 GLU B C 1
ATOM 5867 O O . GLU B 1 311 ? -22.484 18.5 10.055 1 85.88 311 GLU B O 1
ATOM 5872 N N . VAL B 1 312 ? -20.641 19.562 9.531 1 80.75 312 VAL B N 1
ATOM 5873 C CA . VAL B 1 312 ? -21.359 20.469 8.625 1 80.75 312 VAL B CA 1
ATOM 5874 C C . VAL B 1 312 ? -21.938 19.672 7.457 1 80.75 312 VAL B C 1
ATOM 5876 O O . VAL B 1 312 ? -23.062 19.906 7.039 1 80.75 312 VAL B O 1
ATOM 5879 N N . SER B 1 313 ? -21.156 18.766 6.969 1 80.06 313 SER B N 1
ATOM 5880 C CA . SER B 1 313 ? -21.609 17.953 5.848 1 80.06 313 SER B CA 1
ATOM 5881 C C . SER B 1 313 ? -22.797 17.078 6.238 1 80.06 313 SER B C 1
ATOM 5883 O O . SER B 1 313 ? -23.719 16.906 5.445 1 80.06 313 SER B O 1
ATOM 5885 N N . GLN B 1 314 ? -22.797 16.578 7.363 1 81.56 314 GLN B N 1
ATOM 5886 C CA . GLN B 1 314 ? -23.906 15.75 7.844 1 81.56 314 GLN B CA 1
ATOM 5887 C C . GLN B 1 314 ? -25.172 16.578 8.016 1 81.56 314 GLN B C 1
ATOM 5889 O O . GLN B 1 314 ? -26.281 16.094 7.723 1 81.56 314 GLN B O 1
ATOM 5894 N N . HIS B 1 315 ? -24.984 17.703 8.492 1 76.88 315 HIS B N 1
ATOM 5895 C CA . HIS B 1 315 ? -26.125 18.594 8.68 1 76.88 315 HIS B CA 1
ATOM 5896 C C . HIS B 1 315 ? -26.766 18.953 7.344 1 76.88 315 HIS B C 1
ATOM 5898 O O . HIS B 1 315 ? -27.984 18.969 7.219 1 76.88 315 HIS B O 1
ATOM 5904 N N . MET B 1 316 ? -25.969 19.203 6.438 1 73.19 316 MET B N 1
ATOM 5905 C CA . MET B 1 316 ? -26.453 19.578 5.109 1 73.19 316 MET B CA 1
ATOM 5906 C C . MET B 1 316 ? -27.172 18.406 4.453 1 73.19 316 MET B C 1
ATOM 5908 O O . MET B 1 316 ? -28.203 18.594 3.793 1 73.19 316 MET B O 1
ATOM 5912 N N . ASN B 1 317 ? -26.641 17.297 4.633 1 72.38 317 ASN B N 1
ATOM 5913 C CA . ASN B 1 317 ? -27.266 16.109 4.074 1 72.38 317 ASN B CA 1
ATOM 5914 C C . ASN B 1 317 ? -28.625 15.82 4.73 1 72.38 317 ASN B C 1
ATOM 5916 O O . ASN B 1 317 ? -29.562 15.398 4.059 1 72.38 317 ASN B O 1
ATOM 5920 N N . ASN B 1 318 ? -28.688 15.984 5.961 1 71.75 318 ASN B N 1
ATOM 5921 C CA . ASN B 1 318 ? -29.938 15.781 6.676 1 71.75 318 ASN B CA 1
ATOM 5922 C C . ASN B 1 318 ? -31 16.797 6.254 1 71.75 318 ASN B C 1
ATOM 5924 O O . ASN B 1 318 ? -32.188 16.469 6.137 1 71.75 318 ASN B O 1
ATOM 5928 N N . GLN B 1 319 ? -30.594 17.953 6.082 1 65.31 319 GLN B N 1
ATOM 5929 C CA . GLN B 1 319 ? -31.516 19 5.641 1 65.31 319 GLN B CA 1
ATOM 5930 C C . GLN B 1 319 ? -32.062 18.688 4.246 1 65.31 319 GLN B C 1
ATOM 5932 O O . GLN B 1 319 ? -33.25 18.891 3.977 1 65.31 319 GLN B O 1
ATOM 5937 N N . GLN B 1 320 ? -31.219 18.188 3.457 1 62.84 320 GLN B N 1
ATOM 5938 C CA . GLN B 1 320 ? -31.641 17.828 2.107 1 62.84 320 GLN B CA 1
ATOM 5939 C C . GLN B 1 320 ? -32.625 16.672 2.135 1 62.84 320 GLN B C 1
ATOM 5941 O O . GLN B 1 320 ? -33.625 16.672 1.388 1 62.84 320 GLN B O 1
ATOM 5946 N N . ASN B 1 321 ? -32.375 15.812 3.025 1 60.62 321 ASN B N 1
ATOM 5947 C CA . ASN B 1 321 ? -33.281 14.672 3.16 1 60.62 321 ASN B CA 1
ATOM 5948 C C . ASN B 1 321 ? -34.625 15.094 3.746 1 60.62 321 ASN B C 1
ATOM 5950 O O . ASN B 1 321 ? -35.656 14.57 3.354 1 60.62 321 ASN B O 1
ATOM 5954 N N . ILE B 1 322 ? -34.531 16 4.762 1 57.47 322 ILE B N 1
ATOM 5955 C CA . ILE B 1 322 ? -35.75 16.516 5.359 1 57.47 322 ILE B CA 1
ATOM 5956 C C . ILE B 1 322 ? -36.531 17.344 4.328 1 57.47 322 ILE B C 1
ATOM 5958 O O . ILE B 1 322 ? -37.75 17.25 4.246 1 57.47 322 ILE B O 1
ATOM 5962 N N . GLN B 1 323 ? -35.812 18.141 3.656 1 54.31 323 GLN B N 1
ATOM 5963 C CA . GLN B 1 323 ? -36.5 18.938 2.633 1 54.31 323 GLN B CA 1
ATOM 5964 C C . GLN B 1 323 ? -37.125 18.031 1.568 1 54.31 323 GLN B C 1
ATOM 5966 O O . GLN B 1 323 ? -38.188 18.312 1.065 1 54.31 323 GLN B O 1
ATOM 5971 N N . THR B 1 324 ? -36.375 16.922 1.25 1 49.62 324 THR B N 1
ATOM 5972 C CA . THR B 1 324 ? -37 15.984 0.306 1 49.62 324 THR B CA 1
ATOM 5973 C C . THR B 1 324 ? -38.156 15.227 0.951 1 49.62 324 THR B C 1
ATOM 5975 O O . THR B 1 324 ? -39.094 14.844 0.269 1 49.62 324 THR B O 1
ATOM 5978 N N . ALA B 1 325 ? -37.875 15.055 2.195 1 43.72 325 ALA B N 1
ATOM 5979 C CA . ALA B 1 325 ? -39 14.414 2.889 1 43.72 325 ALA B CA 1
ATOM 5980 C C . ALA B 1 325 ? -40.062 15.445 3.303 1 43.72 325 ALA B C 1
ATOM 5982 O O . ALA B 1 325 ? -41.25 15.141 3.336 1 43.72 325 ALA B O 1
ATOM 5983 N N . LYS B 1 326 ? -39.781 16.547 4.055 1 46.5 326 LYS B N 1
ATOM 5984 C CA . LYS B 1 326 ? -40.75 17.516 4.598 1 46.5 326 LYS B CA 1
ATOM 5985 C C . LYS B 1 326 ? -41.219 18.484 3.52 1 46.5 326 LYS B C 1
ATOM 5987 O O . LYS B 1 326 ? -40.5 19.422 3.146 1 46.5 326 LYS B O 1
ATOM 5992 N N . SER B 1 327 ? -41.844 18.359 2.463 1 41.22 327 SER B N 1
ATOM 5993 C CA . SER B 1 327 ? -42.844 19.375 2.125 1 41.22 327 SER B CA 1
ATOM 5994 C C . SER B 1 327 ? -43.531 19.906 3.375 1 41.22 327 SER B C 1
ATOM 5996 O O . SER B 1 327 ? -44.219 20.938 3.328 1 41.22 327 SER B O 1
ATOM 5998 N N . GLN B 1 328 ? -44.125 19.016 4.453 1 37.78 328 GLN B N 1
ATOM 5999 C CA . GLN B 1 328 ? -45.156 19.438 5.379 1 37.78 328 GLN B CA 1
ATOM 6000 C C . GLN B 1 328 ? -44.594 20.266 6.523 1 37.78 328 GLN B C 1
ATOM 6002 O O . GLN B 1 328 ? -45.281 21.062 7.148 1 37.78 328 GLN B O 1
ATOM 6007 N N . ARG B 1 329 ? -43.781 19.688 7.785 1 35.97 329 ARG B N 1
ATOM 6008 C CA . ARG B 1 329 ? -43.688 20.375 9.07 1 35.97 329 ARG B CA 1
ATOM 6009 C C . ARG B 1 329 ? -42.438 21.234 9.141 1 35.97 329 ARG B C 1
ATOM 6011 O O . ARG B 1 329 ? -41.406 20.859 8.586 1 35.97 329 ARG B O 1
ATOM 6018 N N . THR B 1 330 ? -42.438 22.516 9.57 1 36.94 330 THR B N 1
ATOM 6019 C CA . THR B 1 330 ? -41.5 23.578 9.891 1 36.94 330 THR B CA 1
ATOM 6020 C C . THR B 1 330 ? -40.312 23.016 10.688 1 36.94 330 THR B C 1
ATOM 6022 O O . THR B 1 330 ? -40.406 22.859 11.906 1 36.94 330 THR B O 1
ATOM 6025 N N . VAL B 1 331 ? -39.719 21.953 10.305 1 39.78 331 VAL B N 1
ATOM 6026 C CA . VAL B 1 331 ? -38.625 21.516 11.164 1 39.78 331 VAL B CA 1
ATOM 6027 C C . VAL B 1 331 ? -37.625 22.641 11.352 1 39.78 331 VAL B C 1
ATOM 6029 O O . VAL B 1 331 ? -37.219 23.281 10.375 1 39.78 331 VAL B O 1
ATOM 6032 N N . GLU B 1 332 ? -37.375 23.203 12.508 1 37.44 332 GLU B N 1
ATOM 6033 C CA . GLU B 1 332 ? -36.375 24.156 12.984 1 37.44 332 GLU B CA 1
ATOM 6034 C C . GLU B 1 332 ? -35 23.859 12.414 1 37.44 332 GLU B C 1
ATOM 6036 O O . GLU B 1 332 ? -34.469 22.766 12.609 1 37.44 332 GLU B O 1
ATOM 6041 N N . LYS B 1 333 ? -34.688 24.438 11.398 1 46.09 333 LYS B N 1
ATOM 6042 C CA . LYS B 1 333 ? -33.344 24.562 10.836 1 46.09 333 LYS B CA 1
ATOM 6043 C C . LYS B 1 333 ? -32.281 24.781 11.93 1 46.09 333 LYS B C 1
ATOM 6045 O O . LYS B 1 333 ? -32.156 25.875 12.461 1 46.09 333 LYS B O 1
ATOM 6050 N N . LYS B 1 334 ? -31.969 23.797 12.789 1 46.12 334 LYS B N 1
ATOM 6051 C CA . LYS B 1 334 ? -30.844 23.969 13.703 1 46.12 334 LYS B CA 1
ATOM 6052 C C . LYS B 1 334 ? -29.594 24.469 12.961 1 46.12 334 LYS B C 1
ATOM 6054 O O . LYS B 1 334 ? -28.984 23.734 12.195 1 46.12 334 LYS B O 1
ATOM 6059 N N . GLN B 1 335 ? -29.359 25.766 12.797 1 45.25 335 GLN B N 1
ATOM 6060 C CA . GLN B 1 335 ? -28.219 26.453 12.195 1 45.25 335 GLN B CA 1
ATOM 6061 C C . GLN B 1 335 ? -26.922 26.094 12.914 1 45.25 335 GLN B C 1
ATOM 6063 O O . GLN B 1 335 ? -26.797 26.281 14.125 1 45.25 335 GLN B O 1
ATOM 6068 N N . LEU B 1 336 ? -26.219 25.062 12.523 1 52.06 336 LEU B N 1
ATOM 6069 C CA . LEU B 1 336 ? -24.891 24.781 13.055 1 52.06 336 LEU B CA 1
ATOM 6070 C C . LEU B 1 336 ? -24.031 26.047 13.055 1 52.06 336 LEU B C 1
ATOM 6072 O O . LEU B 1 336 ? -23.844 26.672 12.008 1 52.06 336 LEU B O 1
ATOM 6076 N N . THR B 1 337 ? -24.031 26.891 14.227 1 50.34 337 THR B N 1
ATOM 6077 C CA . THR B 1 337 ? -23.203 28.094 14.344 1 50.34 337 THR B CA 1
ATOM 6078 C C . THR B 1 337 ? -21.734 27.719 14.523 1 50.34 337 THR B C 1
ATOM 6080 O O . THR B 1 337 ? -21.406 26.797 15.266 1 50.34 337 THR B O 1
ATOM 6083 N N . CYS B 1 338 ? -20.922 27.922 13.516 1 57.22 338 CYS B N 1
ATOM 6084 C CA . CYS B 1 338 ? -19.469 27.75 13.641 1 57.22 338 CYS B CA 1
ATOM 6085 C C . CYS B 1 338 ? -18.844 29 14.266 1 57.22 338 CYS B C 1
ATOM 6087 O O . CYS B 1 338 ? -19.062 30.109 13.797 1 57.22 338 CYS B O 1
ATOM 6089 N N . ASP B 1 339 ? -18.469 28.953 15.695 1 52.53 339 ASP B N 1
ATOM 6090 C CA . ASP B 1 339 ? -17.844 30.094 16.344 1 52.53 339 ASP B CA 1
ATOM 6091 C C . ASP B 1 339 ? -16.578 30.516 15.602 1 52.53 339 ASP B C 1
ATOM 6093 O O . ASP B 1 339 ? -15.922 31.484 15.992 1 52.53 339 ASP B O 1
ATOM 6097 N N . GLY B 1 340 ? -16.359 29.984 14.422 1 55.28 340 GLY B N 1
ATOM 6098 C CA . GLY B 1 340 ? -15.211 30.328 13.594 1 55.28 340 GLY B CA 1
ATOM 6099 C C . GLY B 1 340 ? -13.891 29.891 14.188 1 55.28 340 GLY B C 1
ATOM 6100 O O . GLY B 1 340 ? -12.828 30.172 13.625 1 55.28 340 GLY B O 1
ATOM 6101 N N . ARG B 1 341 ? -13.859 29.359 15.422 1 59.09 341 ARG B N 1
ATOM 6102 C CA . ARG B 1 341 ? -12.609 29.016 16.094 1 59.09 341 ARG B CA 1
ATOM 6103 C C . ARG B 1 341 ? -12.453 27.5 16.234 1 59.09 341 ARG B C 1
ATOM 6105 O O . ARG B 1 341 ? -11.562 27.031 16.922 1 59.09 341 ARG B O 1
ATOM 6112 N N . LEU B 1 342 ? -13.18 26.781 15.43 1 59.66 342 LEU B N 1
ATOM 6113 C CA . LEU B 1 342 ? -13.117 25.328 15.328 1 59.66 342 LEU B CA 1
ATOM 6114 C C . LEU B 1 342 ? -12.992 24.688 16.703 1 59.66 342 LEU B C 1
ATOM 6116 O O . LEU B 1 342 ? -12.281 23.688 16.875 1 59.66 342 LEU B O 1
ATOM 6120 N N . GLY B 1 343 ? -13.641 25.344 17.75 1 57.19 343 GLY B N 1
ATOM 6121 C CA . GLY B 1 343 ? -13.555 24.797 19.094 1 57.19 343 GLY B CA 1
ATOM 6122 C C . GLY B 1 343 ? -12.203 25.016 19.75 1 57.19 343 GLY B C 1
ATOM 6123 O O . GLY B 1 343 ? -11.945 24.516 20.844 1 57.19 343 GLY B O 1
ATOM 6124 N N . LEU B 1 344 ? -11.359 25.656 19 1 58.22 344 LEU B N 1
ATOM 6125 C CA . LEU B 1 344 ? -10.016 25.906 19.516 1 58.22 344 LEU B CA 1
ATOM 6126 C C . LEU B 1 344 ? -10 27.141 20.422 1 58.22 344 LEU B C 1
ATOM 6128 O O . LEU B 1 344 ? -8.922 27.625 20.797 1 58.22 344 LEU B O 1
ATOM 6132 N N . SER B 1 345 ? -11.203 27.641 20.984 1 54.56 345 SER B N 1
ATOM 6133 C CA . SER B 1 345 ? -11.312 28.828 21.812 1 54.56 345 SER B CA 1
ATOM 6134 C C . SER B 1 345 ? -10.758 28.562 23.219 1 54.56 345 SER B C 1
ATOM 6136 O O . SER B 1 345 ? -10.914 27.469 23.766 1 54.56 345 SER B O 1
ATOM 6138 N N . ASN B 1 346 ? -9.922 29.531 23.656 1 53.19 346 ASN B N 1
ATOM 6139 C CA . ASN B 1 346 ? -9.328 29.562 24.984 1 53.19 346 ASN B CA 1
ATOM 6140 C C . ASN B 1 346 ? -8.125 28.625 25.078 1 53.19 346 ASN B C 1
ATOM 6142 O O . ASN B 1 346 ? -7.723 28.234 26.172 1 53.19 346 ASN B O 1
ATOM 6146 N N . SER B 1 347 ? -7.742 28.25 23.828 1 58.38 347 SER B N 1
ATOM 6147 C CA . SER B 1 347 ? -6.828 27.109 23.828 1 58.38 347 SER B CA 1
ATOM 6148 C C . SER B 1 347 ? -5.371 27.562 23.781 1 58.38 347 SER B C 1
ATOM 6150 O O . SER B 1 347 ? -5.078 28.672 23.344 1 58.38 347 SER B O 1
ATOM 6152 N N . TRP B 1 348 ? -4.664 27.109 24.641 1 69.38 348 TRP B N 1
ATOM 6153 C CA . TRP B 1 348 ? -3.207 27.094 24.719 1 69.38 348 TRP B CA 1
ATOM 6154 C C . TRP B 1 348 ? -2.582 26.75 23.375 1 69.38 348 TRP B C 1
ATOM 6156 O O . TRP B 1 348 ? -1.364 26.859 23.203 1 69.38 348 TRP B O 1
ATOM 6166 N N . TRP B 1 349 ? -3.555 26.781 22.328 1 85 349 TRP B N 1
ATOM 6167 C CA . TRP B 1 349 ? -3.041 26.234 21.078 1 85 349 TRP B CA 1
ATOM 6168 C C . TRP B 1 349 ? -2.697 27.344 20.094 1 85 349 TRP B C 1
ATOM 6170 O O . TRP B 1 349 ? -3.428 28.328 19.984 1 85 349 TRP B O 1
ATOM 6180 N N . TYR B 1 350 ? -1.675 27.281 19.531 1 91.31 350 TYR B N 1
ATOM 6181 C CA . TYR B 1 350 ? -1.225 28.141 18.438 1 91.31 350 TYR B CA 1
ATOM 6182 C C . TYR B 1 350 ? -0.297 27.391 17.5 1 91.31 350 TYR B C 1
ATOM 6184 O O . TYR B 1 350 ? 0.151 26.281 17.797 1 91.31 350 TYR B O 1
ATOM 6192 N N . TRP B 1 351 ? -0.161 27.875 16.312 1 92.69 351 TRP B N 1
ATOM 6193 C CA . TRP B 1 351 ? 0.87 27.359 15.422 1 92.69 351 TRP B CA 1
ATOM 6194 C C . TRP B 1 351 ? 1.622 28.484 14.734 1 92.69 351 TRP B C 1
ATOM 6196 O O . TRP B 1 351 ? 1.227 29.656 14.836 1 92.69 351 TRP B O 1
ATOM 6206 N N . TYR B 1 352 ? 2.781 28.188 14.211 1 96 352 TYR B N 1
ATOM 6207 C CA . TYR B 1 352 ? 3.611 29.172 13.523 1 96 352 TYR B CA 1
ATOM 6208 C C . TYR B 1 352 ? 3.332 29.172 12.023 1 96 352 TYR B C 1
ATOM 6210 O O . TYR B 1 352 ? 3.535 28.172 11.352 1 96 352 TYR B O 1
ATOM 6218 N N . LEU B 1 353 ? 2.814 30.266 11.578 1 97.25 353 LEU B N 1
ATOM 6219 C CA . LEU B 1 353 ? 2.68 30.484 10.141 1 97.25 353 LEU B CA 1
ATOM 6220 C C . LEU B 1 353 ? 3.984 31 9.539 1 97.25 353 LEU B C 1
ATOM 6222 O O . LEU B 1 353 ? 4.273 32.188 9.609 1 97.25 353 LEU B O 1
ATOM 6226 N N . SER B 1 354 ? 4.746 30.125 9.008 1 97.12 354 SER B N 1
ATOM 6227 C CA . SER B 1 354 ? 6.023 30.391 8.344 1 97.12 354 SER B CA 1
ATOM 6228 C C . SER B 1 354 ? 6.379 29.281 7.363 1 97.12 354 SER B C 1
ATOM 6230 O O . SER B 1 354 ? 6.934 28.25 7.754 1 97.12 354 SER B O 1
ATOM 6232 N N . ALA B 1 355 ? 6.152 29.562 6.086 1 97.75 355 ALA B N 1
ATOM 6233 C CA . ALA B 1 355 ? 6.48 28.594 5.047 1 97.75 355 ALA B CA 1
ATOM 6234 C C . ALA B 1 355 ? 7.977 28.297 5.027 1 97.75 355 ALA B C 1
ATOM 6236 O O . ALA B 1 355 ? 8.383 27.156 4.785 1 97.75 355 ALA B O 1
ATOM 6237 N N . HIS B 1 356 ? 8.766 29.297 5.352 1 97.44 356 HIS B N 1
ATOM 6238 C CA . HIS B 1 356 ? 10.219 29.156 5.316 1 97.44 356 HIS B CA 1
ATOM 6239 C C . HIS B 1 356 ? 10.711 28.188 6.383 1 97.44 356 HIS B C 1
ATOM 6241 O O . HIS B 1 356 ? 11.609 27.375 6.125 1 97.44 356 HIS B O 1
ATOM 6247 N N . LEU B 1 357 ? 10.125 28.25 7.559 1 97.81 357 LEU B N 1
ATOM 6248 C CA . LEU B 1 357 ? 10.516 27.328 8.625 1 97.81 357 LEU B CA 1
ATOM 6249 C C . LEU B 1 357 ? 10.008 25.922 8.352 1 97.81 357 LEU B C 1
ATOM 6251 O O . LEU B 1 357 ? 10.758 24.953 8.453 1 97.81 357 LEU B O 1
ATOM 6255 N N . TRP B 1 358 ? 8.781 25.781 7.941 1 98.25 358 TRP B N 1
ATOM 6256 C CA . TRP B 1 358 ? 8.133 24.484 7.762 1 98.25 358 TRP B CA 1
ATOM 6257 C C . TRP B 1 358 ? 8.75 23.719 6.59 1 98.25 358 TRP B C 1
ATOM 6259 O O . TRP B 1 358 ? 8.898 22.5 6.641 1 98.25 358 TRP B O 1
ATOM 6269 N N . GLU B 1 359 ? 9.125 24.453 5.582 1 97.56 359 GLU B N 1
ATOM 6270 C CA . GLU B 1 359 ? 9.578 23.828 4.348 1 97.56 359 GLU B CA 1
ATOM 6271 C C . GLU B 1 359 ? 11.102 23.797 4.27 1 97.56 359 GLU B C 1
ATOM 6273 O O . GLU B 1 359 ? 11.672 23.406 3.24 1 97.56 359 GLU B O 1
ATOM 6278 N N . ALA B 1 360 ? 11.766 24.172 5.383 1 97.31 360 ALA B N 1
ATOM 6279 C CA . ALA B 1 360 ? 13.227 24.109 5.391 1 97.31 360 ALA B CA 1
ATOM 6280 C C . ALA B 1 360 ? 13.719 22.688 5.148 1 97.31 360 ALA B C 1
ATOM 6282 O O . ALA B 1 360 ? 13.344 21.766 5.879 1 97.31 360 ALA B O 1
ATOM 6283 N N . PRO B 1 361 ? 14.586 22.484 4.219 1 94.75 361 PRO B N 1
ATOM 6284 C CA . PRO B 1 361 ? 15 21.109 3.881 1 94.75 361 PRO B CA 1
ATOM 6285 C C . PRO B 1 361 ? 16.156 20.625 4.746 1 94.75 361 PRO B C 1
ATOM 6287 O O . PRO B 1 361 ? 16.391 19.406 4.844 1 94.75 361 PRO B O 1
ATOM 6290 N N . THR B 1 362 ? 16.938 21.609 5.301 1 95.38 362 THR B N 1
ATOM 6291 C CA . THR B 1 362 ? 18.094 21.25 6.125 1 95.38 362 THR B CA 1
ATOM 6292 C C . THR B 1 362 ? 18.125 22.078 7.406 1 95.38 362 THR B C 1
ATOM 6294 O O . THR B 1 362 ? 17.406 23.078 7.527 1 95.38 362 THR B O 1
ATOM 6297 N N . ARG B 1 363 ? 18.984 21.641 8.258 1 94.75 363 ARG B N 1
ATOM 6298 C CA . ARG B 1 363 ? 19.203 22.359 9.516 1 94.75 363 ARG B CA 1
ATOM 6299 C C . ARG B 1 363 ? 19.719 23.766 9.258 1 94.75 363 ARG B C 1
ATOM 6301 O O . ARG B 1 363 ? 19.344 24.703 9.961 1 94.75 363 ARG B O 1
ATOM 6308 N N . TYR B 1 364 ? 20.531 23.859 8.312 1 95.31 364 TYR B N 1
ATOM 6309 C CA . TYR B 1 364 ? 21.078 25.156 7.934 1 95.31 364 TYR B CA 1
ATOM 6310 C C . TYR B 1 364 ? 19.984 26.094 7.457 1 95.31 364 TYR B C 1
ATOM 6312 O O . TYR B 1 364 ? 19.906 27.25 7.879 1 95.31 364 TYR B O 1
ATOM 6320 N N . ASP B 1 365 ? 19.094 25.594 6.629 1 96.81 365 ASP B N 1
ATOM 6321 C CA . ASP B 1 365 ? 18 26.406 6.102 1 96.81 365 ASP B CA 1
ATOM 6322 C C . ASP B 1 365 ? 17.031 26.812 7.215 1 96.81 365 ASP B C 1
ATOM 6324 O O . ASP B 1 365 ? 16.484 27.922 7.195 1 96.81 365 ASP B O 1
ATOM 6328 N N . PHE B 1 366 ? 16.906 25.922 8.141 1 97.25 366 PHE B N 1
ATOM 6329 C CA . PHE B 1 366 ? 16.062 26.219 9.289 1 97.25 366 PHE B CA 1
ATOM 6330 C C . PHE B 1 366 ? 16.641 27.359 10.109 1 97.25 366 PHE B C 1
ATOM 6332 O O . PHE B 1 366 ? 15.922 28.297 10.461 1 97.25 366 PHE B O 1
ATOM 6339 N N . ALA B 1 367 ? 17.875 27.312 10.391 1 95.44 367 ALA B N 1
ATOM 6340 C CA . ALA B 1 367 ? 18.547 28.344 11.18 1 95.44 367 ALA B CA 1
ATOM 6341 C C . ALA B 1 367 ? 18.5 29.688 10.469 1 95.44 367 ALA B C 1
ATOM 6343 O O . ALA B 1 367 ? 18.266 30.719 11.094 1 95.44 367 ALA B O 1
ATOM 6344 N N . LEU B 1 368 ? 18.688 29.656 9.203 1 95.56 368 LEU B N 1
ATOM 6345 C CA . LEU B 1 368 ? 18.656 30.875 8.414 1 95.56 368 LEU B CA 1
ATOM 6346 C C . LEU B 1 368 ? 17.25 31.484 8.391 1 95.56 368 LEU B C 1
ATOM 6348 O O . LEU B 1 368 ? 17.094 32.688 8.523 1 95.56 368 LEU B O 1
ATOM 6352 N N . ALA B 1 369 ? 16.281 30.625 8.172 1 96.44 369 ALA B N 1
ATOM 6353 C CA . ALA B 1 369 ? 14.906 31.094 8.172 1 96.44 369 ALA B CA 1
ATOM 6354 C C . ALA B 1 369 ? 14.516 31.672 9.531 1 96.44 369 ALA B C 1
ATOM 6356 O O . ALA B 1 369 ? 13.828 32.688 9.602 1 96.44 369 ALA B O 1
ATOM 6357 N N . TYR B 1 370 ? 14.969 31.062 10.531 1 95.81 370 TYR B N 1
ATOM 6358 C CA . TYR B 1 370 ? 14.664 31.516 11.883 1 95.81 370 TYR B CA 1
ATOM 6359 C C . TYR B 1 370 ? 15.273 32.875 12.141 1 95.81 370 TYR B C 1
ATOM 6361 O O . TYR B 1 370 ? 14.656 33.75 12.789 1 95.81 370 TYR B O 1
ATOM 6369 N N . ALA B 1 371 ? 16.406 33.125 11.602 1 93.5 371 ALA B N 1
ATOM 6370 C CA . ALA B 1 371 ? 17.141 34.344 11.852 1 93.5 371 ALA B CA 1
ATOM 6371 C C . ALA B 1 371 ? 16.641 35.469 10.953 1 93.5 371 ALA B C 1
ATOM 6373 O O . ALA B 1 371 ? 16.594 36.656 11.367 1 93.5 371 ALA B O 1
ATOM 6374 N N . GLU B 1 372 ? 16.172 35.125 9.75 1 92.94 372 GLU B N 1
ATOM 6375 C CA . GLU B 1 372 ? 16.031 36.188 8.75 1 92.94 372 GLU B CA 1
ATOM 6376 C C . GLU B 1 372 ? 14.578 36.375 8.336 1 92.94 372 GLU B C 1
ATOM 6378 O O . GLU B 1 372 ? 14.211 37.406 7.801 1 92.94 372 GLU B O 1
ATOM 6383 N N . LYS B 1 373 ? 13.836 35.312 8.5 1 94.44 373 LYS B N 1
ATOM 6384 C CA . LYS B 1 373 ? 12.484 35.375 7.945 1 94.44 373 LYS B CA 1
ATOM 6385 C C . LYS B 1 373 ? 11.461 35.656 9.039 1 94.44 373 LYS B C 1
ATOM 6387 O O . LYS B 1 373 ? 11.703 35.344 10.211 1 94.44 373 LYS B O 1
ATOM 6392 N N . ASN B 1 374 ? 10.359 36.156 8.648 1 91.56 374 ASN B N 1
ATOM 6393 C CA . ASN B 1 374 ? 9.258 36.438 9.57 1 91.56 374 ASN B CA 1
ATOM 6394 C C . ASN B 1 374 ? 8.547 35.125 9.961 1 91.56 374 ASN B C 1
ATOM 6396 O O . ASN B 1 374 ? 8.516 34.188 9.188 1 91.56 374 ASN B O 1
ATOM 6400 N N . ARG B 1 375 ? 8.102 35.094 11.156 1 94.12 375 ARG B N 1
ATOM 6401 C CA . ARG B 1 375 ? 7.23 34.062 11.656 1 94.12 375 ARG B CA 1
ATOM 6402 C C . ARG B 1 375 ? 6.039 34.625 12.414 1 94.12 375 ARG B C 1
ATOM 6404 O O . ARG B 1 375 ? 6.188 35.594 13.156 1 94.12 375 ARG B O 1
ATOM 6411 N N . PHE B 1 376 ? 4.871 34.125 12.117 1 96.19 376 PHE B N 1
ATOM 6412 C CA . PHE B 1 376 ? 3.654 34.688 12.711 1 96.19 376 PHE B CA 1
ATOM 6413 C C . PHE B 1 376 ? 2.984 33.625 13.602 1 96.19 376 PHE B C 1
ATOM 6415 O O . PHE B 1 376 ? 2.73 32.5 13.172 1 96.19 376 PHE B O 1
ATOM 6422 N N . VAL B 1 377 ? 2.754 33.969 14.812 1 94.31 377 VAL B N 1
ATOM 6423 C CA . VAL B 1 377 ? 2.039 33.094 15.734 1 94.31 377 VAL B CA 1
ATOM 6424 C C . VAL B 1 377 ? 0.533 33.281 15.547 1 94.31 377 VAL B C 1
ATOM 6426 O O . VAL B 1 377 ? 0.005 34.375 15.711 1 94.31 377 VAL B O 1
ATOM 6429 N N . ILE B 1 378 ? -0.104 32.219 15.109 1 93.81 378 ILE B N 1
ATOM 6430 C CA . ILE B 1 378 ? -1.552 32.25 14.93 1 93.81 378 ILE B CA 1
ATOM 6431 C C . ILE B 1 378 ? -2.23 31.609 16.141 1 93.81 378 ILE B C 1
ATOM 6433 O O . ILE B 1 378 ? -2.219 30.375 16.281 1 93.81 378 ILE B O 1
ATOM 6437 N N . LYS B 1 379 ? -2.783 32.438 16.922 1 88.56 379 LYS B N 1
ATOM 6438 C CA . LYS B 1 379 ? -3.543 32 18.094 1 88.56 379 LYS B CA 1
ATOM 6439 C C . LYS B 1 379 ? -5.031 32.312 17.922 1 88.56 379 LYS B C 1
ATOM 6441 O O . LYS B 1 379 ? -5.406 33.375 17.438 1 88.56 379 LYS B O 1
ATOM 6446 N N . ASP B 1 380 ? -5.91 31.281 18.172 1 82.44 380 ASP B N 1
ATOM 6447 C CA . ASP B 1 380 ? -7.355 31.422 18.047 1 82.44 380 ASP B CA 1
ATOM 6448 C C . ASP B 1 380 ? -7.754 31.781 16.625 1 82.44 380 ASP B C 1
ATOM 6450 O O . ASP B 1 380 ? -8.656 32.594 16.406 1 82.44 380 ASP B O 1
ATOM 6454 N N . LEU B 1 381 ? -6.918 31.453 15.703 1 87.56 381 LEU B N 1
ATOM 6455 C CA . LEU B 1 381 ? -7.145 31.656 14.273 1 87.56 381 LEU B CA 1
ATOM 6456 C C . LEU B 1 381 ? -7.207 33.156 13.938 1 87.56 381 LEU B C 1
ATOM 6458 O O . LEU B 1 381 ? -7.973 33.562 13.062 1 87.56 381 LEU B O 1
ATOM 6462 N N . ASP B 1 382 ? -6.516 33.875 14.758 1 90 382 ASP B N 1
ATOM 6463 C CA . ASP B 1 382 ? -6.383 35.312 14.477 1 90 382 ASP B CA 1
ATOM 6464 C C . ASP B 1 382 ? -5.242 35.562 13.5 1 90 382 ASP B C 1
ATOM 6466 O O . ASP B 1 382 ? -4.07 35.406 13.844 1 90 382 ASP B O 1
ATOM 6470 N N . PHE B 1 383 ? -5.574 36.062 12.273 1 93.94 383 PHE B N 1
ATOM 6471 C CA . PHE B 1 383 ? -4.594 36.281 11.219 1 93.94 383 PHE B CA 1
ATOM 6472 C C . PHE B 1 383 ? -4.348 37.781 11 1 93.94 383 PHE B C 1
ATOM 6474 O O . PHE B 1 383 ? -3.752 38.156 9.992 1 93.94 383 PHE B O 1
ATOM 6481 N N . SER B 1 384 ? -4.734 38.594 11.898 1 94.12 384 SER B N 1
ATOM 6482 C CA . SER B 1 384 ? -4.691 40.031 11.711 1 94.12 384 SER B CA 1
ATOM 6483 C C . SER B 1 384 ? -3.266 40.5 11.492 1 94.12 384 SER B C 1
ATOM 6485 O O . SER B 1 384 ? -2.998 41.281 10.555 1 94.12 384 SER B O 1
ATOM 6487 N N . GLU B 1 385 ? -2.404 40.094 12.383 1 95.19 385 GLU B N 1
ATOM 6488 C CA . GLU B 1 385 ? -1.012 40.531 12.266 1 95.19 385 GLU B CA 1
ATOM 6489 C C . GLU B 1 385 ? -0.406 40.062 10.945 1 95.19 385 GLU B C 1
ATOM 6491 O O . GLU B 1 385 ? 0.29 40.812 10.273 1 95.19 385 GLU B O 1
ATOM 6496 N N . PHE B 1 386 ? -0.672 38.875 10.586 1 96.12 386 PHE B N 1
ATOM 6497 C CA . PHE B 1 386 ? -0.144 38.344 9.344 1 96.12 386 PHE B CA 1
ATOM 6498 C C . PHE B 1 386 ? -0.698 39.094 8.133 1 96.12 386 PHE B C 1
ATOM 6500 O O . PHE B 1 386 ? 0.042 39.406 7.203 1 96.12 386 PHE B O 1
ATOM 6507 N N . LEU B 1 387 ? -1.987 39.312 8.109 1 94.88 387 LEU B N 1
ATOM 6508 C CA . LEU B 1 387 ? -2.619 39.969 6.973 1 94.88 387 LEU B CA 1
ATOM 6509 C C . LEU B 1 387 ? -2.092 41.406 6.805 1 94.88 387 LEU B C 1
ATOM 6511 O O . LEU B 1 387 ? -2.035 41.906 5.688 1 94.88 387 LEU B O 1
ATOM 6515 N N . ALA B 1 388 ? -1.625 41.938 7.902 1 95 388 ALA B N 1
ATOM 6516 C CA . ALA B 1 388 ? -1.105 43.312 7.863 1 95 388 ALA B CA 1
ATOM 6517 C C . ALA B 1 388 ? 0.354 43.344 7.418 1 95 388 ALA B C 1
ATOM 6519 O O . ALA B 1 388 ? 0.762 44.188 6.645 1 95 388 ALA B O 1
ATOM 6520 N N . LEU B 1 389 ? 1.109 42.312 7.883 1 94.94 389 LEU B N 1
ATOM 6521 C CA . LEU B 1 389 ? 2.555 42.438 7.758 1 94.94 389 LEU B CA 1
ATOM 6522 C C . LEU B 1 389 ? 3.139 41.344 6.887 1 94.94 389 LEU B C 1
ATOM 6524 O O . LEU B 1 389 ? 4.273 41.438 6.414 1 94.94 389 LEU B O 1
ATOM 6528 N N . GLY B 1 390 ? 2.4 40.312 6.668 1 95.31 390 GLY B N 1
ATOM 6529 C CA . GLY B 1 390 ? 2.943 39.125 6.004 1 95.31 390 GLY B CA 1
ATOM 6530 C C . GLY B 1 390 ? 3.029 39.281 4.5 1 95.31 390 GLY B C 1
ATOM 6531 O O . GLY B 1 390 ? 2.512 40.25 3.936 1 95.31 390 GLY B O 1
ATOM 6532 N N . GLN B 1 391 ? 3.783 38.375 3.895 1 94.75 391 GLN B N 1
ATOM 6533 C CA . GLN B 1 391 ? 3.926 38.25 2.449 1 94.75 391 GLN B CA 1
ATOM 6534 C C . GLN B 1 391 ? 3.406 36.906 1.96 1 94.75 391 GLN B C 1
ATOM 6536 O O . GLN B 1 391 ? 3.33 35.938 2.732 1 94.75 391 GLN B O 1
ATOM 6541 N N . PRO B 1 392 ? 3.053 36.781 0.705 1 94.06 392 PRO B N 1
ATOM 6542 C CA . PRO B 1 392 ? 2.543 35.531 0.173 1 94.06 392 PRO B CA 1
ATOM 6543 C C . PRO B 1 392 ? 3.531 34.375 0.339 1 94.06 392 PRO B C 1
ATOM 6545 O O . PRO B 1 392 ? 3.121 33.219 0.497 1 94.06 392 PRO B O 1
ATOM 6548 N N . GLU B 1 393 ? 4.777 34.625 0.378 1 93.81 393 GLU B N 1
ATOM 6549 C CA . GLU B 1 393 ? 5.801 33.594 0.49 1 93.81 393 GLU B CA 1
ATOM 6550 C C . GLU B 1 393 ? 5.879 33.031 1.913 1 93.81 393 GLU B C 1
ATOM 6552 O O . GLU B 1 393 ? 6.484 32 2.148 1 93.81 393 GLU B O 1
ATOM 6557 N N . ASP B 1 394 ? 5.238 33.719 2.801 1 95.44 394 ASP B N 1
ATOM 6558 C CA . ASP B 1 394 ? 5.254 33.312 4.203 1 95.44 394 ASP B CA 1
ATOM 6559 C C . ASP B 1 394 ? 4.211 32.219 4.465 1 95.44 394 ASP B C 1
ATOM 6561 O O . ASP B 1 394 ? 4.242 31.578 5.504 1 95.44 394 ASP B O 1
ATOM 6565 N N . VAL B 1 395 ? 3.301 32.031 3.533 1 95.94 395 VAL B N 1
ATOM 6566 C CA . VAL B 1 395 ? 2.154 31.156 3.789 1 95.94 395 VAL B CA 1
ATOM 6567 C C . VAL B 1 395 ? 2.385 29.797 3.15 1 95.94 395 VAL B C 1
ATOM 6569 O O . VAL B 1 395 ? 2.695 29.703 1.961 1 95.94 395 VAL B O 1
ATOM 6572 N N . ASP B 1 396 ? 2.338 28.781 3.957 1 96 396 ASP B N 1
ATOM 6573 C CA . ASP B 1 396 ? 2.398 27.422 3.438 1 96 396 ASP B CA 1
ATOM 6574 C C . ASP B 1 396 ? 0.999 26.875 3.162 1 96 396 ASP B C 1
ATOM 6576 O O . ASP B 1 396 ? 0.012 27.609 3.258 1 96 396 ASP B O 1
ATOM 6580 N N . LEU B 1 397 ? 0.866 25.656 2.812 1 96.81 397 LEU B N 1
ATOM 6581 C CA . LEU B 1 397 ? -0.401 25.094 2.369 1 96.81 397 LEU B CA 1
ATOM 6582 C C . LEU B 1 397 ? -1.42 25.078 3.504 1 96.81 397 LEU B C 1
ATOM 6584 O O . LEU B 1 397 ? -2.604 25.344 3.283 1 96.81 397 LEU B O 1
ATOM 6588 N N . LEU B 1 398 ? -0.99 24.75 4.707 1 97.25 398 LEU B N 1
ATOM 6589 C CA . LEU B 1 398 ? -1.91 24.766 5.84 1 97.25 398 LEU B CA 1
ATOM 6590 C C . LEU B 1 398 ? -2.451 26.172 6.07 1 97.25 398 LEU B C 1
ATOM 6592 O O . LEU B 1 398 ? -3.633 26.344 6.375 1 97.25 398 LEU B O 1
ATOM 6596 N N . GLY B 1 399 ? -1.554 27.109 5.996 1 96.12 399 GLY B N 1
ATOM 6597 C CA . GLY B 1 399 ? -1.986 28.5 6.09 1 96.12 399 GLY B CA 1
ATOM 6598 C C . GLY B 1 399 ? -3.002 28.891 5.031 1 96.12 399 GLY B C 1
ATOM 6599 O O . GLY B 1 399 ? -3.98 29.578 5.324 1 96.12 399 GLY B O 1
ATOM 6600 N N . LYS B 1 400 ? -2.783 28.469 3.852 1 94.94 400 LYS B N 1
ATOM 6601 C CA . LYS B 1 400 ? -3.721 28.75 2.768 1 94.94 400 LYS B CA 1
ATOM 6602 C C . LYS B 1 400 ? -5.082 28.109 3.039 1 94.94 400 LYS B C 1
ATOM 6604 O O . LYS B 1 400 ? -6.121 28.719 2.752 1 94.94 400 LYS B O 1
ATOM 6609 N N . MET B 1 401 ? -5.055 26.891 3.539 1 94.19 401 MET B N 1
ATOM 6610 C CA . MET B 1 401 ? -6.293 26.219 3.918 1 94.19 401 MET B CA 1
ATOM 6611 C C . MET B 1 401 ? -7.074 27.047 4.934 1 94.19 401 MET B C 1
ATOM 6613 O O . MET B 1 401 ? -8.266 27.297 4.754 1 94.19 401 MET B O 1
ATOM 6617 N N . ALA B 1 402 ? -6.379 27.5 5.938 1 93.12 402 ALA B N 1
ATOM 6618 C CA . ALA B 1 402 ? -7.012 28.25 7.023 1 93.12 402 ALA B CA 1
ATOM 6619 C C . ALA B 1 402 ? -7.508 29.609 6.539 1 93.12 402 ALA B C 1
ATOM 6621 O O . ALA B 1 402 ? -8.633 30.016 6.84 1 93.12 402 ALA B O 1
ATOM 6622 N N . LEU B 1 403 ? -6.699 30.266 5.75 1 93 403 LEU B N 1
ATOM 6623 C CA . LEU B 1 403 ? -7.031 31.609 5.27 1 93 403 LEU B CA 1
ATOM 6624 C C . LEU B 1 403 ? -8.195 31.547 4.281 1 93 403 LEU B C 1
ATOM 6626 O O . LEU B 1 403 ? -9.07 32.406 4.305 1 93 403 LEU B O 1
ATOM 6630 N N . SER B 1 404 ? -8.109 30.578 3.422 1 90.69 404 SER B N 1
ATOM 6631 C CA . SER B 1 404 ? -9.211 30.422 2.475 1 90.69 404 SER B CA 1
ATOM 6632 C C . SER B 1 404 ? -10.531 30.172 3.195 1 90.69 404 SER B C 1
ATOM 6634 O O . SER B 1 404 ? -11.57 30.703 2.793 1 90.69 404 SER B O 1
ATOM 6636 N N . ALA B 1 405 ? -10.477 29.375 4.191 1 86.38 405 ALA B N 1
ATOM 6637 C CA . ALA B 1 405 ? -11.68 29.094 4.977 1 86.38 405 ALA B CA 1
ATOM 6638 C C . ALA B 1 405 ? -12.172 30.344 5.699 1 86.38 405 ALA B C 1
ATOM 6640 O O . ALA B 1 405 ? -13.375 30.547 5.875 1 86.38 405 ALA B O 1
ATOM 6641 N N . LEU B 1 406 ? -11.258 31.156 6.125 1 86.12 406 LEU B N 1
ATOM 6642 C CA . LEU B 1 406 ? -11.578 32.344 6.906 1 86.12 406 LEU B CA 1
ATOM 6643 C C . LEU B 1 406 ? -12.117 33.469 6.012 1 86.12 406 LEU B C 1
ATOM 6645 O O . LEU B 1 406 ? -13.148 34.062 6.324 1 86.12 406 LEU B O 1
ATOM 6649 N N . MET B 1 407 ? -11.445 33.75 4.848 1 88.56 407 MET B N 1
ATOM 6650 C CA . MET B 1 407 ? -11.781 34.969 4.117 1 88.56 407 MET B CA 1
ATOM 6651 C C . MET B 1 407 ? -12.258 34.656 2.705 1 88.56 407 MET B C 1
ATOM 6653 O O . MET B 1 407 ? -12.727 35.531 1.982 1 88.56 407 MET B O 1
ATOM 6657 N N . GLY B 1 408 ? -12.18 33.375 2.314 1 87.31 408 GLY B N 1
ATOM 6658 C CA . GLY B 1 408 ? -12.562 32.969 0.967 1 87.31 408 GLY B CA 1
ATOM 6659 C C . GLY B 1 408 ? -11.398 32.969 -0.008 1 87.31 408 GLY B C 1
ATOM 6660 O O . GLY B 1 408 ? -10.414 33.688 0.197 1 87.31 408 GLY B O 1
ATOM 6661 N N . ASN B 1 409 ? -11.609 32.281 -1.022 1 88.81 409 ASN B N 1
ATOM 6662 C CA . ASN B 1 409 ? -10.555 32.094 -2.01 1 88.81 409 ASN B CA 1
ATOM 6663 C C . ASN B 1 409 ? -10.289 33.406 -2.781 1 88.81 409 ASN B C 1
ATOM 6665 O O . ASN B 1 409 ? -9.141 33.719 -3.061 1 88.81 409 ASN B O 1
ATOM 6669 N N . GLU B 1 410 ? -11.297 34.062 -3.125 1 88.25 410 GLU B N 1
ATOM 6670 C CA . GLU B 1 410 ? -11.148 35.281 -3.895 1 88.25 410 GLU B CA 1
ATOM 6671 C C . GLU B 1 410 ? -10.406 36.344 -3.094 1 88.25 410 GLU B C 1
ATOM 6673 O O . GLU B 1 410 ? -9.484 37 -3.604 1 88.25 410 GLU B O 1
ATOM 6678 N N . ALA B 1 411 ? -10.836 36.5 -1.878 1 90.31 411 ALA B N 1
ATOM 6679 C CA . ALA B 1 411 ? -10.188 37.469 -1.008 1 90.31 411 ALA B CA 1
ATOM 6680 C C . ALA B 1 411 ? -8.727 37.125 -0.782 1 90.31 411 ALA B C 1
ATOM 6682 O O . ALA B 1 411 ? -7.867 38 -0.724 1 90.31 411 ALA B O 1
ATOM 6683 N N . LEU B 1 412 ? -8.438 35.906 -0.621 1 92.75 412 LEU B N 1
ATOM 6684 C CA . LEU B 1 412 ? -7.066 35.438 -0.447 1 92.75 412 LEU B CA 1
ATOM 6685 C C . LEU B 1 412 ? -6.238 35.719 -1.693 1 92.75 412 LEU B C 1
ATOM 6687 O O . LEU B 1 412 ? -5.094 36.188 -1.594 1 92.75 412 LEU B O 1
ATOM 6691 N N . GLN B 1 413 ? -6.793 35.531 -2.83 1 90.62 413 GLN B N 1
ATOM 6692 C CA . GLN B 1 413 ? -6.105 35.812 -4.09 1 90.62 413 GLN B CA 1
ATOM 6693 C C . GLN B 1 413 ? -5.832 37.312 -4.258 1 90.62 413 GLN B C 1
ATOM 6695 O O . GLN B 1 413 ? -4.766 37.688 -4.734 1 90.62 413 GLN B O 1
ATOM 6700 N N . GLU B 1 414 ? -6.789 38 -3.92 1 92.38 414 GLU B N 1
ATOM 6701 C CA . GLU B 1 414 ? -6.625 39.469 -3.984 1 92.38 414 GLU B CA 1
ATOM 6702 C C . GLU B 1 414 ? -5.504 39.938 -3.059 1 92.38 414 GLU B C 1
ATOM 6704 O O . GLU B 1 414 ? -4.699 40.781 -3.434 1 92.38 414 GLU B O 1
ATOM 6709 N N . TRP B 1 415 ? -5.52 39.406 -1.896 1 94.12 415 TRP B N 1
ATOM 6710 C CA . TRP B 1 415 ? -4.473 39.719 -0.938 1 94.12 415 TRP B CA 1
ATOM 6711 C C . TRP B 1 415 ? -3.096 39.406 -1.496 1 94.12 415 TRP B C 1
ATOM 6713 O O . TRP B 1 415 ? -2.156 40.188 -1.37 1 94.12 415 TRP B O 1
ATOM 6723 N N . CYS B 1 416 ? -2.951 38.25 -2.068 1 91.88 416 CYS B N 1
ATOM 6724 C CA . CYS B 1 416 ? -1.684 37.844 -2.652 1 91.88 416 CYS B CA 1
ATOM 6725 C C . CYS B 1 416 ? -1.284 38.75 -3.811 1 91.88 416 CYS B C 1
ATOM 6727 O O . CYS B 1 416 ? -0.113 39.094 -3.953 1 91.88 416 CYS B O 1
ATOM 6729 N N . PHE B 1 417 ? -2.223 39.125 -4.594 1 89.81 417 PHE B N 1
ATOM 6730 C CA . PHE B 1 417 ? -1.975 39.969 -5.758 1 89.81 417 PHE B CA 1
ATOM 6731 C C . PHE B 1 417 ? -1.493 41.344 -5.336 1 89.81 417 PHE B C 1
ATOM 6733 O O . PHE B 1 417 ? -0.562 41.906 -5.93 1 89.81 417 PHE B O 1
ATOM 6740 N N . GLU B 1 418 ? -2.1 41.844 -4.383 1 91.5 418 GLU B N 1
ATOM 6741 C CA . GLU B 1 418 ? -1.751 43.156 -3.889 1 91.5 418 GLU B CA 1
ATOM 6742 C C . GLU B 1 418 ? -0.319 43.188 -3.361 1 91.5 418 GLU B C 1
ATOM 6744 O O . GLU B 1 418 ? 0.328 44.25 -3.375 1 91.5 418 GLU B O 1
ATOM 6749 N N . ARG B 1 419 ? 0.138 42.156 -2.982 1 90.25 419 ARG B N 1
ATOM 6750 C CA . ARG B 1 419 ? 1.457 42.094 -2.361 1 90.25 419 ARG B CA 1
ATOM 6751 C C . ARG B 1 419 ? 2.479 41.469 -3.303 1 90.25 419 ARG B C 1
ATOM 6753 O O . ARG B 1 419 ? 3.564 41.062 -2.875 1 90.25 419 ARG B O 1
ATOM 6760 N N . GLY B 1 420 ? 2.158 41.344 -4.598 1 77.25 420 GLY B N 1
ATOM 6761 C CA . GLY B 1 420 ? 3.086 40.906 -5.629 1 77.25 420 GLY B CA 1
ATOM 6762 C C . GLY B 1 420 ? 3.164 39.375 -5.762 1 77.25 420 GLY B C 1
ATOM 6763 O O . GLY B 1 420 ? 4.109 38.844 -6.344 1 77.25 420 GLY B O 1
ATOM 6764 N N . GLY B 1 421 ? 2.314 38.688 -5.055 1 66.88 421 GLY B N 1
ATOM 6765 C CA . GLY B 1 421 ? 2.367 37.219 -5.148 1 66.88 421 GLY B CA 1
ATOM 6766 C C . GLY B 1 421 ? 1.615 36.688 -6.348 1 66.88 421 GLY B C 1
ATOM 6767 O O . GLY B 1 421 ? 0.865 37.406 -7 1 66.88 421 GLY B O 1
ATOM 6768 N N . GLU B 1 422 ? 2.135 35.5 -6.852 1 57.91 422 GLU B N 1
ATOM 6769 C CA . GLU B 1 422 ? 1.447 34.812 -7.957 1 57.91 422 GLU B CA 1
ATOM 6770 C C . GLU B 1 422 ? 0.042 34.375 -7.547 1 57.91 422 GLU B C 1
ATOM 6772 O O . GLU B 1 422 ? -0.199 34.062 -6.383 1 57.91 422 GLU B O 1
ATOM 6777 N N . THR B 1 423 ? -0.86 34.719 -8.312 1 50.16 423 THR B N 1
ATOM 6778 C CA . THR B 1 423 ? -2.254 34.312 -8.141 1 50.16 423 THR B CA 1
ATOM 6779 C C . THR B 1 423 ? -2.359 32.844 -7.816 1 50.16 423 THR B C 1
ATOM 6781 O O . THR B 1 423 ? -1.618 32.031 -8.375 1 50.16 423 THR B O 1
ATOM 6784 N N . LEU B 1 424 ? -2.781 32.5 -6.531 1 49.84 424 LEU B N 1
ATOM 6785 C CA . LEU B 1 424 ? -3.051 31.125 -6.117 1 49.84 424 LEU B CA 1
ATOM 6786 C C . LEU B 1 424 ? -3.883 30.391 -7.164 1 49.84 424 LEU B C 1
ATOM 6788 O O . LEU B 1 424 ? -5.113 30.406 -7.105 1 49.84 424 LEU B O 1
ATOM 6792 N N . THR B 1 425 ? -3.57 30.453 -8.375 1 43.66 425 THR B N 1
ATOM 6793 C CA . THR B 1 425 ? -4.449 29.797 -9.344 1 43.66 425 THR B CA 1
ATOM 6794 C C . THR B 1 425 ? -4.727 28.359 -8.93 1 43.66 425 THR B C 1
ATOM 6796 O O . THR B 1 425 ? -4.047 27.812 -8.062 1 43.66 425 THR B O 1
ATOM 6799 N N . GLY B 1 426 ? -5.445 27.484 -9.867 1 37.06 426 GLY B N 1
ATOM 6800 C CA . GLY B 1 426 ? -6.156 26.219 -9.859 1 37.06 426 GLY B CA 1
ATOM 6801 C C . GLY B 1 426 ? -5.359 25.094 -9.219 1 37.06 426 GLY B C 1
ATOM 6802 O O . GLY B 1 426 ? -4.211 25.281 -8.82 1 37.06 426 GLY B O 1
ATOM 6803 N N . PRO B 1 427 ? -5.895 23.734 -9.312 1 36.25 427 PRO B N 1
ATOM 6804 C CA . PRO B 1 427 ? -5.578 22.469 -8.648 1 36.25 427 PRO B CA 1
ATOM 6805 C C . PRO B 1 427 ? -4.082 22.156 -8.656 1 36.25 427 PRO B C 1
ATOM 6807 O O . PRO B 1 427 ? -3.59 21.453 -7.773 1 36.25 427 PRO B O 1
ATOM 6810 N N . ALA B 1 428 ? -3.42 22.359 -9.75 1 35.66 428 ALA B N 1
ATOM 6811 C CA . ALA B 1 428 ? -2.068 21.875 -10.023 1 35.66 428 ALA B CA 1
ATOM 6812 C C . ALA B 1 428 ? -1.028 22.719 -9.281 1 35.66 428 ALA B C 1
ATOM 6814 O O . ALA B 1 428 ? 0.159 22.391 -9.281 1 35.66 428 ALA B O 1
ATOM 6815 N N . SER B 1 429 ? -1.218 23.969 -9.016 1 33.12 429 SER B N 1
ATOM 6816 C CA . SER B 1 429 ? -0.196 24.812 -8.406 1 33.12 429 SER B CA 1
ATOM 6817 C C . SER B 1 429 ? -0.065 24.516 -6.91 1 33.12 429 SER B C 1
ATOM 6819 O O . SER B 1 429 ? 0.486 25.328 -6.164 1 33.12 429 SER B O 1
ATOM 6821 N N . LEU B 1 430 ? -0.898 23.75 -6.387 1 29.41 430 LEU B N 1
ATOM 6822 C CA . LEU B 1 430 ? -0.543 23.344 -5.031 1 29.41 430 LEU B CA 1
ATOM 6823 C C . LEU B 1 430 ? 0.569 22.297 -5.051 1 29.41 430 LEU B C 1
ATOM 6825 O O . LEU B 1 430 ? 0.519 21.344 -5.832 1 29.41 430 LEU B O 1
#

Nearest PDB structures (foldseek):
  3euh-assembly1_A  TM=2.345E-01  e=6.465E+00  Escherichia coli K-12
  5hu6-assembly1_D  TM=1.759E-01  e=6.760E+00  Trypanosoma brucei brucei
  3euh-assembly1_A  TM=2.393E-01  e=5.205E+00  Escherichia coli K-12

Organism: Talaromyces marneffei (strain ATCC 18224 / CBS 334.59 / QM 7333) (NCBI:txid441960)